Protein AF-0000000084534066 (afdb_homodimer)

Structure (mmCIF, N/CA/C/O backbone):
data_AF-0000000084534066-model_v1
#
loop_
_entity.id
_entity.type
_entity.pdbx_description
1 polymer 'DNA-binding protein'
#
loop_
_atom_site.group_PDB
_atom_site.id
_atom_site.type_symbol
_atom_site.label_atom_id
_atom_site.label_alt_id
_atom_site.label_comp_id
_atom_site.label_asym_id
_atom_site.label_entity_id
_atom_site.label_seq_id
_atom_site.pdbx_PDB_ins_code
_atom_site.Cartn_x
_atom_site.Cartn_y
_atom_site.Cartn_z
_atom_site.occupancy
_atom_site.B_iso_or_equiv
_atom_site.auth_seq_id
_atom_site.auth_comp_id
_atom_site.auth_asym_id
_atom_site.auth_atom_id
_atom_site.pdbx_PDB_model_num
ATOM 1 N N . MET A 1 1 ? 49.344 -29.719 -23.391 1 27.75 1 MET A N 1
ATOM 2 C CA . MET A 1 1 ? 49.125 -29.625 -21.953 1 27.75 1 MET A CA 1
ATOM 3 C C . MET A 1 1 ? 47.75 -30.094 -21.562 1 27.75 1 MET A C 1
ATOM 5 O O . MET A 1 1 ? 46.75 -29.5 -21.984 1 27.75 1 MET A O 1
ATOM 9 N N . ARG A 1 2 ? 47.375 -31.281 -21.312 1 37.22 2 ARG A N 1
ATOM 10 C CA . ARG A 1 2 ? 46.156 -32.031 -21.078 1 37.22 2 ARG A CA 1
ATOM 11 C C . ARG A 1 2 ? 45.344 -31.391 -19.969 1 37.22 2 ARG A C 1
ATOM 13 O O . ARG A 1 2 ? 45.844 -31.219 -18.844 1 37.22 2 ARG A O 1
ATOM 20 N N . GLU A 1 3 ? 44.531 -30.406 -20.297 1 41.5 3 GLU A N 1
ATOM 21 C CA . GLU A 1 3 ? 43.688 -29.703 -19.328 1 41.5 3 GLU A CA 1
ATOM 22 C C . GLU A 1 3 ? 43.094 -30.688 -18.328 1 41.5 3 GLU A C 1
ATOM 24 O O . GLU A 1 3 ? 42.5 -31.703 -18.703 1 41.5 3 GLU A O 1
ATOM 29 N N . ALA A 1 4 ? 43.75 -31.094 -17.297 1 47.84 4 ALA A N 1
ATOM 30 C CA . ALA A 1 4 ? 43.375 -31.953 -16.188 1 47.84 4 ALA A CA 1
ATOM 31 C C . ALA A 1 4 ? 41.875 -31.875 -15.93 1 47.84 4 ALA A C 1
ATOM 33 O O . ALA A 1 4 ? 41.281 -30.797 -15.992 1 47.84 4 ALA A O 1
ATOM 34 N N . PRO A 1 5 ? 41.094 -32.906 -16.062 1 52.81 5 PRO A N 1
ATOM 35 C CA . PRO A 1 5 ? 39.656 -33.031 -16.016 1 52.81 5 PRO A CA 1
ATOM 36 C C . PRO A 1 5 ? 39.031 -32.406 -14.766 1 52.81 5 PRO A C 1
ATOM 38 O O . PRO A 1 5 ? 39.625 -32.469 -13.688 1 52.81 5 PRO A O 1
ATOM 41 N N . GLN A 1 6 ? 38.188 -31.25 -14.852 1 65.69 6 GLN A N 1
ATOM 42 C CA . GLN A 1 6 ? 37.375 -30.531 -13.883 1 65.69 6 GLN A CA 1
ATOM 43 C C . GLN A 1 6 ? 36.625 -31.5 -12.992 1 65.69 6 GLN A C 1
ATOM 45 O O . GLN A 1 6 ? 36.312 -32.625 -13.398 1 65.69 6 GLN A O 1
ATOM 50 N N . THR A 1 7 ? 36.781 -31.359 -11.656 1 77.94 7 THR A N 1
ATOM 51 C CA . THR A 1 7 ? 36.094 -32.188 -10.68 1 77.94 7 THR A CA 1
ATOM 52 C C . THR A 1 7 ? 34.594 -32.25 -10.977 1 77.94 7 THR A C 1
ATOM 54 O O . THR A 1 7 ? 34.062 -31.406 -11.734 1 77.94 7 THR A O 1
ATOM 57 N N . LEU A 1 8 ? 34.062 -33.281 -10.547 1 78.5 8 LEU A N 1
ATOM 58 C CA . LEU A 1 8 ? 32.625 -33.312 -10.609 1 78.5 8 LEU A CA 1
ATOM 59 C C . LEU A 1 8 ? 32 -32.062 -9.961 1 78.5 8 LEU A C 1
ATOM 61 O O . LEU A 1 8 ? 31 -31.547 -10.43 1 78.5 8 LEU A O 1
ATOM 65 N N . LEU A 1 9 ? 32.719 -31.609 -8.953 1 81.12 9 LEU A N 1
ATOM 66 C CA . LEU A 1 9 ? 32.281 -30.391 -8.297 1 81.12 9 LEU A CA 1
ATOM 67 C C . LEU A 1 9 ? 32.188 -29.234 -9.281 1 81.12 9 LEU A C 1
ATOM 69 O O . LEU A 1 9 ? 31.219 -28.484 -9.312 1 81.12 9 LEU A O 1
ATOM 73 N N . LYS A 1 10 ? 33.188 -29.188 -10.016 1 79.38 10 LYS A N 1
ATOM 74 C CA . LYS A 1 10 ? 33.25 -28.125 -11.016 1 79.38 10 LYS A CA 1
ATOM 75 C C . LYS A 1 10 ? 32.094 -28.266 -12.016 1 79.38 10 LYS A C 1
ATOM 77 O O . LYS A 1 10 ? 31.438 -27.281 -12.359 1 79.38 10 LYS A O 1
ATOM 82 N N . ILE A 1 11 ? 31.812 -29.422 -12.414 1 73.81 11 ILE A N 1
ATOM 83 C CA . ILE A 1 11 ? 30.75 -29.688 -13.383 1 73.81 11 ILE A CA 1
ATOM 84 C C . ILE A 1 11 ? 29.406 -29.312 -12.766 1 73.81 11 ILE A C 1
ATOM 86 O O . ILE A 1 11 ? 28.578 -28.672 -13.414 1 73.81 11 ILE A O 1
ATOM 90 N N . LEU A 1 12 ? 29.297 -29.703 -11.508 1 73.56 12 LEU A N 1
ATOM 91 C CA . LEU A 1 12 ? 28.016 -29.469 -10.828 1 73.56 12 LEU A CA 1
ATOM 92 C C . LEU A 1 12 ? 27.812 -27.984 -10.578 1 73.56 12 LEU A C 1
ATOM 94 O O . LEU A 1 12 ? 26.703 -27.469 -10.742 1 73.56 12 LEU A O 1
ATOM 98 N N . VAL A 1 13 ? 28.922 -27.297 -10.234 1 78.19 13 VAL A N 1
ATOM 99 C CA . VAL A 1 13 ? 28.859 -25.859 -10.016 1 78.19 13 VAL A CA 1
ATOM 100 C C . VAL A 1 13 ? 28.594 -25.156 -11.336 1 78.19 13 VAL A C 1
ATOM 102 O O . VAL A 1 13 ? 27.781 -24.219 -11.398 1 78.19 13 VAL A O 1
ATOM 105 N N . ASP A 1 14 ? 29.125 -25.688 -12.375 1 72.25 14 ASP A N 1
ATOM 106 C CA . ASP A 1 14 ? 28.938 -25.109 -13.703 1 72.25 14 ASP A CA 1
ATOM 107 C C . ASP A 1 14 ? 27.531 -25.375 -14.211 1 72.25 14 ASP A C 1
ATOM 109 O O . ASP A 1 14 ? 26.906 -24.5 -14.812 1 72.25 14 ASP A O 1
ATOM 113 N N . GLN A 1 15 ? 27.062 -26.562 -13.938 1 67.5 15 GLN A N 1
ATOM 114 C CA . GLN A 1 15 ? 25.719 -26.938 -14.359 1 67.5 15 GLN A CA 1
ATOM 115 C C . GLN A 1 15 ? 24.672 -26.062 -13.68 1 67.5 15 GLN A C 1
ATOM 117 O O . GLN A 1 15 ? 23.625 -25.766 -14.273 1 67.5 15 GLN A O 1
ATOM 122 N N . ARG A 1 16 ? 25.062 -25.688 -12.508 1 69.19 16 ARG A N 1
ATOM 123 C CA . ARG A 1 16 ? 24.172 -24.844 -11.727 1 69.19 16 ARG A CA 1
ATOM 124 C C . ARG A 1 16 ? 24.422 -23.359 -12.008 1 69.19 16 ARG A C 1
ATOM 126 O O . ARG A 1 16 ? 23.797 -22.5 -11.406 1 69.19 16 ARG A O 1
ATOM 133 N N . ARG A 1 17 ? 25.406 -23.141 -12.867 1 71.56 17 ARG A N 1
ATOM 134 C CA . ARG A 1 17 ? 25.859 -21.797 -13.234 1 71.56 17 ARG A CA 1
ATOM 135 C C . ARG A 1 17 ? 26.172 -20.969 -11.992 1 71.56 17 ARG A C 1
ATOM 137 O O . ARG A 1 17 ? 25.828 -19.797 -11.922 1 71.56 17 ARG A O 1
ATOM 144 N N . TRP A 1 18 ? 26.719 -21.688 -10.969 1 75.88 18 TRP A N 1
ATOM 145 C CA . TRP A 1 18 ? 27.125 -20.984 -9.75 1 75.88 18 TRP A CA 1
ATOM 146 C C . TRP A 1 18 ? 28.453 -20.266 -9.953 1 75.88 18 TRP A C 1
ATOM 148 O O . TRP A 1 18 ? 29.406 -20.844 -10.461 1 75.88 18 TRP A O 1
ATOM 158 N N . ARG A 1 19 ? 28.344 -18.922 -9.602 1 76.75 19 ARG A N 1
ATOM 159 C CA . ARG A 1 19 ? 29.609 -18.234 -9.312 1 76.75 19 ARG A CA 1
ATOM 160 C C . ARG A 1 19 ? 30.094 -18.562 -7.906 1 76.75 19 ARG A C 1
ATOM 162 O O . ARG A 1 19 ? 29.375 -19.188 -7.117 1 76.75 19 ARG A O 1
ATOM 169 N N . TYR A 1 20 ? 31.312 -18.172 -7.738 1 83.12 20 TYR A N 1
ATOM 170 C CA . TYR A 1 20 ? 31.859 -18.406 -6.41 1 83.12 20 TYR A CA 1
ATOM 171 C C . TYR A 1 20 ? 30.922 -17.875 -5.328 1 83.12 20 TYR A C 1
ATOM 173 O O . TYR A 1 20 ? 30.672 -18.547 -4.328 1 83.12 20 TYR A O 1
ATOM 181 N N . VAL A 1 21 ? 30.422 -16.75 -5.566 1 80.5 21 VAL A N 1
ATOM 182 C CA . VAL A 1 21 ? 29.594 -16.109 -4.543 1 80.5 21 VAL A CA 1
ATOM 183 C C . VAL A 1 21 ? 28.344 -16.922 -4.293 1 80.5 21 VAL A C 1
ATOM 185 O O . VAL A 1 21 ? 27.891 -17.062 -3.148 1 80.5 21 VAL A O 1
ATOM 188 N N . ASP A 1 22 ? 27.859 -17.5 -5.336 1 80.06 22 ASP A N 1
ATOM 189 C CA . ASP A 1 22 ? 26.703 -18.375 -5.215 1 80.06 22 ASP A CA 1
ATOM 190 C C . ASP A 1 22 ? 27.047 -19.641 -4.438 1 80.06 22 ASP A C 1
ATOM 192 O O . ASP A 1 22 ? 26.297 -20.047 -3.541 1 80.06 22 ASP A O 1
ATOM 196 N N . PHE A 1 23 ? 28.141 -20.234 -4.859 1 81.44 23 PHE A N 1
ATOM 197 C CA . PHE A 1 23 ? 28.594 -21.438 -4.176 1 81.44 23 PHE A CA 1
ATOM 198 C C . PHE A 1 23 ? 28.781 -21.172 -2.688 1 81.44 23 PHE A C 1
ATOM 200 O O . PHE A 1 23 ? 28.312 -21.938 -1.851 1 81.44 23 PHE A O 1
ATOM 207 N N . GLU A 1 24 ? 29.422 -20.031 -2.461 1 86.88 24 GLU A N 1
ATOM 208 C CA . GLU A 1 24 ? 29.719 -19.703 -1.073 1 86.88 24 GLU A CA 1
ATOM 209 C C . GLU A 1 24 ? 28.438 -19.453 -0.279 1 86.88 24 GLU A C 1
ATOM 211 O O . GLU A 1 24 ? 28.344 -19.859 0.882 1 86.88 24 GLU A O 1
ATOM 216 N N . ARG A 1 25 ? 27.516 -18.828 -0.83 1 80.5 25 ARG A N 1
ATOM 217 C CA . ARG A 1 25 ? 26.234 -18.594 -0.178 1 80.5 25 ARG A CA 1
ATOM 218 C C . ARG A 1 25 ? 25.547 -19.906 0.155 1 80.5 25 ARG A C 1
ATOM 220 O O . ARG A 1 25 ? 25.047 -20.078 1.27 1 80.5 25 ARG A O 1
ATOM 227 N N . HIS A 1 26 ? 25.547 -20.781 -0.785 1 80.88 26 HIS A N 1
ATOM 228 C CA . HIS A 1 26 ? 24.938 -22.094 -0.573 1 80.88 26 HIS A CA 1
ATOM 229 C C . HIS A 1 26 ? 25.703 -22.891 0.462 1 80.88 26 HIS A C 1
ATOM 231 O O . HIS A 1 26 ? 25.109 -23.609 1.277 1 80.88 26 HIS A O 1
ATOM 237 N N . PHE A 1 27 ? 26.969 -22.75 0.324 1 85.19 27 PHE A N 1
ATOM 238 C CA . PHE A 1 27 ? 27.844 -23.438 1.272 1 85.19 27 PHE A CA 1
ATOM 239 C C . PHE A 1 27 ? 27.578 -22.953 2.693 1 85.19 27 PHE A C 1
ATOM 241 O O . PHE A 1 27 ? 27.375 -23.766 3.602 1 85.19 27 PHE A O 1
ATOM 248 N N . ARG A 1 28 ? 27.5 -21.688 2.801 1 81.94 28 ARG A N 1
ATOM 249 C CA . ARG A 1 28 ? 27.266 -21.109 4.117 1 81.94 28 ARG A CA 1
ATOM 250 C C . ARG A 1 28 ? 25.891 -21.469 4.645 1 81.94 28 ARG A C 1
ATOM 252 O O . ARG A 1 28 ? 25.734 -21.812 5.82 1 81.94 28 ARG A O 1
ATOM 259 N N . ARG A 1 29 ? 24.984 -21.344 3.846 1 79.06 29 ARG A N 1
ATOM 260 C CA . ARG A 1 29 ? 23.625 -21.703 4.227 1 79.06 29 ARG A CA 1
ATOM 261 C C . ARG A 1 29 ? 23.531 -23.172 4.641 1 79.06 29 ARG A C 1
ATOM 263 O O . ARG A 1 29 ? 22.922 -23.5 5.66 1 79.06 29 ARG A O 1
ATOM 270 N N . SER A 1 30 ? 24.109 -24.062 3.865 1 79.94 30 SER A N 1
ATOM 271 C CA . SER A 1 30 ? 24.141 -25.5 4.168 1 79.94 30 SER A CA 1
ATOM 272 C C . SER A 1 30 ? 24.891 -25.766 5.465 1 79.94 30 SER A C 1
ATOM 274 O O . SER A 1 30 ? 24.484 -26.625 6.25 1 79.94 30 SER A O 1
ATOM 276 N N . ALA A 1 31 ? 25.875 -25 5.609 1 83.44 31 ALA A N 1
ATOM 277 C CA . ALA A 1 31 ? 26.641 -25.141 6.844 1 83.44 31 ALA A CA 1
ATOM 278 C C . ALA A 1 31 ? 25.797 -24.766 8.062 1 83.44 31 ALA A C 1
ATOM 280 O O . ALA A 1 31 ? 25.812 -25.453 9.078 1 83.44 31 ALA A O 1
ATOM 281 N N . THR A 1 32 ? 25.094 -23.734 7.91 1 78.62 32 THR A N 1
ATOM 282 C CA . THR A 1 32 ? 24.25 -23.266 8.992 1 78.62 32 THR A CA 1
ATOM 283 C C . THR A 1 32 ? 23.141 -24.281 9.305 1 78.62 32 THR A C 1
ATOM 285 O O . THR A 1 32 ? 22.781 -24.469 10.469 1 78.62 32 THR A O 1
ATOM 288 N N . GLU A 1 33 ? 22.75 -24.922 8.297 1 75.75 33 GLU A N 1
ATOM 289 C CA . GLU A 1 33 ? 21.656 -25.891 8.445 1 75.75 33 GLU A CA 1
ATOM 290 C C . GLU A 1 33 ? 22.172 -27.203 9 1 75.75 33 GLU A C 1
ATOM 292 O O . GLU A 1 33 ? 21.484 -27.875 9.773 1 75.75 33 GLU A O 1
ATOM 297 N N . LEU A 1 34 ? 23.281 -27.609 8.562 1 76.25 34 LEU A N 1
ATOM 298 C CA . LEU A 1 34 ? 23.766 -28.969 8.812 1 76.25 34 LEU A CA 1
ATOM 299 C C . LEU A 1 34 ? 24.625 -29 10.078 1 76.25 34 LEU A C 1
ATOM 301 O O . LEU A 1 34 ? 24.594 -29.984 10.82 1 76.25 34 LEU A O 1
ATOM 305 N N . LEU A 1 35 ? 25.312 -27.938 10.281 1 77.56 35 LEU A N 1
ATOM 306 C CA . LEU A 1 35 ? 26.344 -28.016 11.312 1 77.56 35 LEU A CA 1
ATOM 307 C C . LEU A 1 35 ? 25.844 -27.391 12.617 1 77.56 35 LEU A C 1
ATOM 309 O O . LEU A 1 35 ? 24.922 -26.562 12.609 1 77.56 35 LEU A O 1
ATOM 313 N N . ASP A 1 36 ? 26.344 -27.797 13.719 1 68.94 36 ASP A N 1
ATOM 314 C CA . ASP A 1 36 ? 26.016 -27.281 15.047 1 68.94 36 ASP A CA 1
ATOM 315 C C . ASP A 1 36 ? 26.469 -25.828 15.203 1 68.94 36 ASP A C 1
ATOM 317 O O . ASP A 1 36 ? 27.312 -25.359 14.445 1 68.94 36 ASP A O 1
ATOM 321 N N . ALA A 1 37 ? 25.969 -25.125 16.172 1 64.12 37 ALA A N 1
ATOM 322 C CA . ALA A 1 37 ? 26.141 -23.703 16.438 1 64.12 37 ALA A CA 1
ATOM 323 C C . ALA A 1 37 ? 27.609 -23.297 16.406 1 64.12 37 ALA A C 1
ATOM 325 O O . ALA A 1 37 ? 27.953 -22.203 15.938 1 64.12 37 ALA A O 1
ATOM 326 N N . GLY A 1 38 ? 28.469 -23.969 16.875 1 60.78 38 GLY A N 1
ATOM 327 C CA . GLY A 1 38 ? 29.891 -23.672 16.938 1 60.78 38 GLY A CA 1
ATOM 328 C C . GLY A 1 38 ? 30.562 -23.672 15.578 1 60.78 38 GLY A C 1
ATOM 329 O O . GLY A 1 38 ? 31.625 -23.078 15.406 1 60.78 38 GLY A O 1
ATOM 330 N N . ALA A 1 39 ? 30.094 -24.359 14.609 1 59.09 39 ALA A N 1
ATOM 331 C CA . ALA A 1 39 ? 30.75 -24.484 13.305 1 59.09 39 ALA A CA 1
ATOM 332 C C . ALA A 1 39 ? 29.922 -23.812 12.211 1 59.09 39 ALA A C 1
ATOM 334 O O . ALA A 1 39 ? 30.203 -24 11.023 1 59.09 39 ALA A O 1
ATOM 335 N N . ARG A 1 40 ? 29 -23.094 12.508 1 62.31 40 ARG A N 1
ATOM 336 C CA . ARG A 1 40 ? 28.016 -22.516 11.594 1 62.31 40 ARG A CA 1
ATOM 337 C C . ARG A 1 40 ? 28.641 -21.422 10.742 1 62.31 40 ARG A C 1
ATOM 339 O O . ARG A 1 40 ? 28.094 -21.031 9.711 1 62.31 40 ARG A O 1
ATOM 346 N N . ASN A 1 41 ? 29.828 -21.016 11.336 1 70.06 41 ASN A N 1
ATOM 347 C CA . ASN A 1 41 ? 30.438 -19.938 10.57 1 70.06 41 ASN A CA 1
ATOM 348 C C . ASN A 1 41 ? 31.438 -20.469 9.547 1 70.06 41 ASN A C 1
ATOM 350 O O . ASN A 1 41 ? 32.406 -19.781 9.203 1 70.06 41 ASN A O 1
ATOM 354 N N . LEU A 1 42 ? 31.188 -21.578 9.117 1 78.06 42 LEU A N 1
ATOM 355 C CA . LEU A 1 42 ? 32.062 -22.172 8.117 1 78.06 42 LEU A CA 1
ATOM 356 C C . LEU A 1 42 ? 31.906 -21.484 6.766 1 78.06 42 LEU A C 1
ATOM 358 O O . LEU A 1 42 ? 30.797 -21.344 6.27 1 78.06 42 LEU A O 1
ATOM 362 N N . THR A 1 43 ? 33.062 -20.969 6.289 1 81.62 43 THR A N 1
ATOM 363 C CA . THR A 1 43 ? 33.094 -20.312 4.984 1 81.62 43 THR A CA 1
ATOM 364 C C . THR A 1 43 ? 34.125 -20.953 4.078 1 81.62 43 THR A C 1
ATOM 366 O O . THR A 1 43 ? 35 -21.703 4.547 1 81.62 43 THR A O 1
ATOM 369 N N . VAL A 1 44 ? 33.906 -20.766 2.805 1 86.31 44 VAL A N 1
ATOM 370 C CA . VAL A 1 44 ? 34.906 -21.203 1.816 1 86.31 44 VAL A CA 1
ATOM 371 C C . VAL A 1 44 ? 35.438 -20 1.048 1 86.31 44 VAL A C 1
ATOM 373 O O . VAL A 1 44 ? 34.656 -19.203 0.507 1 86.31 44 VAL A O 1
ATOM 376 N N . SER A 1 45 ? 36.781 -19.812 1.184 1 85.5 45 SER A N 1
ATOM 377 C CA . SER A 1 45 ? 37.406 -18.734 0.427 1 85.5 45 SER A CA 1
ATOM 378 C C . SER A 1 45 ? 37.375 -19.016 -1.07 1 85.5 45 SER A C 1
ATOM 380 O O . SER A 1 45 ? 37.25 -20.172 -1.485 1 85.5 45 SER A O 1
ATOM 382 N N . GLU A 1 46 ? 37.531 -17.938 -1.846 1 87.75 46 GLU A N 1
ATOM 383 C CA . GLU A 1 46 ? 37.562 -18.078 -3.299 1 87.75 46 GLU A CA 1
ATOM 384 C C . GLU A 1 46 ? 38.719 -18.938 -3.746 1 87.75 46 GLU A C 1
ATOM 386 O O . GLU A 1 46 ? 38.594 -19.734 -4.684 1 87.75 46 GLU A O 1
ATOM 391 N N . SER A 1 47 ? 39.844 -18.734 -3.133 1 85.94 47 SER A N 1
ATOM 392 C CA . SER A 1 47 ? 41.031 -19.531 -3.465 1 85.94 47 SER A CA 1
ATOM 393 C C . SER A 1 47 ? 40.781 -21.016 -3.223 1 85.94 47 SER A C 1
ATOM 395 O O . SER A 1 47 ? 41.156 -21.859 -4.039 1 85.94 47 SER A O 1
ATOM 397 N N . GLN A 1 48 ? 40.156 -21.375 -2.188 1 86.31 48 GLN A N 1
ATOM 398 C CA . GLN A 1 48 ? 39.812 -22.766 -1.87 1 86.31 48 GLN A CA 1
ATOM 399 C C . GLN A 1 48 ? 38.812 -23.328 -2.863 1 86.31 48 GLN A C 1
ATOM 401 O O . GLN A 1 48 ? 38.938 -24.484 -3.305 1 86.31 48 GLN A O 1
ATOM 406 N N . TYR A 1 49 ? 37.875 -22.531 -3.15 1 89.12 49 TYR A N 1
ATOM 407 C CA . TYR A 1 49 ? 36.875 -22.906 -4.152 1 89.12 49 TYR A CA 1
ATOM 408 C C . TYR A 1 49 ? 37.562 -23.25 -5.48 1 89.12 49 TYR A C 1
ATOM 410 O O . TYR A 1 49 ? 37.25 -24.266 -6.094 1 89.12 49 TYR A O 1
ATOM 418 N N . ARG A 1 50 ? 38.406 -22.469 -5.887 1 84.31 50 ARG A N 1
ATOM 419 C CA . ARG A 1 50 ? 39.094 -22.703 -7.145 1 84.31 50 ARG A CA 1
ATOM 420 C C . ARG A 1 50 ? 39.906 -23.984 -7.086 1 84.31 50 ARG A C 1
ATOM 422 O O . ARG A 1 50 ? 39.969 -24.734 -8.062 1 84.31 50 ARG A O 1
ATOM 429 N N . ARG A 1 51 ? 40.5 -24.203 -6 1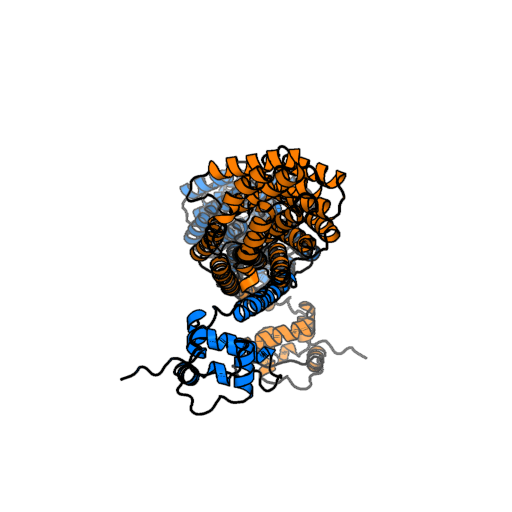 84.81 51 ARG A N 1
ATOM 430 C CA . ARG A 1 51 ? 41.281 -25.438 -5.832 1 84.81 51 ARG A CA 1
ATOM 431 C C . ARG A 1 51 ? 40.375 -26.672 -5.902 1 84.81 51 ARG A C 1
ATOM 433 O O . ARG A 1 51 ? 40.719 -27.672 -6.508 1 84.81 51 ARG A O 1
ATOM 440 N N . TRP A 1 52 ? 39.156 -26.562 -5.246 1 86.12 52 TRP A N 1
ATOM 441 C CA . TRP A 1 52 ? 38.188 -27.656 -5.223 1 86.12 52 TRP A CA 1
ATOM 442 C C . TRP A 1 52 ? 37.719 -27.984 -6.633 1 86.12 52 TRP A C 1
ATOM 444 O O . TRP A 1 52 ? 37.625 -29.156 -7 1 86.12 52 TRP A O 1
ATOM 454 N N . THR A 1 53 ? 37.531 -26.953 -7.445 1 85.88 53 THR A N 1
ATOM 455 C CA . THR A 1 53 ? 36.938 -27.125 -8.766 1 85.88 53 THR A CA 1
ATOM 456 C C . THR A 1 53 ? 38 -27.484 -9.805 1 85.88 53 THR A C 1
ATOM 458 O O . THR A 1 53 ? 37.688 -28.109 -10.82 1 85.88 53 THR A O 1
ATOM 461 N N . ALA A 1 54 ? 39.125 -27.125 -9.562 1 79.12 54 ALA A N 1
ATOM 462 C CA . ALA A 1 54 ? 40.219 -27.391 -10.5 1 79.12 54 ALA A CA 1
ATOM 463 C C . ALA A 1 54 ? 40.812 -28.781 -10.258 1 79.12 54 ALA A C 1
ATOM 465 O O . ALA A 1 54 ? 41.719 -29.203 -10.992 1 79.12 54 ALA A O 1
ATOM 466 N N . GLY A 1 55 ? 40.219 -29.453 -9.297 1 76.44 55 GLY A N 1
ATOM 467 C CA . GLY A 1 55 ? 40.75 -30.781 -9.016 1 76.44 55 GLY A CA 1
ATOM 468 C C . GLY A 1 55 ? 42.156 -30.75 -8.461 1 76.44 55 GLY A C 1
ATOM 469 O O . GLY A 1 55 ? 42.938 -31.703 -8.625 1 76.44 55 GLY A O 1
ATOM 470 N N . ARG A 1 56 ? 42.5 -29.719 -7.934 1 72.69 56 ARG A N 1
ATOM 471 C CA . ARG A 1 56 ? 43.875 -29.562 -7.457 1 72.69 56 ARG A CA 1
ATOM 472 C C . ARG A 1 56 ? 43.969 -29.844 -5.961 1 72.69 56 ARG A C 1
ATOM 474 O O . ARG A 1 56 ? 44.938 -29.422 -5.309 1 72.69 56 ARG A O 1
ATOM 481 N N . VAL A 1 57 ? 43 -30.359 -5.465 1 73.38 57 VAL A N 1
ATOM 482 C CA . VAL A 1 57 ? 43.031 -30.625 -4.031 1 73.38 57 VAL A CA 1
ATOM 483 C C . VAL A 1 57 ? 43.781 -31.938 -3.773 1 73.38 57 VAL A C 1
ATOM 485 O O . VAL A 1 57 ? 43.469 -32.969 -4.398 1 73.38 57 VAL A O 1
ATOM 488 N N . GLN A 1 58 ? 44.875 -31.906 -3.074 1 74.69 58 GLN A N 1
ATOM 489 C CA . GLN A 1 58 ? 45.656 -33.094 -2.723 1 74.69 58 GLN A CA 1
ATOM 490 C C . GLN A 1 58 ? 44.969 -33.906 -1.615 1 74.69 58 GLN A C 1
ATOM 492 O O . GLN A 1 58 ? 45.094 -35.125 -1.556 1 74.69 58 GLN A O 1
ATOM 497 N N . THR A 1 59 ? 44.281 -33.25 -0.702 1 80.19 59 THR A N 1
ATOM 498 C CA . THR A 1 59 ? 43.531 -33.844 0.387 1 80.19 59 THR A CA 1
ATOM 499 C C . THR A 1 59 ? 42.125 -33.25 0.437 1 80.19 59 THR A C 1
ATOM 501 O O . THR A 1 59 ? 41.906 -32.094 0.038 1 80.19 59 THR A O 1
ATOM 504 N N . LEU A 1 60 ? 41.188 -34.094 0.762 1 83.75 60 LEU A N 1
ATOM 505 C CA . LEU A 1 60 ? 39.781 -33.656 0.901 1 83.75 60 LEU A CA 1
ATOM 506 C C . LEU A 1 60 ? 39.688 -32.531 1.92 1 83.75 60 LEU A C 1
ATOM 508 O O . LEU A 1 60 ? 40.5 -32.438 2.842 1 83.75 60 LEU A O 1
ATOM 512 N N . PRO A 1 61 ? 38.781 -31.672 1.697 1 85.62 61 PRO A N 1
ATOM 513 C CA . PRO A 1 61 ? 38.562 -30.609 2.689 1 85.62 61 PRO A CA 1
ATOM 514 C C . PRO A 1 61 ? 38.281 -31.172 4.082 1 85.62 61 PRO A C 1
ATOM 516 O O . PRO A 1 61 ? 38.125 -32.375 4.25 1 85.62 61 PRO A O 1
ATOM 519 N N . GLY A 1 62 ? 38.312 -30.281 5.098 1 85.12 62 GLY A N 1
ATOM 520 C CA . GLY A 1 62 ? 38 -30.688 6.453 1 85.12 62 GLY A CA 1
ATOM 521 C C . GLY A 1 62 ? 36.656 -31.391 6.559 1 85.12 62 GLY A C 1
ATOM 522 O O . GLY A 1 62 ? 35.812 -31.234 5.676 1 85.12 62 GLY A O 1
ATOM 523 N N . PRO A 1 63 ? 36.469 -32.188 7.562 1 85.81 63 PRO A N 1
ATOM 524 C CA . PRO A 1 63 ? 35.25 -33 7.711 1 85.81 63 PRO A CA 1
ATOM 525 C C . PRO A 1 63 ? 33.969 -32.156 7.641 1 85.81 63 PRO A C 1
ATOM 527 O O . PRO A 1 63 ? 33 -32.594 7.039 1 85.81 63 PRO A O 1
ATOM 530 N N . ASP A 1 64 ? 34.062 -31.047 8.242 1 85.94 64 ASP A N 1
ATOM 531 C CA . ASP A 1 64 ? 32.875 -30.203 8.227 1 85.94 64 ASP A CA 1
ATOM 532 C C . ASP A 1 64 ? 32.562 -29.719 6.809 1 85.94 64 ASP A C 1
ATOM 534 O O . ASP A 1 64 ? 31.422 -29.719 6.379 1 85.94 64 ASP A O 1
ATOM 538 N N . ALA A 1 65 ? 33.562 -29.297 6.16 1 87.44 65 ALA A N 1
ATOM 539 C CA . ALA A 1 65 ? 33.406 -28.859 4.781 1 87.44 65 ALA A CA 1
ATOM 540 C C . ALA A 1 65 ? 32.906 -30 3.893 1 87.44 65 ALA A C 1
ATOM 542 O O . ALA A 1 65 ? 32.062 -29.812 3.02 1 87.44 65 ALA A O 1
ATOM 543 N N . CYS A 1 66 ? 33.406 -31.172 4.098 1 87.38 66 CYS A N 1
ATOM 544 C CA . CYS A 1 66 ? 33 -32.344 3.344 1 87.38 66 CYS A CA 1
ATOM 545 C C . CYS A 1 66 ? 31.516 -32.656 3.584 1 87.38 66 CYS A C 1
ATOM 547 O O . CYS A 1 66 ? 30.766 -32.906 2.641 1 87.38 66 CYS A O 1
ATOM 549 N N . ARG A 1 67 ? 31.125 -32.531 4.793 1 86.31 67 ARG A N 1
ATOM 550 C CA . ARG A 1 67 ? 29.719 -32.75 5.137 1 86.31 67 ARG A CA 1
ATOM 551 C C . ARG A 1 67 ? 28.812 -31.734 4.457 1 86.31 67 ARG A C 1
ATOM 553 O O . ARG A 1 67 ? 27.75 -32.094 3.947 1 86.31 67 ARG A O 1
ATOM 560 N N . VAL A 1 68 ? 29.266 -30.562 4.484 1 86.69 68 VAL A N 1
ATOM 561 C CA . VAL A 1 68 ? 28.484 -29.484 3.871 1 86.69 68 VAL A CA 1
ATOM 562 C C . VAL A 1 68 ? 28.391 -29.719 2.365 1 86.69 68 VAL A C 1
ATOM 564 O O . VAL A 1 68 ? 27.297 -29.609 1.785 1 86.69 68 VAL A O 1
ATOM 567 N N . LEU A 1 69 ? 29.5 -30.078 1.761 1 84.81 69 LEU A N 1
ATOM 568 C CA . LEU A 1 69 ? 29.516 -30.312 0.321 1 84.81 69 LEU A CA 1
ATOM 569 C C . LEU A 1 69 ? 28.656 -31.5 -0.053 1 84.81 69 LEU A C 1
ATOM 571 O O . LEU A 1 69 ? 27.922 -31.469 -1.05 1 84.81 69 LEU A O 1
ATOM 575 N N . GLU A 1 70 ? 28.719 -32.5 0.73 1 84.06 70 GLU A N 1
ATOM 576 C CA . GLU A 1 70 ? 27.891 -33.688 0.486 1 84.06 70 GLU A CA 1
ATOM 577 C C . GLU A 1 70 ? 26.406 -33.344 0.638 1 84.06 70 GLU A C 1
ATOM 579 O O . GLU A 1 70 ? 25.578 -33.812 -0.135 1 84.06 70 GLU A O 1
ATOM 584 N N . TYR A 1 71 ? 26.172 -32.562 1.613 1 80.31 71 TYR A N 1
ATOM 585 C CA . TYR A 1 71 ? 24.812 -32.094 1.825 1 80.31 71 TYR A CA 1
ATOM 586 C C . TYR A 1 71 ? 24.344 -31.234 0.658 1 80.31 71 TYR A C 1
ATOM 588 O O . TYR A 1 71 ? 23.219 -31.406 0.172 1 80.31 71 TYR A O 1
ATOM 596 N N . MET A 1 72 ? 25.188 -30.438 0.216 1 79.5 72 MET A N 1
ATOM 597 C CA . MET A 1 72 ? 24.875 -29.516 -0.861 1 79.5 72 MET A CA 1
ATOM 598 C C . MET A 1 72 ? 24.578 -30.25 -2.158 1 79.5 72 MET A C 1
ATOM 600 O O . MET A 1 72 ? 23.688 -29.875 -2.914 1 79.5 72 MET A O 1
ATOM 604 N N . PHE A 1 73 ? 25.359 -31.25 -2.416 1 77.25 73 PHE A N 1
ATOM 605 C CA . PHE A 1 73 ? 25.328 -31.828 -3.75 1 77.25 73 PHE A CA 1
ATOM 606 C C . PHE A 1 73 ? 24.781 -33.25 -3.703 1 77.25 73 PHE A C 1
ATOM 608 O O . PHE A 1 73 ? 24.469 -33.844 -4.742 1 77.25 73 PHE A O 1
ATOM 615 N N . GLY A 1 74 ? 24.641 -33.812 -2.463 1 73.75 74 GLY A N 1
ATOM 616 C CA . GLY A 1 74 ? 24.109 -35.156 -2.295 1 73.75 74 GLY A CA 1
ATOM 617 C C . GLY A 1 74 ? 25.031 -36.25 -2.844 1 73.75 74 GLY A C 1
ATOM 618 O O . GLY A 1 74 ? 24.578 -37.312 -3.246 1 73.75 74 GLY A O 1
ATOM 619 N N . ILE A 1 75 ? 26.281 -35.875 -3.057 1 76.56 75 ILE A N 1
ATOM 620 C CA . ILE A 1 75 ? 27.297 -36.75 -3.617 1 76.56 75 ILE A CA 1
ATOM 621 C C . ILE A 1 75 ? 28.469 -36.875 -2.643 1 76.56 75 ILE A C 1
ATOM 623 O O . ILE A 1 75 ? 28.844 -35.875 -1.986 1 76.56 75 ILE A O 1
ATOM 627 N N . ASP A 1 76 ? 28.844 -38.062 -2.545 1 81.56 76 ASP A N 1
ATOM 628 C CA . ASP A 1 76 ? 30 -38.281 -1.689 1 81.56 76 ASP A CA 1
ATOM 629 C C . ASP A 1 76 ? 31.188 -37.438 -2.146 1 81.56 76 ASP A C 1
ATOM 631 O O . ASP A 1 76 ? 31.422 -37.281 -3.348 1 81.56 76 ASP A O 1
ATOM 635 N N . VAL A 1 77 ? 31.906 -36.875 -1.147 1 86.25 77 VAL A N 1
ATOM 636 C CA . VAL A 1 77 ? 32.938 -35.906 -1.417 1 86.25 77 VAL A CA 1
ATOM 637 C C . VAL A 1 77 ? 34.062 -36.531 -2.264 1 86.25 77 VAL A C 1
ATOM 639 O O . VAL A 1 77 ? 34.656 -35.875 -3.098 1 86.25 77 VAL A O 1
ATOM 642 N N . ALA A 1 78 ? 34.281 -37.812 -2.023 1 81.31 78 ALA A N 1
ATOM 643 C CA . ALA A 1 78 ? 35.312 -38.469 -2.832 1 81.31 78 ALA A CA 1
ATOM 644 C C . ALA A 1 78 ? 34.938 -38.438 -4.312 1 81.31 78 ALA A C 1
ATOM 646 O O . ALA A 1 78 ? 35.812 -38.219 -5.168 1 81.31 78 ALA A O 1
ATOM 647 N N . THR A 1 79 ? 33.688 -38.594 -4.582 1 80.69 79 THR A N 1
ATOM 648 C CA . THR A 1 79 ? 33.188 -38.531 -5.953 1 80.69 79 THR A CA 1
ATOM 649 C C . THR A 1 79 ? 33.156 -37.094 -6.449 1 80.69 79 THR A C 1
ATOM 651 O O . THR A 1 79 ? 33.5 -36.812 -7.598 1 80.69 79 THR A O 1
ATOM 654 N N . LEU A 1 80 ? 32.812 -36.219 -5.605 1 81.62 80 LEU A N 1
ATOM 655 C CA . LEU A 1 80 ? 32.656 -34.812 -5.941 1 81.62 80 LEU A CA 1
ATOM 656 C C . LEU A 1 80 ? 34 -34.219 -6.387 1 81.62 80 LEU A C 1
ATOM 658 O O . LEU A 1 80 ? 34.062 -33.406 -7.309 1 81.62 80 LEU A O 1
ATOM 662 N N . PHE A 1 81 ? 35 -34.656 -5.75 1 82.44 81 PHE A N 1
ATOM 663 C CA . PHE A 1 81 ? 36.312 -34.094 -6.039 1 82.44 81 PHE A CA 1
ATOM 664 C C . PHE A 1 81 ? 37.062 -34.969 -7.027 1 82.44 81 PHE A C 1
ATOM 666 O O . PHE A 1 81 ? 38.188 -34.656 -7.395 1 82.44 81 PHE A O 1
ATOM 673 N N . GLY A 1 82 ? 36.344 -36.062 -7.426 1 76.5 82 GLY A N 1
ATOM 674 C CA . GLY A 1 82 ? 36.906 -36.906 -8.453 1 76.5 82 GLY A CA 1
ATOM 675 C C . GLY A 1 82 ? 36.594 -36.469 -9.859 1 76.5 82 GLY A C 1
ATOM 676 O O . GLY A 1 82 ? 35.906 -35.438 -10.047 1 76.5 82 GLY A O 1
ATOM 677 N N . PRO A 1 83 ? 37.094 -37.125 -10.859 1 71.44 83 PRO A N 1
ATOM 678 C CA . PRO A 1 83 ? 36.75 -36.844 -12.25 1 71.44 83 PRO A CA 1
ATOM 679 C C . PRO A 1 83 ? 35.25 -37.125 -12.547 1 71.44 83 PRO A C 1
ATOM 681 O O . PRO A 1 83 ? 34.688 -38.062 -11.977 1 71.44 83 PRO A O 1
ATOM 684 N N . PRO A 1 84 ? 34.531 -36.188 -13.219 1 63.62 84 PRO A N 1
ATOM 685 C CA . PRO A 1 84 ? 33.094 -36.375 -13.531 1 63.62 84 PRO A CA 1
ATOM 686 C C . PRO A 1 84 ? 32.844 -37.719 -14.203 1 63.62 84 PRO A C 1
ATOM 688 O O . PRO A 1 84 ? 33.656 -38.188 -15.031 1 63.62 84 PRO A O 1
ATOM 691 N N . PRO A 1 85 ? 31.875 -38.531 -13.516 1 55.16 85 PRO A N 1
ATOM 692 C CA . PRO A 1 85 ? 31.578 -39.75 -14.25 1 55.16 85 PRO A CA 1
ATOM 693 C C . PRO A 1 85 ? 31.141 -39.5 -15.688 1 55.16 85 PRO A C 1
ATOM 695 O O . PRO A 1 85 ? 30.594 -38.406 -15.984 1 55.16 85 PRO A O 1
ATOM 698 N N . SER A 1 86 ? 31.594 -40.156 -16.641 1 51.44 86 SER A N 1
ATOM 699 C CA . SER A 1 86 ? 31.281 -40.031 -18.062 1 51.44 86 SER A CA 1
ATOM 700 C C . SER A 1 86 ? 29.781 -39.875 -18.297 1 51.44 86 SER A C 1
ATOM 702 O O . SER A 1 86 ? 29.359 -39.125 -19.172 1 51.44 86 SER A O 1
ATOM 704 N N . ASP A 1 87 ? 28.797 -40.719 -17.812 1 46.38 87 ASP A N 1
ATOM 705 C CA . ASP A 1 87 ? 27.359 -40.719 -18.016 1 46.38 87 ASP A CA 1
ATOM 706 C C . ASP A 1 87 ? 26.641 -39.938 -16.922 1 46.38 87 ASP A C 1
ATOM 708 O O . ASP A 1 87 ? 25.906 -40.5 -16.125 1 46.38 87 ASP A O 1
ATOM 712 N N . LEU A 1 88 ? 27.188 -39.031 -16.375 1 46.03 88 LEU A N 1
ATOM 713 C CA . LEU A 1 88 ? 26.516 -38.312 -15.281 1 46.03 88 LEU A CA 1
ATOM 714 C C . LEU A 1 88 ? 25.078 -37.969 -15.648 1 46.03 88 LEU A C 1
ATOM 716 O O . LEU A 1 88 ? 24.844 -37.219 -16.609 1 46.03 88 LEU A O 1
ATOM 720 N N . PRO A 1 89 ? 24.156 -38.938 -15.562 1 41.59 89 PRO A N 1
ATOM 721 C CA . PRO A 1 89 ? 22.766 -38.531 -15.781 1 41.59 89 PRO A CA 1
ATOM 722 C C . PRO A 1 89 ? 22.484 -37.094 -15.281 1 41.59 89 PRO A C 1
ATOM 724 O O . PRO A 1 89 ? 23.156 -36.625 -14.367 1 41.59 89 PRO A O 1
ATOM 727 N N . ALA A 1 90 ? 22.062 -36.281 -16 1 42.44 90 ALA A N 1
ATOM 728 C CA . ALA A 1 90 ? 21.547 -34.969 -15.555 1 42.44 90 ALA A CA 1
ATOM 729 C C . ALA A 1 90 ? 20.984 -35.062 -14.141 1 42.44 90 ALA A C 1
ATOM 731 O O . ALA A 1 90 ? 20.078 -35.875 -13.883 1 42.44 90 ALA A O 1
ATOM 732 N N . PRO A 1 91 ? 21.641 -35.094 -12.984 1 42.34 91 PRO A N 1
ATOM 733 C CA . PRO A 1 91 ? 21.344 -35.438 -11.594 1 42.34 91 PRO A CA 1
ATOM 734 C C . PRO A 1 91 ? 19.906 -35.094 -11.203 1 42.34 91 PRO A C 1
ATOM 736 O O . PRO A 1 91 ? 19.5 -33.938 -11.297 1 42.34 91 PRO A O 1
ATOM 739 N N . ALA A 1 92 ? 18.906 -35.938 -11.461 1 45.38 92 ALA A N 1
ATOM 740 C CA . ALA A 1 92 ? 17.625 -36 -10.766 1 45.38 92 ALA A CA 1
ATOM 741 C C . ALA A 1 92 ? 17.75 -35.469 -9.336 1 45.38 92 ALA A C 1
ATOM 743 O O . ALA A 1 92 ? 16.844 -34.812 -8.828 1 45.38 92 ALA A O 1
ATOM 744 N N . PHE A 1 93 ? 18.812 -36 -8.586 1 45.22 93 PHE A N 1
ATOM 745 C CA . PHE A 1 93 ? 19.094 -35.781 -7.172 1 45.22 93 PHE A CA 1
ATOM 746 C C . PHE A 1 93 ? 19.078 -34.281 -6.848 1 45.22 93 PHE A C 1
ATOM 748 O O . PHE A 1 93 ? 18.516 -33.875 -5.832 1 45.22 93 PHE A O 1
ATOM 755 N N . ASN A 1 94 ? 19.438 -33.406 -7.941 1 60.69 94 ASN A N 1
ATOM 756 C CA . ASN A 1 94 ? 19.75 -32 -7.676 1 60.69 94 ASN A CA 1
ATOM 757 C C . ASN A 1 94 ? 18.516 -31.125 -7.82 1 60.69 94 ASN A C 1
ATOM 759 O O . ASN A 1 94 ? 18.312 -30.188 -7.035 1 60.69 94 ASN A O 1
ATOM 763 N N . LEU A 1 95 ? 17.547 -31.891 -8.422 1 71.44 95 LEU A N 1
ATOM 764 C CA . LEU A 1 95 ? 16.406 -31.016 -8.648 1 71.44 95 LEU A CA 1
ATOM 765 C C . LEU A 1 95 ? 15.469 -31.016 -7.441 1 71.44 95 LEU A C 1
ATOM 767 O O . LEU A 1 95 ? 14.969 -29.953 -7.043 1 71.44 95 LEU A O 1
ATOM 771 N N . GLU A 1 96 ? 15.227 -32.344 -6.863 1 77.12 96 GLU A N 1
ATOM 772 C CA . GLU A 1 96 ? 14.367 -32.406 -5.688 1 77.12 96 GLU A CA 1
ATOM 773 C C . GLU A 1 96 ? 14.922 -31.594 -4.531 1 77.12 96 GLU A C 1
ATOM 775 O O . GLU A 1 96 ? 14.172 -30.906 -3.836 1 77.12 96 GLU A O 1
ATOM 780 N N . ASP A 1 97 ? 16.188 -31.703 -4.336 1 75.38 97 ASP A N 1
ATOM 781 C CA . ASP A 1 97 ? 16.828 -30.922 -3.283 1 75.38 97 ASP A CA 1
ATOM 782 C C . ASP A 1 97 ? 16.719 -29.422 -3.562 1 75.38 97 ASP A C 1
ATOM 784 O O . ASP A 1 97 ? 16.516 -28.625 -2.646 1 75.38 97 ASP A O 1
ATOM 788 N N . GLU A 1 98 ? 16.875 -29.094 -4.84 1 80 98 GLU A N 1
ATOM 789 C CA . GLU A 1 98 ? 16.75 -27.688 -5.223 1 80 98 GLU A CA 1
ATOM 790 C C . GLU A 1 98 ? 15.344 -27.156 -4.98 1 80 98 GLU A C 1
ATOM 792 O O . GLU A 1 98 ? 15.164 -26.047 -4.484 1 80 98 GLU A O 1
ATOM 797 N N . ILE A 1 99 ? 14.336 -27.953 -5.32 1 87.06 99 ILE A N 1
ATOM 798 C CA . ILE A 1 99 ? 12.945 -27.578 -5.102 1 87.06 99 ILE A CA 1
ATOM 799 C C . ILE A 1 99 ? 12.68 -27.422 -3.605 1 87.06 99 ILE A C 1
ATOM 801 O O . ILE A 1 99 ? 12.07 -26.438 -3.174 1 87.06 99 ILE A O 1
ATOM 805 N N . ASP A 1 100 ? 13.227 -28.344 -2.814 1 83.56 100 ASP A N 1
ATOM 806 C CA . ASP A 1 100 ? 13.023 -28.312 -1.37 1 83.56 100 ASP A CA 1
ATOM 807 C C . ASP A 1 100 ? 13.672 -27.078 -0.754 1 83.56 100 ASP A C 1
ATOM 809 O O . ASP A 1 100 ? 13.078 -26.406 0.1 1 83.56 100 ASP A O 1
ATOM 813 N N . MET A 1 101 ? 14.82 -26.766 -1.183 1 81.12 101 MET A N 1
ATOM 814 C CA . MET A 1 101 ? 15.523 -25.594 -0.67 1 81.12 101 MET A CA 1
ATOM 815 C C . MET A 1 101 ? 14.789 -24.312 -1.065 1 81.12 101 MET A C 1
ATOM 817 O O . MET A 1 101 ? 14.633 -23.406 -0.246 1 81.12 101 MET A O 1
ATOM 821 N N . THR A 1 102 ? 14.398 -24.219 -2.311 1 86.19 102 THR A N 1
ATOM 822 C CA . THR A 1 102 ? 13.656 -23.062 -2.789 1 86.19 102 THR A CA 1
ATOM 823 C C . THR A 1 102 ? 12.352 -22.891 -2.023 1 86.19 102 THR A C 1
ATOM 825 O O . THR A 1 102 ? 11.977 -21.781 -1.647 1 86.19 102 THR A O 1
ATOM 828 N N . ALA A 1 103 ? 11.664 -24 -1.794 1 91.38 103 ALA A N 1
ATOM 829 C CA . ALA A 1 103 ? 10.406 -23.969 -1.051 1 91.38 103 ALA A CA 1
ATOM 830 C C . ALA A 1 103 ? 10.633 -23.484 0.381 1 91.38 103 ALA A C 1
ATOM 832 O O . ALA A 1 103 ? 9.836 -22.703 0.911 1 91.38 103 ALA A O 1
ATOM 833 N N . ARG A 1 104 ? 11.688 -23.922 1.025 1 84.31 104 ARG A N 1
ATOM 834 C CA . ARG A 1 104 ? 12.016 -23.5 2.381 1 84.31 104 ARG A CA 1
ATOM 835 C C . ARG A 1 104 ? 12.305 -22 2.43 1 84.31 104 ARG A C 1
ATOM 837 O O . ARG A 1 104 ? 11.828 -21.297 3.322 1 84.31 104 ARG A O 1
ATOM 844 N N . ASP A 1 105 ? 13.078 -21.562 1.487 1 86.56 105 ASP A N 1
ATOM 845 C CA . ASP A 1 105 ? 13.398 -20.141 1.413 1 86.56 105 ASP A CA 1
ATOM 846 C C . ASP A 1 105 ? 12.141 -19.297 1.221 1 86.56 105 ASP A C 1
ATOM 848 O O . ASP A 1 105 ? 11.938 -18.297 1.909 1 86.56 105 ASP A O 1
ATOM 852 N N . ALA A 1 106 ? 11.336 -19.719 0.275 1 93.44 106 ALA A N 1
ATOM 853 C CA . ALA A 1 106 ? 10.094 -19.016 0 1 93.44 106 ALA A CA 1
ATOM 854 C C . ALA A 1 106 ? 9.188 -19 1.229 1 93.44 106 ALA A C 1
ATOM 856 O O . ALA A 1 106 ? 8.57 -17.969 1.539 1 93.44 106 ALA A O 1
ATOM 857 N N . GLN A 1 107 ? 9.133 -20.125 1.887 1 90.69 107 GLN A N 1
ATOM 858 C CA . GLN A 1 107 ? 8.305 -20.234 3.078 1 90.69 107 GLN A CA 1
ATOM 859 C C . GLN A 1 107 ? 8.781 -19.297 4.18 1 90.69 107 GLN A C 1
ATOM 861 O O . GLN A 1 107 ? 7.977 -18.609 4.805 1 90.69 107 GLN A O 1
ATOM 866 N N . SER A 1 108 ? 10.031 -19.297 4.414 1 85.69 108 SER A N 1
ATOM 867 C CA . SER A 1 108 ? 10.617 -18.438 5.438 1 85.69 108 SER A CA 1
ATOM 868 C C . SER A 1 108 ? 10.344 -16.969 5.129 1 85.69 108 SER A C 1
ATOM 870 O O . SER A 1 108 ? 9.898 -16.219 6 1 85.69 108 SER A O 1
ATOM 872 N N . GLU A 1 109 ? 10.578 -16.594 3.92 1 87.12 109 GLU A N 1
ATOM 873 C CA . GLU A 1 109 ? 10.422 -15.203 3.521 1 87.12 109 GLU A CA 1
ATOM 874 C C . GLU A 1 109 ? 8.953 -14.781 3.541 1 87.12 109 GLU A C 1
ATOM 876 O O . GLU A 1 109 ? 8.609 -13.742 4.105 1 87.12 109 GLU A O 1
ATOM 881 N N . ALA A 1 110 ? 8.094 -15.586 2.904 1 89.12 110 ALA A N 1
ATOM 882 C CA . ALA A 1 110 ? 6.668 -15.281 2.879 1 89.12 110 ALA A CA 1
ATOM 883 C C . ALA A 1 110 ? 6.082 -15.281 4.289 1 89.12 110 ALA A C 1
ATOM 885 O O . ALA A 1 110 ? 5.254 -14.43 4.621 1 89.12 110 ALA A O 1
ATOM 886 N N . GLY A 1 111 ? 6.52 -16.312 5.094 1 85.12 111 GLY A N 1
ATOM 887 C CA . GLY A 1 111 ? 6.074 -16.375 6.477 1 85.12 111 GLY A CA 1
ATOM 888 C C . GLY A 1 111 ? 6.438 -15.141 7.281 1 85.12 111 GLY A C 1
ATOM 889 O O . GLY A 1 111 ? 5.609 -14.609 8.023 1 85.12 111 GLY A O 1
ATOM 890 N N . ALA A 1 112 ? 7.648 -14.664 7.125 1 83.44 112 ALA A N 1
ATOM 891 C CA . ALA A 1 112 ? 8.109 -13.469 7.82 1 83.44 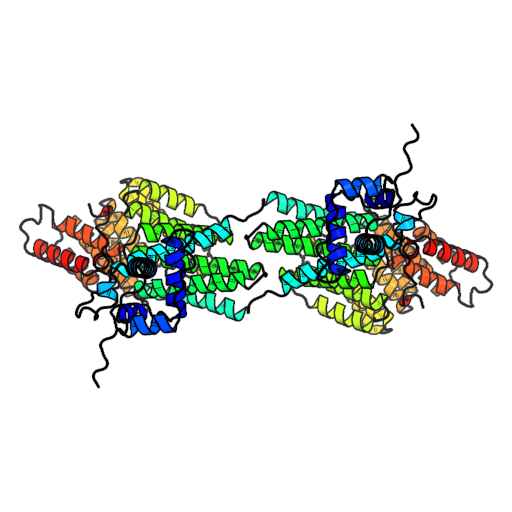112 ALA A CA 1
ATOM 892 C C . ALA A 1 112 ? 7.285 -12.25 7.414 1 83.44 112 ALA A C 1
ATOM 894 O O . ALA A 1 112 ? 6.895 -11.445 8.258 1 83.44 112 ALA A O 1
ATOM 895 N N . ALA A 1 113 ? 6.953 -12.125 6.199 1 83.81 113 ALA A N 1
ATOM 896 C CA . ALA A 1 113 ? 6.176 -10.992 5.695 1 83.81 113 ALA A CA 1
ATOM 897 C C . ALA A 1 113 ? 4.75 -11.023 6.23 1 83.81 113 ALA A C 1
ATOM 899 O O . ALA A 1 113 ? 4.188 -9.984 6.578 1 83.81 113 ALA A O 1
ATOM 900 N N . ALA A 1 114 ? 4.211 -12.219 6.363 1 82.88 114 ALA A N 1
ATOM 901 C CA . ALA A 1 114 ? 2.814 -12.367 6.758 1 82.88 114 ALA A CA 1
ATOM 902 C C . ALA A 1 114 ? 2.662 -12.289 8.273 1 82.88 114 ALA A C 1
ATOM 904 O O . ALA A 1 114 ? 1.593 -11.945 8.781 1 82.88 114 ALA A O 1
ATOM 905 N N . ALA A 1 115 ? 3.689 -12.664 9 1 80.94 115 ALA A N 1
ATOM 906 C CA . ALA A 1 115 ? 3.607 -12.82 10.445 1 80.94 115 ALA A CA 1
ATOM 907 C C . ALA A 1 115 ? 3.641 -11.461 11.141 1 80.94 115 ALA A C 1
ATOM 909 O O . ALA A 1 115 ? 3.133 -11.312 12.258 1 80.94 115 ALA A O 1
ATOM 910 N N . ALA A 1 116 ? 4.152 -10.523 10.539 1 82.81 116 ALA A N 1
ATOM 911 C CA . ALA A 1 116 ? 4.328 -9.234 11.211 1 82.81 116 ALA A CA 1
ATOM 912 C C . ALA A 1 116 ? 3.248 -8.242 10.781 1 82.81 116 ALA A C 1
ATOM 914 O O . ALA A 1 116 ? 3.408 -7.539 9.781 1 82.81 116 ALA A O 1
ATOM 915 N N . SER A 1 117 ? 2.08 -8.391 11.414 1 85.56 117 SER A N 1
ATOM 916 C CA . SER A 1 117 ? 1 -7.438 11.172 1 85.56 117 SER A CA 1
ATOM 917 C C . SER A 1 117 ? 0.463 -6.871 12.484 1 85.56 117 SER A C 1
ATOM 919 O O . SER A 1 117 ? 0.74 -7.406 13.555 1 85.56 117 SER A O 1
ATOM 921 N N . ILE A 1 118 ? -0.124 -5.684 12.469 1 88.31 118 ILE A N 1
ATOM 922 C CA . ILE A 1 118 ? -0.797 -5.094 13.625 1 88.31 118 ILE A CA 1
ATOM 923 C C . ILE A 1 118 ? -2.311 -5.18 13.438 1 88.31 118 ILE A C 1
ATOM 925 O O . ILE A 1 118 ? -2.789 -5.504 12.344 1 88.31 118 ILE A O 1
ATOM 929 N N . SER A 1 119 ? -3.014 -5.039 14.523 1 87.75 119 SER A N 1
ATOM 930 C CA . SER A 1 119 ? -4.473 -5.086 14.477 1 87.75 119 SER A CA 1
ATOM 931 C C . SER A 1 119 ? -5.031 -3.957 13.617 1 87.75 119 SER A C 1
ATOM 933 O O . SER A 1 119 ? -4.633 -2.801 13.766 1 87.75 119 SER A O 1
ATOM 935 N N . ASP A 1 120 ? -5.957 -4.316 12.719 1 87 120 ASP A N 1
ATOM 936 C CA . ASP A 1 120 ? -6.621 -3.301 11.914 1 87 120 ASP A CA 1
ATOM 937 C C . ASP A 1 120 ? -7.449 -2.359 12.789 1 87 120 ASP A C 1
ATOM 939 O O . ASP A 1 120 ? -7.594 -1.178 12.469 1 87 120 ASP A O 1
ATOM 943 N N . ILE A 1 121 ? -7.93 -2.84 13.883 1 84.88 121 ILE A N 1
ATOM 944 C CA . ILE A 1 121 ? -8.711 -2.029 14.812 1 84.88 121 ILE A CA 1
ATOM 945 C C . ILE A 1 121 ? -7.816 -0.955 15.43 1 84.88 121 ILE A C 1
ATOM 947 O O . ILE A 1 121 ? -8.227 0.2 15.562 1 84.88 121 ILE A O 1
ATOM 951 N N . ALA A 1 122 ? -6.613 -1.322 15.789 1 83.69 122 ALA A N 1
ATOM 952 C CA . ALA A 1 122 ? -5.664 -0.362 16.344 1 83.69 122 ALA A CA 1
ATOM 953 C C . ALA A 1 122 ? -5.324 0.723 15.32 1 83.69 122 ALA A C 1
ATOM 955 O O . ALA A 1 122 ? -5.199 1.897 15.68 1 83.69 122 ALA A O 1
ATOM 956 N N . LEU A 1 123 ? -5.199 0.304 14.109 1 92 123 LEU A N 1
ATOM 957 C CA . LEU A 1 123 ? -4.914 1.251 13.039 1 92 123 LEU A CA 1
ATOM 958 C C . LEU A 1 123 ? -6.086 2.209 12.836 1 92 123 LEU A C 1
ATOM 960 O O . LEU A 1 123 ? -5.883 3.416 12.68 1 92 123 LEU A O 1
ATOM 964 N N . ASP A 1 124 ? -7.266 1.671 12.891 1 89.88 124 ASP A N 1
ATOM 965 C CA . ASP A 1 124 ? -8.469 2.49 12.758 1 89.88 124 ASP A CA 1
ATOM 966 C C . ASP A 1 124 ? -8.57 3.504 13.891 1 89.88 124 ASP A C 1
ATOM 968 O O . ASP A 1 124 ? -8.984 4.645 13.68 1 89.88 124 ASP A O 1
ATOM 972 N N . GLN A 1 125 ? -8.188 3.109 15 1 88.62 125 GLN A N 1
ATOM 973 C CA . GLN A 1 125 ? -8.234 4 16.156 1 88.62 125 GLN A CA 1
ATOM 974 C C . GLN A 1 125 ? -7.273 5.176 15.977 1 88.62 125 GLN A C 1
ATOM 976 O O . GLN A 1 125 ? -7.617 6.316 16.281 1 88.62 125 GLN A O 1
ATOM 981 N N . LEU A 1 126 ? -6.07 4.91 15.508 1 93.12 126 LEU A N 1
ATOM 982 C CA . LEU A 1 126 ? -5.102 5.977 15.281 1 93.12 126 LEU A CA 1
ATOM 983 C C . LEU A 1 126 ? -5.609 6.961 14.234 1 93.12 126 LEU A C 1
ATOM 985 O O . LEU A 1 126 ? -5.461 8.18 14.398 1 93.12 126 LEU A O 1
ATOM 989 N N . ARG A 1 127 ? -6.219 6.387 13.18 1 94.5 127 ARG A N 1
ATOM 990 C CA . ARG A 1 127 ? -6.797 7.219 12.133 1 94.5 127 ARG A CA 1
ATOM 991 C C . ARG A 1 127 ? -7.902 8.109 12.688 1 94.5 127 ARG A C 1
ATOM 993 O O . ARG A 1 127 ? -7.949 9.312 12.391 1 94.5 127 ARG A O 1
ATOM 1000 N N . ASP A 1 128 ? -8.703 7.527 13.5 1 93.62 128 ASP A N 1
ATOM 1001 C CA . ASP A 1 128 ? -9.812 8.273 14.094 1 93.62 128 ASP A CA 1
ATOM 1002 C C . ASP A 1 128 ? -9.305 9.336 15.062 1 93.62 128 ASP A C 1
ATOM 1004 O O . ASP A 1 128 ? -9.875 10.43 15.148 1 93.62 128 ASP A O 1
ATOM 1008 N N . ASP A 1 129 ? -8.281 9.039 15.781 1 94.19 129 ASP A N 1
ATOM 1009 C CA . ASP A 1 129 ? -7.715 9.977 16.75 1 94.19 129 ASP A CA 1
ATOM 1010 C C . ASP A 1 129 ? -7.18 11.227 16.047 1 94.19 129 ASP A C 1
ATOM 1012 O O . ASP A 1 129 ? -7.438 12.344 16.484 1 94.19 129 ASP A O 1
ATOM 1016 N N . VAL A 1 130 ? -6.465 11.039 14.984 1 97.06 130 VAL A N 1
ATOM 1017 C CA . VAL A 1 130 ? -5.883 12.172 14.281 1 97.06 130 VAL A CA 1
ATOM 1018 C C . VAL A 1 130 ? -6.988 13 13.625 1 97.06 130 VAL A C 1
ATOM 1020 O O . VAL A 1 130 ? -6.945 14.234 13.633 1 97.06 130 VAL A O 1
ATOM 1023 N N . ALA A 1 131 ? -7.996 12.297 13.055 1 96.31 131 ALA A N 1
ATOM 1024 C CA . ALA A 1 131 ? -9.133 12.992 12.445 1 96.31 131 ALA A CA 1
ATOM 1025 C C . ALA A 1 131 ? -9.891 13.82 13.484 1 96.31 131 ALA A C 1
ATOM 1027 O O . ALA A 1 131 ? -10.273 14.961 13.211 1 96.31 131 ALA A O 1
ATOM 1028 N N . THR A 1 132 ? -10.055 13.234 14.633 1 94.88 132 THR A N 1
ATOM 1029 C CA . THR A 1 132 ? -10.734 13.938 15.711 1 94.88 132 THR A CA 1
ATOM 1030 C C . THR A 1 132 ? -9.93 15.164 16.141 1 94.88 132 THR A C 1
ATOM 1032 O O . THR A 1 132 ? -10.5 16.234 16.344 1 94.88 132 THR A O 1
ATOM 1035 N N . LEU A 1 133 ? -8.656 15.023 16.25 1 96.06 133 LEU A N 1
ATOM 1036 C CA . LEU A 1 133 ? -7.812 16.156 16.641 1 96.06 133 LEU A CA 1
ATOM 1037 C C . LEU A 1 133 ? -7.887 17.266 15.594 1 96.06 133 LEU A C 1
ATOM 1039 O O . LEU A 1 133 ? -7.934 18.453 15.945 1 96.06 133 LEU A O 1
ATOM 1043 N N . ALA A 1 134 ? -7.898 16.859 14.312 1 97.5 134 ALA A N 1
ATOM 1044 C CA . ALA A 1 134 ? -8.016 17.844 13.242 1 97.5 134 ALA A CA 1
ATOM 1045 C C . ALA A 1 134 ? -9.336 18.609 13.344 1 97.5 134 ALA A C 1
ATOM 1047 O O . ALA A 1 134 ? -9.367 19.828 13.164 1 97.5 134 ALA A O 1
ATOM 1048 N N . ARG A 1 135 ? -10.383 17.953 13.672 1 93.44 135 ARG A N 1
ATOM 1049 C CA . ARG A 1 135 ? -11.719 18.547 13.734 1 93.44 135 ARG A CA 1
ATOM 1050 C C . ARG A 1 135 ? -11.867 19.406 14.984 1 93.44 135 ARG A C 1
ATOM 1052 O O . ARG A 1 135 ? -12.578 20.422 14.961 1 93.44 135 ARG A O 1
ATOM 1059 N N . GLU A 1 136 ? -11.133 19.062 15.984 1 91.56 136 GLU A N 1
ATOM 1060 C CA . GLU A 1 136 ? -11.242 19.781 17.25 1 91.56 136 GLU A CA 1
ATOM 1061 C C . GLU A 1 136 ? -10.141 20.844 17.375 1 91.56 136 GLU A C 1
ATOM 1063 O O . GLU A 1 136 ? -10.055 21.531 18.391 1 91.56 136 GLU A O 1
ATOM 1068 N N . TYR A 1 137 ? -9.352 20.969 16.391 1 93.31 137 TYR A N 1
ATOM 1069 C CA . TYR A 1 137 ? -8.195 21.844 16.453 1 93.31 137 TYR A CA 1
ATOM 1070 C C . TYR A 1 137 ? -8.594 23.25 16.891 1 93.31 137 TYR A C 1
ATOM 1072 O O . TYR A 1 137 ? -7.949 23.844 17.75 1 93.31 137 TYR A O 1
ATOM 1080 N N . VAL A 1 138 ? -9.695 23.75 16.359 1 87.12 138 VAL A N 1
ATOM 1081 C CA . VAL A 1 138 ? -10.062 25.156 16.5 1 87.12 138 VAL A CA 1
ATOM 1082 C C . VAL A 1 138 ? -10.57 25.422 17.922 1 87.12 138 VAL A C 1
ATOM 1084 O O . VAL A 1 138 ? -10.539 26.562 18.391 1 87.12 138 VAL A O 1
ATOM 1087 N N . THR A 1 139 ? -10.969 24.406 18.578 1 84.75 139 THR A N 1
ATOM 1088 C CA . THR A 1 139 ? -11.531 24.594 19.906 1 84.75 139 THR A CA 1
ATOM 1089 C C . THR A 1 139 ? -10.578 24.078 20.984 1 84.75 139 THR A C 1
ATOM 1091 O O . THR A 1 139 ? -10.883 24.141 22.172 1 84.75 139 THR A O 1
ATOM 1094 N N . THR A 1 140 ? -9.492 23.5 20.578 1 85.5 140 THR A N 1
ATOM 1095 C CA . THR A 1 140 ? -8.5 22.953 21.5 1 85.5 140 THR A CA 1
ATOM 1096 C C . THR A 1 140 ? -7.309 23.906 21.641 1 85.5 140 THR A C 1
ATOM 1098 O O . THR A 1 140 ? -6.82 24.453 20.641 1 85.5 140 THR A O 1
ATOM 1101 N N . PRO A 1 141 ? -6.859 24.219 22.922 1 82.75 141 PRO A N 1
ATOM 1102 C CA . PRO A 1 141 ? -5.648 25.031 23.062 1 82.75 141 PRO A CA 1
ATOM 1103 C C . PRO A 1 141 ? -4.48 24.484 22.234 1 82.75 141 PRO A C 1
ATOM 1105 O O . PRO A 1 141 ? -4.266 23.266 22.188 1 82.75 141 PRO A O 1
ATOM 1108 N N . THR A 1 142 ? -3.779 25.344 21.609 1 88.44 142 THR A N 1
ATOM 1109 C CA . THR A 1 142 ? -2.781 24.984 20.609 1 88.44 142 THR A CA 1
ATOM 1110 C C . THR A 1 142 ? -1.718 24.078 21.203 1 88.44 142 THR A C 1
ATOM 1112 O O . THR A 1 142 ? -1.262 23.125 20.562 1 88.44 142 THR A O 1
ATOM 1115 N N . TYR A 1 143 ? -1.351 24.359 22.406 1 83 143 TYR A N 1
ATOM 1116 C CA . TYR A 1 143 ? -0.319 23.547 23.047 1 83 143 TYR A CA 1
ATOM 1117 C C . TYR A 1 143 ? -0.795 22.109 23.25 1 83 143 TYR A C 1
ATOM 1119 O O . TYR A 1 143 ? -0.015 21.172 23.109 1 83 143 TYR A O 1
ATOM 1127 N N . VAL A 1 144 ? -2.045 21.922 23.578 1 84.94 144 VAL A N 1
ATOM 1128 C CA . VAL A 1 144 ? -2.625 20.609 23.766 1 84.94 144 VAL A CA 1
ATOM 1129 C C . VAL A 1 144 ? -2.633 19.844 22.438 1 84.94 144 VAL A C 1
ATOM 1131 O O . VAL A 1 144 ? -2.328 18.656 22.391 1 84.94 144 VAL A O 1
ATOM 1134 N N . VAL A 1 145 ? -3.008 20.594 21.359 1 92.06 145 VAL A N 1
ATOM 1135 C CA . VAL A 1 145 ? -2.965 19.969 20.031 1 92.06 145 VAL A CA 1
ATOM 1136 C C . VAL A 1 145 ? -1.55 19.484 19.734 1 92.06 145 VAL A C 1
ATOM 1138 O O . VAL A 1 145 ? -1.361 18.375 19.219 1 92.06 145 VAL A O 1
ATOM 1141 N N . PHE A 1 146 ? -0.537 20.344 20.094 1 91.62 146 PHE A N 1
ATOM 1142 C CA . PHE A 1 146 ? 0.857 20 19.844 1 91.62 146 PHE A CA 1
ATOM 1143 C C . PHE A 1 146 ? 1.235 18.719 20.547 1 91.62 146 PHE A C 1
ATOM 1145 O O . PHE A 1 146 ? 1.81 17.812 19.953 1 91.62 146 PHE A O 1
ATOM 1152 N N . GLN A 1 147 ? 0.833 18.578 21.781 1 86.69 147 GLN A N 1
ATOM 1153 C CA . GLN A 1 147 ? 1.169 17.406 22.594 1 86.69 147 GLN A CA 1
ATOM 1154 C C . GLN A 1 147 ? 0.472 16.156 22.062 1 86.69 147 GLN A C 1
ATOM 1156 O O . GLN A 1 147 ? 1.1 15.109 21.906 1 86.69 147 GLN A O 1
ATOM 1161 N N . LYS A 1 148 ? -0.764 16.266 21.75 1 90.44 148 LYS A N 1
ATOM 1162 C CA . LYS A 1 148 ? -1.536 15.133 21.266 1 90.44 148 LYS A CA 1
ATOM 1163 C C . LYS A 1 148 ? -1.021 14.656 19.906 1 90.44 148 LYS A C 1
ATOM 1165 O O . LYS A 1 148 ? -0.891 13.453 19.672 1 90.44 148 LYS A O 1
ATOM 1170 N N . ALA A 1 149 ? -0.747 15.625 19.016 1 96.69 149 ALA A N 1
ATOM 1171 C CA . ALA A 1 149 ? -0.24 15.273 17.688 1 96.69 149 ALA A CA 1
ATOM 1172 C C . ALA A 1 149 ? 1.122 14.594 17.797 1 96.69 149 ALA A C 1
ATOM 1174 O O . ALA A 1 149 ? 1.417 13.664 17.031 1 96.69 149 ALA A O 1
ATOM 1175 N N . LYS A 1 150 ? 1.953 15.102 18.719 1 92.31 150 LYS A N 1
ATOM 1176 C CA . LYS A 1 150 ? 3.254 14.484 18.953 1 92.31 150 LYS A CA 1
ATOM 1177 C C . LYS A 1 150 ? 3.102 13.023 19.359 1 92.31 150 LYS A C 1
ATOM 1179 O O . LYS A 1 150 ? 3.764 12.148 18.797 1 92.31 150 LYS A O 1
ATOM 1184 N N . GLU A 1 151 ? 2.227 12.742 20.219 1 89.81 151 GLU A N 1
ATOM 1185 C CA . GLU A 1 151 ? 1.975 11.383 20.688 1 89.81 151 GLU A CA 1
ATOM 1186 C C . GLU A 1 151 ? 1.449 10.492 19.562 1 89.81 151 GLU A C 1
ATOM 1188 O O . GLU A 1 151 ? 1.846 9.336 19.438 1 89.81 151 GLU A O 1
ATOM 1193 N N . MET A 1 152 ? 0.58 11.055 18.797 1 94.19 152 MET A N 1
ATOM 1194 C CA . MET A 1 152 ? -0.017 10.289 17.719 1 94.19 152 MET A CA 1
ATOM 1195 C C . MET A 1 152 ? 1.028 9.938 16.656 1 94.19 152 MET A C 1
ATOM 1197 O O . MET A 1 152 ? 1.022 8.828 16.125 1 94.19 152 MET A O 1
ATOM 1201 N N . ARG A 1 153 ? 1.899 10.938 16.359 1 95.81 153 ARG A N 1
ATOM 1202 C CA . ARG A 1 153 ? 2.971 10.664 15.406 1 95.81 153 ARG A CA 1
ATOM 1203 C C . ARG A 1 153 ? 3.885 9.555 15.906 1 95.81 153 ARG A C 1
ATOM 1205 O O . ARG A 1 153 ? 4.211 8.625 15.164 1 95.81 153 ARG A O 1
ATOM 1212 N N . GLU A 1 154 ? 4.293 9.633 17.141 1 91.06 154 GLU A N 1
ATOM 1213 C CA . GLU A 1 154 ? 5.176 8.641 17.75 1 91.06 154 GLU A CA 1
ATOM 1214 C C . GLU A 1 154 ? 4.523 7.262 17.75 1 91.06 154 GLU A C 1
ATOM 1216 O O . GLU A 1 154 ? 5.18 6.254 17.469 1 91.06 154 GLU A O 1
ATOM 1221 N N . SER A 1 155 ? 3.279 7.188 18.062 1 91.69 155 SER A N 1
ATOM 1222 C CA . SER A 1 155 ? 2.539 5.93 18.078 1 91.69 155 SER A CA 1
ATOM 1223 C C . SER A 1 155 ? 2.455 5.328 16.672 1 91.69 155 SER A C 1
ATOM 1225 O O . SER A 1 155 ? 2.623 4.117 16.5 1 91.69 155 SER A O 1
ATOM 1227 N N . ALA A 1 156 ? 2.141 6.191 15.672 1 95.88 156 ALA A N 1
ATOM 1228 C CA . ALA A 1 156 ? 2.072 5.711 14.297 1 95.88 156 ALA A CA 1
ATOM 1229 C C . ALA A 1 156 ? 3.408 5.121 13.852 1 95.88 156 ALA A C 1
ATOM 1231 O O . ALA A 1 156 ? 3.447 4.059 13.227 1 95.88 156 ALA A O 1
ATOM 1232 N N . GLU A 1 157 ? 4.531 5.812 14.234 1 93.19 157 GLU A N 1
ATOM 1233 C CA . GLU A 1 157 ? 5.859 5.34 13.852 1 93.19 157 GLU A CA 1
ATOM 1234 C C . GLU A 1 157 ? 6.207 4.039 14.57 1 93.19 157 GLU A C 1
ATOM 1236 O O . GLU A 1 157 ? 6.809 3.139 13.984 1 93.19 157 GLU A O 1
ATOM 1241 N N . ALA A 1 158 ? 5.855 3.912 15.805 1 90.38 158 ALA A N 1
ATOM 1242 C CA . ALA A 1 158 ? 6.102 2.688 16.562 1 90.38 158 ALA A CA 1
ATOM 1243 C C . ALA A 1 158 ? 5.359 1.506 15.953 1 90.38 158 ALA A C 1
ATOM 1245 O O . ALA A 1 158 ? 5.906 0.407 15.844 1 90.38 158 ALA A O 1
ATOM 1246 N N . ASN A 1 159 ? 4.102 1.735 15.594 1 92.31 159 ASN A N 1
ATOM 1247 C CA . ASN A 1 159 ? 3.307 0.675 14.977 1 92.31 159 ASN A CA 1
ATOM 1248 C C . ASN A 1 159 ? 3.824 0.316 13.586 1 92.31 159 ASN A C 1
ATOM 1250 O O . ASN A 1 159 ? 3.75 -0.842 13.172 1 92.31 159 ASN A O 1
ATOM 1254 N N . ARG A 1 160 ? 4.277 1.315 12.836 1 93.56 160 ARG A N 1
ATOM 1255 C CA . ARG A 1 160 ? 4.828 1.056 11.508 1 93.56 160 ARG A CA 1
ATOM 1256 C C . ARG A 1 160 ? 5.996 0.075 11.578 1 93.56 160 ARG A C 1
ATOM 1258 O O . ARG A 1 160 ? 6.145 -0.784 10.711 1 93.56 160 ARG A O 1
ATOM 1265 N N . GLU A 1 161 ? 6.809 0.13 12.664 1 88.62 161 GLU A N 1
ATOM 1266 C CA . GLU A 1 161 ? 7.953 -0.756 12.852 1 88.62 161 GLU A CA 1
ATOM 1267 C C . GLU A 1 161 ? 7.5 -2.176 13.188 1 88.62 161 GLU A C 1
ATOM 1269 O O . GLU A 1 161 ? 8.266 -3.129 13.016 1 88.62 161 GLU A O 1
ATOM 1274 N N . ARG A 1 162 ? 6.266 -2.316 13.578 1 89.12 162 ARG A N 1
ATOM 1275 C CA . ARG A 1 162 ? 5.789 -3.602 14.086 1 89.12 162 ARG A CA 1
ATOM 1276 C C . ARG A 1 162 ? 5.078 -4.391 12.984 1 89.12 162 ARG A C 1
ATOM 1278 O O . ARG A 1 162 ? 4.723 -5.551 13.18 1 89.12 162 ARG A O 1
ATOM 1285 N N . THR A 1 163 ? 4.852 -3.754 11.859 1 91 163 THR A N 1
ATOM 1286 C CA . THR A 1 163 ? 4.121 -4.457 10.812 1 91 163 THR A CA 1
ATOM 1287 C C . THR A 1 163 ? 4.977 -4.582 9.555 1 91 163 THR A C 1
ATOM 1289 O O . THR A 1 163 ? 5.793 -3.705 9.258 1 91 163 THR A O 1
ATOM 1292 N N . GLN A 1 164 ? 4.781 -5.699 8.781 1 89.25 164 GLN A N 1
ATOM 1293 C CA . GLN A 1 164 ? 5.41 -5.902 7.484 1 89.25 164 GLN A CA 1
ATOM 1294 C C . GLN A 1 164 ? 4.371 -5.895 6.363 1 89.25 164 GLN A C 1
ATOM 1296 O O . GLN A 1 164 ? 4.695 -6.188 5.211 1 89.25 164 GLN A O 1
ATOM 1301 N N . VAL A 1 165 ? 3.16 -5.531 6.711 1 91.44 165 VAL A N 1
ATOM 1302 C CA . VAL A 1 165 ? 2.09 -5.418 5.723 1 91.44 165 VAL A CA 1
ATOM 1303 C C . VAL A 1 165 ? 2.117 -4.031 5.09 1 91.44 165 VAL A C 1
ATOM 1305 O O . VAL A 1 165 ? 1.838 -3.031 5.754 1 91.44 165 VAL A O 1
ATOM 1308 N N . PRO A 1 166 ? 2.355 -3.99 3.77 1 92.88 166 PRO A N 1
ATOM 1309 C CA . PRO A 1 166 ? 2.582 -2.691 3.131 1 92.88 166 PRO A CA 1
ATOM 1310 C C . PRO A 1 166 ? 1.372 -1.766 3.232 1 92.88 166 PRO A C 1
ATOM 1312 O O . PRO A 1 166 ? 1.528 -0.566 3.477 1 92.88 166 PRO A O 1
ATOM 1315 N N . ALA A 1 167 ? 0.197 -2.318 3.084 1 93.19 167 ALA A N 1
ATOM 1316 C CA . ALA A 1 167 ? -1 -1.486 3.174 1 93.19 167 ALA A CA 1
ATOM 1317 C C . ALA A 1 167 ? -1.102 -0.816 4.543 1 93.19 167 ALA A C 1
ATOM 1319 O O . ALA A 1 167 ? -1.512 0.342 4.645 1 93.19 167 ALA A O 1
ATOM 1320 N N . GLN A 1 168 ? -0.732 -1.538 5.578 1 93.81 168 GLN A N 1
ATOM 1321 C CA . GLN A 1 168 ? -0.745 -0.97 6.922 1 93.81 168 GLN A CA 1
ATOM 1322 C C . GLN A 1 168 ? 0.355 0.075 7.09 1 93.81 168 GLN A C 1
ATOM 1324 O O . GLN A 1 168 ? 0.144 1.11 7.723 1 93.81 168 GLN A O 1
ATOM 1329 N N . GLN A 1 169 ? 1.531 -0.201 6.531 1 94.69 169 GLN A N 1
ATOM 1330 C CA . GLN A 1 169 ? 2.631 0.757 6.578 1 94.69 169 GLN A CA 1
ATOM 1331 C C . GLN A 1 169 ? 2.246 2.068 5.898 1 94.69 169 GLN A C 1
ATOM 1333 O O . GLN A 1 169 ? 2.562 3.15 6.398 1 94.69 169 GLN A O 1
ATOM 1338 N N . GLN A 1 170 ? 1.591 1.939 4.828 1 95.69 170 GLN A N 1
ATOM 1339 C CA . GLN A 1 170 ? 1.155 3.127 4.102 1 95.69 170 GLN A CA 1
ATOM 1340 C C . GLN A 1 170 ? 0.195 3.965 4.938 1 95.69 170 GLN A C 1
ATOM 1342 O O . GLN A 1 170 ? 0.344 5.184 5.031 1 95.69 170 GLN A O 1
ATOM 1347 N N . GLU A 1 171 ? -0.753 3.293 5.543 1 96.5 171 GLU A N 1
ATOM 1348 C CA . GLU A 1 171 ? -1.729 3.988 6.375 1 96.5 171 GLU A CA 1
ATOM 1349 C C . GLU A 1 171 ? -1.055 4.664 7.566 1 96.5 171 GLU A C 1
ATOM 1351 O O . GLU A 1 171 ? -1.414 5.781 7.938 1 96.5 171 GLU A O 1
ATOM 1356 N N . LEU A 1 172 ? -0.077 3.975 8.109 1 96.62 172 LEU A N 1
ATOM 1357 C CA . LEU A 1 172 ? 0.615 4.512 9.273 1 96.62 172 LEU A CA 1
ATOM 1358 C C . LEU A 1 172 ? 1.47 5.715 8.891 1 96.62 172 LEU A C 1
ATOM 1360 O O . LEU A 1 172 ? 1.606 6.66 9.672 1 96.62 172 LEU A O 1
ATOM 1364 N N . LEU A 1 173 ? 2.055 5.727 7.66 1 97.12 173 LEU A N 1
ATOM 1365 C CA . LEU A 1 173 ? 2.777 6.891 7.156 1 97.12 173 LEU A CA 1
ATOM 1366 C C . LEU A 1 173 ? 1.838 8.078 6.977 1 97.12 173 LEU A C 1
ATOM 1368 O O . LEU A 1 173 ? 2.199 9.211 7.285 1 97.12 173 LEU A O 1
ATOM 1372 N N . ILE A 1 174 ? 0.634 7.797 6.496 1 97.94 174 ILE A N 1
ATOM 1373 C CA . ILE A 1 174 ? -0.357 8.852 6.297 1 97.94 174 ILE A CA 1
ATOM 1374 C C . ILE A 1 174 ? -0.753 9.445 7.645 1 97.94 174 ILE A C 1
ATOM 1376 O O . ILE A 1 174 ? -0.791 10.672 7.801 1 97.94 174 ILE A O 1
ATOM 1380 N N . VAL A 1 175 ? -0.971 8.586 8.648 1 98 175 VAL A N 1
ATOM 1381 C CA . VAL A 1 175 ? -1.369 9.031 9.977 1 98 175 VAL A CA 1
ATOM 1382 C C . VAL A 1 175 ? -0.245 9.852 10.609 1 98 175 VAL A C 1
ATOM 1384 O O . VAL A 1 175 ? -0.488 10.914 11.18 1 98 175 VAL A O 1
ATOM 1387 N N . ALA A 1 176 ? 1.003 9.367 10.516 1 97.88 176 ALA A N 1
ATOM 1388 C CA . ALA A 1 176 ? 2.152 10.102 11.031 1 97.88 176 ALA A CA 1
ATOM 1389 C C . ALA A 1 176 ? 2.289 11.461 10.344 1 97.88 176 ALA A C 1
ATOM 1391 O O . ALA A 1 176 ? 2.578 12.469 11 1 97.88 176 ALA A O 1
ATOM 1392 N N . GLY A 1 177 ? 2.129 11.461 9.039 1 98.44 177 GLY A N 1
ATOM 1393 C CA . GLY A 1 177 ? 2.199 12.695 8.273 1 98.44 177 GLY A CA 1
ATOM 1394 C C . GLY A 1 177 ? 1.119 13.688 8.648 1 98.44 177 GLY A C 1
ATOM 1395 O O . GLY A 1 177 ? 1.382 14.891 8.742 1 98.44 177 GLY A O 1
ATOM 1396 N N . GLN A 1 178 ? -0.128 13.156 8.828 1 98.69 178 GLN A N 1
ATOM 1397 C CA . GLN A 1 178 ? -1.222 14.016 9.266 1 98.69 178 GLN A CA 1
ATOM 1398 C C . GLN A 1 178 ? -0.932 14.625 10.641 1 98.69 178 GLN A C 1
ATOM 1400 O O . GLN A 1 178 ? -1.139 15.82 10.852 1 98.69 178 GLN A O 1
ATOM 1405 N N . ALA A 1 179 ? -0.449 13.812 11.531 1 98.38 179 ALA A N 1
ATOM 1406 C CA . ALA A 1 179 ? -0.068 14.305 12.852 1 98.38 179 ALA A CA 1
ATOM 1407 C C . ALA A 1 179 ? 1.035 15.359 12.742 1 98.38 179 ALA A C 1
ATOM 1409 O O . ALA A 1 179 ? 0.998 16.375 13.43 1 98.38 179 ALA A O 1
ATOM 1410 N N . CYS A 1 180 ? 1.963 15.109 11.906 1 97.94 180 CYS A N 1
ATOM 1411 C CA . CYS A 1 180 ? 3.072 16.031 11.688 1 97.94 180 CYS A CA 1
ATOM 1412 C C . CYS A 1 180 ? 2.58 17.359 11.117 1 97.94 180 CYS A C 1
ATOM 1414 O O . CYS A 1 180 ? 3.076 18.422 11.484 1 97.94 180 CYS A O 1
ATOM 1416 N N . ALA A 1 181 ? 1.66 17.266 10.195 1 98.75 181 ALA A N 1
ATOM 1417 C CA . ALA A 1 181 ? 1.062 18.484 9.625 1 98.75 181 ALA A CA 1
ATOM 1418 C C . ALA A 1 181 ? 0.369 19.312 10.703 1 98.75 181 ALA A C 1
ATOM 1420 O O . ALA A 1 181 ? 0.463 20.531 10.703 1 98.75 181 ALA A O 1
ATOM 1421 N N . LEU A 1 182 ? -0.335 18.625 11.602 1 98.5 182 LEU A N 1
ATOM 1422 C CA . LEU A 1 182 ? -0.975 19.328 12.711 1 98.5 182 LEU A CA 1
ATOM 1423 C C . LEU A 1 182 ? 0.067 19.938 13.641 1 98.5 182 LEU A C 1
ATOM 1425 O O . LEU A 1 182 ? -0.126 21.031 14.164 1 98.5 182 LEU A O 1
ATOM 1429 N N . LEU A 1 183 ? 1.171 19.234 13.867 1 97.75 183 LEU A N 1
ATOM 1430 C CA . LEU A 1 183 ? 2.285 19.766 14.641 1 97.75 183 LEU A CA 1
ATOM 1431 C C . LEU A 1 183 ? 2.818 21.047 14 1 97.75 183 LEU A C 1
ATOM 1433 O O . LEU A 1 183 ? 3.121 22.016 14.703 1 97.75 183 LEU A O 1
ATOM 1437 N N . ALA A 1 184 ? 2.979 21.016 12.68 1 98.19 184 ALA A N 1
ATOM 1438 C CA . ALA A 1 184 ? 3.475 22.188 11.961 1 98.19 184 ALA A CA 1
ATOM 1439 C C . ALA A 1 184 ? 2.551 23.375 12.156 1 98.19 184 ALA A C 1
ATOM 1441 O O . ALA A 1 184 ? 3.01 24.484 12.438 1 98.19 184 ALA A O 1
ATOM 1442 N N . THR A 1 185 ? 1.228 23.125 12.008 1 97.88 185 THR A N 1
ATOM 1443 C CA . THR A 1 185 ? 0.245 24.188 12.195 1 97.88 185 THR A CA 1
ATOM 1444 C C . THR A 1 185 ? 0.295 24.719 13.625 1 97.88 185 THR A C 1
ATOM 1446 O O . THR A 1 185 ? 0.263 25.938 13.836 1 97.88 185 THR A O 1
ATOM 1449 N N . ALA A 1 186 ? 0.399 23.844 14.555 1 95.12 186 ALA A N 1
ATOM 1450 C CA . ALA A 1 186 ? 0.459 24.25 15.953 1 95.12 186 ALA A CA 1
ATOM 1451 C C . ALA A 1 186 ? 1.725 25.062 16.234 1 95.12 186 ALA A C 1
ATOM 1453 O O . ALA A 1 186 ? 1.681 26.062 16.953 1 95.12 186 ALA A O 1
ATOM 1454 N N . ALA A 1 187 ? 2.828 24.578 15.734 1 93.31 187 ALA A N 1
ATOM 1455 C CA . ALA A 1 187 ? 4.082 25.297 15.922 1 93.31 187 ALA A CA 1
ATOM 1456 C C . ALA A 1 187 ? 3.988 26.719 15.352 1 93.31 187 ALA A C 1
ATOM 1458 O O . ALA A 1 187 ? 4.457 27.672 15.969 1 93.31 187 ALA A O 1
ATOM 1459 N N . PHE A 1 188 ? 3.377 26.875 14.188 1 95.25 188 PHE A N 1
ATOM 1460 C CA . PHE A 1 188 ? 3.148 28.172 13.586 1 95.25 188 PHE A CA 1
ATOM 1461 C C . PHE A 1 188 ? 2.279 29.047 14.492 1 95.25 188 PHE A C 1
ATOM 1463 O O . PHE A 1 188 ? 2.607 30.203 14.75 1 95.25 188 PHE A O 1
ATOM 1470 N N . ASP A 1 189 ? 1.212 28.438 14.961 1 93.62 189 ASP A N 1
ATOM 1471 C CA . ASP A 1 189 ? 0.262 29.172 15.789 1 93.62 189 ASP A CA 1
ATOM 1472 C C . ASP A 1 189 ? 0.906 29.609 17.109 1 93.62 189 ASP A C 1
ATOM 1474 O O . ASP A 1 189 ? 0.533 30.641 17.672 1 93.62 189 ASP A O 1
ATOM 1478 N N . LEU A 1 190 ? 1.909 28.859 17.484 1 87.88 190 LEU A N 1
ATOM 1479 C CA . LEU A 1 190 ? 2.6 29.172 18.734 1 87.88 190 LEU A CA 1
ATOM 1480 C C . LEU A 1 190 ? 3.785 30.094 18.484 1 87.88 190 LEU A C 1
ATOM 1482 O O . LEU A 1 190 ? 4.512 30.438 19.422 1 87.88 190 LEU A O 1
ATOM 1486 N N . GLY A 1 191 ? 4.027 30.438 17.234 1 89.19 191 GLY A N 1
ATOM 1487 C CA . GLY A 1 191 ? 4.992 31.469 16.906 1 89.19 191 GLY A CA 1
ATOM 1488 C C . GLY A 1 191 ? 6.348 30.922 16.484 1 89.19 191 GLY A C 1
ATOM 1489 O O . GLY A 1 191 ? 7.27 31.688 16.203 1 89.19 191 GLY A O 1
ATOM 1490 N N . SER A 1 192 ? 6.496 29.609 16.453 1 89.31 192 SER A N 1
ATOM 1491 C CA . SER A 1 192 ? 7.75 28.984 16.016 1 89.31 192 SER A CA 1
ATOM 1492 C C . SER A 1 192 ? 7.758 28.766 14.516 1 89.31 192 SER A C 1
ATOM 1494 O O . SER A 1 192 ? 7.453 27.656 14.047 1 89.31 192 SER A O 1
ATOM 1496 N N . LEU A 1 193 ? 8.219 29.766 13.734 1 91.75 193 LEU A N 1
ATOM 1497 C CA . LEU A 1 193 ? 8.18 29.672 12.273 1 91.75 193 LEU A CA 1
ATOM 1498 C C . LEU A 1 193 ? 9.164 28.625 11.773 1 91.75 193 LEU A C 1
ATOM 1500 O O . LEU A 1 193 ? 8.844 27.844 10.867 1 91.75 193 LEU A O 1
ATOM 1504 N N . ASP A 1 194 ? 10.344 28.594 12.383 1 89.44 194 ASP A N 1
ATOM 1505 C CA . ASP A 1 194 ? 11.344 27.625 11.953 1 89.44 194 ASP A CA 1
ATOM 1506 C C . ASP A 1 194 ? 10.883 26.203 12.258 1 89.44 194 ASP A C 1
ATOM 1508 O O . ASP A 1 194 ? 10.992 25.312 11.406 1 89.44 194 ASP A O 1
ATOM 1512 N N . GLY A 1 195 ? 10.406 26.016 13.539 1 90.5 195 GLY A N 1
ATOM 1513 C CA . GLY A 1 195 ? 9.859 24.703 13.883 1 90.5 195 GLY A CA 1
ATOM 1514 C C . GLY A 1 195 ? 8.719 24.281 12.977 1 90.5 195 GLY A C 1
ATOM 1515 O O . GLY A 1 195 ? 8.672 23.125 12.547 1 90.5 195 GLY A O 1
ATOM 1516 N N . ALA A 1 196 ? 7.848 25.219 12.688 1 95.62 196 ALA A N 1
ATOM 1517 C CA . ALA A 1 196 ? 6.723 24.953 11.797 1 95.62 196 ALA A CA 1
ATOM 1518 C C . ALA A 1 196 ? 7.207 24.547 10.406 1 95.62 196 ALA A C 1
ATOM 1520 O O . ALA A 1 196 ? 6.664 23.609 9.805 1 95.62 196 ALA A O 1
ATOM 1521 N N . ARG A 1 197 ? 8.195 25.219 9.875 1 95.75 197 ARG A N 1
ATOM 1522 C CA . ARG A 1 197 ? 8.75 24.938 8.555 1 95.75 197 ARG A CA 1
ATOM 1523 C C . ARG A 1 197 ? 9.328 23.516 8.508 1 95.75 197 ARG A C 1
ATOM 1525 O O . ARG A 1 197 ? 9.047 22.766 7.574 1 95.75 197 ARG A O 1
ATOM 1532 N N . ARG A 1 198 ? 10.086 23.188 9.508 1 93.62 198 ARG A N 1
ATOM 1533 C CA . ARG A 1 198 ? 10.711 21.859 9.555 1 93.62 198 ARG A CA 1
ATOM 1534 C C . ARG A 1 198 ? 9.664 20.766 9.641 1 93.62 198 ARG A C 1
ATOM 1536 O O . ARG A 1 198 ? 9.766 19.75 8.961 1 93.62 198 ARG A O 1
ATOM 1543 N N . LEU A 1 199 ? 8.719 20.984 10.5 1 96.88 199 LEU A N 1
ATOM 1544 C CA . LEU A 1 199 ? 7.645 20 10.656 1 96.88 199 LEU A CA 1
ATOM 1545 C C . LEU A 1 199 ? 6.82 19.891 9.375 1 96.88 199 LEU A C 1
ATOM 1547 O O . LEU A 1 199 ? 6.395 18.781 9.008 1 96.88 199 LEU A O 1
ATOM 1551 N N . SER A 1 200 ? 6.574 20.984 8.688 1 98.19 200 SER A N 1
ATOM 1552 C CA . SER A 1 200 ? 5.828 20.938 7.434 1 98.19 200 SER A CA 1
ATOM 1553 C C . SER A 1 200 ? 6.594 20.172 6.363 1 98.19 200 SER A C 1
ATOM 1555 O O . SER A 1 200 ? 6.004 19.406 5.594 1 98.19 200 SER A O 1
ATOM 1557 N N . ARG A 1 201 ? 7.91 20.375 6.293 1 96.69 201 ARG A N 1
ATOM 1558 C CA . ARG A 1 201 ? 8.734 19.609 5.359 1 96.69 201 ARG A CA 1
ATOM 1559 C C . ARG A 1 201 ? 8.68 18.125 5.66 1 96.69 201 ARG A C 1
ATOM 1561 O O . ARG A 1 201 ? 8.617 17.297 4.742 1 96.69 201 ARG A O 1
ATOM 1568 N N . SER A 1 202 ? 8.695 17.844 6.953 1 96.5 202 SER A N 1
ATOM 1569 C CA . SER A 1 202 ? 8.578 16.438 7.348 1 96.5 202 SER A CA 1
ATOM 1570 C C . SER A 1 202 ? 7.234 15.859 6.934 1 96.5 202 SER A C 1
ATOM 1572 O O . SER A 1 202 ? 7.156 14.719 6.484 1 96.5 202 SER A O 1
ATOM 1574 N N . ALA A 1 203 ? 6.148 16.625 7.133 1 98.12 203 ALA A N 1
ATOM 1575 C CA . ALA A 1 203 ? 4.832 16.172 6.688 1 98.12 203 ALA A CA 1
ATOM 1576 C C . ALA A 1 203 ? 4.824 15.891 5.191 1 98.12 203 ALA A C 1
ATOM 1578 O O . ALA A 1 203 ? 4.227 14.906 4.742 1 98.12 203 ALA A O 1
ATOM 1579 N N . ALA A 1 204 ? 5.5 16.719 4.387 1 97.5 204 ALA A N 1
ATOM 1580 C CA . ALA A 1 204 ? 5.602 16.5 2.943 1 97.5 204 ALA A CA 1
ATOM 1581 C C . ALA A 1 204 ? 6.348 15.211 2.633 1 97.5 204 ALA A C 1
ATOM 1583 O O . ALA A 1 204 ? 5.969 14.477 1.719 1 97.5 204 ALA A O 1
ATOM 1584 N N . LEU A 1 205 ? 7.402 14.953 3.422 1 95.75 205 LEU A N 1
ATOM 1585 C CA . LEU A 1 205 ? 8.188 13.742 3.215 1 95.75 205 LEU A CA 1
ATOM 1586 C C . LEU A 1 205 ? 7.367 12.5 3.537 1 95.75 205 LEU A C 1
ATOM 1588 O O . LEU A 1 205 ? 7.453 11.492 2.832 1 95.75 205 LEU A O 1
ATOM 1592 N N . TYR A 1 206 ? 6.574 12.57 4.641 1 96.31 206 TYR A N 1
ATOM 1593 C CA . TYR A 1 206 ? 5.652 11.477 4.934 1 96.31 206 TYR A CA 1
ATOM 1594 C C . TYR A 1 206 ? 4.699 11.242 3.77 1 96.31 206 TYR A C 1
ATOM 1596 O O . TYR A 1 206 ? 4.449 10.102 3.383 1 96.31 206 TYR A O 1
ATOM 1604 N N . GLY A 1 207 ? 4.109 12.398 3.248 1 97.31 207 GLY A N 1
ATOM 1605 C CA . GLY A 1 207 ? 3.221 12.289 2.104 1 97.31 207 GLY A CA 1
ATOM 1606 C C . GLY A 1 207 ? 3.887 11.672 0.889 1 97.31 207 GLY A C 1
ATOM 1607 O O . GLY A 1 207 ? 3.273 10.867 0.179 1 97.31 207 GLY A O 1
ATOM 1608 N N . GLU A 1 208 ? 5.133 12.016 0.69 1 95.31 208 GLU A N 1
ATOM 1609 C CA . GLU A 1 208 ? 5.891 11.469 -0.432 1 95.31 208 GLU A CA 1
ATOM 1610 C C . GLU A 1 208 ? 6.105 9.969 -0.277 1 95.31 208 GLU A C 1
ATOM 1612 O O . GLU A 1 208 ? 5.852 9.203 -1.208 1 95.31 208 GLU A O 1
ATOM 1617 N N . ALA A 1 209 ? 6.555 9.594 0.909 1 93.75 209 ALA A N 1
ATOM 1618 C CA . ALA A 1 209 ? 6.812 8.18 1.179 1 93.75 209 ALA A CA 1
ATOM 1619 C C . ALA A 1 209 ? 5.531 7.355 1.046 1 93.75 209 ALA A C 1
ATOM 1621 O O . ALA A 1 209 ? 5.57 6.215 0.583 1 93.75 209 ALA A O 1
ATOM 1622 N N . ALA A 1 210 ? 4.418 7.898 1.461 1 96 210 ALA A N 1
ATOM 1623 C CA . ALA A 1 210 ? 3.137 7.195 1.428 1 96 210 ALA A CA 1
ATOM 1624 C C . ALA A 1 210 ? 2.467 7.344 0.065 1 96 210 ALA A C 1
ATOM 1626 O O . ALA A 1 210 ? 1.423 6.734 -0.188 1 96 210 ALA A O 1
ATOM 1627 N N . ARG A 1 211 ? 3.014 8.18 -0.866 1 93.81 211 ARG A N 1
ATOM 1628 C CA . ARG A 1 211 ? 2.404 8.539 -2.143 1 93.81 211 ARG A CA 1
ATOM 1629 C C . ARG A 1 211 ? 0.987 9.062 -1.946 1 93.81 211 ARG A C 1
ATOM 1631 O O . ARG A 1 211 ? 0.051 8.602 -2.604 1 93.81 211 ARG A O 1
ATOM 1638 N N . PHE A 1 212 ? 0.917 10 -0.981 1 96.75 212 PHE A N 1
ATOM 1639 C CA . PHE A 1 212 ? -0.347 10.633 -0.628 1 96.75 212 PHE A CA 1
ATOM 1640 C C . PHE A 1 212 ? -0.3 12.133 -0.916 1 96.75 212 PHE A C 1
ATOM 1642 O O . PHE A 1 212 ? -0.005 12.93 -0.026 1 96.75 212 PHE A O 1
ATOM 1649 N N . ASP A 1 213 ? -0.797 12.586 -2.072 1 97.38 213 ASP A N 1
ATOM 1650 C CA . ASP A 1 213 ? -0.602 13.922 -2.623 1 97.38 213 ASP A CA 1
ATOM 1651 C C . ASP A 1 213 ? -1.4 14.961 -1.839 1 97.38 213 ASP A C 1
ATOM 1653 O O . ASP A 1 213 ? -0.947 16.094 -1.66 1 97.38 213 ASP A O 1
ATOM 1657 N N . PRO A 1 214 ? -2.646 14.609 -1.359 1 98.25 214 PRO A N 1
ATOM 1658 C CA . PRO A 1 214 ? -3.363 15.625 -0.581 1 98.25 214 PRO A CA 1
ATOM 1659 C C . PRO A 1 214 ? -2.564 16.125 0.621 1 98.25 214 PRO A C 1
ATOM 1661 O O . PRO A 1 214 ? -2.596 17.312 0.937 1 98.25 214 PRO A O 1
ATOM 1664 N N . LEU A 1 215 ? -1.765 15.227 1.238 1 98.44 215 LEU A N 1
ATOM 1665 C CA . LEU A 1 215 ? -0.941 15.633 2.373 1 98.44 215 LEU A CA 1
ATOM 1666 C C . LEU A 1 215 ? 0.229 16.5 1.916 1 98.44 215 LEU A C 1
ATOM 1668 O O . LEU A 1 215 ? 0.582 17.469 2.582 1 98.44 215 LEU A O 1
ATOM 1672 N N . ARG A 1 216 ? 0.829 16.172 0.806 1 98.31 216 ARG A N 1
ATOM 1673 C CA . ARG A 1 216 ? 1.912 16.969 0.247 1 98.31 216 ARG A CA 1
ATOM 1674 C C . ARG A 1 216 ? 1.425 18.359 -0.121 1 98.31 216 ARG A C 1
ATOM 1676 O O . ARG A 1 216 ? 2.127 19.359 0.108 1 98.31 216 ARG A O 1
ATOM 1683 N N . ALA A 1 217 ? 0.228 18.375 -0.664 1 98.62 217 ALA A N 1
ATOM 1684 C CA . ALA A 1 217 ? -0.363 19.656 -1.033 1 98.62 217 ALA A CA 1
ATOM 1685 C C . ALA A 1 217 ? -0.633 20.516 0.2 1 98.62 217 ALA A C 1
ATOM 1687 O O . ALA A 1 217 ? -0.357 21.719 0.203 1 98.62 217 ALA A O 1
ATOM 1688 N N . PHE A 1 218 ? -1.188 19.922 1.251 1 98.75 218 PHE A N 1
ATOM 1689 C CA . PHE A 1 218 ? -1.439 20.656 2.488 1 98.75 218 PHE A CA 1
ATOM 1690 C C . PHE A 1 218 ? -0.14 21.203 3.068 1 98.75 218 PHE A C 1
ATOM 1692 O O . PHE A 1 218 ? -0.07 22.375 3.457 1 98.75 218 PHE A O 1
ATOM 1699 N N . ALA A 1 219 ? 0.877 20.344 3.139 1 98.56 219 ALA A N 1
ATOM 1700 C CA . ALA A 1 219 ? 2.182 20.75 3.648 1 98.56 219 ALA A CA 1
ATOM 1701 C C . ALA A 1 219 ? 2.76 21.891 2.812 1 98.56 219 ALA A C 1
ATOM 1703 O O . ALA A 1 219 ? 3.367 22.812 3.35 1 98.56 219 ALA A O 1
ATOM 1704 N N . GLY A 1 220 ? 2.584 21.781 1.481 1 98.5 220 GLY A N 1
ATOM 1705 C CA . GLY A 1 220 ? 3.02 22.859 0.604 1 98.5 220 GLY A CA 1
ATOM 1706 C C . GLY A 1 220 ? 2.332 24.172 0.896 1 98.5 220 GLY A C 1
ATOM 1707 O O . GLY A 1 220 ? 2.975 25.234 0.9 1 98.5 220 GLY A O 1
ATOM 1708 N N . GLY A 1 221 ? 1.025 24.141 1.11 1 98.62 221 GLY A N 1
ATOM 1709 C CA . GLY A 1 221 ? 0.312 25.344 1.522 1 98.62 221 GLY A CA 1
ATOM 1710 C C . GLY A 1 221 ? 0.833 25.922 2.82 1 98.62 221 GLY A C 1
ATOM 1711 O O . GLY A 1 221 ? 0.995 27.141 2.936 1 98.62 221 GLY A O 1
ATOM 1712 N N . THR A 1 222 ? 1.098 25.094 3.781 1 98.56 222 THR A N 1
ATOM 1713 C CA . THR A 1 222 ? 1.634 25.531 5.07 1 98.56 222 THR A CA 1
ATOM 1714 C C . THR A 1 222 ? 3.004 26.172 4.895 1 98.56 222 THR A C 1
ATOM 1716 O O . THR A 1 222 ? 3.281 27.219 5.488 1 98.56 222 THR A O 1
ATOM 1719 N N . LEU A 1 223 ? 3.832 25.594 4.055 1 98.25 223 LEU A N 1
ATOM 1720 C CA . LEU A 1 223 ? 5.141 26.156 3.768 1 98.25 223 LEU A CA 1
ATOM 1721 C C . LEU A 1 223 ? 5.004 27.531 3.1 1 98.25 223 LEU A C 1
ATOM 1723 O O . LEU A 1 223 ? 5.805 28.422 3.35 1 98.25 223 LEU A O 1
ATOM 1727 N N . ALA A 1 224 ? 4.02 27.641 2.283 1 98.38 224 ALA A N 1
ATOM 1728 C CA . ALA A 1 224 ? 3.793 28.906 1.575 1 98.38 224 ALA A CA 1
ATOM 1729 C C . ALA A 1 224 ? 3.467 30.031 2.551 1 98.38 224 ALA A C 1
ATOM 1731 O O . ALA A 1 224 ? 4.062 31.109 2.48 1 98.38 224 ALA A O 1
ATOM 1732 N N . TYR A 1 225 ? 2.49 29.766 3.502 1 97.25 225 TYR A N 1
ATOM 1733 C CA . TYR A 1 225 ? 2.162 30.891 4.375 1 97.25 225 TYR A CA 1
ATOM 1734 C C . TYR A 1 225 ? 3.266 31.125 5.402 1 97.25 225 TYR A C 1
ATOM 1736 O O . TYR A 1 225 ? 3.496 32.25 5.832 1 97.25 225 TYR A O 1
ATOM 1744 N N . ILE A 1 226 ? 4.047 30.109 5.781 1 96.31 226 ILE A N 1
ATOM 1745 C CA . ILE A 1 226 ? 5.211 30.344 6.629 1 96.31 226 ILE A CA 1
ATOM 1746 C C . ILE A 1 226 ? 6.207 31.234 5.898 1 96.31 226 ILE A C 1
ATOM 1748 O O . ILE A 1 226 ? 6.82 32.125 6.508 1 96.31 226 ILE A O 1
ATOM 1752 N N . ALA A 1 227 ? 6.359 31.047 4.574 1 96.06 227 ALA A N 1
ATOM 1753 C CA . ALA A 1 227 ? 7.293 31.828 3.77 1 96.06 227 ALA A CA 1
ATOM 1754 C C . ALA A 1 227 ? 6.93 33.312 3.787 1 96.06 227 ALA A C 1
ATOM 1756 O O . ALA A 1 227 ? 7.773 34.156 4.078 1 96.06 227 ALA A O 1
ATOM 1757 N N . TYR A 1 228 ? 5.648 33.688 3.543 1 94.81 228 TYR A N 1
ATOM 1758 C CA . TYR A 1 228 ? 5.348 35.094 3.488 1 94.81 228 TYR A CA 1
ATOM 1759 C C . TYR A 1 228 ? 5.273 35.688 4.891 1 94.81 228 TYR A C 1
ATOM 1761 O O . TYR A 1 228 ? 5.562 36.875 5.086 1 94.81 228 TYR A O 1
ATOM 1769 N N . PHE A 1 229 ? 5.008 34.906 5.949 1 94.19 229 PHE A N 1
ATOM 1770 C CA . PHE A 1 229 ? 5.082 35.406 7.32 1 94.19 229 PHE A CA 1
ATOM 1771 C C . PHE A 1 229 ? 6.531 35.656 7.727 1 94.19 229 PHE A C 1
ATOM 1773 O O . PHE A 1 229 ? 6.797 36.438 8.648 1 94.19 229 PHE A O 1
ATOM 1780 N N . SER A 1 230 ? 7.426 34.938 7.004 1 91.69 230 SER A N 1
ATOM 1781 C CA . SER A 1 230 ? 8.852 35.094 7.273 1 91.69 230 SER A CA 1
ATOM 1782 C C . SER A 1 230 ? 9.492 36.125 6.344 1 91.69 230 SER A C 1
ATOM 1784 O O . SER A 1 230 ? 10.719 36.188 6.227 1 91.69 230 SER A O 1
ATOM 1786 N N . GLY A 1 231 ? 8.719 36.812 5.559 1 92.62 231 GLY A N 1
ATOM 1787 C CA . GLY A 1 231 ? 9.211 37.906 4.707 1 92.62 231 GLY A CA 1
ATOM 1788 C C . GLY A 1 231 ? 9.703 37.406 3.357 1 92.62 231 GLY A C 1
ATOM 1789 O O . GLY A 1 231 ? 10.523 38.062 2.719 1 92.62 231 GLY A O 1
ATOM 1790 N N . ARG A 1 232 ? 9.297 36.25 2.975 1 95.25 232 ARG A N 1
ATOM 1791 C CA . ARG A 1 232 ? 9.695 35.688 1.683 1 95.25 232 ARG A CA 1
ATOM 1792 C C . ARG A 1 232 ? 8.469 35.375 0.837 1 95.25 232 ARG A C 1
ATOM 1794 O O . ARG A 1 232 ? 8.25 34.188 0.476 1 95.25 232 ARG A O 1
ATOM 1801 N N . PRO A 1 233 ? 7.703 36.438 0.452 1 96.38 233 PRO A N 1
ATOM 1802 C CA . PRO A 1 233 ? 6.441 36.188 -0.253 1 96.38 233 PRO A CA 1
ATOM 1803 C C . PRO A 1 233 ? 6.648 35.531 -1.627 1 96.38 233 PRO A C 1
ATOM 1805 O O . PRO A 1 233 ? 5.809 34.75 -2.086 1 96.38 233 PRO A O 1
ATOM 1808 N N . ALA A 1 234 ? 7.75 35.844 -2.334 1 96.75 234 ALA A N 1
ATOM 1809 C CA . ALA A 1 234 ? 8.016 35.219 -3.627 1 96.75 234 ALA A CA 1
ATOM 1810 C C . ALA A 1 234 ? 8.133 33.719 -3.492 1 96.75 234 ALA A C 1
ATOM 1812 O O . ALA A 1 234 ? 7.617 32.969 -4.332 1 96.75 234 ALA A O 1
ATOM 1813 N N . GLU A 1 235 ? 8.836 33.344 -2.441 1 96.06 235 GLU A N 1
ATOM 1814 C CA . GLU A 1 235 ? 8.906 31.906 -2.145 1 96.06 235 GLU A CA 1
ATOM 1815 C C . GLU A 1 235 ? 7.523 31.328 -1.847 1 96.06 235 GLU A C 1
ATOM 1817 O O . GLU A 1 235 ? 7.207 30.219 -2.256 1 96.06 235 GLU A O 1
ATOM 1822 N N . GLY A 1 236 ? 6.711 32.125 -1.104 1 97.88 236 GLY A N 1
ATOM 1823 C CA . GLY A 1 236 ? 5.344 31.703 -0.825 1 97.88 236 GLY A CA 1
ATOM 1824 C C . GLY A 1 236 ? 4.539 31.422 -2.08 1 97.88 236 GLY A C 1
ATOM 1825 O O . GLY A 1 236 ? 3.848 30.406 -2.162 1 97.88 236 GLY A O 1
ATOM 1826 N N . VAL A 1 237 ? 4.707 32.281 -3.064 1 97.69 237 VAL A N 1
ATOM 1827 C CA . VAL A 1 237 ? 4.004 32.094 -4.332 1 97.69 237 VAL A CA 1
ATOM 1828 C C . VAL A 1 237 ? 4.488 30.828 -5.031 1 97.69 237 VAL A C 1
ATOM 1830 O O . VAL A 1 237 ? 3.68 30.016 -5.488 1 97.69 237 VAL A O 1
ATOM 1833 N N . ARG A 1 238 ? 5.75 30.625 -5.113 1 97.62 238 ARG A N 1
ATOM 1834 C CA . ARG A 1 238 ? 6.328 29.484 -5.797 1 97.62 238 ARG A CA 1
ATOM 1835 C C . ARG A 1 238 ? 5.867 28.172 -5.156 1 97.62 238 ARG A C 1
ATOM 1837 O O . ARG A 1 238 ? 5.449 27.25 -5.855 1 97.62 238 ARG A O 1
ATOM 1844 N N . VAL A 1 239 ? 5.91 28.156 -3.861 1 97.62 239 VAL A N 1
ATOM 1845 C CA . VAL A 1 239 ? 5.594 26.922 -3.137 1 97.62 239 VAL A CA 1
ATOM 1846 C C . VAL A 1 239 ? 4.094 26.656 -3.219 1 97.62 239 VAL A C 1
ATOM 1848 O O . VAL A 1 239 ? 3.674 25.5 -3.355 1 97.62 239 VAL A O 1
ATOM 1851 N N . ALA A 1 240 ? 3.248 27.672 -3.123 1 97.88 240 ALA A N 1
ATOM 1852 C CA . ALA A 1 240 ? 1.805 27.5 -3.27 1 97.88 240 ALA A CA 1
ATOM 1853 C C . ALA A 1 240 ? 1.454 26.969 -4.656 1 97.88 240 ALA A C 1
ATOM 1855 O O . ALA A 1 240 ? 0.603 26.094 -4.789 1 97.88 240 ALA A O 1
ATOM 1856 N N . ARG A 1 241 ? 2.105 27.453 -5.664 1 96.62 241 ARG A N 1
ATOM 1857 C CA . ARG A 1 241 ? 1.86 27 -7.031 1 96.62 241 ARG A CA 1
ATOM 1858 C C . ARG A 1 241 ? 2.289 25.547 -7.219 1 96.62 241 ARG A C 1
ATOM 1860 O O . ARG A 1 241 ? 1.603 24.781 -7.891 1 96.62 241 ARG A O 1
ATOM 1867 N N . ALA A 1 242 ? 3.41 25.234 -6.688 1 97.12 242 ALA A N 1
ATOM 1868 C CA . ALA A 1 242 ? 3.873 23.859 -6.758 1 97.12 242 ALA A CA 1
ATOM 1869 C C . ALA A 1 242 ? 2.885 22.906 -6.078 1 97.12 242 ALA A C 1
ATOM 1871 O O . ALA A 1 242 ? 2.643 21.812 -6.562 1 97.12 242 ALA A O 1
ATOM 1872 N N . ALA A 1 243 ? 2.312 23.328 -4.926 1 97.88 243 ALA A N 1
ATOM 1873 C CA . ALA A 1 243 ? 1.348 22.5 -4.195 1 97.88 243 ALA A CA 1
ATOM 1874 C C . ALA A 1 243 ? 0.071 22.297 -5.004 1 97.88 243 ALA A C 1
ATOM 1876 O O . ALA A 1 243 ? -0.545 21.234 -4.949 1 97.88 243 ALA A O 1
ATOM 1877 N N . ARG A 1 244 ? -0.319 23.281 -5.781 1 96.12 244 ARG A N 1
ATOM 1878 C CA . ARG A 1 244 ? -1.535 23.219 -6.586 1 96.12 244 ARG A CA 1
ATOM 1879 C C . ARG A 1 244 ? -1.375 22.25 -7.75 1 96.12 244 ARG A C 1
ATOM 1881 O O . ARG A 1 244 ? -2.365 21.781 -8.328 1 96.12 244 ARG A O 1
ATOM 1888 N N . ALA A 1 245 ? -0.182 21.922 -8.078 1 95.88 245 ALA A N 1
ATOM 1889 C CA . ALA A 1 245 ? 0.099 21.078 -9.242 1 95.88 245 ALA A CA 1
ATOM 1890 C C . ALA A 1 245 ? -0.081 19.609 -8.906 1 95.88 245 ALA A C 1
ATOM 1892 O O . ALA A 1 245 ? -0.152 18.766 -9.805 1 95.88 245 ALA A O 1
ATOM 1893 N N . PHE A 1 246 ? -0.221 19.344 -7.602 1 95.94 246 PHE A N 1
ATOM 1894 C CA . PHE A 1 246 ? -0.423 17.953 -7.234 1 95.94 246 PHE A CA 1
ATOM 1895 C C . PHE A 1 246 ? -1.752 17.438 -7.773 1 95.94 246 PHE A C 1
ATOM 1897 O O . PHE A 1 246 ? -2.701 18.203 -7.941 1 95.94 246 PHE A O 1
ATOM 1904 N N . THR A 1 247 ? -1.811 16.141 -8.023 1 93.12 247 THR A N 1
ATOM 1905 C CA . THR A 1 247 ? -3 15.523 -8.602 1 93.12 247 THR A CA 1
ATOM 1906 C C . THR A 1 247 ? -3.902 14.961 -7.504 1 93.12 247 THR A C 1
ATOM 1908 O O . THR A 1 247 ? -3.461 14.758 -6.371 1 93.12 247 THR A O 1
ATOM 1911 N N . GLY A 1 248 ? -5.152 14.883 -7.762 1 92.69 248 GLY A N 1
ATOM 1912 C CA . GLY A 1 248 ? -6.094 14.234 -6.859 1 92.69 248 GLY A CA 1
ATOM 1913 C C . GLY A 1 248 ? -6.609 15.164 -5.773 1 92.69 248 GLY A C 1
ATOM 1914 O O . GLY A 1 248 ? -7.164 14.703 -4.773 1 92.69 248 GLY A O 1
ATOM 1915 N N . LEU A 1 249 ? -6.418 16.422 -5.945 1 96.88 249 LEU A N 1
ATOM 1916 C CA . LEU A 1 249 ? -6.875 17.391 -4.949 1 96.88 249 LEU A CA 1
ATOM 1917 C C . LEU A 1 249 ? -8.352 17.703 -5.141 1 96.88 249 LEU A C 1
ATOM 1919 O O . LEU A 1 249 ? -8.828 17.812 -6.273 1 96.88 249 LEU A O 1
ATOM 1923 N N . GLY A 1 250 ? -9.07 17.781 -4.094 1 97.06 250 GLY A N 1
ATOM 1924 C CA . GLY A 1 250 ? -10.453 18.203 -4.113 1 97.06 250 GLY A CA 1
ATOM 1925 C C . GLY A 1 250 ? -10.617 19.719 -4.172 1 97.06 250 GLY A C 1
ATOM 1926 O O . GLY A 1 250 ? -9.625 20.453 -4.164 1 97.06 250 GLY A O 1
ATOM 1927 N N . ASP A 1 251 ? -11.82 20.172 -4.293 1 97.06 251 ASP A N 1
ATOM 1928 C CA . ASP A 1 251 ? -12.133 21.594 -4.422 1 97.06 251 ASP A CA 1
ATOM 1929 C C . ASP A 1 251 ? -11.695 22.359 -3.178 1 97.06 251 ASP A C 1
ATOM 1931 O O . ASP A 1 251 ? -11.25 23.516 -3.275 1 97.06 251 ASP A O 1
ATOM 1935 N N . VAL A 1 252 ? -11.875 21.766 -2.027 1 97.5 252 VAL A N 1
ATOM 1936 C CA . VAL A 1 252 ? -11.508 22.453 -0.789 1 97.5 252 VAL A CA 1
ATOM 1937 C C . VAL A 1 252 ? -10.008 22.734 -0.781 1 97.5 252 VAL A C 1
ATOM 1939 O O . VAL A 1 252 ? -9.578 23.844 -0.43 1 97.5 252 VAL A O 1
ATOM 1942 N N . ALA A 1 253 ? -9.219 21.75 -1.19 1 98.06 253 ALA A N 1
ATOM 1943 C CA . ALA A 1 253 ? -7.773 21.938 -1.265 1 98.06 253 ALA A CA 1
ATOM 1944 C C . ALA A 1 253 ? -7.41 23.031 -2.248 1 98.06 253 ALA A C 1
ATOM 1946 O O . ALA A 1 253 ? -6.547 23.875 -1.963 1 98.06 253 ALA A O 1
ATOM 1947 N N . ARG A 1 254 ? -8.039 23.062 -3.326 1 97.38 254 ARG A N 1
ATOM 1948 C CA . ARG A 1 254 ? -7.738 24.031 -4.371 1 97.38 254 ARG A CA 1
ATOM 1949 C C . ARG A 1 254 ? -8.094 25.453 -3.926 1 97.38 254 ARG A C 1
ATOM 1951 O O . ARG A 1 254 ? -7.328 26.391 -4.16 1 97.38 254 ARG A O 1
ATOM 1958 N N . ARG A 1 255 ? -9.227 25.594 -3.314 1 97.75 255 ARG A N 1
ATOM 1959 C CA . ARG A 1 255 ? -9.633 26.891 -2.795 1 97.75 255 ARG A CA 1
ATOM 1960 C C . ARG A 1 255 ? -8.664 27.375 -1.72 1 97.75 255 ARG A C 1
ATOM 1962 O O . ARG A 1 255 ? -8.289 28.547 -1.701 1 97.75 255 ARG A O 1
ATOM 1969 N N . ARG A 1 256 ? -8.297 26.5 -0.855 1 98.19 256 ARG A N 1
ATOM 1970 C CA . ARG A 1 256 ? -7.359 26.828 0.213 1 98.19 256 ARG A CA 1
ATOM 1971 C C . ARG A 1 256 ? -6.027 27.312 -0.356 1 98.19 256 ARG A C 1
ATOM 1973 O O . ARG A 1 256 ? -5.504 28.344 0.06 1 98.19 256 ARG A O 1
ATOM 1980 N N . LEU A 1 257 ? -5.512 26.562 -1.306 1 98.44 257 LEU A N 1
ATOM 1981 C CA . LEU A 1 257 ? -4.219 26.891 -1.892 1 98.44 257 LEU A CA 1
ATOM 1982 C C . LEU A 1 257 ? -4.301 28.188 -2.686 1 98.44 257 LEU A C 1
ATOM 1984 O O . LEU A 1 257 ? -3.354 28.984 -2.693 1 98.44 257 LEU A O 1
ATOM 1988 N N . ALA A 1 258 ? -5.418 28.391 -3.338 1 98.25 258 ALA A N 1
ATOM 1989 C CA . ALA A 1 258 ? -5.613 29.656 -4.059 1 98.25 258 ALA A CA 1
ATOM 1990 C C . ALA A 1 258 ? -5.637 30.844 -3.102 1 98.25 258 ALA A C 1
ATOM 1992 O O . ALA A 1 258 ? -5.074 31.891 -3.396 1 98.25 258 ALA A O 1
ATOM 1993 N N . ALA A 1 259 ? -6.305 30.703 -1.999 1 98.5 259 ALA A N 1
ATOM 1994 C CA . ALA A 1 259 ? -6.359 31.766 -0.999 1 98.5 259 ALA A CA 1
ATOM 1995 C C . ALA A 1 259 ? -4.973 32.062 -0.441 1 98.5 259 ALA A C 1
ATOM 1997 O O . ALA A 1 259 ? -4.613 33.219 -0.234 1 98.5 259 ALA A O 1
ATOM 1998 N N . ILE A 1 260 ? -4.227 31.016 -0.173 1 98.5 260 ILE A N 1
ATOM 1999 C CA . ILE A 1 260 ? -2.871 31.172 0.339 1 98.5 260 ILE A CA 1
ATOM 2000 C C . ILE A 1 260 ? -2.004 31.875 -0.701 1 98.5 260 ILE A C 1
ATOM 2002 O O . ILE A 1 260 ? -1.235 32.781 -0.367 1 98.5 260 ILE A O 1
ATOM 2006 N N . GLU A 1 261 ? -2.148 31.484 -1.948 1 98.5 261 GLU A N 1
ATOM 2007 C CA . GLU A 1 261 ? -1.417 32.094 -3.043 1 98.5 261 GLU A CA 1
ATOM 2008 C C . GLU A 1 261 ? -1.786 33.594 -3.176 1 98.5 261 GLU A C 1
ATOM 2010 O O . GLU A 1 261 ? -0.917 34.438 -3.406 1 98.5 261 GLU A O 1
ATOM 2015 N N . ALA A 1 262 ? -3.053 33.875 -3.023 1 98.69 262 ALA A N 1
ATOM 2016 C CA . ALA A 1 262 ? -3.52 35.25 -3.09 1 98.69 262 ALA A CA 1
ATOM 2017 C C . ALA A 1 262 ? -2.842 36.125 -2.027 1 98.69 262 ALA A C 1
ATOM 2019 O O . ALA A 1 262 ? -2.4 37.219 -2.309 1 98.69 262 ALA A O 1
ATOM 2020 N N . ARG A 1 263 ? -2.807 35.562 -0.825 1 98.12 263 ARG A N 1
ATOM 2021 C CA . ARG A 1 263 ? -2.166 36.312 0.265 1 98.12 263 ARG A CA 1
ATOM 2022 C C . ARG A 1 263 ? -0.685 36.531 -0.019 1 98.12 263 ARG A C 1
ATOM 2024 O O . ARG A 1 263 ? -0.149 37.594 0.255 1 98.12 263 ARG A O 1
ATOM 2031 N N . ALA A 1 264 ? -0.021 35.531 -0.57 1 97.94 264 ALA A N 1
ATOM 2032 C CA . ALA A 1 264 ? 1.392 35.656 -0.922 1 97.94 264 ALA A CA 1
ATOM 2033 C C . ALA A 1 264 ? 1.604 36.75 -1.952 1 97.94 264 ALA A C 1
ATOM 2035 O O . ALA A 1 264 ? 2.512 37.594 -1.81 1 97.94 264 ALA A O 1
ATOM 2036 N N . PHE A 1 265 ? 0.769 36.812 -2.971 1 98.19 265 PHE A N 1
ATOM 2037 C CA . PHE A 1 265 ? 0.828 37.875 -3.967 1 98.19 265 PHE A CA 1
ATOM 2038 C C . PHE A 1 265 ? 0.581 39.25 -3.324 1 98.19 265 PHE A C 1
ATOM 2040 O O . PHE A 1 265 ? 1.187 40.25 -3.717 1 98.19 265 PHE A O 1
ATOM 2047 N N . GLY A 1 266 ? -0.36 39.281 -2.387 1 97.56 266 GLY A N 1
ATOM 2048 C CA . GLY A 1 266 ? -0.608 40.5 -1.65 1 97.56 266 GLY A CA 1
ATOM 2049 C C . GLY A 1 266 ? 0.628 41.031 -0.954 1 97.56 266 GLY A C 1
ATOM 2050 O O . GLY A 1 266 ? 0.934 42.219 -1.051 1 97.56 266 GLY A O 1
ATOM 2051 N N . HIS A 1 267 ? 1.335 40.156 -0.281 1 96.31 267 HIS A N 1
ATOM 2052 C CA . HIS A 1 267 ? 2.561 40.562 0.401 1 96.31 267 HIS A CA 1
ATOM 2053 C C . HIS A 1 267 ? 3.643 40.969 -0.597 1 96.31 267 HIS A C 1
ATOM 2055 O O . HIS A 1 267 ? 4.5 41.781 -0.291 1 96.31 267 HIS A O 1
ATOM 2061 N N . LEU A 1 268 ? 3.562 40.406 -1.795 1 94.94 268 LEU A N 1
ATOM 2062 C CA . LEU A 1 268 ? 4.523 40.688 -2.848 1 94.94 268 LEU A CA 1
ATOM 2063 C C . LEU A 1 268 ? 4.211 42.031 -3.498 1 94.94 268 LEU A C 1
ATOM 2065 O O . LEU A 1 268 ? 5.055 42.625 -4.195 1 94.94 268 LEU A O 1
ATOM 2069 N N . GLY A 1 269 ? 2.98 42.531 -3.355 1 95.38 269 GLY A N 1
ATOM 2070 C CA . GLY A 1 269 ? 2.529 43.781 -3.975 1 95.38 269 GLY A CA 1
ATOM 2071 C C . GLY A 1 269 ? 2.057 43.594 -5.402 1 95.38 269 GLY A C 1
ATOM 2072 O O . GLY A 1 269 ? 1.895 44.562 -6.141 1 95.38 269 GLY A O 1
ATOM 2073 N N . ASP A 1 270 ? 1.943 42.375 -5.773 1 97.62 270 ASP A N 1
ATOM 2074 C CA . ASP A 1 270 ? 1.405 42.062 -7.094 1 97.62 270 ASP A CA 1
ATOM 2075 C C . ASP A 1 270 ? -0.121 42.031 -7.07 1 97.62 270 ASP A C 1
ATOM 2077 O O . ASP A 1 270 ? -0.721 40.969 -7.031 1 97.62 270 ASP A O 1
ATOM 2081 N N . ILE A 1 271 ? -0.767 43.188 -7.25 1 97.88 271 ILE A N 1
ATOM 2082 C CA . ILE A 1 271 ? -2.197 43.375 -7.043 1 97.88 271 ILE A CA 1
ATOM 2083 C C . ILE A 1 271 ? -2.984 42.562 -8.062 1 97.88 271 ILE A C 1
ATOM 2085 O O . ILE A 1 271 ? -3.949 41.875 -7.703 1 97.88 271 ILE A O 1
ATOM 2089 N N . ALA A 1 272 ? -2.549 42.531 -9.281 1 97.94 272 ALA A N 1
ATOM 2090 C CA . ALA A 1 272 ? -3.271 41.812 -10.336 1 97.94 272 ALA A CA 1
ATOM 2091 C C . ALA A 1 272 ? -3.312 40.312 -10.062 1 97.94 272 ALA A C 1
ATOM 2093 O O . ALA A 1 272 ? -4.367 39.688 -10.18 1 97.94 272 ALA A O 1
ATOM 2094 N N . SER A 1 273 ? -2.137 39.781 -9.742 1 98.25 273 SER A N 1
ATOM 2095 C CA . SER A 1 273 ? -2.072 38.344 -9.445 1 98.25 273 SER A CA 1
ATOM 2096 C C . SER A 1 273 ? -2.871 38 -8.195 1 98.25 273 SER A C 1
ATOM 2098 O O . SER A 1 273 ? -3.498 36.938 -8.125 1 98.25 273 SER A O 1
ATOM 2100 N N . ALA A 1 274 ? -2.814 38.844 -7.188 1 98.38 274 ALA A N 1
ATOM 2101 C CA . ALA A 1 274 ? -3.594 38.656 -5.969 1 98.38 274 ALA A CA 1
ATOM 2102 C C . ALA A 1 274 ? -5.086 38.594 -6.277 1 98.38 274 ALA A C 1
ATOM 2104 O O . ALA A 1 274 ? -5.793 37.719 -5.77 1 98.38 274 ALA A O 1
ATOM 2105 N N . GLN A 1 275 ? -5.531 39.5 -7.148 1 97.69 275 GLN A N 1
ATOM 2106 C CA . GLN A 1 275 ? -6.941 39.531 -7.516 1 97.69 275 GLN A CA 1
ATOM 2107 C C . GLN A 1 275 ? -7.359 38.281 -8.258 1 97.69 275 GLN A C 1
ATOM 2109 O O . GLN A 1 275 ? -8.43 37.719 -8 1 97.69 275 GLN A O 1
ATOM 2114 N N . ARG A 1 276 ? -6.527 37.812 -9.156 1 97.81 276 ARG A N 1
ATOM 2115 C CA . ARG A 1 276 ? -6.824 36.594 -9.891 1 97.81 276 ARG A CA 1
ATOM 2116 C C . ARG A 1 276 ? -6.906 35.375 -8.945 1 97.81 276 ARG A C 1
ATOM 2118 O O . ARG A 1 276 ? -7.785 34.531 -9.086 1 97.81 276 ARG A O 1
ATOM 2125 N N . ALA A 1 277 ? -5.984 35.344 -8.016 1 98.06 277 ALA A N 1
ATOM 2126 C CA . ALA A 1 277 ? -5.969 34.25 -7.059 1 98.06 277 ALA A CA 1
ATOM 2127 C C . ALA A 1 277 ? -7.176 34.312 -6.125 1 98.06 277 ALA A C 1
ATOM 2129 O O . ALA A 1 277 ? -7.719 33.281 -5.727 1 98.06 277 ALA A O 1
ATOM 2130 N N . LEU A 1 278 ? -7.613 35.531 -5.711 1 98 278 LEU A N 1
ATOM 2131 C CA . LEU A 1 278 ? -8.828 35.719 -4.926 1 98 278 LEU A CA 1
ATOM 2132 C C . LEU A 1 278 ? -10.039 35.188 -5.672 1 98 278 LEU A C 1
ATOM 2134 O O . LEU A 1 278 ? -10.859 34.438 -5.094 1 98 278 LEU A O 1
ATOM 2138 N N . ASP A 1 279 ? -10.062 35.438 -6.938 1 97.31 279 ASP A N 1
ATOM 2139 C CA . ASP A 1 279 ? -11.172 34.969 -7.754 1 97.31 279 ASP A CA 1
ATOM 2140 C C . ASP A 1 279 ? -11.148 33.438 -7.871 1 97.31 279 ASP A C 1
ATOM 2142 O O . ASP A 1 279 ? -12.188 32.781 -7.812 1 97.31 279 ASP A O 1
ATOM 2146 N N . ALA A 1 280 ? -9.992 32.906 -8.023 1 96.62 280 ALA A N 1
ATOM 2147 C CA . ALA A 1 280 ? -9.836 31.469 -8.117 1 96.62 280 ALA A CA 1
ATOM 2148 C C . ALA A 1 280 ? -10.266 30.781 -6.82 1 96.62 280 ALA A C 1
ATOM 2150 O O . ALA A 1 280 ? -10.805 29.672 -6.844 1 96.62 280 ALA A O 1
ATOM 2151 N N . SER A 1 281 ? -10.047 31.391 -5.688 1 97.56 281 SER A N 1
ATOM 2152 C CA . SER A 1 281 ? -10.359 30.812 -4.387 1 97.56 281 SER A CA 1
ATOM 2153 C C . SER A 1 281 ? -11.867 30.734 -4.16 1 97.56 281 SER A C 1
ATOM 2155 O O . SER A 1 281 ? -12.336 29.969 -3.326 1 97.56 281 SER A O 1
ATOM 2157 N N . THR A 1 282 ? -12.625 31.562 -4.887 1 96.19 282 THR A N 1
ATOM 2158 C CA . THR A 1 282 ? -14.07 31.594 -4.684 1 96.19 282 THR A CA 1
ATOM 2159 C C . THR A 1 282 ? -14.805 31.062 -5.91 1 96.19 282 THR A C 1
ATOM 2161 O O . THR A 1 282 ? -16.031 31.125 -5.98 1 96.19 282 THR A O 1
ATOM 2164 N N . ALA A 1 283 ? -14.055 30.578 -6.867 1 93.81 283 ALA A N 1
ATOM 2165 C CA . ALA A 1 283 ? -14.656 30.047 -8.086 1 93.81 283 ALA A CA 1
ATOM 2166 C C . ALA A 1 283 ? -15.422 28.766 -7.805 1 93.81 283 ALA A C 1
ATOM 2168 O O . ALA A 1 283 ? -15.117 28.047 -6.852 1 93.81 283 ALA A O 1
ATOM 2169 N N . ASP A 1 284 ? -16.375 28.484 -8.703 1 87.94 284 ASP A N 1
ATOM 2170 C CA . ASP A 1 284 ? -17.125 27.25 -8.578 1 87.94 284 ASP A CA 1
ATOM 2171 C C . ASP A 1 284 ? -16.234 26.031 -8.773 1 87.94 284 ASP A C 1
ATOM 2173 O O . ASP A 1 284 ? -15.359 26.016 -9.641 1 87.94 284 ASP A O 1
ATOM 2177 N N . GLY A 1 285 ? -16.422 25.125 -7.93 1 88 285 GLY A N 1
ATOM 2178 C CA . GLY A 1 285 ? -15.625 23.906 -8.008 1 88 285 GLY A CA 1
ATOM 2179 C C . GLY A 1 285 ? -16.188 22.875 -8.969 1 88 285 GLY A C 1
ATOM 2180 O O . GLY A 1 285 ? -17.188 23.141 -9.648 1 88 285 GLY A O 1
ATOM 2181 N N . SER A 1 286 ? -15.508 21.734 -9.164 1 91.06 286 SER A N 1
ATOM 2182 C CA . SER A 1 286 ? -15.891 20.625 -10.023 1 91.06 286 SER A CA 1
ATOM 2183 C C . SER A 1 286 ? -16.641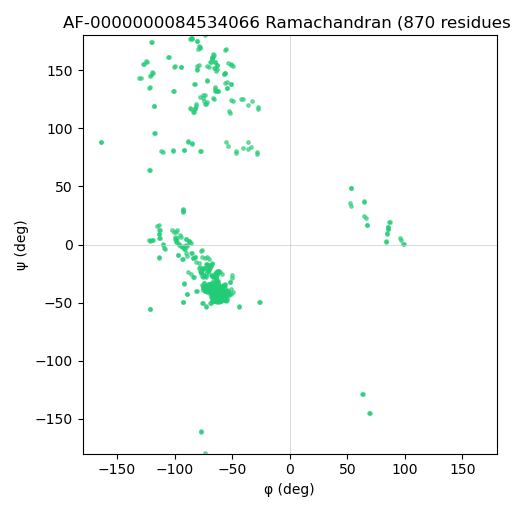 19.547 -9.25 1 91.06 286 SER A C 1
ATOM 2185 O O . SER A 1 286 ? -17.125 18.578 -9.828 1 91.06 286 SER A O 1
ATOM 2187 N N . GLY A 1 287 ? -16.766 19.797 -7.996 1 93.75 287 GLY A N 1
ATOM 2188 C CA . GLY A 1 287 ? -17.406 18.781 -7.16 1 93.75 287 GLY A CA 1
ATOM 2189 C C . GLY A 1 287 ? -16.453 17.703 -6.699 1 93.75 287 GLY A C 1
ATOM 2190 O O . GLY A 1 287 ? -16.859 16.781 -5.973 1 93.75 287 GLY A O 1
ATOM 2191 N N . ARG A 1 288 ? -15.219 17.812 -7.047 1 95 288 ARG A N 1
ATOM 2192 C CA . ARG A 1 288 ? -14.227 16.812 -6.672 1 95 288 ARG A CA 1
ATOM 2193 C C . ARG A 1 288 ? -13.906 16.875 -5.184 1 95 288 ARG A C 1
ATOM 2195 O O . ARG A 1 288 ? -13.859 17.969 -4.605 1 95 288 ARG A O 1
ATOM 2202 N N . ARG A 1 289 ? -13.719 15.68 -4.496 1 96.5 289 ARG A N 1
ATOM 2203 C CA . ARG A 1 289 ? -13.352 15.547 -3.088 1 96.5 289 ARG A CA 1
ATOM 2204 C C . ARG A 1 289 ? -12.039 14.789 -2.93 1 96.5 289 ARG A C 1
ATOM 2206 O O . ARG A 1 289 ? -11.68 13.984 -3.789 1 96.5 289 ARG A O 1
ATOM 2213 N N . ASP A 1 290 ? -11.281 15.148 -1.966 1 96.19 290 ASP A N 1
ATOM 2214 C CA . ASP A 1 290 ? -10.094 14.344 -1.691 1 96.19 290 ASP A CA 1
ATOM 2215 C C . ASP A 1 290 ? -10.125 13.781 -0.273 1 96.19 290 ASP A C 1
ATOM 2217 O O . ASP A 1 290 ? -11 14.141 0.524 1 96.19 290 ASP A O 1
ATOM 2221 N N . ASP A 1 291 ? -9.141 12.906 0.088 1 95.94 291 ASP A N 1
ATOM 2222 C CA . ASP A 1 291 ? -9.211 12.07 1.283 1 95.94 291 ASP A CA 1
ATOM 2223 C C . ASP A 1 291 ? -8.648 12.805 2.5 1 95.94 291 ASP A C 1
ATOM 2225 O O . ASP A 1 291 ? -8.555 12.227 3.588 1 95.94 291 ASP A O 1
ATOM 2229 N N . LEU A 1 292 ? -8.234 14.055 2.379 1 98.25 292 LEU A N 1
ATOM 2230 C CA . LEU A 1 292 ? -7.676 14.797 3.506 1 98.25 292 LEU A CA 1
ATOM 2231 C C . LEU A 1 292 ? -8.484 16.062 3.779 1 98.25 292 LEU A C 1
ATOM 2233 O O . LEU A 1 292 ? -9.148 16.156 4.816 1 98.25 292 LEU A O 1
ATOM 2237 N N . HIS A 1 293 ? -8.625 16.891 2.775 1 98.25 293 HIS A N 1
ATOM 2238 C CA . HIS A 1 293 ? -9.242 18.203 2.973 1 98.25 293 HIS A CA 1
ATOM 2239 C C . HIS A 1 293 ? -10.75 18.078 3.133 1 98.25 293 HIS A C 1
ATOM 2241 O O . HIS A 1 293 ? -11.359 18.828 3.904 1 98.25 293 HIS A O 1
ATOM 2247 N N . ASP A 1 294 ? -11.359 17.156 2.381 1 95.81 294 ASP A N 1
ATOM 2248 C CA . ASP A 1 294 ? -12.797 16.938 2.43 1 95.81 294 ASP A CA 1
ATOM 2249 C C . ASP A 1 294 ? -13.164 15.844 3.432 1 95.81 294 ASP A C 1
ATOM 2251 O O . ASP A 1 294 ? -14 16.062 4.309 1 95.81 294 ASP A O 1
ATOM 2255 N N . GLU A 1 295 ? -12.516 14.789 3.32 1 93.94 295 GLU A N 1
ATOM 2256 C CA . GLU A 1 295 ? -12.906 13.617 4.094 1 93.94 295 GLU A CA 1
ATOM 2257 C C . GLU A 1 295 ? -12.562 13.789 5.57 1 93.94 295 GLU A C 1
ATOM 2259 O O . GLU A 1 295 ? -13.398 13.531 6.438 1 93.94 295 GLU A O 1
ATOM 2264 N N . VAL A 1 296 ? -11.281 14.117 5.891 1 95.75 296 VAL A N 1
ATOM 2265 C CA . VAL A 1 296 ? -10.914 14.367 7.281 1 95.75 296 VAL A CA 1
ATOM 2266 C C . VAL A 1 296 ? -11.43 15.734 7.719 1 95.75 296 VAL A C 1
ATOM 2268 O O . VAL A 1 296 ? -12.078 15.859 8.758 1 95.75 296 VAL A O 1
ATOM 2271 N N . GLY A 1 297 ? -11.148 16.719 6.953 1 95.81 297 GLY A N 1
ATOM 2272 C CA . GLY A 1 297 ? -11.617 18.062 7.223 1 95.81 297 GLY A CA 1
ATOM 2273 C C . GLY A 1 297 ? -10.961 18.688 8.438 1 95.81 297 GLY A C 1
ATOM 2274 O O . GLY A 1 297 ? -9.758 18.562 8.641 1 95.81 297 GLY A O 1
ATOM 2275 N N . GLY A 1 298 ? -11.734 19.5 9.188 1 94.25 298 GLY A N 1
ATOM 2276 C CA . GLY A 1 298 ? -11.172 20.203 10.328 1 94.25 298 GLY A CA 1
ATOM 2277 C C . GLY A 1 298 ? -10.078 21.188 9.945 1 94.25 298 GLY A C 1
ATOM 2278 O O . GLY A 1 298 ? -10.266 22.016 9.055 1 94.25 298 GLY A O 1
ATOM 2279 N N . GLU A 1 299 ? -8.977 21.031 10.633 1 96.62 299 GLU A N 1
ATOM 2280 C CA . GLU A 1 299 ? -7.859 21.922 10.352 1 96.62 299 GLU A CA 1
ATOM 2281 C C . GLU A 1 299 ? -7.336 21.719 8.93 1 96.62 299 GLU A C 1
ATOM 2283 O O . GLU A 1 299 ? -6.766 22.625 8.336 1 96.62 299 GLU A O 1
ATOM 2288 N N . PHE A 1 300 ? -7.551 20.531 8.398 1 97.88 300 PHE A N 1
ATOM 2289 C CA . PHE A 1 300 ? -7.109 20.266 7.031 1 97.88 300 PHE A CA 1
ATOM 2290 C C . PHE A 1 300 ? -8.062 20.906 6.023 1 97.88 300 PHE A C 1
ATOM 2292 O O . PHE A 1 300 ? -7.699 21.125 4.871 1 97.88 300 PHE A O 1
ATOM 2299 N N . GLY A 1 301 ? -9.195 21.109 6.406 1 96.38 301 GLY A N 1
ATOM 2300 C CA . GLY A 1 301 ? -10.203 21.688 5.535 1 96.38 301 GLY A CA 1
ATOM 2301 C C . GLY A 1 301 ? -10.047 23.188 5.352 1 96.38 301 GLY A C 1
ATOM 2302 O O . GLY A 1 301 ? -8.945 23.719 5.484 1 96.38 301 GLY A O 1
ATOM 2303 N N . PHE A 1 302 ? -11.07 23.828 4.938 1 96.5 302 PHE A N 1
ATOM 2304 C CA . PHE A 1 302 ? -11.125 25.266 4.715 1 96.5 302 PHE A CA 1
ATOM 2305 C C . PHE A 1 302 ? -12.57 25.734 4.605 1 96.5 302 PHE A C 1
ATOM 2307 O O . PHE A 1 302 ? -13.102 25.875 3.502 1 96.5 302 PHE A O 1
ATOM 2314 N N . SER A 1 303 ? -13.094 26.031 5.758 1 94.62 303 SER A N 1
ATOM 2315 C CA . SER A 1 303 ? -14.5 26.391 5.82 1 94.62 303 SER A CA 1
ATOM 2316 C C . SER A 1 303 ? -14.773 27.719 5.113 1 94.62 303 SER A C 1
ATOM 2318 O O . SER A 1 303 ? -13.859 28.516 4.918 1 94.62 303 SER A O 1
ATOM 2320 N N . PRO A 1 304 ? -16.016 27.984 4.762 1 95.31 304 PRO A N 1
ATOM 2321 C CA . PRO A 1 304 ? -16.344 29.219 4.059 1 95.31 304 PRO A CA 1
ATOM 2322 C C . PRO A 1 304 ? -15.984 30.469 4.859 1 95.31 304 PRO A C 1
ATOM 2324 O O . PRO A 1 304 ? -15.539 31.469 4.285 1 95.31 304 PRO A O 1
ATOM 2327 N N . GLU A 1 305 ? -16.203 30.469 6.156 1 96.81 305 GLU A N 1
ATOM 2328 C CA . GLU A 1 305 ? -15.859 31.625 6.969 1 96.81 305 GLU A CA 1
ATOM 2329 C C . GLU A 1 305 ? -14.344 31.844 7.012 1 96.81 305 GLU A C 1
ATOM 2331 O O . GLU A 1 305 ? -13.875 32.969 7.023 1 96.81 305 GLU A O 1
ATOM 2336 N N . ARG A 1 306 ? -13.586 30.75 7.062 1 96.44 306 ARG A N 1
ATOM 2337 C CA . ARG A 1 306 ? -12.133 30.859 7.035 1 96.44 306 ARG A CA 1
ATOM 2338 C C . ARG A 1 306 ? -11.648 31.391 5.691 1 96.44 306 ARG A C 1
ATOM 2340 O O . ARG A 1 306 ? -10.719 32.188 5.641 1 96.44 306 ARG A O 1
ATOM 2347 N N . LEU A 1 307 ? -12.258 30.938 4.645 1 97.62 307 LEU A N 1
ATOM 2348 C CA . LEU A 1 307 ? -11.93 31.438 3.316 1 97.62 307 LEU A CA 1
ATOM 2349 C C . LEU A 1 307 ? -12.211 32.938 3.223 1 97.62 307 LEU A C 1
ATOM 2351 O O . LEU A 1 307 ? -11.375 33.688 2.736 1 97.62 307 LEU A O 1
ATOM 2355 N N . ALA A 1 308 ? -13.352 33.312 3.682 1 98 308 ALA A N 1
ATOM 2356 C CA . ALA A 1 308 ? -13.719 34.719 3.664 1 98 308 ALA A CA 1
ATOM 2357 C C . ALA A 1 308 ? -12.734 35.562 4.484 1 98 308 ALA A C 1
ATOM 2359 O O . ALA A 1 308 ? -12.273 36.625 4.039 1 98 308 ALA A O 1
ATOM 2360 N N . MET A 1 309 ? -12.438 35.094 5.621 1 97.62 309 MET A N 1
ATOM 2361 C CA . MET A 1 309 ? -11.477 35.781 6.465 1 97.62 309 MET A CA 1
ATOM 2362 C C . MET A 1 309 ? -10.141 35.938 5.75 1 97.62 309 MET A C 1
ATOM 2364 O O . MET A 1 309 ? -9.555 37.031 5.746 1 97.62 309 MET A O 1
ATOM 2368 N N . SER A 1 310 ? -9.672 34.875 5.172 1 97.88 310 SER A N 1
ATOM 2369 C CA . SER A 1 310 ? -8.398 34.906 4.453 1 97.88 310 SER A CA 1
ATOM 2370 C C . SER A 1 310 ? -8.438 35.906 3.309 1 97.88 310 SER A C 1
ATOM 2372 O O . SER A 1 310 ? -7.48 36.656 3.102 1 97.88 310 SER A O 1
ATOM 2374 N N . ASN A 1 311 ? -9.484 35.969 2.609 1 98.44 311 ASN A N 1
ATOM 2375 C CA . ASN A 1 311 ? -9.625 36.875 1.47 1 98.44 311 ASN A CA 1
ATOM 2376 C C . ASN A 1 311 ? -9.727 38.312 1.915 1 98.44 311 ASN A C 1
ATOM 2378 O O . ASN A 1 311 ? -9.234 39.219 1.232 1 98.44 311 ASN A O 1
ATOM 2382 N N . ALA A 1 312 ? -10.375 38.562 3.053 1 98.5 312 ALA A N 1
ATOM 2383 C CA . ALA A 1 312 ? -10.422 39.938 3.602 1 98.5 312 ALA A CA 1
ATOM 2384 C C . ALA A 1 312 ? -9.016 40.438 3.887 1 98.5 312 ALA A C 1
ATOM 2386 O O . ALA A 1 312 ? -8.703 41.594 3.561 1 98.5 312 ALA A O 1
ATOM 2387 N N . SER A 1 313 ? -8.211 39.594 4.461 1 97.62 313 SER A N 1
ATOM 2388 C CA . SER A 1 313 ? -6.832 39.969 4.746 1 97.62 313 SER A CA 1
ATOM 2389 C C . SER A 1 313 ? -6.082 40.312 3.465 1 97.62 313 SER A C 1
ATOM 2391 O O . SER A 1 313 ? -5.297 41.281 3.441 1 97.62 313 SER A O 1
ATOM 2393 N N . THR A 1 314 ? -6.324 39.562 2.436 1 98.19 314 THR A N 1
ATOM 2394 C CA . THR A 1 314 ? -5.652 39.812 1.166 1 98.19 314 THR A CA 1
ATOM 2395 C C . THR A 1 314 ? -6.105 41.125 0.569 1 98.19 314 THR A C 1
ATOM 2397 O O . THR A 1 314 ? -5.293 41.906 0.061 1 98.19 314 THR A O 1
ATOM 2400 N N . CYS A 1 315 ? -7.367 41.438 0.672 1 97.94 315 CYS A N 1
ATOM 2401 C CA . CYS A 1 315 ? -7.898 42.688 0.166 1 97.94 315 CYS A CA 1
ATOM 2402 C C . CYS A 1 315 ? -7.281 43.875 0.899 1 97.94 315 CYS A C 1
ATOM 2404 O O . CYS A 1 315 ? -7.016 44.938 0.294 1 97.94 315 CYS A O 1
ATOM 2406 N N . LEU A 1 316 ? -7.074 43.75 2.16 1 96.94 316 LEU A N 1
ATOM 2407 C CA . LEU A 1 316 ? -6.426 44.812 2.934 1 96.94 316 LEU A CA 1
ATOM 2408 C C . LEU A 1 316 ? -5.004 45.031 2.443 1 96.94 316 LEU A C 1
ATOM 2410 O O . LEU A 1 316 ? -4.559 46.188 2.34 1 96.94 316 LEU A O 1
ATOM 2414 N N . LEU A 1 317 ? -4.297 43.969 2.125 1 95.06 317 LEU A N 1
ATOM 2415 C CA . LEU A 1 317 ? -2.916 44.031 1.667 1 95.06 317 LEU A CA 1
ATOM 2416 C C . LEU A 1 317 ? -2.822 44.812 0.35 1 95.06 317 LEU A C 1
ATOM 2418 O O . LEU A 1 317 ? -1.846 45.531 0.108 1 95.06 317 LEU A O 1
ATOM 2422 N N . ILE A 1 318 ? -3.883 44.656 -0.435 1 95.5 318 ILE A N 1
ATOM 2423 C CA . ILE A 1 318 ? -3.787 45.281 -1.75 1 95.5 318 ILE A CA 1
ATOM 2424 C C . ILE A 1 318 ? -4.535 46.625 -1.746 1 95.5 318 ILE A C 1
ATOM 2426 O O . ILE A 1 318 ? -4.785 47.188 -2.805 1 95.5 318 ILE A O 1
ATOM 2430 N N . GLY A 1 319 ? -5.008 47.062 -0.575 1 93.75 319 GLY A N 1
ATOM 2431 C CA . GLY A 1 319 ? -5.516 48.406 -0.384 1 93.75 319 GLY A CA 1
ATOM 2432 C C . GLY A 1 319 ? -6.977 48.562 -0.769 1 93.75 319 GLY A C 1
ATOM 2433 O O . GLY A 1 319 ? -7.465 49.656 -0.944 1 93.75 319 GLY A O 1
ATOM 2434 N N . ASP A 1 320 ? -7.586 47.469 -0.937 1 95.38 320 ASP A N 1
ATOM 2435 C CA . ASP A 1 320 ? -9.008 47.5 -1.263 1 95.38 320 ASP A CA 1
ATOM 2436 C C . ASP A 1 320 ? -9.859 47.438 0.001 1 95.38 320 ASP A C 1
ATOM 2438 O O . ASP A 1 320 ? -10.445 46.406 0.316 1 95.38 320 ASP A O 1
ATOM 2442 N N . GLY A 1 321 ? -10.031 48.562 0.653 1 95.31 321 GLY A N 1
ATOM 2443 C CA . GLY A 1 321 ? -10.719 48.656 1.929 1 95.31 321 GLY A CA 1
ATOM 2444 C C . GLY A 1 321 ? -12.195 48.312 1.831 1 95.31 321 GLY A C 1
ATOM 2445 O O . GLY A 1 321 ? -12.758 47.688 2.725 1 95.31 321 GLY A O 1
ATOM 2446 N N . ASP A 1 322 ? -12.852 48.719 0.743 1 96.69 322 ASP A N 1
ATOM 2447 C CA . ASP A 1 322 ? -14.281 48.469 0.561 1 96.69 322 ASP A CA 1
ATOM 2448 C C . ASP A 1 322 ? -14.562 46.969 0.466 1 96.69 322 ASP A C 1
ATOM 2450 O O . ASP A 1 322 ? -15.445 46.438 1.16 1 96.69 322 ASP A O 1
ATOM 2454 N N . ARG A 1 323 ? -13.797 46.344 -0.364 1 97.12 323 ARG A N 1
ATOM 2455 C CA . ARG A 1 323 ? -13.984 44.906 -0.525 1 97.12 323 ARG A CA 1
ATOM 2456 C C . ARG A 1 323 ? -13.602 44.156 0.748 1 97.12 323 ARG A C 1
ATOM 2458 O O . ARG A 1 323 ? -14.266 43.188 1.13 1 97.12 323 ARG A O 1
ATOM 2465 N N . ALA A 1 324 ? -12.5 44.594 1.369 1 98.19 324 ALA A N 1
ATOM 2466 C CA . ALA A 1 324 ? -12.07 43.969 2.623 1 98.19 324 ALA A CA 1
ATOM 2467 C C . ALA A 1 324 ? -13.172 44.031 3.676 1 98.19 324 ALA A C 1
ATOM 2469 O O . ALA A 1 324 ? -13.422 43.062 4.379 1 98.19 324 ALA A O 1
ATOM 2470 N N . GLU A 1 325 ? -13.805 45.188 3.783 1 98.31 325 GLU A N 1
ATOM 2471 C CA . GLU A 1 325 ? -14.875 45.344 4.762 1 98.31 325 GLU A CA 1
ATOM 2472 C C . GLU A 1 325 ? -16.047 44.406 4.461 1 98.31 325 GLU A C 1
ATOM 2474 O O . GLU A 1 325 ? -16.547 43.75 5.359 1 98.31 325 GLU A O 1
ATOM 2479 N N . ARG A 1 326 ? -16.469 44.375 3.238 1 98.31 326 ARG A N 1
ATOM 2480 C CA . ARG A 1 326 ? -17.594 43.5 2.854 1 98.31 326 ARG A CA 1
ATOM 2481 C C . ARG A 1 326 ? -17.281 42.062 3.154 1 98.31 326 ARG A C 1
ATOM 2483 O O . ARG A 1 326 ? -18.125 41.344 3.713 1 98.31 326 ARG A O 1
ATOM 2490 N N . ILE A 1 327 ? -16.156 41.656 2.803 1 98.44 327 ILE A N 1
ATOM 2491 C CA . ILE A 1 327 ? -15.781 40.25 2.951 1 98.44 327 ILE A CA 1
ATOM 2492 C C . ILE A 1 327 ? -15.578 39.938 4.426 1 98.44 327 ILE A C 1
ATOM 2494 O O . ILE A 1 327 ? -15.906 38.812 4.879 1 98.44 327 ILE A O 1
ATOM 2498 N N . ALA A 1 328 ? -14.961 40.812 5.195 1 98.62 328 ALA A N 1
ATOM 2499 C CA . ALA A 1 328 ? -14.797 40.594 6.629 1 98.62 328 ALA A CA 1
ATOM 2500 C C . ALA A 1 328 ? -16.141 40.469 7.328 1 98.62 328 ALA A C 1
ATOM 2502 O O . ALA A 1 328 ? -16.312 39.625 8.219 1 98.62 328 ALA A O 1
ATOM 2503 N N . VAL A 1 329 ? -17.094 41.281 6.906 1 98.38 329 VAL A N 1
ATOM 2504 C CA . VAL A 1 329 ? -18.438 41.188 7.449 1 98.38 329 VAL A CA 1
ATOM 2505 C C . VAL A 1 329 ? -19.047 39.812 7.086 1 98.38 329 VAL A C 1
ATOM 2507 O O . VAL A 1 329 ? -19.688 39.188 7.922 1 98.38 329 VAL A O 1
ATOM 2510 N N . GLN A 1 330 ? -18.875 39.469 5.879 1 98.25 330 GLN A N 1
ATOM 2511 C CA . GLN A 1 330 ? -19.344 38.156 5.445 1 98.25 330 GLN A CA 1
ATOM 2512 C C . GLN A 1 330 ? -18.734 37.062 6.285 1 98.25 330 GLN A C 1
ATOM 2514 O O . GLN A 1 330 ? -19.422 36.094 6.664 1 98.25 330 GLN A O 1
ATOM 2519 N N . ALA A 1 331 ? -17.406 37.094 6.547 1 98.06 331 ALA A N 1
ATOM 2520 C CA . ALA A 1 331 ? -16.719 36.094 7.371 1 98.06 331 ALA A CA 1
ATOM 2521 C C . ALA A 1 331 ? -17.344 36 8.758 1 98.06 331 ALA A C 1
ATOM 2523 O O . ALA A 1 331 ? -17.578 34.906 9.281 1 98.06 331 ALA A O 1
ATOM 2524 N N . LEU A 1 332 ? -17.609 37.156 9.359 1 97.38 332 LEU A N 1
ATOM 2525 C CA . LEU A 1 332 ? -18.234 37.219 10.688 1 97.38 332 LEU A CA 1
ATOM 2526 C C . LEU A 1 332 ? -19.625 36.625 10.664 1 97.38 332 LEU A C 1
ATOM 2528 O O . LEU A 1 332 ? -20 35.844 11.562 1 97.38 332 LEU A O 1
ATOM 2532 N N . ASP A 1 333 ? -20.406 36.906 9.633 1 97.25 333 ASP A N 1
ATOM 2533 C CA . ASP A 1 333 ? -21.766 36.406 9.508 1 97.25 333 ASP A CA 1
ATOM 2534 C C . ASP A 1 333 ? -21.75 34.875 9.367 1 97.25 333 ASP A C 1
ATOM 2536 O O . ASP A 1 333 ? -22.547 34.188 10.008 1 97.25 333 ASP A O 1
ATOM 2540 N N . LEU A 1 334 ? -20.875 34.406 8.547 1 96.56 334 LEU A N 1
ATOM 2541 C CA . LEU A 1 334 ? -20.734 32.969 8.344 1 96.56 334 LEU A CA 1
ATOM 2542 C C . LEU A 1 334 ? -20.328 32.25 9.641 1 96.56 334 LEU A C 1
ATOM 2544 O O . LEU A 1 334 ? -20.859 31.203 9.984 1 96.56 334 LEU A O 1
ATOM 2548 N N . ALA A 1 335 ? -19.375 32.812 10.367 1 94.25 335 ALA A N 1
ATOM 2549 C CA . ALA A 1 335 ? -18.891 32.219 11.617 1 94.25 335 ALA A CA 1
ATOM 2550 C C . ALA A 1 335 ? -20 32.188 12.664 1 94.25 335 ALA A C 1
ATOM 2552 O O . ALA A 1 335 ? -20.156 31.219 13.398 1 94.25 335 ALA A O 1
ATOM 2553 N N . ARG A 1 336 ? -20.734 33.219 12.703 1 89.75 336 ARG A N 1
ATOM 2554 C CA . ARG A 1 336 ? -21.781 33.344 13.695 1 89.75 336 ARG A CA 1
ATOM 2555 C C . ARG A 1 336 ? -22.953 32.438 13.391 1 89.75 336 ARG A C 1
ATOM 2557 O O . ARG A 1 336 ? -23.734 32.094 14.281 1 89.75 336 ARG A O 1
ATOM 2564 N N . SER A 1 337 ? -23.109 32.094 12.211 1 92.69 337 SER A N 1
ATOM 2565 C CA . SER A 1 337 ? -24.203 31.219 11.812 1 92.69 337 SER A CA 1
ATOM 2566 C C . SER A 1 337 ? -23.906 29.766 12.195 1 92.69 337 SER A C 1
ATOM 2568 O O . SER A 1 337 ? -24.812 28.938 12.227 1 92.69 337 SER A O 1
ATOM 2570 N N . ARG A 1 338 ? -22.672 29.531 12.594 1 89.5 338 ARG A N 1
ATOM 2571 C CA . ARG A 1 338 ? -22.297 28.188 13.031 1 89.5 338 ARG A CA 1
ATOM 2572 C C . ARG A 1 338 ? -22.734 27.938 14.469 1 89.5 338 ARG A C 1
ATOM 2574 O O . ARG A 1 338 ? -22.828 28.875 15.266 1 89.5 338 ARG A O 1
ATOM 2581 N N . PRO A 1 339 ? -23.016 26.609 14.742 1 86 339 PRO A N 1
ATOM 2582 C CA . PRO A 1 339 ? -23.281 26.281 16.156 1 86 339 PRO A CA 1
ATOM 2583 C C . PRO A 1 339 ? -22.125 26.688 17.062 1 86 339 PRO A C 1
ATOM 2585 O O . PRO A 1 339 ? -20.953 26.594 16.672 1 86 339 PRO A O 1
ATOM 2588 N N . SER A 1 340 ? -22.422 27.078 18.281 1 82 340 SER A N 1
ATOM 2589 C CA . SER A 1 340 ? -21.453 27.609 19.234 1 82 340 SER A CA 1
ATOM 2590 C C . SER A 1 340 ? -20.328 26.609 19.484 1 82 340 SER A C 1
ATOM 2592 O O . SER A 1 340 ? -19.156 27 19.641 1 82 340 SER A O 1
ATOM 2594 N N . ALA A 1 341 ? -20.672 25.344 19.484 1 78.75 341 ALA A N 1
ATOM 2595 C CA . ALA A 1 341 ? -19.703 24.297 19.797 1 78.75 341 ALA A CA 1
ATOM 2596 C C . ALA A 1 341 ? -18.656 24.156 18.703 1 78.75 341 ALA A C 1
ATOM 2598 O O . ALA A 1 341 ? -17.547 23.688 18.953 1 78.75 341 ALA A O 1
ATOM 2599 N N . THR A 1 342 ? -18.984 24.719 17.516 1 81.69 342 THR A N 1
ATOM 2600 C CA . THR A 1 342 ? -18.062 24.516 16.391 1 81.69 342 THR A CA 1
ATOM 2601 C C . THR A 1 342 ? -17.578 25.859 15.844 1 81.69 342 THR A C 1
ATOM 2603 O O . THR A 1 342 ? -16.812 25.891 14.883 1 81.69 342 THR A O 1
ATOM 2606 N N . ARG A 1 343 ? -18 26.906 16.516 1 86.19 343 ARG A N 1
ATOM 2607 C CA . ARG A 1 343 ? -17.609 28.234 16.062 1 86.19 343 ARG A CA 1
ATOM 2608 C C . ARG A 1 343 ? -16.156 28.531 16.422 1 86.19 343 ARG A C 1
ATOM 2610 O O . ARG A 1 343 ? -15.734 28.312 17.562 1 86.19 343 ARG A O 1
ATOM 2617 N N . SER A 1 344 ? -15.461 28.922 15.461 1 89.1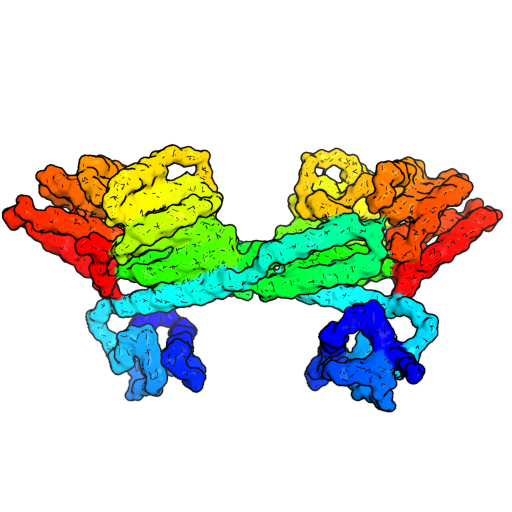2 344 SER A N 1
ATOM 2618 C CA . SER A 1 344 ? -14.047 29.234 15.672 1 89.12 344 SER A CA 1
ATOM 2619 C C . SER A 1 344 ? -13.867 30.641 16.203 1 89.12 344 SER A C 1
ATOM 2621 O O . SER A 1 344 ? -14.055 31.625 15.477 1 89.12 344 SER A O 1
ATOM 2623 N N . VAL A 1 345 ? -13.414 30.766 17.375 1 89.88 345 VAL A N 1
ATOM 2624 C CA . VAL A 1 345 ? -13.156 32.062 17.984 1 89.88 345 VAL A CA 1
ATOM 2625 C C . VAL A 1 345 ? -12.008 32.75 17.25 1 89.88 345 VAL A C 1
ATOM 2627 O O . VAL A 1 345 ? -11.977 33.969 17.156 1 89.88 345 VAL A O 1
ATOM 2630 N N . ARG A 1 346 ? -11.156 31.922 16.688 1 91.06 346 ARG A N 1
ATOM 2631 C CA . ARG A 1 346 ? -10.023 32.469 15.945 1 91.06 346 ARG A CA 1
ATOM 2632 C C . ARG A 1 346 ? -10.492 33.156 14.68 1 91.06 346 ARG A C 1
ATOM 2634 O O . ARG A 1 346 ? -9.984 34.25 14.336 1 91.06 346 ARG A O 1
ATOM 2641 N N . VAL A 1 347 ? -11.461 32.562 14.023 1 94.38 347 VAL A N 1
ATOM 2642 C CA . VAL A 1 347 ? -11.977 33.156 12.797 1 94.38 347 VAL A CA 1
ATOM 2643 C C . VAL A 1 347 ? -12.766 34.438 13.125 1 94.38 347 VAL A C 1
ATOM 2645 O O . VAL A 1 347 ? -12.625 35.469 12.445 1 94.38 347 VAL A O 1
ATOM 2648 N N . VAL A 1 348 ? -13.477 34.438 14.211 1 95.56 348 VAL A N 1
ATOM 2649 C CA . VAL A 1 348 ? -14.25 35.594 14.625 1 95.56 348 VAL A CA 1
ATOM 2650 C C . VAL A 1 348 ? -13.305 36.75 14.984 1 95.56 348 VAL A C 1
ATOM 2652 O O . VAL A 1 348 ? -13.484 37.875 14.531 1 95.56 348 VAL A O 1
ATOM 2655 N N . GLY A 1 349 ? -12.328 36.406 15.773 1 96.62 349 GLY A N 1
ATOM 2656 C CA . GLY A 1 349 ? -11.352 37.406 16.141 1 96.62 349 GLY A CA 1
ATOM 2657 C C . GLY A 1 349 ? -10.578 37.969 14.961 1 96.62 349 GLY A C 1
ATOM 2658 O O . GLY A 1 349 ? -10.383 39.188 14.852 1 96.62 349 GLY A O 1
ATOM 2659 N N . GLY A 1 350 ? -10.164 37.062 14.086 1 97.25 350 GLY A N 1
ATOM 2660 C CA . GLY A 1 350 ? -9.422 37.469 12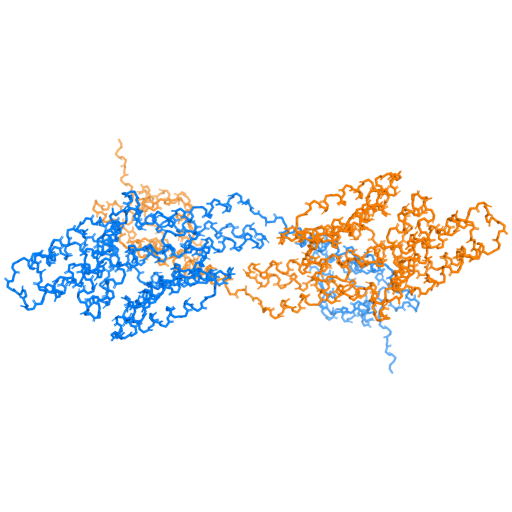.898 1 97.25 350 GLY A CA 1
ATOM 2661 C C . GLY A 1 350 ? -10.242 38.344 11.953 1 97.25 350 GLY A C 1
ATOM 2662 O O . GLY A 1 350 ? -9.758 39.344 11.453 1 97.25 350 GLY A O 1
ATOM 2663 N N . ALA A 1 351 ? -11.453 37.938 11.734 1 98.06 351 ALA A N 1
ATOM 2664 C CA . ALA A 1 351 ? -12.344 38.688 10.867 1 98.06 351 ALA A CA 1
ATOM 2665 C C . ALA A 1 351 ? -12.656 40.062 11.484 1 98.06 351 ALA A C 1
ATOM 2667 O O . ALA A 1 351 ? -12.789 41.062 10.766 1 98.06 351 ALA A O 1
ATOM 2668 N N . GLY A 1 352 ? -12.781 40.125 12.766 1 98.5 352 GLY A N 1
ATOM 2669 C CA . GLY A 1 352 ? -12.953 41.375 13.453 1 98.5 352 GLY A CA 1
ATOM 2670 C C . GLY A 1 352 ? -11.781 42.312 13.281 1 98.5 352 GLY A C 1
ATOM 2671 O O . GLY A 1 352 ? -11.969 43.531 13.062 1 98.5 352 GLY A O 1
ATOM 2672 N N . ALA A 1 353 ? -10.617 41.781 13.445 1 98.31 353 ALA A N 1
ATOM 2673 C CA . ALA A 1 353 ? -9.414 42.594 13.242 1 98.31 353 ALA A CA 1
ATOM 2674 C C . ALA A 1 353 ? -9.328 43.094 11.805 1 98.31 353 ALA A C 1
ATOM 2676 O O . ALA A 1 353 ? -8.984 44.25 11.57 1 98.31 353 ALA A O 1
ATOM 2677 N N . ASP A 1 354 ? -9.633 42.25 10.852 1 98.38 354 ASP A N 1
ATOM 2678 C CA . ASP A 1 354 ? -9.625 42.656 9.445 1 98.38 354 ASP A CA 1
ATOM 2679 C C . ASP A 1 354 ? -10.672 43.75 9.18 1 98.38 354 ASP A C 1
ATOM 2681 O O . ASP A 1 354 ? -10.422 44.688 8.43 1 98.38 354 ASP A O 1
ATOM 2685 N N . LEU A 1 355 ? -11.82 43.594 9.797 1 98.69 355 LEU A N 1
ATOM 2686 C CA . LEU A 1 355 ? -12.867 44.594 9.656 1 98.69 355 LEU A CA 1
ATOM 2687 C C . LEU A 1 355 ? -12.414 45.938 10.227 1 98.69 355 LEU A C 1
ATOM 2689 O O . LEU A 1 355 ? -12.656 47 9.625 1 98.69 355 LEU A O 1
ATOM 2693 N N . ALA A 1 356 ? -11.797 45.875 11.359 1 98.69 356 ALA A N 1
ATOM 2694 C CA . ALA A 1 356 ? -11.273 47.094 11.969 1 98.69 356 ALA A CA 1
ATOM 2695 C C . ALA A 1 356 ? -10.273 47.781 11.039 1 98.69 356 ALA A C 1
ATOM 2697 O O . ALA A 1 356 ? -10.336 49 10.844 1 98.69 356 ALA A O 1
ATOM 2698 N N . ALA A 1 357 ? -9.367 47.031 10.477 1 97.94 357 ALA A N 1
ATOM 2699 C CA . ALA A 1 357 ? -8.367 47.594 9.562 1 97.94 357 ALA A CA 1
ATOM 2700 C C . ALA A 1 357 ? -9.031 48.188 8.336 1 97.94 357 ALA A C 1
ATOM 2702 O O . ALA A 1 357 ? -8.617 49.25 7.855 1 97.94 357 ALA A O 1
ATOM 2703 N N . ALA A 1 358 ? -10.039 47.5 7.84 1 98.12 358 ALA A N 1
ATOM 2704 C CA . ALA A 1 358 ? -10.758 48 6.68 1 98.12 358 ALA A CA 1
ATOM 2705 C C . ALA A 1 358 ? -11.438 49.344 6.992 1 98.12 358 ALA A C 1
ATOM 2707 O O . ALA A 1 358 ? -11.414 50.281 6.176 1 98.12 358 ALA A O 1
ATOM 2708 N N . ARG A 1 359 ? -11.961 49.469 8.117 1 97.88 359 ARG A N 1
ATOM 2709 C CA . ARG A 1 359 ? -12.68 50.688 8.508 1 97.88 359 ARG A CA 1
ATOM 2710 C C . ARG A 1 359 ? -11.711 51.812 8.773 1 97.88 359 ARG A C 1
ATOM 2712 O O . ARG A 1 359 ? -12.031 52.969 8.516 1 97.88 359 ARG A O 1
ATOM 2719 N N . LEU A 1 360 ? -10.578 51.5 9.312 1 96.5 360 LEU A N 1
ATOM 2720 C CA . LEU A 1 360 ? -9.547 52.531 9.453 1 96.5 360 LEU A CA 1
ATOM 2721 C C . LEU A 1 360 ? -9.141 53.062 8.086 1 96.5 360 LEU A C 1
ATOM 2723 O O . LEU A 1 360 ? -8.906 54.281 7.941 1 96.5 360 LEU A O 1
ATOM 2727 N N . LEU A 1 361 ? -9.055 52.188 7.094 1 93.12 361 LEU A N 1
ATOM 2728 C CA . LEU A 1 361 ? -8.734 52.625 5.738 1 93.12 361 LEU A CA 1
ATOM 2729 C C . LEU A 1 361 ? -9.812 53.562 5.199 1 93.12 361 LEU A C 1
ATOM 2731 O O . LEU A 1 361 ? -9.539 54.406 4.332 1 93.12 361 LEU A O 1
ATOM 2735 N N . ARG A 1 362 ? -10.969 53.406 5.766 1 91.81 362 ARG A N 1
ATOM 2736 C CA . ARG A 1 362 ? -12.094 54.25 5.328 1 91.81 362 ARG A CA 1
ATOM 2737 C C . ARG A 1 362 ? -12.352 55.375 6.312 1 91.81 362 ARG A C 1
ATOM 2739 O O . ARG A 1 362 ? -13.438 55.969 6.312 1 91.81 362 ARG A O 1
ATOM 2746 N N . ASP A 1 363 ? -11.477 55.625 7.223 1 93.06 363 ASP A N 1
ATOM 2747 C CA . ASP A 1 363 ? -11.477 56.719 8.195 1 93.06 363 ASP A CA 1
ATOM 2748 C C . ASP A 1 363 ? -12.656 56.594 9.156 1 93.06 363 ASP A C 1
ATOM 2750 O O . ASP A 1 363 ? -13.312 57.594 9.461 1 93.06 363 ASP A O 1
ATOM 2754 N N . ASP A 1 364 ? -12.938 55.438 9.477 1 96 364 ASP A N 1
ATOM 2755 C CA . ASP A 1 364 ? -13.992 55.156 10.445 1 96 364 ASP A CA 1
ATOM 2756 C C . ASP A 1 364 ? -13.406 54.594 11.734 1 96 364 ASP A C 1
ATOM 2758 O O . ASP A 1 364 ? -13.492 53.375 11.984 1 96 364 ASP A O 1
ATOM 2762 N N . LEU A 1 365 ? -12.898 55.438 12.594 1 97.06 365 LEU A N 1
ATOM 2763 C CA . LEU A 1 365 ? -12.227 55.031 13.828 1 97.06 365 LEU A CA 1
ATOM 2764 C C . LEU A 1 365 ? -13.211 54.375 14.797 1 97.06 365 LEU A C 1
ATOM 2766 O O . LEU A 1 365 ? -12.898 53.375 15.43 1 97.06 365 LEU A O 1
ATOM 2770 N N . ASP A 1 366 ? -14.391 54.969 14.898 1 97.25 366 ASP A N 1
ATOM 2771 C CA . ASP A 1 366 ? -15.398 54.406 15.805 1 97.25 366 ASP A CA 1
ATOM 2772 C C . ASP A 1 366 ? -15.828 53 15.352 1 97.25 366 ASP A C 1
ATOM 2774 O O . ASP A 1 366 ? -15.992 52.094 16.172 1 97.25 366 ASP A O 1
ATOM 2778 N N . GLY A 1 367 ? -16.016 52.906 14.086 1 97.69 367 GLY A N 1
ATOM 2779 C CA . GLY A 1 367 ? -16.344 51.594 13.539 1 97.69 367 GLY A CA 1
ATOM 2780 C C . GLY A 1 367 ? -15.258 50.562 13.781 1 97.69 367 GLY A C 1
ATOM 2781 O O . GLY A 1 367 ? -15.555 49.406 14.023 1 97.69 367 GLY A O 1
ATOM 2782 N N . ALA A 1 368 ? -14.023 50.969 13.625 1 98.19 368 ALA A N 1
ATOM 2783 C CA . ALA A 1 368 ? -12.898 50.094 13.898 1 98.19 368 ALA A CA 1
ATOM 2784 C C . ALA A 1 368 ? -12.914 49.625 15.344 1 98.19 368 ALA A C 1
ATOM 2786 O O . ALA A 1 368 ? -12.672 48.438 15.617 1 98.19 368 ALA A O 1
ATOM 2787 N N . ALA A 1 369 ? -13.188 50.531 16.234 1 97.88 369 ALA A N 1
ATOM 2788 C CA . ALA A 1 369 ? -13.266 50.188 17.656 1 97.88 369 ALA A CA 1
ATOM 2789 C C . ALA A 1 369 ? -14.336 49.156 17.906 1 97.88 369 ALA A C 1
ATOM 2791 O O . ALA A 1 369 ? -14.125 48.219 18.688 1 97.88 369 ALA A O 1
ATOM 2792 N N . GLN A 1 370 ? -15.461 49.281 17.281 1 98.06 370 GLN A N 1
ATOM 2793 C CA . GLN A 1 370 ? -16.547 48.344 17.422 1 98.06 370 GLN A CA 1
ATOM 2794 C C . GLN A 1 370 ? -16.156 46.969 16.875 1 98.06 370 GLN A C 1
ATOM 2796 O O . GLN A 1 370 ? -16.453 45.938 17.484 1 98.06 370 GLN A O 1
ATOM 2801 N N . ALA A 1 371 ? -15.539 46.969 15.75 1 98.25 371 ALA A N 1
ATOM 2802 C CA . ALA A 1 371 ? -15.117 45.719 15.094 1 98.25 371 ALA A CA 1
ATOM 2803 C C . ALA A 1 371 ? -14.125 44.938 15.961 1 98.25 371 ALA A C 1
ATOM 2805 O O . ALA A 1 371 ? -14.125 43.719 15.977 1 98.25 371 ALA A O 1
ATOM 2806 N N . LEU A 1 372 ? -13.25 45.625 16.719 1 98.25 372 LEU A N 1
ATOM 2807 C CA . LEU A 1 372 ? -12.188 45.031 17.516 1 98.25 372 LEU A CA 1
ATOM 2808 C C . LEU A 1 372 ? -12.773 44.281 18.719 1 98.25 372 LEU A C 1
ATOM 2810 O O . LEU A 1 372 ? -12.078 43.469 19.344 1 98.25 372 LEU A O 1
ATOM 2814 N N . GLU A 1 373 ? -14.055 44.469 19.016 1 97.06 373 GLU A N 1
ATOM 2815 C CA . GLU A 1 373 ? -14.695 43.781 20.125 1 97.06 373 GLU A CA 1
ATOM 2816 C C . GLU A 1 373 ? -14.641 42.281 19.922 1 97.06 373 GLU A C 1
ATOM 2818 O O . GLU A 1 373 ? -14.469 41.5 20.891 1 97.06 373 GLU A O 1
ATOM 2823 N N . ALA A 1 374 ? -14.766 41.906 18.703 1 96.12 374 ALA A N 1
ATOM 2824 C CA . ALA A 1 374 ? -14.695 40.469 18.375 1 96.12 374 ALA A CA 1
ATOM 2825 C C . ALA A 1 374 ? -13.305 39.906 18.656 1 96.12 374 ALA A C 1
ATOM 2827 O O . ALA A 1 374 ? -13.164 38.781 19.109 1 96.12 374 ALA A O 1
ATOM 2828 N N . MET A 1 375 ? -12.297 40.625 18.344 1 96.75 375 MET A N 1
ATOM 2829 C CA . MET A 1 375 ? -10.914 40.188 18.547 1 96.75 375 MET A CA 1
ATOM 2830 C C . MET A 1 375 ? -10.594 40.062 20.031 1 96.75 375 MET A C 1
ATOM 2832 O O . MET A 1 375 ? -9.906 39.125 20.438 1 96.75 375 MET A O 1
ATOM 2836 N N . TRP A 1 376 ? -11.211 40.969 20.906 1 95.81 376 TRP A N 1
ATOM 2837 C CA . TRP A 1 376 ? -10.906 41 22.328 1 95.81 376 TRP A CA 1
ATOM 2838 C C . TRP A 1 376 ? -11.414 39.719 23.016 1 95.81 376 TRP A C 1
ATOM 2840 O O . TRP A 1 376 ? -10.945 39.375 24.109 1 95.81 376 TRP A O 1
ATOM 2850 N N . LEU A 1 377 ? -12.281 39.031 22.344 1 91.25 377 LEU A N 1
ATOM 2851 C CA . LEU A 1 377 ? -12.906 37.844 22.953 1 91.25 377 LEU A CA 1
ATOM 2852 C C . LEU A 1 377 ? -12.016 36.625 22.797 1 91.25 377 LEU A C 1
ATOM 2854 O O . LEU A 1 377 ? -12.242 35.625 23.469 1 91.25 377 LEU A O 1
ATOM 2858 N N . VAL A 1 378 ? -11 36.719 22 1 93.31 378 VAL A N 1
ATOM 2859 C CA . VAL A 1 378 ? -10.141 35.562 21.766 1 93.31 378 VAL A CA 1
ATOM 2860 C C . VAL A 1 378 ? -9.273 35.312 23 1 93.31 378 VAL A C 1
ATOM 2862 O O . VAL A 1 378 ? -8.508 36.188 23.406 1 93.31 378 VAL A O 1
ATOM 2865 N N . PRO A 1 379 ? -9.43 34.125 23.547 1 87.69 379 PRO A N 1
ATOM 2866 C CA . PRO A 1 379 ? -8.625 33.812 24.734 1 87.69 379 PRO A CA 1
ATOM 2867 C C . PRO A 1 379 ? -7.125 33.812 24.438 1 87.69 379 PRO A C 1
ATOM 2869 O O . PRO A 1 379 ? -6.711 33.531 23.297 1 87.69 379 PRO A O 1
ATOM 2872 N N . LYS A 1 380 ? -6.305 34.062 25.469 1 85.69 380 LYS A N 1
ATOM 2873 C CA . LYS A 1 380 ? -4.855 34.219 25.359 1 85.69 380 LYS A CA 1
ATOM 2874 C C . LYS A 1 380 ? -4.219 33 24.703 1 85.69 380 LYS A C 1
ATOM 2876 O O . LYS A 1 380 ? -3.305 33.125 23.875 1 85.69 380 LYS A O 1
ATOM 2881 N N . GLU A 1 381 ? -4.773 31.797 25.047 1 80.5 381 GLU A N 1
ATOM 2882 C CA . GLU A 1 381 ? -4.184 30.547 24.609 1 80.5 381 GLU A CA 1
ATOM 2883 C C . GLU A 1 381 ? -4.504 30.266 23.141 1 80.5 381 GLU A C 1
ATOM 2885 O O . GLU A 1 381 ? -3.906 29.391 22.516 1 80.5 381 GLU A O 1
ATOM 2890 N N . GLN A 1 382 ? -5.395 31.172 22.516 1 88.31 382 GLN A N 1
ATOM 2891 C CA . GLN A 1 382 ? -5.816 30.953 21.141 1 88.31 382 GLN A CA 1
ATOM 2892 C C . GLN A 1 382 ? -5.398 32.125 20.25 1 88.31 382 GLN A C 1
ATOM 2894 O O . GLN A 1 382 ? -5.781 32.188 19.078 1 88.31 382 GLN A O 1
ATOM 2899 N N . ARG A 1 383 ? -4.672 33.031 20.906 1 91.81 383 ARG A N 1
ATOM 2900 C CA . ARG A 1 383 ? -4.18 34.188 20.141 1 91.81 383 ARG A CA 1
ATOM 2901 C C . ARG A 1 383 ? -2.973 33.781 19.297 1 91.81 383 ARG A C 1
ATOM 2903 O O . ARG A 1 383 ? -1.833 34.125 19.641 1 91.81 383 ARG A O 1
ATOM 2910 N N . ALA A 1 384 ? -3.275 33.156 18.172 1 91.5 384 ALA A N 1
ATOM 2911 C CA . ALA A 1 384 ? -2.285 32.562 17.281 1 91.5 384 ALA A CA 1
ATOM 2912 C C . ALA A 1 384 ? -1.593 33.625 16.422 1 91.5 384 ALA A C 1
ATOM 2914 O O . ALA A 1 384 ? -2.033 34.75 16.359 1 91.5 384 ALA A O 1
ATOM 2915 N N . THR A 1 385 ? -0.529 33.156 15.75 1 91.12 385 THR A N 1
ATOM 2916 C CA . THR A 1 385 ? 0.35 34 14.945 1 91.12 385 THR A CA 1
ATOM 2917 C C . THR A 1 385 ? -0.451 34.781 13.906 1 91.12 385 THR A C 1
ATOM 2919 O O . THR A 1 385 ? -0.203 35.969 13.695 1 91.12 385 THR A O 1
ATOM 2922 N N . GLY A 1 386 ? -1.438 34.219 13.266 1 93.19 386 GLY A N 1
ATOM 2923 C CA . GLY A 1 386 ? -2.258 34.875 12.273 1 93.19 386 GLY A CA 1
ATOM 2924 C C . GLY A 1 386 ? -3.051 36.062 12.836 1 93.19 386 GLY A C 1
ATOM 2925 O O . GLY A 1 386 ? -3.182 37.094 12.195 1 93.19 386 GLY A O 1
ATOM 2926 N N . LEU A 1 387 ? -3.52 35.875 13.992 1 94.38 387 LEU A N 1
ATOM 2927 C CA . LEU A 1 387 ? -4.277 36.906 14.664 1 94.38 387 LEU A CA 1
ATOM 2928 C C . LEU A 1 387 ? -3.361 38.062 15.07 1 94.38 387 LEU A C 1
ATOM 2930 O O . LEU A 1 387 ? -3.736 39.219 14.953 1 94.38 387 LEU A O 1
ATOM 2934 N N . LEU A 1 388 ? -2.201 37.719 15.516 1 93 388 LEU A N 1
ATOM 2935 C CA . LEU A 1 388 ? -1.262 38.75 15.945 1 93 388 LEU A CA 1
ATOM 2936 C C . LEU A 1 388 ? -0.831 39.625 14.766 1 93 388 LEU A C 1
ATOM 2938 O O . LEU A 1 388 ? -0.671 40.844 14.914 1 93 388 LEU A O 1
ATOM 2942 N N . ALA A 1 389 ? -0.678 39 13.656 1 92.69 389 ALA A N 1
ATOM 2943 C CA . ALA A 1 389 ? -0.343 39.75 12.453 1 92.69 389 ALA A CA 1
ATOM 2944 C C . ALA A 1 389 ? -1.47 40.719 12.07 1 92.69 389 ALA A C 1
ATOM 2946 O O . ALA A 1 389 ? -1.216 41.844 11.641 1 92.69 389 ALA A O 1
ATOM 2947 N N . ARG A 1 390 ? -2.646 40.312 12.234 1 95.44 390 ARG A N 1
ATOM 2948 C CA . ARG A 1 390 ? -3.803 41.156 11.953 1 95.44 390 ARG A CA 1
ATOM 2949 C C . ARG A 1 390 ? -3.898 42.312 12.953 1 95.44 390 ARG A C 1
ATOM 2951 O O . ARG A 1 390 ? -4.191 43.438 12.57 1 95.44 390 ARG A O 1
ATOM 2958 N N . ALA A 1 391 ? -3.641 41.969 14.188 1 95.38 391 ALA A N 1
ATOM 2959 C CA . ALA A 1 391 ? -3.643 43 15.227 1 95.38 391 ALA A CA 1
ATOM 2960 C C . ALA A 1 391 ? -2.572 44.062 14.953 1 95.38 391 ALA A C 1
ATOM 2962 O O . ALA A 1 391 ? -2.805 45.25 15.148 1 95.38 391 ALA A O 1
ATOM 2963 N N . ALA A 1 392 ? -1.496 43.594 14.531 1 93.25 392 ALA A N 1
ATOM 2964 C CA . ALA A 1 392 ? -0.401 44.5 14.211 1 93.25 392 ALA A CA 1
ATOM 2965 C C . ALA A 1 392 ? -0.784 45.438 13.062 1 93.25 392 ALA A C 1
ATOM 2967 O O . ALA A 1 392 ? -0.407 46.594 13.062 1 93.25 392 ALA A O 1
ATOM 2968 N N . ARG A 1 393 ? -1.461 44.969 12.117 1 93.38 393 ARG A N 1
ATOM 2969 C CA . ARG A 1 393 ? -1.921 45.781 11 1 93.38 393 ARG A CA 1
ATOM 2970 C C . ARG A 1 393 ? -2.873 46.875 11.484 1 93.38 393 ARG A C 1
ATOM 2972 O O . ARG A 1 393 ? -2.789 48.031 11.039 1 93.38 393 ARG A O 1
ATOM 2979 N N . VAL A 1 394 ? -3.756 46.531 12.367 1 96.5 394 VAL A N 1
ATOM 2980 C CA . VAL A 1 394 ? -4.668 47.531 12.938 1 96.5 394 VAL A CA 1
ATOM 2981 C C . VAL A 1 394 ? -3.875 48.594 13.695 1 96.5 394 VAL A C 1
ATOM 2983 O O . VAL A 1 394 ? -4.133 49.781 13.547 1 96.5 394 VAL A O 1
ATOM 2986 N N . ARG A 1 395 ? -2.941 48.125 14.445 1 94.88 395 ARG A N 1
ATOM 2987 C CA . ARG A 1 395 ? -2.115 49.031 15.219 1 94.88 395 ARG A CA 1
ATOM 2988 C C . ARG A 1 395 ? -1.393 50.031 14.305 1 94.88 395 ARG A C 1
ATOM 2990 O O . ARG A 1 395 ? -1.333 51.219 14.602 1 94.88 395 ARG A O 1
ATOM 2997 N N . SER A 1 396 ? -0.89 49.531 13.281 1 92.94 396 SER A N 1
ATOM 2998 C CA . SER A 1 396 ? -0.215 50.375 12.305 1 92.94 396 SER A CA 1
ATOM 2999 C C . SER A 1 396 ? -1.168 51.438 11.727 1 92.94 396 SER A C 1
ATOM 3001 O O . SER A 1 396 ? -0.781 52.562 11.5 1 92.94 396 SER A O 1
ATOM 3003 N N . GLY A 1 397 ? -2.383 51 11.461 1 93.44 397 GLY A N 1
ATOM 3004 C CA . GLY A 1 397 ? -3.395 51.938 10.969 1 93.44 397 GLY A CA 1
ATOM 3005 C C . GLY A 1 397 ? -3.738 53.031 11.969 1 93.44 397 GLY A C 1
ATOM 3006 O O . GLY A 1 397 ? -3.951 54.188 11.586 1 93.44 397 GLY A O 1
ATOM 3007 N N . LEU A 1 398 ? -3.688 52.688 13.211 1 95.12 398 LEU A N 1
ATOM 3008 C CA . LEU A 1 398 ? -4.027 53.625 14.281 1 95.12 398 LEU A CA 1
ATOM 3009 C C . LEU A 1 398 ? -2.908 54.625 14.492 1 95.12 398 LEU A C 1
ATOM 3011 O O . LEU A 1 398 ? -3.135 55.719 15.062 1 95.12 398 LEU A O 1
ATOM 3015 N N . SER A 1 399 ? -1.777 54.25 14.031 1 90.56 399 SER A N 1
ATOM 3016 C CA . SER A 1 399 ? -0.608 55.094 14.242 1 90.56 399 SER A CA 1
ATOM 3017 C C . SER A 1 399 ? -0.43 56.094 13.094 1 90.56 399 SER A C 1
ATOM 3019 O O . SER A 1 399 ? 0.531 56.875 13.078 1 90.56 399 SER A O 1
ATOM 3021 N N . SER A 1 400 ? -1.342 56.094 12.227 1 88.31 400 SER A N 1
ATOM 3022 C CA . SER A 1 400 ? -1.289 57.062 11.133 1 88.31 400 SER A CA 1
ATOM 3023 C C . SER A 1 400 ? -1.436 58.5 11.648 1 88.31 400 SER A C 1
ATOM 3025 O O . SER A 1 400 ? -2.004 58.719 12.719 1 88.31 400 SER A O 1
ATOM 3027 N N . SER A 1 401 ? -0.958 59.469 10.898 1 88 401 SER A N 1
ATOM 3028 C CA . SER A 1 401 ? -1 60.875 11.266 1 88 401 SER A CA 1
ATOM 3029 C C . SER A 1 401 ? -2.436 61.375 11.383 1 88 401 SER A C 1
ATOM 3031 O O . SER A 1 401 ? -2.711 62.312 12.133 1 88 401 SER A O 1
ATOM 3033 N N . ARG A 1 402 ? -3.26 60.75 10.781 1 90.69 402 ARG A N 1
ATOM 3034 C CA . ARG A 1 402 ? -4.668 61.125 10.766 1 90.69 402 ARG A CA 1
ATOM 3035 C C . ARG A 1 402 ? -5.273 61.031 12.164 1 90.69 402 ARG A C 1
ATOM 3037 O O . ARG A 1 402 ? -6.219 61.75 12.492 1 90.69 402 ARG A O 1
ATOM 3044 N N . TYR A 1 403 ? -4.684 60.094 12.914 1 92.44 403 TYR A N 1
ATOM 3045 C CA . TYR A 1 403 ? -5.281 59.875 14.227 1 92.44 403 TYR A CA 1
ATOM 3046 C C . TYR A 1 403 ? -4.336 60.281 15.344 1 92.44 403 TYR A C 1
ATOM 3048 O O . TYR A 1 403 ? -4.488 59.844 16.484 1 92.44 403 TYR A O 1
ATOM 3056 N N . SER A 1 404 ? -3.352 61.031 15.055 1 89.94 404 SER A N 1
ATOM 3057 C CA . SER A 1 404 ? -2.305 61.406 16 1 89.94 404 SER A CA 1
ATOM 3058 C C . SER A 1 404 ? -2.887 62.125 17.219 1 89.94 404 SER A C 1
ATOM 3060 O O . SER A 1 404 ? -2.336 62.031 18.312 1 89.94 404 SER A O 1
ATOM 3062 N N . GLN A 1 405 ? -4.004 62.719 17.016 1 92.06 405 GLN A N 1
ATOM 3063 C CA . GLN A 1 405 ? -4.574 63.469 18.109 1 92.06 405 GLN A CA 1
ATOM 3064 C C . GLN A 1 405 ? -5.824 62.812 18.656 1 92.06 405 GLN A C 1
ATOM 3066 O O . GLN A 1 405 ? -6.465 63.312 19.578 1 92.06 405 GLN A O 1
ATOM 3071 N N . ALA A 1 406 ? -6.133 61.719 18.047 1 94.19 406 ALA A N 1
ATOM 3072 C CA . ALA A 1 406 ? -7.344 61.031 18.5 1 94.19 406 ALA A CA 1
ATOM 3073 C C . ALA A 1 406 ? -7.066 60.188 19.734 1 94.19 406 ALA A C 1
ATOM 3075 O O . ALA A 1 406 ? -6.27 59.25 19.703 1 94.19 406 ALA A O 1
ATOM 3076 N N . VAL A 1 407 ? -7.766 60.469 20.844 1 95.44 407 VAL A N 1
ATOM 3077 C CA . VAL A 1 407 ? -7.598 59.781 22.109 1 95.44 407 VAL A CA 1
ATOM 3078 C C . VAL A 1 407 ? -7.98 58.312 21.953 1 95.44 407 VAL A C 1
ATOM 3080 O O . VAL A 1 407 ? -7.285 57.406 22.453 1 95.44 407 VAL A O 1
ATOM 3083 N N . LEU A 1 408 ? -9.039 58.094 21.266 1 96.06 408 LEU A N 1
ATOM 3084 C CA . LEU A 1 408 ? -9.523 56.75 21.062 1 96.06 408 LEU A CA 1
ATOM 3085 C C . LEU A 1 408 ? -8.477 55.906 20.359 1 96.06 408 LEU A C 1
ATOM 3087 O O . LEU A 1 408 ? -8.289 54.719 20.688 1 96.06 408 LEU A O 1
ATOM 3091 N N . ALA A 1 409 ? -7.871 56.406 19.344 1 97.06 409 ALA A N 1
ATOM 3092 C CA . ALA A 1 409 ? -6.844 55.688 18.609 1 97.06 409 ALA A CA 1
ATOM 3093 C C . ALA A 1 409 ? -5.691 55.281 19.516 1 97.06 409 ALA A C 1
ATOM 3095 O O . ALA A 1 409 ? -5.168 54.188 19.406 1 97.06 409 ALA A O 1
ATOM 3096 N N . ALA A 1 410 ? -5.301 56.156 20.359 1 94.81 410 ALA A N 1
ATOM 3097 C CA . ALA A 1 410 ? -4.227 55.875 21.297 1 94.81 410 ALA A CA 1
ATOM 3098 C C . ALA A 1 410 ? -4.625 54.781 22.281 1 94.81 410 ALA A C 1
ATOM 3100 O O . ALA A 1 410 ? -3.826 53.875 22.562 1 94.81 410 ALA A O 1
ATOM 3101 N N . GLU A 1 411 ? -5.809 54.812 22.75 1 95.88 411 GLU A N 1
ATOM 3102 C CA . GLU A 1 411 ? -6.316 53.812 23.688 1 95.88 411 GLU A CA 1
ATOM 3103 C C . GLU A 1 411 ? -6.371 52.438 23.031 1 95.88 411 GLU A C 1
ATOM 3105 O O . GLU A 1 411 ? -5.984 51.438 23.641 1 95.88 411 GLU A O 1
ATOM 3110 N N . LEU A 1 412 ? -6.902 52.438 21.859 1 96.94 412 LEU A N 1
ATOM 3111 C CA . LEU A 1 412 ? -6.984 51.188 21.125 1 96.94 412 LEU A CA 1
ATOM 3112 C C . LEU A 1 412 ? -5.598 50.625 20.844 1 96.94 412 LEU A C 1
ATOM 3114 O O . LEU A 1 412 ? -5.383 49.406 20.938 1 96.94 412 LEU A O 1
ATOM 3118 N N . GLY A 1 413 ? -4.68 51.438 20.453 1 95.94 413 GLY A N 1
ATOM 3119 C CA . GLY A 1 413 ? -3.305 51.031 20.234 1 95.94 413 GLY A CA 1
ATOM 3120 C C . GLY A 1 413 ? -2.676 50.375 21.438 1 95.94 413 GLY A C 1
ATOM 3121 O O . GLY A 1 413 ? -2.033 49.312 21.328 1 95.94 413 GLY A O 1
ATOM 3122 N N . GLU A 1 414 ? -2.881 50.938 22.594 1 93.62 414 GLU A N 1
ATOM 3123 C CA . GLU A 1 414 ? -2.355 50.406 23.844 1 93.62 414 GLU A CA 1
ATOM 3124 C C . GLU A 1 414 ? -3.002 49.062 24.172 1 93.62 414 GLU A C 1
ATOM 3126 O O . GLU A 1 414 ? -2.328 48.156 24.641 1 93.62 414 GLU A O 1
ATOM 3131 N N . ARG A 1 415 ? -4.211 49.031 23.922 1 95.5 415 ARG A N 1
ATOM 3132 C CA . ARG A 1 415 ? -4.938 47.812 24.219 1 95.5 415 ARG A CA 1
ATOM 3133 C C . ARG A 1 415 ? -4.465 46.656 23.312 1 95.5 415 ARG A C 1
ATOM 3135 O O . ARG A 1 415 ? -4.363 45.531 23.75 1 95.5 415 ARG A O 1
ATOM 3142 N N . ILE A 1 416 ? -4.211 46.969 22.047 1 96.19 416 ILE A N 1
ATOM 3143 C CA . ILE A 1 416 ? -3.705 46 21.109 1 96.19 416 ILE A CA 1
ATOM 3144 C C . ILE A 1 416 ? -2.336 45.5 21.562 1 96.19 416 ILE A C 1
ATOM 3146 O O . ILE A 1 416 ? -2.047 44.281 21.484 1 96.19 416 ILE A O 1
ATOM 3150 N N . GLU A 1 417 ? -1.48 46.344 21.984 1 92.25 417 GLU A N 1
ATOM 3151 C CA . GLU A 1 417 ? -0.163 45.969 22.484 1 92.25 417 GLU A CA 1
ATOM 3152 C C . GLU A 1 417 ? -0.28 45.031 23.688 1 92.25 417 GLU A C 1
ATOM 3154 O O . GLU A 1 417 ? 0.44 44.031 23.766 1 92.25 417 GLU A O 1
ATOM 3159 N N . ASP A 1 418 ? -1.193 45.344 24.562 1 90.25 418 ASP A N 1
ATOM 3160 C CA . ASP A 1 418 ? -1.421 44.5 25.734 1 90.25 418 ASP A CA 1
ATOM 3161 C C . ASP A 1 418 ? -1.971 43.125 25.312 1 90.25 418 ASP A C 1
ATOM 3163 O O . ASP A 1 418 ? -1.57 42.094 25.859 1 90.25 418 ASP A O 1
ATOM 3167 N N . PHE A 1 419 ? -2.904 43.219 24.438 1 93.56 419 PHE A N 1
ATOM 3168 C CA . PHE A 1 419 ? -3.51 42 23.891 1 93.56 419 PHE A CA 1
ATOM 3169 C C . PHE A 1 419 ? -2.445 41.062 23.312 1 93.56 419 PHE A C 1
ATOM 3171 O O . PHE A 1 419 ? -2.428 39.875 23.609 1 93.56 419 PHE A O 1
ATOM 3178 N N . THR A 1 420 ? -1.549 41.625 22.516 1 91.44 420 THR A N 1
ATOM 3179 C CA . THR A 1 420 ? -0.502 40.875 21.828 1 91.44 420 THR A CA 1
ATOM 3180 C C . THR A 1 420 ? 0.534 40.344 22.828 1 91.44 420 THR A C 1
ATOM 3182 O O . THR A 1 420 ? 1.013 39.219 22.688 1 91.44 420 THR A O 1
ATOM 3185 N N . ARG A 1 421 ? 0.866 41.094 23.781 1 85.81 421 ARG A N 1
ATOM 3186 C CA . ARG A 1 421 ? 1.866 40.719 24.781 1 85.81 421 ARG A CA 1
ATOM 3187 C C . ARG A 1 421 ? 1.422 39.5 25.578 1 85.81 421 ARG A C 1
ATOM 3189 O O . ARG A 1 421 ? 2.254 38.719 26.016 1 85.81 421 ARG A O 1
ATOM 3196 N N . GLN A 1 422 ? 0.126 39.312 25.672 1 84.44 422 GLN A N 1
ATOM 3197 C CA . GLN A 1 422 ? -0.415 38.25 26.5 1 84.44 422 GLN A CA 1
ATOM 3198 C C . GLN A 1 422 ? -0.592 36.969 25.688 1 84.44 422 GLN A C 1
ATOM 3200 O O . GLN A 1 422 ? -0.929 35.906 26.234 1 84.44 422 GLN A O 1
ATOM 3205 N N . SER A 1 423 ? -0.32 37.062 24.469 1 85.56 423 SER A N 1
ATOM 3206 C CA . SER A 1 423 ? -0.533 35.906 23.594 1 85.56 423 SER A CA 1
ATOM 3207 C C . SER A 1 423 ? 0.493 34.812 23.859 1 85.56 423 SER A C 1
ATOM 3209 O O . SER A 1 423 ? 1.592 35.094 24.344 1 85.56 423 SER A O 1
ATOM 3211 N N . ALA A 1 424 ? 0.084 33.656 23.562 1 76.12 424 ALA A N 1
ATOM 3212 C CA . ALA A 1 424 ? 0.942 32.5 23.781 1 76.12 424 ALA A CA 1
ATOM 3213 C C . ALA A 1 424 ? 2.258 32.625 23.016 1 76.12 424 ALA A C 1
ATOM 3215 O O . ALA A 1 424 ? 3.334 32.438 23.594 1 76.12 424 ALA A O 1
ATOM 3216 N N . PRO A 1 425 ? 2.332 33.031 21.766 1 74.19 425 PRO A N 1
ATOM 3217 C CA . PRO A 1 425 ? 3.607 33.188 21.062 1 74.19 425 PRO A CA 1
ATOM 3218 C C . PRO A 1 425 ? 4.559 34.125 21.766 1 74.19 425 PRO A C 1
ATOM 3220 O O . PRO A 1 425 ? 5.758 33.875 21.875 1 74.19 425 PRO A O 1
ATOM 3223 N N . ARG A 1 426 ? 4.031 35.156 22.266 1 75.88 426 ARG A N 1
ATOM 3224 C CA . ARG A 1 426 ? 4.871 36.156 22.906 1 75.88 426 ARG A CA 1
ATOM 3225 C C . ARG A 1 426 ? 5.328 35.688 24.281 1 75.88 426 ARG A C 1
ATOM 3227 O O . ARG A 1 426 ? 6.453 36 24.703 1 75.88 426 ARG A O 1
ATOM 3234 N N . GLN A 1 427 ? 4.422 35 24.859 1 68.56 427 GLN A N 1
ATOM 3235 C CA . GLN A 1 427 ? 4.773 34.469 26.172 1 68.56 427 GLN A CA 1
ATOM 3236 C C . GLN A 1 427 ? 5.84 33.375 26.062 1 68.56 427 GLN A C 1
ATOM 3238 O O . GLN A 1 427 ? 6.613 33.156 27 1 68.56 427 GLN A O 1
ATOM 3243 N N . LEU A 1 428 ? 5.863 32.938 24.859 1 66.25 428 LEU A N 1
ATOM 3244 C CA . LEU A 1 428 ? 6.805 31.828 24.641 1 66.25 428 LEU A CA 1
ATOM 3245 C C . LEU A 1 428 ? 8.109 32.344 24.031 1 66.25 428 LEU A C 1
ATOM 3247 O O . LEU A 1 428 ? 8.992 31.562 23.703 1 66.25 428 LEU A O 1
ATOM 3251 N N . GLY A 1 429 ? 8.25 33.625 23.875 1 65.81 429 GLY A N 1
ATOM 3252 C CA . GLY A 1 429 ? 9.5 34.281 23.484 1 65.81 429 GLY A CA 1
ATOM 3253 C C . GLY A 1 429 ? 9.586 34.562 22 1 65.81 429 GLY A C 1
ATOM 3254 O O . GLY A 1 429 ? 10.648 34.906 21.484 1 65.81 429 GLY A O 1
ATOM 3255 N N . ALA A 1 430 ? 8.469 34.25 21.266 1 71.44 430 ALA A N 1
ATOM 3256 C CA . ALA A 1 430 ? 8.492 34.531 19.828 1 71.44 430 ALA A CA 1
ATOM 3257 C C . ALA A 1 430 ? 8.562 36.031 19.578 1 71.44 430 ALA A C 1
ATOM 3259 O O . ALA A 1 430 ? 7.883 36.812 20.25 1 71.44 430 ALA A O 1
ATOM 3260 N N . GLY A 1 431 ? 9.617 36.406 18.781 1 66.75 431 GLY A N 1
ATOM 3261 C CA . GLY A 1 431 ? 9.742 37.812 18.422 1 66.75 431 GLY A CA 1
ATOM 3262 C C . GLY A 1 431 ? 8.711 38.25 17.391 1 66.75 431 GLY A C 1
ATOM 3263 O O . GLY A 1 431 ? 7.836 37.469 17.016 1 66.75 431 GLY A O 1
ATOM 3264 N N . PRO A 1 432 ? 8.734 39.5 16.984 1 63.62 432 PRO A N 1
ATOM 3265 C CA . PRO A 1 432 ? 7.816 40.031 15.977 1 63.62 432 PRO A CA 1
ATOM 3266 C C . PRO A 1 432 ? 8.016 39.375 14.609 1 63.62 432 PRO A C 1
ATOM 3268 O O . PRO A 1 432 ? 9.109 38.906 14.297 1 63.62 432 PRO A O 1
ATOM 3271 N N . LEU A 1 433 ? 6.883 39.312 13.906 1 68.06 433 LEU A N 1
ATOM 3272 C CA . LEU A 1 433 ? 6.918 38.719 12.57 1 68.06 433 LEU A CA 1
ATOM 3273 C C . LEU A 1 433 ? 7.465 39.719 11.555 1 68.06 433 LEU A C 1
ATOM 3275 O O . LEU A 1 433 ? 7.363 40.938 11.758 1 68.06 433 LEU A O 1
ATOM 3279 N N . ALA A 1 434 ? 8.031 39.25 10.484 1 58.59 434 ALA A N 1
ATOM 3280 C CA . ALA A 1 434 ? 8.578 40.094 9.438 1 58.59 434 ALA A CA 1
ATOM 3281 C C . ALA A 1 434 ? 7.488 40.938 8.797 1 58.59 434 ALA A C 1
ATOM 3283 O O . ALA A 1 434 ? 7.738 42.062 8.383 1 58.59 434 ALA A O 1
ATOM 3284 N N . ILE A 1 435 ? 6.305 40.5 8.914 1 55.97 435 ILE A N 1
ATOM 3285 C CA . ILE A 1 435 ? 5.238 41.188 8.188 1 55.97 435 ILE A CA 1
ATOM 3286 C C . ILE A 1 435 ? 4.66 42.312 9.047 1 55.97 435 ILE A C 1
ATOM 3288 O O . ILE A 1 435 ? 3.846 43.094 8.578 1 55.97 435 ILE A O 1
ATOM 3292 N N . GLU A 1 436 ? 5.066 42.312 10.289 1 60.97 436 GLU A N 1
ATOM 3293 C CA . GLU A 1 436 ? 4.574 43.344 11.188 1 60.97 436 GLU A CA 1
ATOM 3294 C C . GLU A 1 436 ? 5.32 44.656 10.977 1 60.97 436 GLU A C 1
ATOM 3296 O O . GLU A 1 436 ? 4.887 45.719 11.453 1 60.97 436 GLU A O 1
ATOM 3301 N N . GLY A 1 437 ? 6.574 44.656 10.25 1 50.47 437 GLY A N 1
ATOM 3302 C CA . GLY A 1 437 ? 7.336 45.875 10.023 1 50.47 437 GLY A CA 1
ATOM 3303 C C . GLY A 1 437 ? 7.074 46.5 8.672 1 50.47 437 GLY A C 1
ATOM 3304 O O . 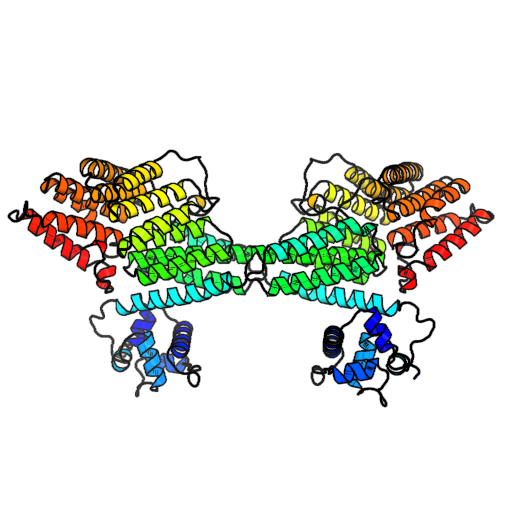GLY A 1 437 ? 6.559 45.844 7.762 1 50.47 437 GLY A O 1
ATOM 3305 N N . MET B 1 1 ? 5.164 16.25 59.5 1 27 1 MET B N 1
ATOM 3306 C CA . MET B 1 1 ? 6.348 15.93 58.719 1 27 1 MET B CA 1
ATOM 3307 C C . MET B 1 1 ? 6.316 16.656 57.375 1 27 1 MET B C 1
ATOM 3309 O O . MET B 1 1 ? 5.441 16.391 56.531 1 27 1 MET B O 1
ATOM 3313 N N . ARG B 1 2 ? 6.66 17.828 57.094 1 38.12 2 ARG B N 1
ATOM 3314 C CA . ARG B 1 2 ? 6.598 18.812 56.031 1 38.12 2 ARG B CA 1
ATOM 3315 C C . ARG B 1 2 ? 7.184 18.25 54.75 1 38.12 2 ARG B C 1
ATOM 3317 O O . ARG B 1 2 ? 8.312 17.766 54.719 1 38.12 2 ARG B O 1
ATOM 3324 N N . GLU B 1 3 ? 6.352 17.594 53.969 1 41.53 3 GLU B N 1
ATOM 3325 C CA . GLU B 1 3 ? 6.734 17.016 52.688 1 41.53 3 GLU B CA 1
ATOM 3326 C C . GLU B 1 3 ? 7.746 17.891 51.938 1 41.53 3 GLU B C 1
ATOM 3328 O O . GLU B 1 3 ? 7.531 19.094 51.812 1 41.53 3 GLU B O 1
ATOM 3333 N N . ALA B 1 4 ? 8.984 17.828 52.219 1 48.47 4 ALA B N 1
ATOM 3334 C CA . ALA B 1 4 ? 10.125 18.516 51.625 1 48.47 4 ALA B CA 1
ATOM 3335 C C . ALA B 1 4 ? 9.852 18.875 50.156 1 48.47 4 ALA B C 1
ATOM 3337 O O . ALA B 1 4 ? 9.305 18.078 49.406 1 48.47 4 ALA B O 1
ATOM 3338 N N . PRO B 1 5 ? 9.836 20.109 49.719 1 52.78 5 PRO B N 1
ATOM 3339 C CA . PRO B 1 5 ? 9.453 20.672 48.406 1 52.78 5 PRO B CA 1
ATOM 3340 C C . PRO B 1 5 ? 10.172 20.016 47.25 1 52.78 5 PRO B C 1
ATOM 3342 O O . PRO B 1 5 ? 11.352 19.656 47.344 1 52.78 5 PRO B O 1
ATOM 3345 N N . GLN B 1 6 ? 9.43 19.25 46.281 1 65.44 6 GLN B N 1
ATOM 3346 C CA . GLN B 1 6 ? 9.789 18.672 45 1 65.44 6 GLN B CA 1
ATOM 3347 C C . GLN B 1 6 ? 10.672 19.609 44.188 1 65.44 6 GLN B C 1
ATOM 3349 O O . GLN B 1 6 ? 10.586 20.828 44.344 1 65.44 6 GLN B O 1
ATOM 3354 N N . THR B 1 7 ? 11.852 19.125 43.75 1 77.88 7 THR B N 1
ATOM 3355 C CA . THR B 1 7 ? 12.773 19.906 42.938 1 77.88 7 THR B CA 1
ATOM 3356 C C . THR B 1 7 ? 12.055 20.516 41.75 1 77.88 7 THR B C 1
ATOM 3358 O O . THR B 1 7 ? 10.953 20.078 41.406 1 77.88 7 THR B O 1
ATOM 3361 N N . LEU B 1 8 ? 12.609 21.547 41.344 1 78.19 8 LEU B N 1
ATOM 3362 C CA . LEU B 1 8 ? 12.109 22.078 40.094 1 78.19 8 LEU B CA 1
ATOM 3363 C C . LEU B 1 8 ? 12.094 20.984 39 1 78.19 8 LEU B C 1
ATOM 3365 O O . LEU B 1 8 ? 11.188 20.938 38.188 1 78.19 8 LEU B O 1
ATOM 3369 N N . LEU B 1 9 ? 13.07 20.109 39.156 1 81.06 9 LEU B N 1
ATOM 3370 C CA . LEU B 1 9 ? 13.117 18.984 38.219 1 81.06 9 LEU B CA 1
ATOM 3371 C C . LEU B 1 9 ? 11.836 18.156 38.281 1 81.06 9 LEU B C 1
ATOM 3373 O O . LEU B 1 9 ? 11.266 17.812 37.25 1 81.06 9 LEU B O 1
ATOM 3377 N N . LYS B 1 10 ? 11.477 17.953 39.469 1 79.25 10 LYS B N 1
ATOM 3378 C CA . LYS B 1 10 ? 10.25 17.188 39.656 1 79.25 10 LYS B CA 1
ATOM 3379 C C . LYS B 1 10 ? 9.047 17.906 39.062 1 79.25 10 LYS B C 1
ATOM 3381 O O . LYS B 1 10 ? 8.219 17.297 38.375 1 79.25 10 LYS B O 1
ATOM 3386 N N . ILE B 1 11 ? 8.984 19.156 39.219 1 73.44 11 ILE B N 1
ATOM 3387 C CA . ILE B 1 11 ? 7.871 19.953 38.688 1 73.44 11 ILE B CA 1
ATOM 3388 C C . ILE B 1 11 ? 7.879 19.938 37.188 1 73.44 11 ILE B C 1
ATOM 3390 O O . ILE B 1 11 ? 6.832 19.75 36.531 1 73.44 11 ILE B O 1
ATOM 3394 N N . LEU B 1 12 ? 9.094 20.047 36.688 1 73.31 12 LEU B N 1
ATOM 3395 C CA . LEU B 1 12 ? 9.234 20.094 35.219 1 73.31 12 LEU B CA 1
ATOM 3396 C C . LEU B 1 12 ? 8.898 18.734 34.594 1 73.31 12 LEU B C 1
ATOM 3398 O O . LEU B 1 12 ? 8.234 18.672 33.562 1 73.31 12 LEU B O 1
ATOM 3402 N N . VAL B 1 13 ? 9.336 17.672 35.312 1 78.12 13 VAL B N 1
ATOM 3403 C CA . VAL B 1 13 ? 9.047 16.328 34.844 1 78.12 13 VAL B CA 1
ATOM 3404 C C . VAL B 1 13 ? 7.547 16.047 34.969 1 78.12 13 VAL B C 1
ATOM 3406 O O . VAL B 1 13 ? 6.941 15.469 34.062 1 78.12 13 VAL B O 1
ATOM 3409 N N . ASP B 1 14 ? 6.969 16.594 35.969 1 72 14 ASP B N 1
ATOM 3410 C CA . ASP B 1 14 ? 5.535 16.422 36.188 1 72 14 ASP B CA 1
ATOM 3411 C C . ASP B 1 14 ? 4.723 17.234 35.188 1 72 14 ASP B C 1
ATOM 3413 O O . ASP B 1 14 ? 3.709 16.766 34.688 1 72 14 ASP B O 1
ATOM 3417 N N . GLN B 1 15 ? 5.211 18.438 34.938 1 67 15 GLN B N 1
ATOM 3418 C CA . GLN B 1 15 ? 4.543 19.312 34 1 67 15 GLN B CA 1
ATOM 3419 C C . GLN B 1 15 ? 4.531 18.688 32.594 1 67 15 GLN B C 1
ATOM 3421 O O . GLN B 1 15 ? 3.584 18.891 31.828 1 67 15 GLN B O 1
ATOM 3426 N N . ARG B 1 16 ? 5.594 17.953 32.406 1 68.94 16 ARG B N 1
ATOM 3427 C CA . ARG B 1 16 ? 5.734 17.297 31.109 1 68.94 16 ARG B CA 1
ATOM 3428 C C . ARG B 1 16 ? 5.09 15.914 31.109 1 68.94 16 ARG B C 1
ATOM 3430 O O . ARG B 1 16 ? 5.148 15.188 30.125 1 68.94 16 ARG B O 1
ATOM 3437 N N . ARG B 1 17 ? 4.551 15.586 32.281 1 71.44 17 ARG B N 1
ATOM 3438 C CA . ARG B 1 17 ? 3.926 14.289 32.5 1 71.44 17 ARG B CA 1
ATOM 3439 C C . ARG B 1 17 ? 4.859 13.148 32.125 1 71.44 17 ARG B C 1
ATOM 3441 O O . ARG B 1 17 ? 4.43 12.172 31.516 1 71.44 17 ARG B O 1
ATOM 3448 N N . TRP B 1 18 ? 6.176 13.398 32.344 1 75.69 18 TRP B N 1
ATOM 3449 C CA . TRP B 1 18 ? 7.16 12.359 32.094 1 75.69 18 TRP B CA 1
ATOM 3450 C C . TRP B 1 18 ? 7.152 11.305 33.188 1 75.69 18 TRP B C 1
ATOM 3452 O O . TRP B 1 18 ? 7.199 11.633 34.375 1 75.69 18 TRP B O 1
ATOM 3462 N N . ARG B 1 19 ? 6.996 10.039 32.688 1 76.62 19 ARG B N 1
ATOM 3463 C CA . ARG B 1 19 ? 7.418 8.93 33.531 1 76.62 19 ARG B CA 1
ATOM 3464 C C . ARG B 1 19 ? 8.938 8.766 33.5 1 76.62 19 ARG B C 1
ATOM 3466 O O . ARG B 1 19 ? 9.617 9.391 32.688 1 76.62 19 ARG B O 1
ATOM 3473 N N . TYR B 1 20 ? 9.344 7.945 34.406 1 82.94 20 TYR B N 1
ATOM 3474 C CA . TYR B 1 20 ? 10.773 7.684 34.438 1 82.94 20 TYR B CA 1
ATOM 3475 C C . TYR B 1 20 ? 11.281 7.266 33.062 1 82.94 20 TYR B C 1
ATOM 3477 O O . TYR B 1 20 ? 12.312 7.746 32.594 1 82.94 20 TYR B O 1
ATOM 3485 N N . VAL B 1 21 ? 10.555 6.461 32.469 1 80.44 21 VAL B N 1
ATOM 3486 C CA . VAL B 1 21 ? 11.008 5.914 31.172 1 80.44 21 VAL B CA 1
ATOM 3487 C C . VAL B 1 21 ? 11.102 7.031 30.141 1 80.44 21 VAL B C 1
ATOM 3489 O O . VAL B 1 21 ? 12.031 7.055 29.328 1 80.44 21 VAL B O 1
ATOM 3492 N N . ASP B 1 22 ? 10.195 7.941 30.266 1 79.88 22 ASP B N 1
ATOM 3493 C CA . ASP B 1 22 ? 10.227 9.094 29.375 1 79.88 22 ASP B CA 1
ATOM 3494 C C . ASP B 1 22 ? 11.438 9.977 29.656 1 79.88 22 ASP B C 1
ATOM 3496 O O . ASP B 1 22 ? 12.141 10.398 28.719 1 79.88 22 ASP B O 1
ATOM 3500 N N . PHE B 1 23 ? 11.602 10.25 30.938 1 81.12 23 PHE B N 1
ATOM 3501 C CA . PHE B 1 23 ? 12.75 11.047 31.344 1 81.12 23 PHE B CA 1
ATOM 3502 C C . PHE B 1 23 ? 14.055 10.414 30.875 1 81.12 23 PHE B C 1
ATOM 3504 O O . PHE B 1 23 ? 14.906 11.094 30.297 1 81.12 23 PHE B O 1
ATOM 3511 N N . GLU B 1 24 ? 14.07 9.117 31.078 1 86.88 24 GLU B N 1
ATOM 3512 C CA . GLU B 1 24 ? 15.297 8.391 30.719 1 86.88 24 GLU B CA 1
ATOM 3513 C C . GLU B 1 24 ? 15.523 8.414 29.219 1 86.88 24 GLU B C 1
ATOM 3515 O O . GLU B 1 24 ? 16.656 8.562 28.766 1 86.88 24 GLU B O 1
ATOM 3520 N N . ARG B 1 25 ? 14.539 8.258 28.484 1 80.5 25 ARG B N 1
ATOM 3521 C CA . ARG B 1 25 ? 14.648 8.32 27.031 1 80.5 25 ARG B CA 1
ATOM 3522 C C . ARG B 1 25 ? 15.156 9.68 26.562 1 80.5 25 ARG B C 1
ATOM 3524 O O . ARG B 1 25 ? 16.062 9.766 25.734 1 80.5 25 ARG B O 1
ATOM 3531 N N . HIS B 1 26 ? 14.609 10.695 27.141 1 80.69 26 HIS B N 1
ATOM 3532 C CA . HIS B 1 26 ? 15.039 12.047 26.797 1 80.69 26 HIS B CA 1
ATOM 3533 C C . HIS B 1 26 ? 16.469 12.305 27.266 1 80.69 26 HIS B C 1
ATOM 3535 O O . HIS B 1 26 ? 17.234 12.977 26.578 1 80.69 26 HIS B O 1
ATOM 3541 N N . PHE B 1 27 ? 16.688 11.781 28.422 1 85 27 PHE B N 1
ATOM 3542 C CA . PHE B 1 27 ? 18.031 11.922 28.969 1 85 27 PHE B CA 1
ATOM 3543 C C . PHE B 1 27 ? 19.062 11.25 28.078 1 85 27 PHE B C 1
ATOM 3545 O O . PHE B 1 27 ? 20.078 11.859 27.719 1 85 27 PHE B O 1
ATOM 3552 N N . ARG B 1 28 ? 18.719 10.078 27.672 1 81.44 28 ARG B N 1
ATOM 3553 C CA . ARG B 1 28 ? 19.641 9.328 26.812 1 81.44 28 ARG B CA 1
ATOM 3554 C C . ARG B 1 28 ? 19.797 10 25.453 1 81.44 28 ARG B C 1
ATOM 3556 O O . ARG B 1 28 ? 20.906 10.109 24.938 1 81.44 28 ARG B O 1
ATOM 3563 N N . ARG B 1 29 ? 18.75 10.375 24.938 1 79 29 ARG B N 1
ATOM 3564 C CA . ARG B 1 29 ? 18.797 11.062 23.656 1 79 29 ARG B CA 1
ATOM 3565 C C . ARG B 1 29 ? 19.609 12.344 23.75 1 79 29 ARG B C 1
ATOM 3567 O O . ARG B 1 29 ? 20.438 12.617 22.875 1 79 29 ARG B O 1
ATOM 3574 N N . SER B 1 30 ? 19.391 13.148 24.766 1 79.75 30 SER B N 1
ATOM 3575 C CA . SER B 1 30 ? 20.141 14.383 25 1 79.75 30 SER B CA 1
ATOM 3576 C C . SER B 1 30 ? 21.609 14.102 25.219 1 79.75 30 SER B C 1
ATOM 3578 O O . SER B 1 30 ? 22.469 14.852 24.75 1 79.75 30 SER B O 1
ATOM 3580 N N . ALA B 1 31 ? 21.797 13.047 25.875 1 83.19 31 ALA B N 1
ATOM 3581 C CA . ALA B 1 31 ? 23.172 12.648 26.094 1 83.19 31 ALA B CA 1
ATOM 3582 C C . ALA B 1 31 ? 23.875 12.312 24.797 1 83.19 31 ALA B C 1
ATOM 3584 O O . ALA B 1 31 ? 25.016 12.719 24.562 1 83.19 31 ALA B O 1
ATOM 3585 N N . THR B 1 32 ? 23.188 11.633 23.984 1 78.38 32 THR B N 1
ATOM 3586 C CA . THR B 1 32 ? 23.734 11.234 22.688 1 78.38 32 THR B CA 1
ATOM 3587 C C . THR B 1 32 ? 24 12.453 21.812 1 78.38 32 THR B C 1
ATOM 3589 O O . THR B 1 32 ? 24.984 12.492 21.078 1 78.38 32 THR B O 1
ATOM 3592 N N . GLU B 1 33 ? 23.188 13.398 22.016 1 75.56 33 GLU B N 1
ATOM 3593 C CA . GLU B 1 33 ? 23.297 14.609 21.203 1 75.56 33 GLU B CA 1
ATOM 3594 C C . GLU B 1 33 ? 24.391 15.539 21.734 1 75.56 33 GLU B C 1
ATOM 3596 O O . GLU B 1 33 ? 25.078 16.203 20.953 1 75.56 33 GLU B O 1
ATOM 3601 N N . LEU B 1 34 ? 24.469 15.633 22.984 1 76.19 34 LEU B N 1
ATOM 3602 C CA . LEU B 1 34 ? 25.297 16.656 23.625 1 76.19 34 LEU B CA 1
ATOM 3603 C C . LEU B 1 34 ? 26.688 16.125 23.906 1 76.19 34 LEU B C 1
ATOM 3605 O O . LEU B 1 34 ? 27.672 16.875 23.797 1 76.19 34 LEU B O 1
ATOM 3609 N N . LEU B 1 35 ? 26.734 14.883 24.188 1 77.19 35 LEU B N 1
ATOM 3610 C CA . LEU B 1 35 ? 28 14.383 24.719 1 77.19 35 LEU B CA 1
ATOM 3611 C C . LEU B 1 35 ? 28.797 13.68 23.625 1 77.19 35 LEU B C 1
ATOM 3613 O O . LEU B 1 35 ? 28.234 13.219 22.625 1 77.19 35 LEU B O 1
ATOM 3617 N N . ASP B 1 36 ? 30.094 13.648 23.734 1 68.44 36 ASP B N 1
ATOM 3618 C CA . ASP B 1 36 ? 31 12.992 22.797 1 68.44 36 ASP B CA 1
ATOM 3619 C C . ASP B 1 36 ? 30.812 11.477 22.828 1 68.44 36 ASP B C 1
ATOM 3621 O O . ASP B 1 36 ? 30.25 10.93 23.766 1 68.44 36 ASP B O 1
ATOM 3625 N N . ALA B 1 37 ? 31.312 10.789 21.844 1 63.84 37 ALA B N 1
ATOM 3626 C CA . ALA B 1 37 ? 31.141 9.367 21.562 1 63.84 37 ALA B CA 1
ATOM 3627 C C . ALA B 1 37 ? 31.453 8.516 22.781 1 63.84 37 ALA B C 1
ATOM 3629 O O . ALA B 1 37 ? 30.797 7.5 23.031 1 63.84 37 ALA B O 1
ATOM 3630 N N . GLY B 1 38 ? 32.344 8.75 23.547 1 60.62 38 GLY B N 1
ATOM 3631 C CA . GLY B 1 38 ? 32.75 7.988 24.719 1 60.62 38 GLY B CA 1
ATOM 3632 C C . GLY B 1 38 ? 31.75 8.07 25.859 1 60.62 38 GLY B C 1
ATOM 3633 O O . GLY B 1 38 ? 31.734 7.219 26.75 1 60.62 38 GLY B O 1
ATOM 3634 N N . ALA B 1 39 ? 30.969 9.086 25.953 1 58.56 39 ALA B N 1
ATOM 3635 C CA . ALA B 1 39 ? 30.047 9.273 27.078 1 58.56 39 ALA B CA 1
ATOM 3636 C C . ALA B 1 39 ? 28.594 9.156 26.641 1 58.56 39 ALA B C 1
ATOM 3638 O O . ALA B 1 39 ? 27.688 9.484 27.391 1 58.56 39 ALA B O 1
ATOM 3639 N N . ARG B 1 40 ? 28.344 8.719 25.547 1 61.53 40 ARG B N 1
ATOM 3640 C CA . ARG B 1 40 ? 27.031 8.703 24.891 1 61.53 40 ARG B CA 1
ATOM 3641 C C . ARG B 1 40 ? 26.109 7.668 25.547 1 61.53 40 ARG B C 1
ATOM 3643 O O . ARG B 1 40 ? 24.891 7.719 25.375 1 61.53 40 ARG B O 1
ATOM 3650 N N . ASN B 1 41 ? 26.875 6.793 26.281 1 69.19 41 ASN B N 1
ATOM 3651 C CA . ASN B 1 41 ? 26.031 5.77 26.891 1 69.19 41 ASN B CA 1
ATOM 3652 C C . ASN B 1 41 ? 25.594 6.168 28.297 1 69.19 41 ASN B C 1
ATOM 3654 O O . ASN B 1 41 ? 25.375 5.309 29.156 1 69.19 41 ASN B O 1
ATOM 3658 N N . LEU B 1 42 ? 25.469 7.359 28.469 1 77.62 42 LEU B N 1
ATOM 3659 C CA . LEU B 1 42 ? 25.047 7.836 29.781 1 77.62 42 LEU B CA 1
ATOM 3660 C C . LEU B 1 42 ? 23.562 7.562 30 1 77.62 42 LEU B C 1
ATOM 3662 O O . LEU B 1 42 ? 22.734 7.918 29.172 1 77.62 42 LEU B O 1
ATOM 3666 N N . THR B 1 43 ? 23.328 6.828 31.109 1 81.25 43 THR B N 1
ATOM 3667 C CA . THR B 1 43 ? 21.953 6.512 31.484 1 81.25 43 THR B CA 1
ATOM 3668 C C . THR B 1 43 ? 21.672 6.961 32.906 1 81.25 43 THR B C 1
ATOM 3670 O O . THR B 1 43 ? 22.609 7.27 33.656 1 81.25 43 THR B O 1
ATOM 3673 N N . VAL B 1 44 ? 20.406 7.141 33.188 1 86.19 44 VAL B N 1
ATOM 3674 C CA . VAL B 1 44 ? 19.969 7.445 34.562 1 86.19 44 VAL B CA 1
ATOM 3675 C C . VAL B 1 44 ? 19.062 6.332 35.062 1 86.19 44 VAL B C 1
ATOM 3677 O O . VAL B 1 44 ? 18.078 5.973 34.406 1 86.19 44 VAL B O 1
ATOM 3680 N N . SER B 1 45 ? 19.531 5.703 36.156 1 85.56 45 SER B N 1
ATOM 3681 C CA . SER B 1 45 ? 18.703 4.672 36.781 1 85.56 45 SER B CA 1
ATOM 3682 C C . SER B 1 45 ? 17.453 5.273 37.406 1 85.56 45 SER B C 1
ATOM 3684 O O . SER B 1 45 ? 17.422 6.465 37.719 1 85.56 45 SER B O 1
ATOM 3686 N N . GLU B 1 46 ? 16.469 4.395 37.625 1 87.75 46 GLU B N 1
ATOM 3687 C CA . GLU B 1 46 ? 15.219 4.832 38.25 1 87.75 46 GLU B CA 1
ATOM 3688 C C . GLU B 1 46 ? 15.469 5.348 39.656 1 87.75 46 GLU B C 1
ATOM 3690 O O . GLU B 1 46 ? 14.844 6.32 40.094 1 87.75 46 GLU B O 1
ATOM 3695 N N . SER B 1 47 ? 16.281 4.668 40.344 1 85.81 47 SER B N 1
ATOM 3696 C CA . SER B 1 47 ? 16.609 5.09 41.719 1 85.81 47 SER B CA 1
ATOM 3697 C C . SER B 1 47 ? 17.234 6.48 41.719 1 85.81 47 SER B C 1
ATOM 3699 O O . SER B 1 47 ? 16.891 7.309 42.562 1 85.81 47 SER B O 1
ATOM 3701 N N . GLN B 1 48 ? 18.078 6.777 40.844 1 86.06 48 GLN B N 1
ATOM 3702 C CA . GLN B 1 48 ? 18.719 8.086 40.75 1 86.06 48 GLN B CA 1
ATOM 3703 C C . GLN B 1 48 ? 17.703 9.164 40.375 1 86.06 48 GLN B C 1
ATOM 3705 O O . GLN B 1 48 ? 17.734 10.266 40.906 1 86.06 48 GLN B O 1
ATOM 3710 N N . TYR B 1 49 ? 16.906 8.789 39.469 1 89.06 49 TYR B N 1
ATOM 3711 C CA . TYR B 1 49 ? 15.82 9.672 39.062 1 89.06 49 TYR B CA 1
ATOM 3712 C C . TYR B 1 49 ? 14.961 10.062 40.25 1 89.06 49 TYR B C 1
ATOM 3714 O O . TYR B 1 49 ? 14.641 11.242 40.438 1 89.06 49 TYR B O 1
ATOM 3722 N N . ARG B 1 50 ? 14.594 9.18 41 1 84.31 50 ARG B N 1
ATOM 3723 C CA . ARG B 1 50 ? 13.766 9.438 42.156 1 84.31 50 ARG B CA 1
ATOM 3724 C C . ARG B 1 50 ? 14.492 10.336 43.156 1 84.31 50 ARG B C 1
ATOM 3726 O O . ARG B 1 50 ? 13.883 11.219 43.781 1 84.31 50 ARG B O 1
ATOM 3733 N N . ARG B 1 51 ? 15.734 10.109 43.312 1 84.75 51 ARG B N 1
ATOM 3734 C CA . ARG B 1 51 ? 16.516 10.961 44.188 1 84.75 51 ARG B CA 1
ATOM 3735 C C . ARG B 1 51 ? 16.562 12.398 43.688 1 84.75 51 ARG B C 1
ATOM 3737 O O . ARG B 1 51 ? 16.469 13.344 44.469 1 84.75 51 ARG B O 1
ATOM 3744 N N . TRP B 1 52 ? 16.734 12.539 42.344 1 86.12 52 TRP B N 1
ATOM 3745 C CA . TRP B 1 52 ? 16.812 13.852 41.719 1 86.12 52 TRP B CA 1
ATOM 3746 C C . TRP B 1 52 ? 15.516 14.625 41.906 1 86.12 52 TRP B C 1
ATOM 3748 O O . TRP B 1 52 ? 15.539 15.82 42.219 1 86.12 52 TRP B O 1
ATOM 3758 N N . THR B 1 53 ? 14.391 13.922 41.844 1 85.88 53 THR B N 1
ATOM 3759 C CA . THR B 1 53 ? 13.086 14.57 41.844 1 85.88 53 THR B CA 1
ATOM 3760 C C . THR B 1 53 ? 12.602 14.773 43.281 1 85.88 53 THR B C 1
ATOM 3762 O O . THR B 1 53 ? 11.797 15.672 43.562 1 85.88 53 THR B O 1
ATOM 3765 N N . ALA B 1 54 ? 13.07 14.031 44.125 1 78.94 54 ALA B N 1
ATOM 3766 C CA . ALA B 1 54 ? 12.656 14.125 45.531 1 78.94 54 ALA B CA 1
ATOM 3767 C C . ALA B 1 54 ? 13.516 15.141 46.281 1 78.94 54 ALA B C 1
ATOM 3769 O O . ALA B 1 54 ? 13.281 15.406 47.469 1 78.94 54 ALA B O 1
ATOM 3770 N N . GLY B 1 55 ? 14.391 15.75 45.5 1 76.31 55 GLY B N 1
ATOM 3771 C CA . GLY B 1 55 ? 15.242 16.734 46.156 1 76.31 55 GLY B CA 1
ATOM 3772 C C . GLY B 1 55 ? 16.172 16.125 47.219 1 76.31 55 GLY B C 1
ATOM 3773 O O . GLY B 1 55 ? 16.562 16.781 48.156 1 76.31 55 GLY B O 1
ATOM 3774 N N . ARG B 1 56 ? 16.422 14.945 47.062 1 72.62 56 ARG B N 1
ATOM 3775 C CA . ARG B 1 56 ? 17.219 14.25 48.062 1 72.62 56 ARG B CA 1
ATOM 3776 C C . ARG B 1 56 ? 18.672 14.148 47.625 1 72.62 56 ARG B C 1
ATOM 3778 O O . ARG B 1 56 ? 19.438 13.328 48.156 1 72.62 56 ARG B O 1
ATOM 3785 N N . VAL B 1 57 ? 18.984 14.82 46.656 1 72.94 57 VAL B N 1
ATOM 3786 C CA . VAL B 1 57 ? 20.359 14.734 46.188 1 72.94 57 VAL B CA 1
ATOM 3787 C C . VAL B 1 57 ? 21.25 15.656 47.031 1 72.94 57 VAL B C 1
ATOM 3789 O O . VAL B 1 57 ? 20.922 16.828 47.219 1 72.94 57 VAL B O 1
ATOM 3792 N N . GLN B 1 58 ? 22.203 15.117 47.75 1 74.31 58 GLN B N 1
ATOM 3793 C CA . GLN B 1 58 ? 23.141 15.891 48.562 1 74.31 58 GLN B CA 1
ATOM 3794 C C . GLN B 1 58 ? 24.188 16.594 47.688 1 74.31 58 GLN B C 1
ATOM 3796 O O . GLN B 1 58 ? 24.672 17.672 48.031 1 74.31 58 GLN B O 1
ATOM 3801 N N . THR B 1 59 ? 24.562 15.992 46.594 1 79.94 59 THR B N 1
ATOM 3802 C CA . THR B 1 59 ? 25.5 16.547 45.625 1 79.94 59 THR B CA 1
ATOM 3803 C C . THR B 1 59 ? 24.906 16.469 44.219 1 79.94 59 THR B C 1
ATOM 3805 O O . THR B 1 59 ? 24.109 15.578 43.906 1 79.94 59 THR B O 1
ATOM 3808 N N . LEU B 1 60 ? 25.188 17.484 43.438 1 83.5 60 LEU B N 1
ATOM 3809 C CA . LEU B 1 60 ? 24.734 17.5 42.031 1 83.5 60 LEU B CA 1
ATOM 3810 C C . LEU B 1 60 ? 25.234 16.266 41.312 1 83.5 60 LEU B C 1
ATOM 3812 O O . LEU B 1 60 ? 26.281 15.711 41.656 1 83.5 60 LEU B O 1
ATOM 3816 N N . PRO B 1 61 ? 24.484 15.812 40.406 1 85.38 61 PRO B N 1
ATOM 3817 C CA . PRO B 1 61 ? 24.969 14.688 39.594 1 85.38 61 PRO B CA 1
ATOM 3818 C C . PRO B 1 61 ? 26.297 14.977 38.906 1 85.38 61 PRO B C 1
ATOM 3820 O O . PRO B 1 61 ? 26.781 16.109 38.938 1 85.38 61 PRO B O 1
ATOM 3823 N N . GLY B 1 62 ? 26.922 13.938 38.375 1 84.88 62 GLY B N 1
ATOM 3824 C CA . GLY B 1 62 ? 28.156 14.109 37.625 1 84.88 62 GLY B CA 1
ATOM 3825 C C . GLY B 1 62 ? 28.062 15.164 36.531 1 84.88 62 GLY B C 1
ATOM 3826 O O . GLY B 1 62 ? 26.969 15.508 36.094 1 84.88 62 GLY B O 1
ATOM 3827 N N . PRO B 1 63 ? 29.172 15.727 36.156 1 85.56 63 PRO B N 1
ATOM 3828 C CA . PRO B 1 63 ? 29.188 16.844 35.188 1 85.56 63 PRO B CA 1
ATOM 3829 C C . PRO B 1 63 ? 28.453 16.5 33.906 1 85.56 63 PRO B C 1
ATOM 3831 O O . PRO B 1 63 ? 27.75 17.359 33.344 1 85.56 63 PRO B O 1
ATOM 3834 N N . ASP B 1 64 ? 28.656 15.328 33.5 1 85.88 64 ASP B N 1
ATOM 3835 C CA . ASP B 1 64 ? 28 14.945 32.25 1 85.88 64 ASP B CA 1
ATOM 3836 C C . ASP B 1 64 ? 26.484 14.914 32.438 1 85.88 64 ASP B C 1
ATOM 3838 O O . ASP B 1 64 ? 25.734 15.391 31.578 1 85.88 64 ASP B O 1
ATOM 3842 N N . ALA B 1 65 ? 26.078 14.352 33.469 1 87.31 65 ALA B N 1
ATOM 3843 C CA . ALA B 1 65 ? 24.641 14.312 33.781 1 87.31 65 ALA B CA 1
ATOM 3844 C C . ALA B 1 65 ? 24.078 15.719 33.938 1 87.31 65 ALA B C 1
ATOM 3846 O O . ALA B 1 65 ? 22.969 16.016 33.5 1 87.31 65 ALA B O 1
ATOM 3847 N N . CYS B 1 66 ? 24.812 16.578 34.562 1 87.06 66 CYS B N 1
ATOM 3848 C CA . CYS B 1 66 ? 24.375 17.969 34.75 1 87.06 66 CYS B CA 1
ATOM 3849 C C . CYS B 1 66 ? 24.234 18.672 33.406 1 87.06 66 CYS B C 1
ATOM 3851 O O . CYS B 1 66 ? 23.25 19.375 33.156 1 87.06 66 CYS B O 1
ATOM 3853 N N . ARG B 1 67 ? 25.141 18.422 32.562 1 86.12 67 ARG B N 1
ATOM 3854 C CA . ARG B 1 67 ? 25.094 19.016 31.219 1 86.12 67 ARG B CA 1
ATOM 3855 C C . ARG B 1 67 ? 23.875 18.531 30.453 1 86.12 67 ARG B C 1
ATOM 3857 O O . ARG B 1 67 ? 23.203 19.312 29.781 1 86.12 67 ARG B O 1
ATOM 3864 N N . VAL B 1 68 ? 23.641 17.297 30.578 1 86.62 68 VAL B N 1
ATOM 3865 C CA . VAL B 1 68 ? 22.5 16.703 29.875 1 86.62 68 VAL B CA 1
ATOM 3866 C C . VAL B 1 68 ? 21.203 17.281 30.438 1 86.62 68 VAL B C 1
ATOM 3868 O O . VAL B 1 68 ? 20.312 17.672 29.672 1 86.62 68 VAL B O 1
ATOM 3871 N N . LEU B 1 69 ? 21.125 17.375 31.734 1 84.69 69 LEU B N 1
ATOM 3872 C CA . LEU B 1 69 ? 19.938 17.891 32.375 1 84.69 69 LEU B CA 1
ATOM 3873 C C . LEU B 1 69 ? 19.719 19.359 32.031 1 84.69 69 LEU B C 1
ATOM 3875 O O . LEU B 1 69 ? 18.594 19.781 31.75 1 84.69 69 LEU B O 1
ATOM 3879 N N . GLU B 1 70 ? 20.781 20.094 32 1 83.44 70 GLU B N 1
ATOM 3880 C CA . GLU B 1 70 ? 20.672 21.5 31.625 1 83.44 70 GLU B CA 1
ATOM 3881 C C . GLU B 1 70 ? 20.25 21.641 30.156 1 83.44 70 GLU B C 1
ATOM 3883 O O . GLU B 1 70 ? 19.453 22.516 29.828 1 83.44 70 GLU B O 1
ATOM 3888 N N . TYR B 1 71 ? 20.781 20.781 29.391 1 80.12 71 TYR B N 1
ATOM 3889 C CA . TYR B 1 71 ? 20.391 20.75 27.984 1 80.12 71 TYR B CA 1
ATOM 3890 C C . TYR B 1 71 ? 18.922 20.375 27.844 1 80.12 71 TYR B C 1
ATOM 3892 O O . TYR B 1 71 ? 18.188 20.984 27.062 1 80.12 71 TYR B O 1
ATOM 3900 N N . MET B 1 72 ? 18.531 19.469 28.609 1 79.31 72 MET B N 1
ATOM 3901 C CA . MET B 1 72 ? 17.172 18.953 28.531 1 79.31 72 MET B CA 1
ATOM 3902 C C . MET B 1 72 ? 16.172 20.016 28.953 1 79.31 72 MET B C 1
ATOM 3904 O O . MET B 1 72 ? 15.086 20.125 28.359 1 79.31 72 MET B O 1
ATOM 3908 N N . PHE B 1 73 ? 16.5 20.734 29.953 1 77.06 73 PHE B N 1
ATOM 3909 C CA . PHE B 1 73 ? 15.492 21.578 30.594 1 77.06 73 PHE B CA 1
ATOM 3910 C C . PHE B 1 73 ? 15.82 23.047 30.406 1 77.06 73 PHE B C 1
ATOM 3912 O O . PHE B 1 73 ? 14.992 23.922 30.656 1 77.06 73 PHE B O 1
ATOM 3919 N N . GLY B 1 74 ? 17.078 23.344 29.906 1 73.62 74 GLY B N 1
ATOM 3920 C CA . GLY B 1 74 ? 17.5 24.719 29.672 1 73.62 74 GLY B CA 1
ATOM 3921 C C . GLY B 1 74 ? 17.641 25.516 30.953 1 73.62 74 GLY B C 1
ATOM 3922 O O . GLY B 1 74 ? 17.5 26.734 30.938 1 73.62 74 GLY B O 1
ATOM 3923 N N . ILE B 1 75 ? 17.719 24.828 32.062 1 76.31 75 ILE B N 1
ATOM 3924 C CA . ILE B 1 75 ? 17.828 25.422 33.406 1 76.31 75 ILE B CA 1
ATOM 3925 C C . ILE B 1 75 ? 19.094 24.922 34.094 1 76.31 75 ILE B C 1
ATOM 3927 O O . ILE B 1 75 ? 19.469 23.75 33.938 1 76.31 75 ILE B O 1
ATOM 3931 N N . ASP B 1 76 ? 19.688 25.891 34.625 1 81.31 76 ASP B N 1
ATOM 3932 C CA . ASP B 1 76 ? 20.875 25.516 35.375 1 81.31 76 ASP B CA 1
ATOM 3933 C C . ASP B 1 76 ? 20.562 24.453 36.438 1 81.31 76 ASP B C 1
ATOM 3935 O O . ASP B 1 76 ? 19.516 24.5 37.094 1 81.31 76 ASP B O 1
ATOM 3939 N N . VAL B 1 77 ? 21.5 23.484 36.562 1 86 77 VAL B N 1
ATOM 3940 C CA . VAL B 1 77 ? 21.266 22.297 37.375 1 86 77 VAL B CA 1
ATOM 3941 C C . VAL B 1 77 ? 21.062 22.719 38.844 1 86 77 VAL B C 1
ATOM 3943 O O . VAL B 1 77 ? 20.297 22.094 39.562 1 86 77 VAL B O 1
ATOM 3946 N N . ALA B 1 78 ? 21.75 23.766 39.25 1 81.12 78 ALA B N 1
ATOM 3947 C CA . ALA B 1 78 ? 21.562 24.219 40.625 1 81.12 78 ALA B CA 1
ATOM 3948 C C . ALA B 1 78 ? 20.125 24.641 40.844 1 81.12 78 ALA B C 1
ATOM 3950 O O . ALA B 1 78 ? 19.562 24.359 41.938 1 81.12 78 ALA B O 1
ATOM 3951 N N . THR B 1 79 ? 19.531 25.25 39.875 1 80.44 79 THR B N 1
ATOM 3952 C CA . THR B 1 79 ? 18.141 25.656 39.969 1 80.44 79 THR B CA 1
ATOM 3953 C C . THR B 1 79 ? 17.219 24.453 39.812 1 80.44 79 THR B C 1
ATOM 3955 O O . THR B 1 79 ? 16.203 24.344 40.5 1 80.44 79 THR B O 1
ATOM 3958 N N . LEU B 1 80 ? 17.578 23.594 38.938 1 81.44 80 LEU B N 1
ATOM 3959 C CA . LEU B 1 80 ? 16.781 22.406 38.656 1 81.44 80 LEU B CA 1
ATOM 3960 C C . LEU B 1 80 ? 16.609 21.531 39.875 1 81.44 80 LEU B C 1
ATOM 3962 O O . LEU B 1 80 ? 15.531 20.969 40.094 1 81.44 80 LEU B O 1
ATOM 3966 N N . PHE B 1 81 ? 17.625 21.469 40.594 1 82.31 81 PHE B N 1
ATOM 3967 C CA . PHE B 1 81 ? 17.594 20.578 41.75 1 82.31 81 PHE B CA 1
ATOM 3968 C C . PHE B 1 81 ? 17.219 21.359 43.031 1 82.31 81 PHE B C 1
ATOM 3970 O O . PHE B 1 81 ? 17.156 20.781 44.094 1 82.31 81 PHE B O 1
ATOM 3977 N N . GLY B 1 82 ? 17.016 22.688 42.781 1 75.94 82 GLY B N 1
ATOM 3978 C CA . GLY B 1 82 ? 16.547 23.516 43.875 1 75.94 82 GLY B CA 1
ATOM 3979 C C . GLY B 1 82 ? 15.039 23.5 44.031 1 75.94 82 GLY B C 1
ATOM 3980 O O . GLY B 1 82 ? 14.328 22.844 43.281 1 75.94 82 GLY B O 1
ATOM 3981 N N . PRO B 1 83 ? 14.523 24.188 45.031 1 71 83 PRO B N 1
ATOM 3982 C CA . PRO B 1 83 ? 13.078 24.344 45.188 1 71 83 PRO B CA 1
ATOM 3983 C C . PRO B 1 83 ? 12.445 25.141 44.062 1 71 83 PRO B C 1
ATOM 3985 O O . PRO B 1 83 ? 13.07 26.062 43.5 1 71 83 PRO B O 1
ATOM 3988 N N . PRO B 1 84 ? 11.312 24.656 43.438 1 63.34 84 PRO B N 1
ATOM 3989 C CA . PRO B 1 84 ? 10.656 25.375 42.344 1 63.34 84 PRO B CA 1
ATOM 3990 C C . PRO B 1 84 ? 10.406 26.844 42.656 1 63.34 84 PRO B C 1
ATOM 3992 O O . PRO B 1 84 ? 10.055 27.188 43.812 1 63.34 84 PRO B O 1
ATOM 3995 N N . PRO B 1 85 ? 10.984 27.734 41.719 1 54.44 85 PRO B N 1
ATOM 3996 C CA . PRO B 1 85 ? 10.625 29.125 42 1 54.44 85 PRO B CA 1
ATOM 3997 C C . PRO B 1 85 ? 9.117 29.328 42.094 1 54.44 85 PRO B C 1
ATOM 3999 O O . PRO B 1 85 ? 8.344 28.594 41.5 1 54.44 85 PRO B O 1
ATOM 4002 N N . SER B 1 86 ? 8.625 30.016 43.031 1 51.16 86 SER B N 1
ATOM 4003 C CA . SER B 1 86 ? 7.215 30.312 43.281 1 51.16 86 SER B CA 1
ATOM 4004 C C . SER B 1 86 ? 6.504 30.703 41.969 1 51.16 86 SER B C 1
ATOM 4006 O O . SER B 1 86 ? 5.34 30.344 41.781 1 51.16 86 SER B O 1
ATOM 4008 N N . ASP B 1 87 ? 6.922 31.703 41.094 1 46.72 87 ASP B N 1
ATOM 4009 C CA . ASP B 1 87 ? 6.297 32.219 39.906 1 46.72 87 ASP B CA 1
ATOM 4010 C C . ASP B 1 87 ? 6.801 31.484 38.656 1 46.72 87 ASP B C 1
ATOM 4012 O O . ASP B 1 87 ? 7.445 32.094 37.781 1 46.72 87 ASP B O 1
ATOM 4016 N N . LEU B 1 88 ? 7.18 30.344 38.719 1 46.16 88 LEU B N 1
ATOM 4017 C CA . LEU B 1 88 ? 7.727 29.672 37.562 1 46.16 88 LEU B CA 1
ATOM 4018 C C . LEU B 1 88 ? 6.836 29.906 36.344 1 46.16 88 LEU B C 1
ATOM 4020 O O . LEU B 1 88 ? 5.676 29.484 36.312 1 46.16 88 LEU B O 1
ATOM 4024 N N . PRO B 1 89 ? 6.953 31.031 35.688 1 41.56 89 PRO B N 1
ATOM 4025 C CA . PRO B 1 89 ? 6.199 31.156 34.438 1 41.56 89 PRO B CA 1
ATOM 4026 C C . PRO B 1 89 ? 6.121 29.844 33.656 1 41.56 89 PRO B C 1
ATOM 4028 O O . PRO B 1 89 ? 7.012 28.984 33.781 1 41.56 89 PRO B O 1
ATOM 4031 N N . ALA B 1 90 ? 5.102 29.344 33.406 1 42.25 90 ALA B N 1
ATOM 4032 C CA . ALA B 1 90 ? 4.957 28.219 32.5 1 42.25 90 ALA B CA 1
ATOM 4033 C C . ALA B 1 90 ? 6.07 28.219 31.438 1 42.25 90 ALA B C 1
ATOM 4035 O O . ALA B 1 90 ? 6.25 29.203 30.719 1 42.25 90 ALA B O 1
ATOM 4036 N N . PRO B 1 91 ? 7.324 27.797 31.594 1 42.34 91 PRO B N 1
ATOM 4037 C CA . PRO B 1 91 ? 8.586 27.969 30.859 1 42.34 91 PRO B CA 1
ATOM 4038 C C . PRO B 1 91 ? 8.383 28.016 29.359 1 42.34 91 PRO B C 1
ATOM 4040 O O . PRO B 1 91 ? 7.816 27.094 28.766 1 42.34 91 PRO B O 1
ATOM 4043 N N . ALA B 1 92 ? 8.125 29.172 28.75 1 45.03 92 ALA B N 1
ATOM 4044 C CA . ALA B 1 92 ? 8.352 29.484 27.344 1 45.03 92 ALA B CA 1
ATOM 4045 C C . ALA B 1 92 ? 9.484 28.641 26.766 1 45.03 92 ALA B C 1
ATOM 4047 O O . ALA B 1 92 ? 9.43 28.219 25.609 1 45.03 92 ALA B O 1
ATOM 4048 N N . PHE B 1 93 ? 10.672 28.625 27.531 1 45 93 PHE B N 1
ATOM 4049 C CA . PHE B 1 93 ? 11.938 28 27.172 1 45 93 PHE B CA 1
ATOM 4050 C C . PHE B 1 93 ? 11.719 26.562 26.734 1 45 93 PHE B C 1
ATOM 4052 O O . PHE B 1 93 ? 12.297 26.109 25.734 1 45 93 PHE B O 1
ATOM 4059 N N . ASN B 1 94 ? 10.555 25.922 27.281 1 60.62 94 ASN B N 1
ATOM 4060 C CA . ASN B 1 94 ? 10.398 24.469 27.172 1 60.62 94 ASN B CA 1
ATOM 4061 C C . ASN B 1 94 ? 9.578 24.094 25.938 1 60.62 94 ASN B C 1
ATOM 4063 O O . ASN B 1 94 ? 9.898 23.125 25.234 1 60.62 94 ASN B O 1
ATOM 4067 N N . LEU B 1 95 ? 9.008 25.25 25.484 1 71.19 95 LEU B N 1
ATOM 4068 C CA . LEU B 1 95 ? 8.148 24.875 24.375 1 71.19 95 LEU B CA 1
ATOM 4069 C C . LEU B 1 95 ? 8.93 24.906 23.062 1 71.19 95 LEU B C 1
ATOM 4071 O O . LEU B 1 95 ? 8.773 24.016 22.219 1 71.19 95 LEU B O 1
ATOM 4075 N N . GLU B 1 96 ? 9.82 26.062 22.906 1 77.06 96 GLU B N 1
ATOM 4076 C CA . GLU B 1 96 ? 10.617 26.156 21.688 1 77.06 96 GLU B CA 1
ATOM 4077 C C . GLU B 1 96 ? 11.547 24.953 21.547 1 77.06 96 GLU B C 1
ATOM 4079 O O . GLU B 1 96 ? 11.695 24.406 20.438 1 77.06 96 GLU B O 1
ATOM 4084 N N . ASP B 1 97 ? 12.148 24.594 22.625 1 75.31 97 ASP B N 1
ATOM 4085 C CA . ASP B 1 97 ? 13.031 23.422 22.609 1 75.31 97 ASP B CA 1
ATOM 4086 C C . ASP B 1 97 ? 12.242 22.156 22.281 1 75.31 97 ASP B C 1
ATOM 4088 O O . ASP B 1 97 ? 12.727 21.281 21.547 1 75.31 97 ASP B O 1
ATOM 4092 N N . GLU B 1 98 ? 11.047 22.078 22.844 1 79.94 98 GLU B N 1
ATOM 4093 C CA . GLU B 1 98 ? 10.203 20.922 22.578 1 79.94 98 GLU B CA 1
ATOM 4094 C C . GLU B 1 98 ? 9.797 20.859 21.109 1 79.94 98 GLU B C 1
ATOM 4096 O O . GLU B 1 98 ? 9.812 19.781 20.516 1 79.94 98 GLU B O 1
ATOM 4101 N N . ILE B 1 99 ? 9.445 22 20.531 1 87.19 99 ILE B N 1
ATOM 4102 C CA . ILE B 1 99 ? 9.078 22.062 19.125 1 87.19 99 ILE B CA 1
ATOM 4103 C C . ILE B 1 99 ? 10.273 21.672 18.266 1 87.19 99 ILE B C 1
ATOM 4105 O O . ILE B 1 99 ? 10.133 20.875 17.328 1 87.19 99 ILE B O 1
ATOM 4109 N N . ASP B 1 100 ? 11.453 22.156 18.641 1 83.56 100 ASP B N 1
ATOM 4110 C CA . ASP B 1 100 ? 12.664 21.859 17.875 1 83.56 100 ASP B CA 1
ATOM 4111 C C . ASP B 1 100 ? 13 20.375 17.922 1 83.56 100 ASP B C 1
ATOM 4113 O O . ASP B 1 100 ? 13.359 19.781 16.906 1 83.56 100 ASP B O 1
ATOM 4117 N N . MET B 1 101 ? 12.883 19.812 19.062 1 81.19 101 MET B N 1
ATOM 4118 C CA . MET B 1 101 ? 13.164 18.391 19.219 1 81.19 101 MET B CA 1
ATOM 4119 C C . MET B 1 101 ? 12.164 17.547 18.438 1 81.19 101 MET B C 1
ATOM 4121 O O . MET B 1 101 ? 12.539 16.578 17.766 1 81.19 101 MET B O 1
ATOM 4125 N N . THR B 1 102 ? 10.898 17.875 18.562 1 86.56 102 THR B N 1
ATOM 4126 C CA . THR B 1 102 ? 9.852 17.172 17.844 1 86.56 102 THR B CA 1
ATOM 4127 C C . THR B 1 102 ? 10.062 17.281 16.328 1 86.56 102 THR B C 1
ATOM 4129 O O . THR B 1 102 ? 9.906 16.297 15.602 1 86.56 102 THR B O 1
ATOM 4132 N N . ALA B 1 103 ? 10.422 18.469 15.875 1 91.44 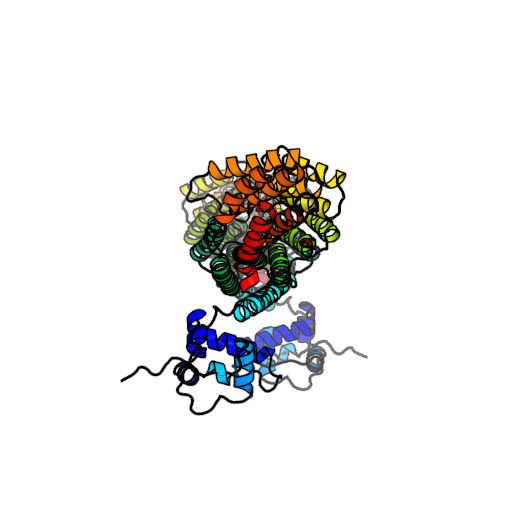103 ALA B N 1
ATOM 4133 C CA . ALA B 1 103 ? 10.672 18.688 14.453 1 91.44 103 ALA B CA 1
ATOM 4134 C C . ALA B 1 103 ? 11.852 17.844 13.977 1 91.44 103 ALA B C 1
ATOM 4136 O O . ALA B 1 103 ? 11.812 17.281 12.883 1 91.44 103 ALA B O 1
ATOM 4137 N N . ARG B 1 104 ? 12.906 17.766 14.75 1 84.38 104 ARG B N 1
ATOM 4138 C CA . ARG B 1 104 ? 14.078 16.953 14.406 1 84.38 104 ARG B CA 1
ATOM 4139 C C . ARG B 1 104 ? 13.711 15.477 14.312 1 84.38 104 ARG B C 1
ATOM 4141 O O . ARG B 1 104 ? 14.125 14.789 13.375 1 84.38 104 ARG B O 1
ATOM 4148 N N . ASP B 1 105 ? 12.977 15.031 15.289 1 86.69 105 ASP B N 1
ATOM 4149 C CA . ASP B 1 105 ? 12.539 13.641 15.289 1 86.69 105 ASP B CA 1
ATOM 4150 C C . ASP B 1 105 ? 11.695 13.336 14.055 1 86.69 105 ASP B C 1
ATOM 4152 O O . ASP B 1 105 ? 11.914 12.32 13.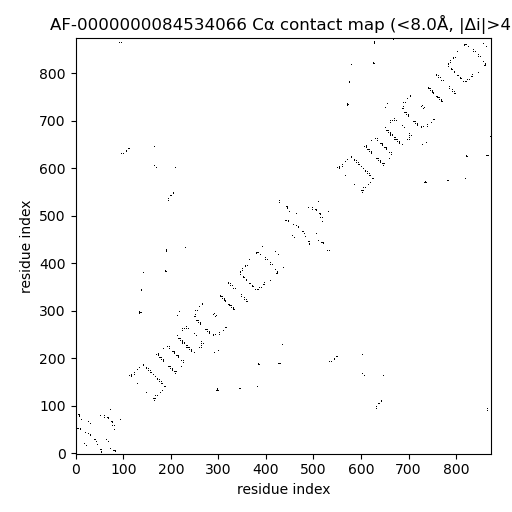383 1 86.69 105 ASP B O 1
ATOM 4156 N N . ALA B 1 106 ? 10.742 14.195 13.812 1 93.56 106 ALA B N 1
ATOM 4157 C CA . ALA B 1 106 ? 9.867 14.016 12.656 1 93.56 106 ALA B CA 1
ATOM 4158 C C . ALA B 1 106 ? 10.672 14.023 11.359 1 93.56 106 ALA B C 1
ATOM 4160 O O . ALA B 1 106 ? 10.414 13.227 10.453 1 93.56 106 ALA B O 1
ATOM 4161 N N . GLN B 1 107 ? 11.609 14.93 11.297 1 90.56 107 GLN B N 1
ATOM 4162 C CA . GLN B 1 107 ? 12.445 15.047 10.109 1 90.56 107 GLN B CA 1
ATOM 4163 C C . GLN B 1 107 ? 13.266 13.781 9.891 1 90.56 107 GLN B C 1
ATOM 4165 O O . GLN B 1 107 ? 13.344 13.273 8.766 1 90.56 107 GLN B O 1
ATOM 4170 N N . SER B 1 108 ? 13.875 13.305 10.914 1 85.94 108 SER B N 1
ATOM 4171 C CA . SER B 1 108 ? 14.672 12.086 10.828 1 85.94 108 SER B CA 1
ATOM 4172 C C . SER B 1 108 ? 13.828 10.898 10.383 1 85.94 108 SER B C 1
ATOM 4174 O O . SER B 1 108 ? 14.219 10.164 9.469 1 85.94 108 SER B O 1
ATOM 4176 N N . GLU B 1 109 ? 12.719 10.766 10.984 1 87.38 109 GLU B N 1
ATOM 4177 C CA . GLU B 1 109 ? 11.852 9.625 10.695 1 87.38 109 GLU B CA 1
ATOM 4178 C C . GLU B 1 109 ? 11.266 9.727 9.289 1 87.38 109 GLU B C 1
ATOM 4180 O O . GLU B 1 109 ? 11.312 8.766 8.523 1 87.38 109 GLU B O 1
ATOM 4185 N N . ALA B 1 110 ? 10.688 10.891 8.961 1 89.19 110 ALA B N 1
ATOM 4186 C CA . ALA B 1 110 ? 10.117 11.094 7.629 1 89.19 110 ALA B CA 1
ATOM 4187 C C . ALA B 1 110 ? 11.188 10.961 6.547 1 89.19 110 ALA B C 1
ATOM 4189 O O . ALA B 1 110 ? 10.938 10.383 5.484 1 89.19 110 ALA B O 1
ATOM 4190 N N . GLY B 1 111 ? 12.375 11.594 6.852 1 85.25 111 GLY B N 1
ATOM 4191 C CA . GLY B 1 111 ? 13.484 11.492 5.918 1 85.25 111 GLY B CA 1
ATOM 4192 C C . GLY B 1 111 ? 13.898 10.062 5.645 1 85.25 111 GLY B C 1
ATOM 4193 O O . GLY B 1 111 ? 14.125 9.68 4.492 1 85.25 111 GLY B O 1
ATOM 4194 N N . ALA B 1 112 ? 13.992 9.25 6.668 1 83.69 112 ALA B N 1
ATOM 4195 C CA . ALA B 1 112 ? 14.359 7.84 6.535 1 83.69 112 ALA B CA 1
ATOM 4196 C C . ALA B 1 112 ? 13.336 7.09 5.688 1 83.69 112 ALA B C 1
ATOM 4198 O O . ALA B 1 112 ? 13.703 6.289 4.824 1 83.69 112 ALA B O 1
ATOM 4199 N N . ALA B 1 113 ? 12.109 7.359 5.844 1 83.75 113 ALA B N 1
ATOM 4200 C CA . ALA B 1 113 ? 11.047 6.695 5.102 1 83.75 113 ALA B CA 1
ATOM 4201 C C . ALA B 1 113 ? 11.086 7.078 3.627 1 83.75 113 ALA B C 1
ATOM 4203 O O . ALA B 1 113 ? 10.867 6.234 2.754 1 83.75 113 ALA B O 1
ATOM 4204 N N . ALA B 1 114 ? 11.414 8.32 3.371 1 82.81 114 ALA B N 1
ATOM 4205 C CA . ALA B 1 114 ? 11.375 8.828 2.002 1 82.81 114 ALA B CA 1
ATOM 4206 C C . ALA B 1 114 ? 12.656 8.469 1.247 1 82.81 114 ALA B C 1
ATOM 4208 O O . ALA B 1 114 ? 12.648 8.383 0.017 1 82.81 114 ALA B O 1
ATOM 4209 N N . ALA B 1 115 ? 13.742 8.312 1.957 1 81.19 115 ALA B N 1
ATOM 4210 C CA . ALA B 1 115 ? 15.055 8.148 1.339 1 81.19 115 ALA B CA 1
ATOM 4211 C C . ALA B 1 115 ? 15.227 6.734 0.789 1 81.19 115 ALA B C 1
ATOM 4213 O O . ALA B 1 115 ? 16 6.52 -0.148 1 81.19 115 ALA B O 1
ATOM 4214 N N . ALA B 1 116 ? 14.539 5.848 1.272 1 82.88 116 ALA B N 1
ATOM 4215 C CA . ALA B 1 116 ? 14.766 4.457 0.875 1 82.88 116 ALA B CA 1
ATOM 4216 C C . ALA B 1 116 ? 13.719 4.004 -0.136 1 82.88 116 ALA B C 1
ATOM 4218 O O . ALA B 1 116 ? 12.648 3.514 0.243 1 82.88 116 ALA B O 1
ATOM 4219 N N . SER B 1 117 ? 13.945 4.387 -1.394 1 85.81 117 SER B N 1
ATOM 4220 C CA . SER B 1 117 ? 13.086 3.928 -2.475 1 85.81 117 SER B CA 1
ATOM 4221 C C . SER B 1 117 ? 13.891 3.291 -3.598 1 85.81 117 SER B C 1
ATOM 4223 O O . SER B 1 117 ? 15.117 3.449 -3.656 1 85.81 117 SER B O 1
ATOM 4225 N N . ILE B 1 118 ? 13.312 2.412 -4.387 1 88.44 118 ILE B N 1
ATOM 4226 C CA . ILE B 1 118 ? 13.93 1.836 -5.578 1 88.44 118 ILE B CA 1
ATOM 4227 C C . ILE B 1 118 ? 13.312 2.453 -6.832 1 88.44 118 ILE B C 1
ATOM 4229 O O . ILE B 1 118 ? 12.305 3.148 -6.754 1 88.44 118 ILE B O 1
ATOM 4233 N N . SER B 1 119 ? 14.008 2.32 -7.926 1 88 119 SER B N 1
ATOM 4234 C CA . SER B 1 119 ? 13.516 2.857 -9.188 1 88 119 SER B CA 1
ATOM 4235 C C . SER B 1 119 ? 12.203 2.199 -9.594 1 88 119 SER B C 1
ATOM 4237 O O . SER B 1 119 ? 12.078 0.973 -9.562 1 88 119 SER B O 1
ATOM 4239 N N . ASP B 1 120 ? 11.242 3.027 -9.969 1 87.06 120 ASP B N 1
ATOM 4240 C CA . ASP B 1 120 ? 9.977 2.496 -10.461 1 87.06 120 ASP B CA 1
ATOM 4241 C C . ASP B 1 120 ? 10.18 1.711 -11.758 1 87.06 120 ASP B C 1
ATOM 4243 O O . ASP B 1 120 ? 9.461 0.746 -12.023 1 87.06 120 ASP B O 1
ATOM 4247 N N . ILE B 1 121 ? 11.156 2.074 -12.523 1 85.19 121 ILE B N 1
ATOM 4248 C CA . ILE B 1 121 ? 11.469 1.382 -13.766 1 85.19 121 ILE B CA 1
ATOM 4249 C C . ILE B 1 121 ? 11.945 -0.036 -13.461 1 85.19 121 ILE B C 1
ATOM 4251 O O . ILE B 1 121 ? 11.555 -0.989 -14.141 1 85.19 121 ILE B O 1
ATOM 4255 N N . ALA B 1 122 ? 12.773 -0.176 -12.453 1 84.06 122 ALA B N 1
ATOM 4256 C CA . ALA B 1 122 ? 13.242 -1.495 -12.039 1 84.06 122 ALA B CA 1
ATOM 4257 C C . ALA B 1 122 ? 12.086 -2.375 -11.578 1 84.06 122 ALA B C 1
ATOM 4259 O O . ALA B 1 122 ? 12.047 -3.572 -11.875 1 84.06 122 ALA B O 1
ATOM 4260 N N . LEU B 1 123 ? 11.188 -1.77 -10.891 1 92.12 123 LEU B N 1
ATOM 4261 C CA . LEU B 1 123 ? 10.008 -2.492 -10.43 1 92.12 123 LEU B CA 1
ATOM 4262 C C . LEU B 1 123 ? 9.141 -2.938 -11.602 1 92.12 123 LEU B C 1
ATOM 4264 O O . LEU B 1 123 ? 8.672 -4.074 -11.633 1 92.12 123 LEU B O 1
ATOM 4268 N N . ASP B 1 124 ? 8.984 -2.051 -12.555 1 90.06 124 ASP B N 1
ATOM 4269 C CA . ASP B 1 124 ? 8.219 -2.373 -13.75 1 90.06 124 ASP B CA 1
ATOM 4270 C C . ASP B 1 124 ? 8.867 -3.521 -14.523 1 90.06 124 ASP B C 1
ATOM 4272 O O . ASP B 1 124 ? 8.172 -4.387 -15.062 1 90.06 124 ASP B O 1
ATOM 4276 N N . GLN B 1 125 ? 10.102 -3.533 -14.539 1 89 125 GLN B N 1
ATOM 4277 C CA . GLN B 1 125 ? 10.82 -4.594 -15.234 1 89 125 GLN B CA 1
ATOM 4278 C C . GLN B 1 125 ? 10.578 -5.949 -14.578 1 89 125 GLN B C 1
ATOM 4280 O O . GLN B 1 125 ? 10.367 -6.949 -15.266 1 89 125 GLN B O 1
ATOM 4285 N N . LEU B 1 126 ? 10.641 -6.008 -13.258 1 93.25 126 LEU B N 1
ATOM 4286 C CA . LEU B 1 126 ? 10.391 -7.258 -12.547 1 93.25 126 LEU B CA 1
ATOM 4287 C C . LEU B 1 126 ? 8.977 -7.758 -12.805 1 93.25 126 LEU B C 1
ATOM 4289 O O . LEU B 1 126 ? 8.766 -8.953 -13.016 1 93.25 126 LEU B O 1
ATOM 4293 N N . ARG B 1 127 ? 8.031 -6.805 -12.797 1 94.5 127 ARG B N 1
ATOM 4294 C CA . ARG B 1 127 ? 6.637 -7.141 -13.086 1 94.5 127 ARG B CA 1
ATOM 4295 C C . ARG B 1 127 ? 6.488 -7.715 -14.484 1 94.5 127 ARG B C 1
ATOM 4297 O O . ARG B 1 127 ? 5.824 -8.734 -14.68 1 94.5 127 ARG B O 1
ATOM 4304 N N . ASP B 1 128 ? 7.16 -7.074 -15.398 1 93.75 128 ASP B N 1
ATOM 4305 C CA . ASP B 1 128 ? 7.094 -7.52 -16.781 1 93.75 128 ASP B CA 1
ATOM 4306 C C . ASP B 1 128 ? 7.762 -8.883 -16.969 1 93.75 128 ASP B C 1
ATOM 4308 O O . ASP B 1 128 ? 7.297 -9.711 -17.75 1 93.75 128 ASP B O 1
ATOM 4312 N N . ASP B 1 129 ? 8.82 -9.102 -16.266 1 94.31 129 ASP B N 1
ATOM 4313 C CA . ASP B 1 129 ? 9.539 -10.367 -16.359 1 94.31 129 ASP B CA 1
ATOM 4314 C C . ASP B 1 129 ? 8.672 -11.531 -15.891 1 94.31 129 ASP B C 1
ATOM 4316 O O . ASP B 1 129 ? 8.602 -12.57 -16.547 1 94.31 129 ASP B O 1
ATOM 4320 N N . VAL B 1 130 ? 8.016 -11.367 -14.789 1 97.25 130 VAL B N 1
ATOM 4321 C CA . VAL B 1 130 ? 7.199 -12.453 -14.25 1 97.25 130 VAL B CA 1
ATOM 4322 C C . VAL B 1 130 ? 5.996 -12.688 -15.164 1 97.25 130 VAL B C 1
ATOM 4324 O O . VAL B 1 130 ? 5.613 -13.836 -15.406 1 97.25 130 VAL B O 1
ATOM 4327 N N . ALA B 1 131 ? 5.398 -11.586 -15.672 1 96.31 131 ALA B N 1
ATOM 4328 C CA . ALA B 1 131 ? 4.273 -11.711 -16.594 1 96.31 131 ALA B CA 1
ATOM 4329 C C . ALA B 1 131 ? 4.684 -12.445 -17.859 1 96.31 131 ALA B C 1
ATOM 4331 O O . ALA B 1 131 ? 3.947 -13.305 -18.359 1 96.31 131 ALA B O 1
ATOM 4332 N N . THR B 1 132 ? 5.852 -12.102 -18.328 1 95 132 THR B N 1
ATOM 4333 C CA . THR B 1 132 ? 6.367 -12.766 -19.531 1 95 132 THR B CA 1
ATOM 4334 C C . THR B 1 132 ? 6.594 -14.25 -19.266 1 95 132 THR B C 1
ATOM 4336 O O . THR B 1 132 ? 6.238 -15.094 -20.094 1 95 132 THR B O 1
ATOM 4339 N N . LEU B 1 133 ? 7.145 -14.57 -18.141 1 96.12 133 LEU B N 1
ATOM 4340 C CA . LEU B 1 133 ? 7.375 -15.969 -17.812 1 96.12 133 LEU B CA 1
ATOM 4341 C C . LEU B 1 133 ? 6.059 -16.734 -17.719 1 96.12 133 LEU B C 1
ATOM 4343 O O . LEU B 1 133 ? 5.965 -17.875 -18.172 1 96.12 133 LEU B O 1
ATOM 4347 N N . ALA B 1 134 ? 5.043 -16.078 -17.125 1 97.5 134 ALA B N 1
ATOM 4348 C CA . ALA B 1 134 ? 3.729 -16.703 -17.016 1 97.5 134 ALA B CA 1
ATOM 4349 C C . ALA B 1 134 ? 3.15 -16.984 -18.406 1 97.5 134 ALA B C 1
ATOM 4351 O O . ALA B 1 134 ? 2.588 -18.047 -18.641 1 97.5 134 ALA B O 1
ATOM 4352 N N . ARG B 1 135 ? 3.328 -16.109 -19.328 1 93.44 135 ARG B N 1
ATOM 4353 C CA . ARG B 1 135 ? 2.771 -16.219 -20.672 1 93.44 135 ARG B CA 1
ATOM 4354 C C . ARG B 1 135 ? 3.553 -17.234 -21.5 1 93.44 135 ARG B C 1
ATOM 4356 O O . ARG B 1 135 ? 2.982 -17.922 -22.344 1 93.44 135 ARG B O 1
ATOM 4363 N N . GLU B 1 136 ? 4.789 -17.391 -21.156 1 91.69 136 GLU B N 1
ATOM 4364 C CA . GLU B 1 136 ? 5.637 -18.297 -21.922 1 91.69 136 GLU B CA 1
ATOM 4365 C C . GLU B 1 136 ? 5.746 -19.656 -21.234 1 91.69 136 GLU B C 1
ATOM 4367 O O . GLU B 1 136 ? 6.453 -20.547 -21.703 1 91.69 136 GLU B O 1
ATOM 4372 N N . TYR B 1 137 ? 5.086 -19.812 -20.172 1 93.31 137 TYR B N 1
ATOM 4373 C CA . TYR B 1 137 ? 5.215 -21.016 -19.359 1 93.31 137 TYR B CA 1
ATOM 4374 C C . TYR B 1 137 ? 5.008 -22.266 -20.203 1 93.31 137 TYR B C 1
ATOM 4376 O O . TYR B 1 137 ? 5.789 -23.219 -20.109 1 93.31 137 TYR B O 1
ATOM 4384 N N . VAL B 1 138 ? 4.031 -22.25 -21.094 1 87.06 138 VAL B N 1
ATOM 4385 C CA . VAL B 1 138 ? 3.57 -23.453 -21.797 1 87.06 138 VAL B CA 1
ATOM 4386 C C . VAL B 1 138 ? 4.582 -23.844 -22.859 1 87.06 138 VAL B C 1
ATOM 4388 O O . VAL B 1 138 ? 4.629 -25 -23.281 1 87.06 138 VAL B O 1
ATOM 4391 N N . THR B 1 139 ? 5.383 -22.922 -23.25 1 84.81 139 THR B N 1
ATOM 4392 C CA . THR B 1 139 ? 6.328 -23.219 -24.328 1 84.81 139 THR B CA 1
ATOM 4393 C C . THR B 1 139 ? 7.754 -23.297 -23.797 1 84.81 139 THR B C 1
ATOM 4395 O O . THR B 1 139 ? 8.695 -23.516 -24.547 1 84.81 139 THR B O 1
ATOM 4398 N N . THR B 1 140 ? 7.922 -23.031 -22.531 1 85.44 140 THR B N 1
ATOM 4399 C CA . THR B 1 140 ? 9.234 -23.078 -21.891 1 85.44 140 THR B CA 1
ATOM 4400 C C . THR B 1 140 ? 9.414 -24.375 -21.109 1 85.44 140 THR B C 1
ATOM 4402 O O . THR B 1 140 ? 8.508 -24.797 -20.406 1 85.44 140 THR B O 1
ATOM 4405 N N . PRO B 1 141 ? 10.609 -25.094 -21.297 1 82.81 141 PRO B N 1
ATOM 4406 C CA . PRO B 1 141 ? 10.836 -26.266 -20.453 1 82.81 141 PRO B CA 1
ATOM 4407 C C . PRO B 1 141 ? 10.656 -25.969 -18.969 1 82.81 141 PRO B C 1
ATOM 4409 O O . PRO B 1 141 ? 11.086 -24.922 -18.484 1 82.81 141 PRO B O 1
ATOM 4412 N N . THR B 1 142 ? 10.031 -26.859 -18.281 1 88.5 142 THR B N 1
ATOM 4413 C CA . THR B 1 142 ? 9.578 -26.625 -16.906 1 88.5 142 THR B CA 1
ATOM 4414 C C . THR B 1 142 ? 10.75 -26.281 -16 1 88.5 142 THR B C 1
ATOM 4416 O O . THR B 1 142 ? 10.633 -25.422 -15.133 1 88.5 142 THR B O 1
ATOM 4419 N N . TYR B 1 143 ? 11.836 -26.938 -16.203 1 83.06 143 TYR B N 1
ATOM 4420 C CA . TYR B 1 143 ? 13 -26.688 -15.359 1 83.06 143 TYR B CA 1
ATOM 4421 C C . TYR B 1 143 ? 13.5 -25.25 -15.539 1 83.06 143 TYR B C 1
ATOM 4423 O O . TYR B 1 143 ? 13.93 -24.625 -14.578 1 83.06 143 TYR B O 1
ATOM 4431 N N . VAL B 1 144 ? 13.461 -24.734 -16.75 1 85.19 144 VAL B N 1
ATOM 4432 C CA . VAL B 1 144 ? 13.883 -23.375 -17.047 1 85.19 144 VAL B CA 1
ATOM 4433 C C . VAL B 1 144 ? 12.945 -22.391 -16.344 1 85.19 144 VAL B C 1
ATOM 4435 O O . VAL B 1 144 ? 13.391 -21.391 -15.781 1 85.19 144 VAL B O 1
ATOM 4438 N N . VAL B 1 145 ? 11.625 -22.703 -16.406 1 92.12 145 VAL B N 1
ATOM 4439 C CA . VAL B 1 145 ? 10.664 -21.859 -15.703 1 92.12 145 VAL B CA 1
ATOM 4440 C C . VAL B 1 145 ? 11 -21.812 -14.219 1 92.12 145 VAL B C 1
ATOM 4442 O O . VAL B 1 145 ? 10.977 -20.75 -13.594 1 92.12 145 VAL B O 1
ATOM 4445 N N . PHE B 1 146 ? 11.352 -23.016 -13.656 1 91.69 146 PHE B N 1
ATOM 4446 C CA . PHE B 1 146 ? 11.672 -23.109 -12.234 1 91.69 146 PHE B CA 1
ATOM 4447 C C . PHE B 1 146 ? 12.859 -22.203 -11.891 1 91.69 146 PHE B C 1
ATOM 4449 O O . PHE B 1 146 ? 12.797 -21.422 -10.945 1 91.69 146 PHE B O 1
ATOM 4456 N N . GLN B 1 147 ? 13.867 -22.234 -12.711 1 86.94 147 GLN B N 1
ATOM 4457 C CA . GLN B 1 147 ? 15.078 -21.453 -12.469 1 86.94 147 GLN B CA 1
ATOM 4458 C C . GLN B 1 147 ? 14.797 -19.953 -12.594 1 86.94 147 GLN B C 1
ATOM 4460 O O . GLN B 1 147 ? 15.211 -19.156 -11.742 1 86.94 147 GLN B O 1
ATOM 4465 N N . LYS B 1 148 ? 14.094 -19.562 -13.602 1 90.75 148 LYS B N 1
ATOM 4466 C CA . LYS B 1 148 ? 13.789 -18.156 -13.836 1 90.75 148 LYS B CA 1
ATOM 4467 C C . LYS B 1 148 ? 12.906 -17.594 -12.734 1 90.75 148 LYS B C 1
ATOM 4469 O O . LYS B 1 148 ? 13.141 -16.484 -12.25 1 90.75 148 LYS B O 1
ATOM 4474 N N . ALA B 1 149 ? 11.883 -18.375 -12.344 1 96.75 149 ALA B N 1
ATOM 4475 C CA . ALA B 1 149 ? 10.977 -17.938 -11.281 1 96.75 149 ALA B CA 1
ATOM 4476 C C . ALA B 1 149 ? 11.719 -17.781 -9.961 1 96.75 149 ALA B C 1
ATOM 4478 O O . ALA B 1 149 ? 11.445 -16.859 -9.188 1 96.75 149 ALA B O 1
ATOM 4479 N N . LYS B 1 150 ? 12.641 -18.734 -9.703 1 92.44 150 LYS B N 1
ATOM 4480 C CA . LYS B 1 150 ? 13.461 -18.656 -8.508 1 92.44 150 LYS B CA 1
ATOM 4481 C C . LYS B 1 150 ? 14.258 -17.344 -8.469 1 92.44 150 LYS B C 1
ATOM 4483 O O . LYS B 1 150 ? 14.258 -16.641 -7.457 1 92.44 150 LYS B O 1
ATOM 4488 N N . GLU B 1 151 ? 14.852 -16.984 -9.523 1 90 151 GLU B N 1
ATOM 4489 C CA . GLU B 1 151 ? 15.641 -15.766 -9.633 1 90 151 GLU B CA 1
ATOM 4490 C C . GLU B 1 151 ? 14.766 -14.531 -9.445 1 90 151 GLU B C 1
ATOM 4492 O O . GLU B 1 151 ? 15.164 -13.57 -8.781 1 90 151 GLU B O 1
ATOM 4497 N N . MET B 1 152 ? 13.625 -14.586 -10.047 1 94.25 152 MET B N 1
ATOM 4498 C CA . MET B 1 152 ? 12.719 -13.438 -9.977 1 94.25 152 MET B CA 1
ATOM 4499 C C . MET B 1 152 ? 12.227 -13.234 -8.547 1 94.25 152 MET B C 1
ATOM 4501 O O . MET B 1 152 ? 12.109 -12.094 -8.086 1 94.25 152 MET B O 1
ATOM 4505 N N . ARG B 1 153 ? 11.906 -14.367 -7.871 1 95.88 153 ARG B N 1
ATOM 4506 C CA . ARG B 1 153 ? 11.484 -14.258 -6.477 1 95.88 153 ARG B CA 1
ATOM 4507 C C . ARG B 1 153 ? 12.586 -13.656 -5.617 1 95.88 153 ARG B C 1
ATOM 4509 O O . ARG B 1 153 ? 12.328 -12.75 -4.82 1 95.88 153 ARG B O 1
ATOM 4516 N N . GLU B 1 154 ? 13.789 -14.141 -5.762 1 91.12 154 GLU B N 1
ATOM 4517 C CA . GLU B 1 154 ? 14.93 -13.656 -4.992 1 91.12 154 GLU B CA 1
ATOM 4518 C C . GLU B 1 154 ? 15.188 -12.18 -5.262 1 91.12 154 GLU B C 1
ATOM 4520 O O . GLU B 1 154 ? 15.477 -11.406 -4.34 1 91.12 154 GLU B O 1
ATOM 4525 N N . SER B 1 155 ? 15.094 -11.766 -6.484 1 91.88 155 SER B N 1
ATOM 4526 C CA . SER B 1 155 ? 15.281 -10.367 -6.863 1 91.88 155 SER B CA 1
ATOM 4527 C C . SER B 1 155 ? 14.211 -9.477 -6.246 1 91.88 155 SER B C 1
ATOM 4529 O O . SER B 1 155 ? 14.508 -8.383 -5.754 1 91.88 155 SER B O 1
ATOM 4531 N N . ALA B 1 156 ? 12.938 -9.945 -6.312 1 95.94 156 ALA B N 1
ATOM 4532 C CA . ALA B 1 156 ? 11.844 -9.18 -5.719 1 95.94 156 ALA B CA 1
ATOM 4533 C C . ALA B 1 156 ? 12.062 -8.984 -4.219 1 95.94 156 ALA B C 1
ATOM 4535 O O . ALA B 1 156 ? 11.883 -7.879 -3.697 1 95.94 156 ALA B O 1
ATOM 4536 N N . GLU B 1 157 ? 12.539 -10.062 -3.531 1 93.31 157 GLU B N 1
ATOM 4537 C CA . GLU B 1 157 ? 12.773 -9.992 -2.092 1 93.31 157 GLU B CA 1
ATOM 4538 C C . GLU B 1 157 ? 13.953 -9.078 -1.772 1 93.31 157 GLU B C 1
ATOM 4540 O O . GLU B 1 157 ? 13.906 -8.312 -0.804 1 93.31 157 GLU B O 1
ATOM 4545 N N . ALA B 1 158 ? 14.977 -9.109 -2.547 1 90.38 158 ALA B N 1
ATOM 4546 C CA . ALA B 1 158 ? 16.141 -8.234 -2.354 1 90.38 158 ALA B CA 1
ATOM 4547 C C . ALA B 1 158 ? 15.742 -6.77 -2.508 1 90.38 158 ALA B C 1
ATOM 4549 O O . ALA B 1 158 ? 16.172 -5.918 -1.723 1 90.38 158 ALA B O 1
ATOM 4550 N N . ASN B 1 159 ? 14.953 -6.484 -3.531 1 92.5 159 ASN B N 1
ATOM 4551 C CA . ASN B 1 159 ? 14.508 -5.113 -3.758 1 92.5 159 ASN B CA 1
ATOM 4552 C C . ASN B 1 159 ? 13.555 -4.645 -2.664 1 92.5 159 ASN B C 1
ATOM 4554 O O . ASN B 1 159 ? 13.547 -3.467 -2.305 1 92.5 159 ASN B O 1
ATOM 4558 N N . ARG B 1 160 ? 12.695 -5.547 -2.178 1 93.69 160 ARG B N 1
ATOM 4559 C CA . ARG B 1 160 ? 11.773 -5.191 -1.103 1 93.69 160 ARG B CA 1
ATOM 4560 C C . ARG B 1 160 ? 12.531 -4.699 0.127 1 93.69 160 ARG B C 1
ATOM 4562 O O . ARG B 1 160 ? 12.094 -3.764 0.798 1 93.69 160 ARG B O 1
ATOM 4569 N N . GLU B 1 161 ? 13.727 -5.273 0.395 1 88.69 161 GLU B N 1
ATOM 4570 C CA . GLU B 1 161 ? 14.555 -4.887 1.536 1 88.69 161 GLU B CA 1
ATOM 4571 C C . GLU B 1 161 ? 15.18 -3.51 1.327 1 88.69 161 GLU B C 1
ATOM 4573 O O . GLU B 1 161 ? 15.578 -2.854 2.289 1 88.69 161 GLU B O 1
ATOM 4578 N N . ARG B 1 162 ? 15.195 -3.049 0.105 1 89.12 162 ARG B N 1
ATOM 4579 C CA . ARG B 1 162 ? 15.914 -1.825 -0.227 1 89.12 162 ARG B CA 1
ATOM 4580 C C . ARG B 1 162 ? 14.984 -0.622 -0.241 1 89.12 162 ARG B C 1
ATOM 4582 O O . ARG B 1 162 ? 15.43 0.519 -0.371 1 89.12 162 ARG B O 1
ATOM 4589 N N . THR B 1 163 ? 13.703 -0.876 -0.152 1 91.06 163 THR B N 1
ATOM 4590 C CA . THR B 1 163 ? 12.766 0.243 -0.223 1 91.06 163 THR B CA 1
ATOM 4591 C C . THR B 1 163 ? 11.961 0.355 1.066 1 91.06 163 THR B C 1
ATOM 4593 O O . THR B 1 163 ? 11.664 -0.654 1.711 1 91.06 163 THR B O 1
ATOM 4596 N N . GLN B 1 164 ? 11.586 1.606 1.448 1 89.25 164 GLN B N 1
ATOM 4597 C CA . GLN B 1 164 ? 10.688 1.872 2.572 1 89.25 164 GLN B CA 1
ATOM 4598 C C . GLN B 1 164 ? 9.367 2.465 2.096 1 89.25 164 GLN B C 1
ATOM 4600 O O . GLN B 1 164 ? 8.547 2.889 2.906 1 89.25 164 GLN B O 1
ATOM 4605 N N . VAL B 1 165 ? 9.172 2.465 0.794 1 91.44 165 VAL B N 1
ATOM 4606 C CA . VAL B 1 165 ? 7.922 2.941 0.212 1 91.44 165 VAL B CA 1
ATOM 4607 C C . VAL B 1 165 ? 6.902 1.806 0.177 1 91.44 165 VAL B C 1
ATOM 4609 O O . VAL B 1 165 ? 7.074 0.834 -0.563 1 91.44 165 VAL B O 1
ATOM 4612 N N . PRO B 1 166 ? 5.801 1.983 0.911 1 92.94 166 PRO B N 1
ATOM 4613 C CA . PRO B 1 166 ? 4.871 0.864 1.076 1 92.94 166 PRO B CA 1
ATOM 4614 C C . PRO B 1 166 ? 4.273 0.392 -0.248 1 92.94 166 PRO B C 1
ATOM 4616 O O . PRO B 1 166 ? 4.145 -0.814 -0.475 1 92.94 166 PRO B O 1
ATOM 4619 N N . ALA B 1 167 ? 3.955 1.319 -1.11 1 93.12 167 ALA B N 1
ATOM 4620 C CA . ALA B 1 167 ? 3.381 0.933 -2.396 1 93.12 167 ALA B CA 1
ATOM 4621 C C . ALA B 1 167 ? 4.344 0.045 -3.182 1 93.12 167 ALA B C 1
ATOM 4623 O O . ALA B 1 167 ? 3.922 -0.905 -3.846 1 93.12 167 ALA B O 1
ATOM 4624 N N . GLN B 1 168 ? 5.625 0.355 -3.111 1 93.88 168 GLN B N 1
ATOM 4625 C CA . GLN B 1 168 ? 6.629 -0.463 -3.787 1 93.88 168 GLN B CA 1
ATOM 4626 C C . GLN B 1 168 ? 6.777 -1.822 -3.109 1 93.88 168 GLN B C 1
ATOM 4628 O O . GLN B 1 168 ? 6.93 -2.844 -3.783 1 93.88 168 GLN B O 1
ATOM 4633 N N . GLN B 1 169 ? 6.742 -1.835 -1.776 1 94.81 169 GLN B N 1
ATOM 4634 C CA . GLN B 1 169 ? 6.809 -3.088 -1.032 1 94.81 169 GLN B CA 1
ATOM 4635 C C . GLN B 1 169 ? 5.648 -4.008 -1.398 1 94.81 169 GLN B C 1
ATOM 4637 O O . GLN B 1 169 ? 5.836 -5.219 -1.562 1 94.81 169 GLN B O 1
ATOM 4642 N N . GLN B 1 170 ? 4.531 -3.438 -1.526 1 95.69 170 GLN B N 1
ATOM 4643 C CA . GLN B 1 170 ? 3.354 -4.219 -1.889 1 95.69 170 GLN B CA 1
ATOM 4644 C C . GLN B 1 170 ? 3.518 -4.855 -3.266 1 95.69 170 GLN B C 1
ATOM 4646 O O . GLN B 1 170 ? 3.246 -6.047 -3.441 1 95.69 170 GLN B O 1
ATOM 4651 N N . GLU B 1 171 ? 3.973 -4.062 -4.195 1 96.5 171 GLU B N 1
ATOM 4652 C CA . GLU B 1 171 ? 4.172 -4.562 -5.551 1 96.5 171 GLU B CA 1
ATOM 4653 C C . GLU B 1 171 ? 5.223 -5.672 -5.582 1 96.5 171 GLU B C 1
ATOM 4655 O O . GLU B 1 171 ? 5.066 -6.664 -6.297 1 96.5 171 GLU B O 1
ATOM 4660 N N . LEU B 1 172 ? 6.25 -5.484 -4.773 1 96.69 172 LEU B N 1
ATOM 4661 C CA . LEU B 1 172 ? 7.324 -6.469 -4.746 1 96.69 172 LEU B CA 1
ATOM 4662 C C . LEU B 1 172 ? 6.855 -7.766 -4.102 1 96.69 172 LEU B C 1
ATOM 4664 O O . LEU B 1 172 ? 7.281 -8.852 -4.504 1 96.69 172 LEU B O 1
ATOM 4668 N N . LEU B 1 173 ? 5.941 -7.699 -3.092 1 97.19 173 LEU B N 1
ATOM 4669 C CA . LEU B 1 173 ? 5.34 -8.891 -2.512 1 97.19 173 LEU B CA 1
ATOM 4670 C C . LEU B 1 173 ? 4.488 -9.625 -3.541 1 97.19 173 LEU B C 1
ATOM 4672 O O . LEU B 1 173 ? 4.504 -10.859 -3.604 1 97.19 173 LEU B O 1
ATOM 4676 N N . ILE B 1 174 ? 3.766 -8.867 -4.359 1 97.94 174 ILE B N 1
ATOM 4677 C CA . ILE B 1 174 ? 2.928 -9.461 -5.398 1 97.94 174 ILE B CA 1
ATOM 4678 C C . ILE B 1 174 ? 3.805 -10.18 -6.422 1 97.94 174 ILE B C 1
ATOM 4680 O O . ILE B 1 174 ? 3.531 -11.32 -6.785 1 97.94 174 ILE B O 1
ATOM 4684 N N . VAL B 1 175 ? 4.914 -9.539 -6.828 1 98.06 175 VAL B N 1
ATOM 4685 C CA . VAL B 1 175 ? 5.824 -10.117 -7.816 1 98.06 175 VAL B CA 1
ATOM 4686 C C . VAL B 1 175 ? 6.473 -11.375 -7.25 1 98.06 175 VAL B C 1
ATOM 4688 O O . VAL B 1 175 ? 6.547 -12.398 -7.934 1 98.06 175 VAL B O 1
ATOM 4691 N N . ALA B 1 176 ? 6.941 -11.32 -5.988 1 97.94 176 ALA B N 1
ATOM 4692 C CA . ALA B 1 176 ? 7.52 -12.492 -5.34 1 97.94 176 ALA B CA 1
ATOM 4693 C C . ALA B 1 176 ? 6.508 -13.625 -5.25 1 97.94 176 ALA B C 1
ATOM 4695 O O . ALA B 1 176 ? 6.844 -14.789 -5.488 1 97.94 176 ALA B O 1
ATOM 4696 N N . GLY B 1 177 ? 5.297 -13.281 -4.871 1 98.5 177 GLY B N 1
ATOM 4697 C CA . GLY B 1 177 ? 4.23 -14.266 -4.781 1 98.5 177 GLY B CA 1
ATOM 4698 C C . GLY B 1 177 ? 3.893 -14.906 -6.113 1 98.5 177 GLY B C 1
ATOM 4699 O O . GLY B 1 177 ? 3.662 -16.109 -6.191 1 98.5 177 GLY B O 1
ATOM 4700 N N . GLN B 1 178 ? 3.836 -14.047 -7.176 1 98.69 178 GLN B N 1
ATOM 4701 C CA . GLN B 1 178 ? 3.594 -14.57 -8.516 1 98.69 178 GLN B CA 1
ATOM 4702 C C . GLN B 1 178 ? 4.703 -15.523 -8.945 1 98.69 178 GLN B C 1
ATOM 4704 O O . GLN B 1 178 ? 4.434 -16.609 -9.477 1 98.69 178 GLN B O 1
ATOM 4709 N N . ALA B 1 179 ? 5.926 -15.125 -8.688 1 98.44 179 ALA B N 1
ATOM 4710 C CA . ALA B 1 179 ? 7.051 -16 -8.984 1 98.44 179 ALA B CA 1
ATOM 4711 C C . ALA B 1 179 ? 6.953 -17.312 -8.203 1 98.44 179 ALA B C 1
ATOM 4713 O O . ALA B 1 179 ? 7.207 -18.391 -8.742 1 98.44 179 ALA B O 1
ATOM 4714 N N . CYS B 1 180 ? 6.59 -17.203 -6.988 1 98 180 CYS B N 1
ATOM 4715 C CA . CYS B 1 180 ? 6.441 -18.375 -6.129 1 98 180 CYS B CA 1
ATOM 4716 C C . CYS B 1 180 ? 5.336 -19.297 -6.637 1 98 180 CYS B C 1
ATOM 4718 O O . CYS B 1 180 ? 5.465 -20.516 -6.582 1 98 180 CYS B O 1
ATOM 4720 N N . ALA B 1 181 ? 4.254 -18.719 -7.07 1 98.75 181 ALA B N 1
ATOM 4721 C CA . ALA B 1 181 ? 3.162 -19.5 -7.648 1 98.75 181 ALA B CA 1
ATOM 4722 C C . ALA B 1 181 ? 3.629 -20.266 -8.883 1 98.75 181 ALA B C 1
ATOM 4724 O O . ALA B 1 181 ? 3.26 -21.422 -9.07 1 98.75 181 ALA B O 1
ATOM 4725 N N . LEU B 1 182 ? 4.426 -19.609 -9.719 1 98.5 182 LEU B N 1
ATOM 4726 C CA . LEU B 1 182 ? 4.977 -20.281 -10.883 1 98.5 182 LEU B CA 1
ATOM 4727 C C . LEU B 1 182 ? 5.938 -21.391 -10.469 1 98.5 182 LEU B C 1
ATOM 4729 O O . LEU B 1 182 ? 5.977 -22.453 -11.094 1 98.5 182 LEU B O 1
ATOM 4733 N N . LEU B 1 183 ? 6.719 -21.156 -9.414 1 97.81 183 LEU B N 1
ATOM 4734 C CA . LEU B 1 183 ? 7.574 -22.203 -8.852 1 97.81 183 LEU B CA 1
ATOM 4735 C C . LEU B 1 183 ? 6.754 -23.406 -8.414 1 97.81 183 LEU B C 1
ATOM 4737 O O . LEU B 1 183 ? 7.148 -24.547 -8.648 1 97.81 183 LEU B O 1
ATOM 4741 N N . ALA B 1 184 ? 5.641 -23.141 -7.734 1 98.19 184 ALA B N 1
ATOM 4742 C CA . ALA B 1 184 ? 4.77 -24.219 -7.27 1 98.19 184 ALA B CA 1
ATOM 4743 C C . ALA B 1 184 ? 4.254 -25.047 -8.438 1 98.19 184 ALA B C 1
ATOM 4745 O O . ALA B 1 184 ? 4.289 -26.281 -8.398 1 98.19 184 ALA B O 1
ATOM 4746 N N . THR B 1 185 ? 3.791 -24.344 -9.5 1 97.88 185 THR B N 1
ATOM 4747 C CA . THR B 1 185 ? 3.301 -25.031 -10.688 1 97.88 185 THR B CA 1
ATOM 4748 C C . THR B 1 185 ? 4.41 -25.844 -11.328 1 97.88 185 THR B C 1
ATOM 4750 O O . THR B 1 185 ? 4.191 -27 -11.719 1 97.88 185 THR B O 1
ATOM 4753 N N . ALA B 1 186 ? 5.555 -25.281 -11.422 1 95.19 186 ALA B N 1
ATOM 4754 C CA . ALA B 1 186 ? 6.684 -26 -12.016 1 95.19 186 ALA B CA 1
ATOM 4755 C C . ALA B 1 186 ? 7.07 -27.219 -11.188 1 95.19 186 ALA B C 1
ATOM 4757 O O . ALA B 1 186 ? 7.344 -28.281 -11.734 1 95.19 186 ALA B O 1
ATOM 4758 N N . ALA B 1 187 ? 7.137 -27.031 -9.891 1 93.38 187 ALA B N 1
ATOM 4759 C CA . ALA B 1 187 ? 7.453 -28.156 -9.008 1 93.38 187 ALA B CA 1
ATOM 4760 C C . ALA B 1 187 ? 6.449 -29.297 -9.188 1 93.38 187 ALA B C 1
ATOM 4762 O O . ALA B 1 187 ? 6.832 -30.469 -9.242 1 93.38 187 ALA B O 1
ATOM 4763 N N . PHE B 1 188 ? 5.164 -28.984 -9.305 1 95.25 188 PHE B N 1
ATOM 4764 C CA . PHE B 1 188 ? 4.125 -29.969 -9.57 1 95.25 188 PHE B CA 1
ATOM 4765 C C . PHE B 1 188 ? 4.375 -30.672 -10.898 1 95.25 188 PHE B C 1
ATOM 4767 O O . PHE B 1 188 ? 4.32 -31.906 -10.969 1 95.25 188 PHE B O 1
ATOM 4774 N N . ASP B 1 189 ? 4.656 -29.859 -11.891 1 93.62 189 ASP B N 1
ATOM 4775 C CA . ASP B 1 189 ? 4.855 -30.406 -13.234 1 93.62 189 ASP B CA 1
ATOM 4776 C C . ASP B 1 189 ? 6.082 -31.312 -13.281 1 93.62 189 ASP B C 1
ATOM 4778 O O . ASP B 1 189 ? 6.129 -32.25 -14.07 1 93.62 189 ASP B O 1
ATOM 4782 N N . LEU B 1 190 ? 6.984 -31.047 -12.375 1 87.81 190 LEU B N 1
ATOM 4783 C CA . LEU B 1 190 ? 8.211 -31.828 -12.328 1 87.81 190 LEU B CA 1
ATOM 4784 C C . LEU B 1 190 ? 8.062 -33.031 -11.383 1 87.81 190 LEU B C 1
ATOM 4786 O O . LEU B 1 190 ? 9.008 -33.781 -11.18 1 87.81 190 LEU B O 1
ATOM 4790 N N . GLY B 1 191 ? 6.895 -33.156 -10.742 1 89.19 191 GLY B N 1
ATOM 4791 C CA . GLY B 1 191 ? 6.566 -34.344 -9.992 1 89.19 191 GLY B CA 1
ATOM 4792 C C . GLY B 1 191 ? 6.809 -34.188 -8.5 1 89.19 191 GLY B C 1
ATOM 4793 O O . GLY B 1 191 ? 6.598 -35.156 -7.734 1 89.19 191 GLY B O 1
ATOM 4794 N N . SER B 1 192 ? 7.266 -33.031 -8.055 1 89.38 192 SER B N 1
ATOM 4795 C CA . SER B 1 192 ? 7.473 -32.781 -6.633 1 89.38 192 SER B CA 1
ATOM 4796 C C . SER B 1 192 ? 6.211 -32.25 -5.973 1 89.38 192 SER B C 1
ATOM 4798 O O . SER B 1 192 ? 6.059 -31.031 -5.824 1 89.38 192 SER B O 1
ATOM 4800 N N . LEU B 1 193 ? 5.324 -33.125 -5.469 1 91.75 193 LEU B N 1
ATOM 4801 C CA . LEU B 1 193 ? 4.051 -32.719 -4.906 1 91.75 193 LEU B CA 1
ATOM 4802 C C . LEU B 1 193 ? 4.258 -31.969 -3.59 1 91.75 193 LEU B C 1
ATOM 4804 O O . LEU B 1 193 ? 3.613 -30.953 -3.34 1 91.75 193 LEU B O 1
ATOM 4808 N N . ASP B 1 194 ? 5.176 -32.5 -2.781 1 89.38 194 ASP B N 1
ATOM 4809 C CA . ASP B 1 194 ? 5.43 -31.828 -1.501 1 89.38 194 ASP B CA 1
ATOM 4810 C C . ASP B 1 194 ? 6.027 -30.438 -1.703 1 89.38 194 ASP B C 1
ATOM 4812 O O . ASP B 1 194 ? 5.598 -29.469 -1.069 1 89.38 194 ASP B O 1
ATOM 4816 N N . GLY B 1 195 ? 7.082 -30.391 -2.6 1 90.56 195 GLY B N 1
ATOM 4817 C CA . GLY B 1 195 ? 7.648 -29.094 -2.928 1 90.56 195 GLY B CA 1
ATOM 4818 C C . GLY B 1 195 ? 6.629 -28.109 -3.479 1 90.56 195 GLY B C 1
ATOM 4819 O O . GLY B 1 195 ? 6.605 -26.938 -3.088 1 90.56 195 GLY B O 1
ATOM 4820 N N . ALA B 1 196 ? 5.781 -28.625 -4.352 1 95.62 196 ALA B N 1
ATOM 4821 C CA . ALA B 1 196 ? 4.723 -27.797 -4.934 1 95.62 196 ALA B CA 1
ATOM 4822 C C . ALA B 1 196 ? 3.773 -27.281 -3.859 1 95.62 196 ALA B C 1
ATOM 4824 O O . ALA B 1 196 ? 3.375 -26.109 -3.885 1 95.62 196 ALA B O 1
ATOM 4825 N N . ARG B 1 197 ? 3.389 -28.109 -2.926 1 95.75 197 ARG B N 1
ATOM 4826 C CA . ARG B 1 197 ? 2.482 -27.734 -1.845 1 95.75 197 ARG B CA 1
ATOM 4827 C C . ARG B 1 197 ? 3.084 -26.625 -0.989 1 95.75 197 ARG B C 1
ATOM 4829 O O . ARG B 1 197 ? 2.42 -25.625 -0.704 1 95.75 197 ARG B O 1
ATOM 4836 N N . ARG B 1 198 ? 4.324 -26.797 -0.63 1 93.56 198 ARG B N 1
ATOM 4837 C CA . ARG B 1 198 ? 4.996 -25.797 0.206 1 93.56 198 ARG B CA 1
ATOM 4838 C C . ARG B 1 198 ? 5.113 -24.469 -0.516 1 93.56 198 ARG B C 1
ATOM 4840 O O . ARG B 1 198 ? 4.871 -23.406 0.075 1 93.56 198 ARG B O 1
ATOM 4847 N N . LEU B 1 199 ? 5.5 -24.547 -1.75 1 96.81 199 LEU B N 1
ATOM 4848 C CA . LEU B 1 199 ? 5.629 -23.328 -2.547 1 96.81 199 LEU B CA 1
ATOM 4849 C C . LEU B 1 199 ? 4.273 -22.656 -2.744 1 96.81 199 LEU B C 1
ATOM 4851 O O . LEU B 1 199 ? 4.176 -21.422 -2.729 1 96.81 199 LEU B O 1
ATOM 4855 N N . SER B 1 200 ? 3.223 -23.422 -2.928 1 98.25 200 SER B N 1
ATOM 4856 C CA . SER B 1 200 ? 1.885 -22.859 -3.08 1 98.25 200 SER B CA 1
ATOM 4857 C C . SER B 1 200 ? 1.425 -22.172 -1.801 1 98.25 200 SER B C 1
ATOM 4859 O O . SER B 1 200 ? 0.807 -21.094 -1.85 1 98.25 200 SER B O 1
ATOM 4861 N N . ARG B 1 201 ? 1.715 -22.766 -0.652 1 96.75 201 ARG B N 1
ATOM 4862 C CA . ARG B 1 201 ? 1.395 -22.141 0.626 1 96.75 201 ARG B CA 1
ATOM 4863 C C . ARG B 1 201 ? 2.139 -20.812 0.789 1 96.75 201 ARG B C 1
ATOM 4865 O O . ARG B 1 201 ? 1.576 -19.844 1.286 1 96.75 201 ARG B O 1
ATOM 4872 N N . SER B 1 202 ? 3.385 -20.859 0.358 1 96.5 202 SER B N 1
ATOM 4873 C CA . SER B 1 202 ? 4.164 -19.625 0.41 1 96.5 202 SER B CA 1
ATOM 4874 C C . SER B 1 202 ? 3.562 -18.547 -0.491 1 96.5 202 SER B C 1
ATOM 4876 O O . SER B 1 202 ? 3.518 -17.375 -0.12 1 96.5 202 SER B O 1
ATOM 4878 N N . ALA B 1 203 ? 3.143 -18.938 -1.705 1 98.19 203 ALA B N 1
ATOM 4879 C CA . ALA B 1 203 ? 2.48 -17.984 -2.6 1 98.19 203 ALA B CA 1
ATOM 4880 C C . ALA B 1 203 ? 1.24 -17.391 -1.943 1 98.19 203 ALA B C 1
ATOM 4882 O O . ALA B 1 203 ? 0.981 -16.188 -2.07 1 98.19 203 ALA B O 1
ATOM 4883 N N . ALA B 1 204 ? 0.469 -18.188 -1.206 1 97.56 204 ALA B N 1
ATOM 4884 C CA . ALA B 1 204 ? -0.711 -17.719 -0.491 1 97.56 204 ALA B CA 1
ATOM 4885 C C . ALA B 1 204 ? -0.326 -16.703 0.586 1 97.56 204 ALA B C 1
ATOM 4887 O O . ALA B 1 204 ? -1.01 -15.695 0.771 1 97.56 204 ALA B O 1
ATOM 4888 N N . LEU B 1 205 ? 0.792 -16.984 1.27 1 95.75 205 LEU B N 1
ATOM 4889 C CA . LEU B 1 205 ? 1.256 -16.078 2.324 1 95.75 205 LEU B CA 1
ATOM 4890 C C . LEU B 1 205 ? 1.699 -14.75 1.743 1 95.75 205 LEU B C 1
ATOM 4892 O O . LEU B 1 205 ? 1.435 -13.695 2.328 1 95.75 205 LEU B O 1
ATOM 4896 N N . TYR B 1 206 ? 2.404 -14.805 0.573 1 96.31 206 TYR B N 1
ATOM 4897 C CA . TYR B 1 206 ? 2.738 -13.562 -0.116 1 96.31 206 TYR B CA 1
ATOM 4898 C C . TYR B 1 206 ? 1.48 -12.766 -0.448 1 96.31 206 TYR B C 1
ATOM 4900 O O . TYR B 1 206 ? 1.438 -11.547 -0.256 1 96.31 206 TYR B O 1
ATOM 4908 N N . GLY B 1 207 ? 0.451 -13.508 -1.021 1 97.31 207 GLY B N 1
ATOM 4909 C CA . GLY B 1 207 ? -0.811 -12.859 -1.331 1 97.31 207 GLY B CA 1
ATOM 4910 C C . GLY B 1 207 ? -1.478 -12.242 -0.117 1 97.31 207 GLY B C 1
ATOM 4911 O O . GLY B 1 207 ? -2.037 -11.141 -0.199 1 97.31 207 GLY B O 1
ATOM 4912 N N . GLU B 1 208 ? -1.373 -12.922 0.995 1 95.31 208 GLU B N 1
ATOM 4913 C CA . GLU B 1 208 ? -1.953 -12.422 2.24 1 95.31 208 GLU B CA 1
ATOM 4914 C C . GLU B 1 208 ? -1.252 -11.156 2.709 1 95.31 208 GLU B C 1
ATOM 4916 O O . GLU B 1 208 ? -1.906 -10.156 3.027 1 95.31 208 GLU B O 1
ATOM 4921 N N . ALA B 1 209 ? 0.064 -11.219 2.715 1 93.69 209 ALA B N 1
ATOM 4922 C CA . ALA B 1 209 ? 0.852 -10.07 3.154 1 93.69 209 ALA B CA 1
ATOM 4923 C C . ALA B 1 209 ? 0.606 -8.859 2.256 1 93.69 209 ALA B C 1
ATOM 4925 O O . ALA B 1 209 ? 0.585 -7.723 2.73 1 93.69 209 ALA B O 1
ATOM 4926 N N . ALA B 1 210 ? 0.451 -9.086 0.983 1 96 210 ALA B N 1
ATOM 4927 C CA . ALA B 1 210 ? 0.254 -8.008 0.016 1 96 210 ALA B CA 1
ATOM 4928 C C . ALA B 1 210 ? -1.217 -7.609 -0.069 1 96 210 ALA B C 1
ATOM 4930 O O . ALA B 1 210 ? -1.568 -6.648 -0.76 1 96 210 ALA B O 1
ATOM 4931 N N . ARG B 1 211 ? -2.156 -8.352 0.602 1 93.81 211 ARG B N 1
ATOM 4932 C CA . ARG B 1 211 ? -3.602 -8.188 0.489 1 93.81 211 ARG B CA 1
ATOM 4933 C C . ARG B 1 211 ? -4.047 -8.25 -0.969 1 93.81 211 ARG B C 1
ATOM 4935 O O . ARG B 1 211 ? -4.766 -7.363 -1.438 1 93.81 211 ARG B O 1
ATOM 4942 N N . PHE B 1 212 ? -3.535 -9.305 -1.634 1 96.75 212 PHE B N 1
ATOM 4943 C CA . PHE B 1 212 ? -3.828 -9.547 -3.041 1 96.75 212 PHE B CA 1
ATOM 4944 C C . PHE B 1 212 ? -4.559 -10.867 -3.223 1 96.75 212 PHE B C 1
ATOM 4946 O O . PHE B 1 212 ? -3.938 -11.898 -3.498 1 96.75 212 PHE B O 1
ATOM 4953 N N . ASP B 1 213 ? -5.891 -10.859 -3.309 1 97.38 213 ASP B N 1
ATOM 4954 C CA . ASP B 1 213 ? -6.762 -12.023 -3.217 1 97.38 213 ASP B CA 1
ATOM 4955 C C . ASP B 1 213 ? -6.656 -12.891 -4.473 1 97.38 213 ASP B C 1
ATOM 4957 O O . ASP B 1 213 ? -6.73 -14.117 -4.398 1 97.38 213 ASP B O 1
ATOM 4961 N N . PRO B 1 214 ? -6.512 -12.266 -5.695 1 98.25 214 PRO B N 1
ATOM 4962 C CA . PRO B 1 214 ? -6.379 -13.133 -6.871 1 98.25 214 PRO B CA 1
ATOM 4963 C C . PRO B 1 214 ? -5.223 -14.125 -6.746 1 98.25 214 PRO B C 1
ATOM 4965 O O . PRO B 1 214 ? -5.348 -15.273 -7.168 1 98.25 214 PRO B O 1
ATOM 4968 N N . LEU B 1 215 ? -4.121 -13.703 -6.086 1 98.44 215 LEU B N 1
ATOM 4969 C CA . LEU B 1 215 ? -2.984 -14.602 -5.898 1 98.44 215 LEU B CA 1
ATOM 4970 C C . LEU B 1 215 ? -3.311 -15.68 -4.871 1 98.44 215 LEU B C 1
ATOM 4972 O O . LEU B 1 215 ? -2.932 -16.844 -5.043 1 98.44 215 LEU B O 1
ATOM 4976 N N . ARG B 1 216 ? -3.994 -15.328 -3.822 1 98.31 216 ARG B N 1
ATOM 4977 C CA . ARG B 1 216 ? -4.414 -16.297 -2.818 1 98.31 216 ARG B CA 1
ATOM 4978 C C . ARG B 1 216 ? -5.359 -17.344 -3.422 1 98.31 216 ARG B C 1
ATOM 4980 O O . ARG B 1 216 ? -5.258 -18.531 -3.115 1 98.31 216 ARG B O 1
ATOM 4987 N N . ALA B 1 217 ? -6.223 -16.828 -4.266 1 98.62 217 ALA B N 1
ATOM 4988 C CA . ALA B 1 217 ? -7.164 -17.719 -4.934 1 98.62 217 ALA B CA 1
ATOM 4989 C C . ALA B 1 217 ? -6.434 -18.688 -5.859 1 98.62 217 ALA B C 1
ATOM 4991 O O . ALA B 1 217 ? -6.742 -19.891 -5.883 1 98.62 217 ALA B O 1
ATOM 4992 N N . PHE B 1 218 ? -5.488 -18.203 -6.641 1 98.75 218 PHE B N 1
ATOM 4993 C CA . PHE B 1 218 ? -4.707 -19.078 -7.52 1 98.75 218 PHE B CA 1
ATOM 4994 C C . PHE B 1 218 ? -3.965 -20.141 -6.719 1 98.75 218 PHE B C 1
ATOM 4996 O O . PHE B 1 218 ? -3.984 -21.312 -7.074 1 98.75 218 PHE B O 1
ATOM 5003 N N . ALA B 1 219 ? -3.283 -19.688 -5.648 1 98.56 219 ALA B N 1
ATOM 5004 C CA . ALA B 1 219 ? -2.559 -20.625 -4.785 1 98.56 219 ALA B CA 1
ATOM 5005 C C . ALA B 1 219 ? -3.498 -21.672 -4.195 1 98.56 219 ALA B C 1
ATOM 5007 O O . ALA B 1 219 ? -3.139 -22.844 -4.086 1 98.56 219 ALA B O 1
ATOM 5008 N N . GLY B 1 220 ? -4.699 -21.203 -3.797 1 98.5 220 GLY B N 1
ATOM 5009 C CA . GLY B 1 220 ? -5.699 -22.141 -3.305 1 98.5 220 GLY B CA 1
ATOM 5010 C C . GLY B 1 220 ? -6.09 -23.188 -4.332 1 98.5 220 GLY B C 1
ATOM 5011 O O . GLY B 1 220 ? -6.23 -24.359 -4 1 98.5 220 GLY B O 1
ATOM 5012 N N . GLY B 1 221 ? -6.312 -22.766 -5.57 1 98.62 221 GLY B N 1
ATOM 5013 C CA . GLY B 1 221 ? -6.566 -23.719 -6.641 1 98.62 221 GLY B CA 1
ATOM 5014 C C . GLY B 1 221 ? -5.441 -24.719 -6.824 1 98.62 221 GLY B C 1
ATOM 5015 O O . GLY B 1 221 ? -5.688 -25.922 -7 1 98.62 221 GLY B O 1
ATOM 5016 N N . THR B 1 222 ? -4.223 -24.266 -6.793 1 98.56 222 THR B N 1
ATOM 5017 C CA . THR B 1 222 ? -3.053 -25.125 -6.926 1 98.56 222 THR B CA 1
ATOM 5018 C C . THR B 1 222 ? -2.99 -26.141 -5.785 1 98.56 222 THR B C 1
ATOM 5020 O O . THR B 1 222 ? -2.729 -27.328 -6.012 1 98.56 222 THR B O 1
ATOM 5023 N N . LEU B 1 223 ? -3.273 -25.688 -4.574 1 98.25 223 LEU B N 1
ATOM 5024 C CA . LEU B 1 223 ? -3.309 -26.578 -3.426 1 98.25 223 LEU B CA 1
ATOM 5025 C C . LEU B 1 223 ? -4.398 -27.641 -3.594 1 98.25 223 LEU B C 1
ATOM 5027 O O . LEU B 1 223 ? -4.219 -28.797 -3.193 1 98.25 223 LEU B O 1
ATOM 5031 N N . ALA B 1 224 ? -5.477 -27.234 -4.172 1 98.38 224 ALA B N 1
ATOM 5032 C CA . ALA B 1 224 ? -6.594 -28.156 -4.375 1 98.38 224 ALA B CA 1
ATOM 5033 C C . ALA B 1 224 ? -6.199 -29.297 -5.305 1 98.38 224 ALA B C 1
ATOM 5035 O O . ALA B 1 224 ? -6.426 -30.469 -4.992 1 98.38 224 ALA B O 1
ATOM 5036 N N . TYR B 1 225 ? -5.582 -28.953 -6.496 1 97.31 225 TYR B N 1
ATOM 5037 C CA . TYR B 1 225 ? -5.277 -30.062 -7.391 1 97.31 225 TYR B CA 1
ATOM 5038 C C . TYR B 1 225 ? -4.098 -30.875 -6.867 1 97.31 225 TYR B C 1
ATOM 5040 O O . TYR B 1 225 ? -4.02 -32.094 -7.09 1 97.31 225 TYR B O 1
ATOM 5048 N N . ILE B 1 226 ? -3.174 -30.297 -6.102 1 96.38 226 ILE B N 1
ATOM 5049 C CA . ILE B 1 226 ? -2.131 -31.078 -5.457 1 96.38 226 ILE B CA 1
ATOM 5050 C C . ILE B 1 226 ? -2.764 -32.062 -4.484 1 96.38 226 ILE B C 1
ATOM 5052 O O . ILE B 1 226 ? -2.316 -33.219 -4.383 1 96.38 226 ILE B O 1
ATOM 5056 N N . ALA B 1 227 ? -3.822 -31.656 -3.771 1 96.06 227 ALA B N 1
ATOM 5057 C CA . ALA B 1 227 ? -4.5 -32.5 -2.795 1 96.06 227 ALA B CA 1
ATOM 5058 C C . ALA B 1 227 ? -5.09 -33.75 -3.461 1 96.06 227 ALA B C 1
ATOM 5060 O O . ALA B 1 227 ? -4.84 -34.875 -3.025 1 96.06 227 ALA B O 1
ATOM 5061 N N . TYR B 1 228 ? -5.84 -33.594 -4.582 1 94.81 228 TYR B N 1
ATOM 5062 C CA . TYR B 1 228 ? -6.457 -34.781 -5.152 1 94.81 228 TYR B CA 1
ATOM 5063 C C . TYR B 1 228 ? -5.43 -35.625 -5.914 1 94.81 228 TYR B C 1
ATOM 5065 O O . TYR B 1 228 ? -5.559 -36.844 -6.008 1 94.81 228 TYR B O 1
ATOM 5073 N N . PHE B 1 229 ? -4.305 -35.062 -6.402 1 94.19 229 PHE B N 1
ATOM 5074 C CA . PHE B 1 229 ? -3.227 -35.844 -6.996 1 94.19 229 PHE B CA 1
ATOM 5075 C C . PHE B 1 229 ? -2.486 -36.625 -5.93 1 94.19 229 PHE B C 1
ATOM 5077 O O . PHE B 1 229 ? -1.835 -37.625 -6.234 1 94.19 229 PHE B O 1
ATOM 5084 N N . SER B 1 230 ? -2.615 -36.125 -4.684 1 91.56 230 SER B N 1
ATOM 5085 C CA . SER B 1 230 ? -1.972 -36.812 -3.559 1 91.56 230 SER B CA 1
ATOM 5086 C C . SER B 1 230 ? -2.936 -37.75 -2.855 1 91.56 230 SER B C 1
ATOM 5088 O O . SER B 1 230 ? -2.674 -38.188 -1.734 1 91.56 230 SER B O 1
ATOM 5090 N N . GLY B 1 231 ? -4.113 -37.969 -3.383 1 92.62 231 GLY B N 1
ATOM 5091 C CA . GLY B 1 231 ? -5.07 -38.906 -2.855 1 92.62 231 GLY B CA 1
ATOM 5092 C C . GLY B 1 231 ? -5.957 -38.344 -1.771 1 92.62 231 GLY B C 1
ATOM 5093 O O . GLY B 1 231 ? -6.484 -39.062 -0.933 1 92.62 231 GLY B O 1
ATOM 5094 N N . ARG B 1 232 ? -6.047 -37.062 -1.712 1 95.25 232 ARG B N 1
ATOM 5095 C CA . ARG B 1 232 ? -6.891 -36.375 -0.725 1 95.25 232 ARG B CA 1
ATOM 5096 C C . ARG B 1 232 ? -7.918 -35.5 -1.4 1 95.25 232 ARG B C 1
ATOM 5098 O O . ARG B 1 232 ? -7.922 -34.281 -1.183 1 95.25 232 ARG B O 1
ATOM 5105 N N . PRO B 1 233 ? -8.852 -36.125 -2.156 1 96.44 233 PRO B N 1
ATOM 5106 C CA . PRO B 1 233 ? -9.789 -35.312 -2.941 1 96.44 233 PRO B CA 1
ATOM 5107 C C . PRO B 1 233 ? -10.742 -34.5 -2.066 1 96.44 233 PRO B C 1
ATOM 5109 O O . PRO B 1 233 ? -11.164 -33.406 -2.455 1 96.44 233 PRO B O 1
ATOM 5112 N N . ALA B 1 234 ? -11.125 -34.969 -0.881 1 96.75 234 ALA B N 1
ATOM 5113 C CA . ALA B 1 234 ? -11.992 -34.219 0.01 1 96.75 234 ALA B CA 1
ATOM 5114 C C . ALA B 1 234 ? -11.336 -32.875 0.402 1 96.75 234 ALA B C 1
ATOM 5116 O O . ALA B 1 234 ? -11.992 -31.844 0.442 1 96.75 234 ALA B O 1
ATOM 5117 N N . GLU B 1 235 ? -10.055 -33 0.696 1 96.06 235 GLU B N 1
ATOM 5118 C CA . GLU B 1 235 ? -9.297 -31.797 0.968 1 96.06 235 GLU B CA 1
ATOM 5119 C C . GLU B 1 235 ? -9.273 -30.875 -0.249 1 96.06 235 GLU B C 1
ATOM 5121 O O . GLU B 1 235 ? -9.367 -29.656 -0.113 1 96.06 235 GLU B O 1
ATOM 5126 N N . GLY B 1 236 ? -9.133 -31.5 -1.455 1 97.94 236 GLY B N 1
ATOM 5127 C CA . GLY B 1 236 ? -9.172 -30.719 -2.686 1 97.94 236 GLY B CA 1
ATOM 5128 C C . GLY B 1 236 ? -10.445 -29.906 -2.838 1 97.94 236 GLY B C 1
ATOM 5129 O O . GLY B 1 236 ? -10.406 -28.734 -3.189 1 97.94 236 GLY B O 1
ATOM 5130 N N . VAL B 1 237 ? -11.555 -30.516 -2.484 1 97.75 237 VAL B N 1
ATOM 5131 C CA . VAL B 1 237 ? -12.852 -29.844 -2.57 1 97.75 237 VAL B CA 1
ATOM 5132 C C . VAL B 1 237 ? -12.898 -28.688 -1.573 1 97.75 237 VAL B C 1
ATOM 5134 O O . VAL B 1 237 ? -13.289 -27.578 -1.926 1 97.75 237 VAL B O 1
ATOM 5137 N N . ARG B 1 238 ? -12.508 -28.906 -0.365 1 97.56 238 ARG B N 1
ATOM 5138 C CA . ARG B 1 238 ? -12.555 -27.891 0.682 1 97.56 238 ARG B CA 1
ATOM 5139 C C . ARG B 1 238 ? -11.703 -26.688 0.316 1 97.56 238 ARG B C 1
ATOM 5141 O O . ARG B 1 238 ? -12.148 -25.547 0.428 1 97.56 238 ARG B O 1
ATOM 5148 N N . VAL B 1 239 ? -10.523 -26.969 -0.165 1 97.62 239 VAL B N 1
ATOM 5149 C CA . VAL B 1 239 ? -9.57 -25.906 -0.456 1 97.62 239 VAL B CA 1
ATOM 5150 C C . VAL B 1 239 ? -10.023 -25.125 -1.694 1 97.62 239 VAL B C 1
ATOM 5152 O O . VAL B 1 239 ? -9.898 -23.906 -1.75 1 97.62 239 VAL B O 1
ATOM 5155 N N . ALA B 1 240 ? -10.539 -25.797 -2.709 1 97.88 240 ALA B N 1
ATOM 5156 C CA . ALA B 1 240 ? -11.07 -25.141 -3.896 1 97.88 240 ALA B CA 1
ATOM 5157 C C . ALA B 1 240 ? -12.242 -24.219 -3.535 1 97.88 240 ALA B C 1
ATOM 5159 O O . ALA B 1 240 ? -12.336 -23.094 -4.039 1 97.88 240 ALA B O 1
ATOM 5160 N N . ARG B 1 241 ? -13.094 -24.656 -2.662 1 96.62 241 ARG B N 1
ATOM 5161 C CA . ARG B 1 241 ? -14.242 -23.859 -2.232 1 96.62 241 ARG B CA 1
ATOM 5162 C C . ARG B 1 241 ? -13.797 -22.641 -1.449 1 96.62 241 ARG B C 1
ATOM 5164 O O . ARG B 1 241 ? -14.352 -21.547 -1.618 1 96.62 241 ARG B O 1
ATOM 5171 N N . ALA B 1 242 ? -12.859 -22.844 -0.599 1 97.12 242 ALA B N 1
ATOM 5172 C CA . ALA B 1 242 ? -12.32 -21.719 0.154 1 97.12 242 ALA B CA 1
ATOM 5173 C C . ALA B 1 242 ? -11.719 -20.672 -0.781 1 97.12 242 ALA B C 1
ATOM 5175 O O . ALA B 1 242 ? -11.859 -19.469 -0.554 1 97.12 242 ALA B O 1
ATOM 5176 N N . ALA B 1 243 ? -11.008 -21.109 -1.838 1 97.88 243 ALA B N 1
ATOM 5177 C CA . ALA B 1 243 ? -10.391 -20.203 -2.801 1 97.88 243 ALA B CA 1
ATOM 5178 C C . ALA B 1 243 ? -11.445 -19.406 -3.568 1 97.88 243 ALA B C 1
ATOM 5180 O O . ALA B 1 243 ? -11.242 -18.234 -3.895 1 97.88 243 ALA B O 1
ATOM 5181 N N . ARG B 1 244 ? -12.586 -19.984 -3.828 1 96.12 244 ARG B N 1
ATOM 5182 C CA . ARG B 1 244 ? -13.664 -19.344 -4.574 1 96.12 244 ARG B CA 1
ATOM 5183 C C . ARG B 1 244 ? -14.328 -18.25 -3.748 1 96.12 244 ARG B C 1
ATOM 5185 O O . ARG B 1 244 ? -14.992 -17.375 -4.297 1 96.12 244 ARG B O 1
ATOM 5192 N N . ALA B 1 245 ? -14.133 -18.281 -2.48 1 95.81 245 ALA B N 1
ATOM 5193 C CA . ALA B 1 245 ? -14.805 -17.344 -1.578 1 95.81 245 ALA B CA 1
ATOM 5194 C C . ALA B 1 245 ? -14.07 -16 -1.536 1 95.81 245 ALA B C 1
ATOM 5196 O O . ALA B 1 245 ? -14.609 -15.016 -1.037 1 95.81 245 ALA B O 1
ATOM 5197 N N . PHE B 1 246 ? -12.867 -16.016 -2.119 1 95.88 246 PHE B N 1
ATOM 5198 C CA . PHE B 1 246 ? -12.141 -14.75 -2.129 1 95.88 246 PHE B CA 1
ATOM 5199 C C . PHE B 1 246 ? -12.867 -13.719 -2.977 1 95.88 246 PHE B C 1
ATOM 5201 O O . PHE B 1 246 ? -13.57 -14.07 -3.93 1 95.88 246 PHE B O 1
ATOM 5208 N N . THR B 1 247 ? -12.688 -12.461 -2.637 1 93 247 THR B N 1
ATOM 5209 C CA . THR B 1 247 ? -13.367 -11.367 -3.326 1 93 247 THR B CA 1
ATOM 5210 C C . THR B 1 247 ? -12.492 -10.797 -4.438 1 93 247 THR B C 1
ATOM 5212 O O . THR B 1 247 ? -11.273 -11.016 -4.445 1 93 247 THR B O 1
ATOM 5215 N N . GLY B 1 248 ? -13.086 -10.25 -5.43 1 92.69 248 GLY B N 1
ATOM 5216 C CA . GLY B 1 248 ? -12.359 -9.547 -6.477 1 92.69 248 GLY B CA 1
ATOM 5217 C C . GLY B 1 248 ? -11.859 -10.469 -7.578 1 92.69 248 GLY B C 1
ATOM 5218 O O . GLY B 1 248 ? -10.992 -10.094 -8.367 1 92.69 248 GLY B O 1
ATOM 5219 N N . LEU B 1 249 ? -12.375 -11.648 -7.625 1 96.81 249 LEU B N 1
ATOM 5220 C CA . LEU B 1 249 ? -11.953 -12.602 -8.641 1 96.81 249 LEU B CA 1
ATOM 5221 C C . LEU B 1 249 ? -12.695 -12.359 -9.953 1 96.81 249 LEU B C 1
ATOM 5223 O O . LEU B 1 249 ? -13.891 -12.055 -9.953 1 96.81 249 LEU B O 1
ATOM 5227 N N . GLY B 1 250 ? -12.016 -12.43 -11.031 1 97.06 250 GLY B N 1
ATOM 5228 C CA . GLY B 1 250 ? -12.609 -12.359 -12.352 1 97.06 250 GLY B CA 1
ATOM 5229 C C . GLY B 1 250 ? -13.211 -13.672 -12.812 1 97.06 250 GLY B C 1
ATOM 5230 O O . GLY B 1 250 ? -13.125 -14.68 -12.102 1 97.06 250 GLY B O 1
ATOM 5231 N N . ASP B 1 251 ? -13.844 -13.656 -13.938 1 97.06 251 ASP B N 1
ATOM 5232 C CA . ASP B 1 251 ? -14.523 -14.828 -14.484 1 97.06 251 ASP B CA 1
ATOM 5233 C C . ASP B 1 251 ? -13.539 -15.953 -14.773 1 97.06 251 ASP B C 1
ATOM 5235 O O . ASP B 1 251 ? -13.859 -17.125 -14.586 1 97.06 251 ASP B O 1
ATOM 5239 N N . VAL B 1 252 ? -12.375 -15.609 -15.25 1 97.5 252 VAL B N 1
ATOM 5240 C CA . VAL B 1 252 ? -11.383 -16.625 -15.57 1 97.5 252 VAL B CA 1
ATOM 5241 C C . VAL B 1 252 ? -11 -17.391 -14.305 1 97.5 252 VAL B C 1
ATOM 5243 O O . VAL B 1 252 ? -10.922 -18.625 -14.32 1 97.5 252 VAL B O 1
ATOM 5246 N N . ALA B 1 253 ? -10.781 -16.656 -13.227 1 98 253 ALA B N 1
ATOM 5247 C CA . ALA B 1 253 ? -10.453 -17.297 -11.953 1 98 253 ALA B CA 1
ATOM 5248 C C . ALA B 1 253 ? -11.578 -18.203 -11.492 1 98 253 ALA B C 1
ATOM 5250 O O . ALA B 1 253 ? -11.328 -19.328 -11.031 1 98 253 ALA B O 1
ATOM 5251 N N . ARG B 1 254 ? -12.75 -17.797 -11.625 1 97.38 254 ARG B N 1
ATOM 5252 C CA . ARG B 1 254 ? -13.906 -18.547 -11.164 1 97.38 254 ARG B CA 1
ATOM 5253 C C . ARG B 1 254 ? -14.086 -19.828 -11.969 1 97.38 254 ARG B C 1
ATOM 5255 O O . ARG B 1 254 ? -14.367 -20.891 -11.414 1 97.38 254 ARG B O 1
ATOM 5262 N N . ARG B 1 255 ? -13.945 -19.703 -13.258 1 97.75 255 ARG B N 1
ATOM 5263 C CA . ARG B 1 255 ? -14.039 -20.875 -14.117 1 97.75 255 ARG B CA 1
ATOM 5264 C C . ARG B 1 255 ? -12.938 -21.875 -13.797 1 97.75 255 ARG B C 1
ATOM 5266 O O . ARG B 1 255 ? -13.195 -23.094 -13.727 1 97.75 255 ARG B O 1
ATOM 5273 N N . ARG B 1 256 ? -11.766 -21.391 -13.609 1 98.19 256 ARG B N 1
ATOM 5274 C CA . ARG B 1 256 ? -10.633 -22.25 -13.281 1 98.19 256 ARG B CA 1
ATOM 5275 C C . ARG B 1 256 ? -10.875 -23 -11.977 1 98.19 256 ARG B C 1
ATOM 5277 O O . ARG B 1 256 ? -10.688 -24.219 -11.914 1 98.19 256 ARG B O 1
ATOM 5284 N N . LEU B 1 257 ? -11.312 -22.266 -10.977 1 98.44 257 LEU B N 1
ATOM 5285 C CA . LEU B 1 257 ? -11.531 -22.875 -9.664 1 98.44 257 LEU B CA 1
ATOM 5286 C C . LEU B 1 257 ? -12.695 -23.859 -9.719 1 98.44 257 LEU B C 1
ATOM 5288 O O . LEU B 1 257 ? -12.664 -24.906 -9.055 1 98.44 257 LEU B O 1
ATOM 5292 N N . ALA B 1 258 ? -13.695 -23.531 -10.5 1 98.31 258 ALA B N 1
ATOM 5293 C CA . ALA B 1 258 ? -14.812 -24.453 -10.672 1 98.31 258 ALA B CA 1
ATOM 5294 C C . ALA B 1 258 ? -14.359 -25.75 -11.344 1 98.31 258 ALA B C 1
ATOM 5296 O O . ALA B 1 258 ? -14.789 -26.844 -10.961 1 98.31 258 ALA B O 1
ATOM 5297 N N . ALA B 1 259 ? -13.547 -25.656 -12.344 1 98.5 259 ALA B N 1
ATOM 5298 C CA . ALA B 1 259 ? -13.023 -26.828 -13.031 1 98.5 259 ALA B CA 1
ATOM 5299 C C . ALA B 1 259 ? -12.188 -27.688 -12.086 1 98.5 259 ALA B C 1
ATOM 5301 O O . ALA B 1 259 ? -12.289 -28.922 -12.109 1 98.5 259 ALA B O 1
ATOM 5302 N N . ILE B 1 260 ? -11.367 -27.031 -11.297 1 98.5 260 ILE B N 1
ATOM 5303 C CA . ILE B 1 260 ? -10.531 -27.75 -10.328 1 98.5 260 ILE B CA 1
ATOM 5304 C C . ILE B 1 260 ? -11.414 -28.453 -9.305 1 98.5 260 ILE B C 1
ATOM 5306 O O . ILE B 1 260 ? -11.18 -29.609 -8.961 1 98.5 260 ILE B O 1
ATOM 5310 N N . GLU B 1 261 ? -12.445 -27.766 -8.844 1 98.5 261 GLU B N 1
ATOM 5311 C CA . GLU B 1 261 ? -13.391 -28.344 -7.898 1 98.5 261 GLU B CA 1
ATOM 5312 C C . GLU B 1 261 ? -14.117 -29.547 -8.508 1 98.5 261 GLU B C 1
ATOM 5314 O O . GLU B 1 261 ? -14.32 -30.562 -7.836 1 98.5 261 GLU B O 1
ATOM 5319 N N . ALA B 1 262 ? -14.477 -29.422 -9.766 1 98.69 262 ALA B N 1
ATOM 5320 C CA . ALA B 1 262 ? -15.141 -30.516 -10.461 1 98.69 262 ALA B CA 1
ATOM 5321 C C . ALA B 1 262 ? -14.266 -31.766 -10.477 1 98.69 262 ALA B C 1
ATOM 5323 O O . ALA B 1 262 ? -14.75 -32.875 -10.219 1 98.69 262 ALA B O 1
ATOM 5324 N N . ARG B 1 263 ? -13.016 -31.547 -10.797 1 98.12 263 ARG B N 1
ATOM 5325 C CA . ARG B 1 263 ? -12.086 -32.688 -10.836 1 98.12 263 ARG B CA 1
ATOM 5326 C C . ARG B 1 263 ? -11.945 -33.312 -9.453 1 98.12 263 ARG B C 1
ATOM 5328 O O . ARG B 1 263 ? -11.883 -34.531 -9.328 1 98.12 263 ARG B O 1
ATOM 5335 N N . ALA B 1 264 ? -11.891 -32.5 -8.422 1 97.94 264 ALA B N 1
ATOM 5336 C CA . ALA B 1 264 ? -11.805 -33 -7.055 1 97.94 264 ALA B CA 1
ATOM 5337 C C . ALA B 1 264 ? -13.016 -33.875 -6.707 1 97.94 264 ALA B C 1
ATOM 5339 O O . ALA B 1 264 ? -12.875 -34.969 -6.148 1 97.94 264 ALA B O 1
ATOM 5340 N N . PHE B 1 265 ? -14.203 -33.406 -7.055 1 98.19 265 PHE B N 1
ATOM 5341 C CA . PHE B 1 265 ? -15.422 -34.188 -6.844 1 98.19 265 PHE B CA 1
ATOM 5342 C C . PHE B 1 265 ? -15.375 -35.5 -7.629 1 98.19 265 PHE B C 1
ATOM 5344 O O . PHE B 1 265 ? -15.859 -36.531 -7.16 1 98.19 265 PHE B O 1
ATOM 5351 N N . GLY B 1 266 ? -14.852 -35.406 -8.844 1 97.56 266 GLY B N 1
ATOM 5352 C CA . GLY B 1 266 ? -14.68 -36.625 -9.641 1 97.56 266 GLY B CA 1
ATOM 5353 C C . GLY B 1 266 ? -13.844 -37.688 -8.938 1 97.56 266 GLY B C 1
ATOM 5354 O O . GLY B 1 266 ? -14.227 -38.844 -8.898 1 97.56 266 GLY B O 1
ATOM 5355 N N . HIS B 1 267 ? -12.734 -37.25 -8.375 1 96.25 267 HIS B N 1
ATOM 5356 C CA . HIS B 1 267 ? -11.875 -38.188 -7.645 1 96.25 267 HIS B CA 1
ATOM 5357 C C . HIS B 1 267 ? -12.555 -38.688 -6.375 1 96.25 267 HIS B C 1
ATOM 5359 O O . HIS B 1 267 ? -12.281 -39.812 -5.922 1 96.25 267 HIS B O 1
ATOM 5365 N N . LEU B 1 268 ? -13.445 -37.875 -5.848 1 94.94 268 LEU B N 1
ATOM 5366 C CA . LEU B 1 268 ? -14.18 -38.25 -4.641 1 94.94 268 LEU B CA 1
ATOM 5367 C C . LEU B 1 268 ? -15.297 -39.219 -4.965 1 94.94 268 LEU B C 1
ATOM 5369 O O . LEU B 1 268 ? -15.844 -39.875 -4.066 1 94.94 268 LEU B O 1
ATOM 5373 N N . GLY B 1 269 ? -15.734 -39.312 -6.23 1 95.31 269 GLY B N 1
ATOM 5374 C CA . GLY B 1 269 ? -16.828 -40.156 -6.664 1 95.31 269 GLY B CA 1
ATOM 5375 C C . GLY B 1 269 ? -18.188 -39.5 -6.473 1 95.31 269 GLY B C 1
ATOM 5376 O O . GLY B 1 269 ? -19.219 -40.188 -6.543 1 95.31 269 GLY B O 1
ATOM 5377 N N . ASP B 1 270 ? -18.172 -38.281 -6.152 1 97.56 270 ASP B N 1
ATOM 5378 C CA . ASP B 1 270 ? -19.422 -37.531 -6.039 1 97.56 270 ASP B CA 1
ATOM 5379 C C . ASP B 1 270 ? -19.859 -37 -7.398 1 97.56 270 ASP B C 1
ATOM 5381 O O . ASP B 1 270 ? -19.656 -35.812 -7.707 1 97.56 270 ASP B O 1
ATOM 5385 N N . ILE B 1 271 ? -20.594 -37.781 -8.156 1 97.88 271 ILE B N 1
ATOM 5386 C CA . ILE B 1 271 ? -20.922 -37.531 -9.555 1 97.88 271 ILE B CA 1
ATOM 5387 C C . ILE B 1 271 ? -21.812 -36.312 -9.664 1 97.88 271 ILE B C 1
ATOM 5389 O O . ILE B 1 271 ? -21.562 -35.438 -10.508 1 97.88 271 ILE B O 1
ATOM 5393 N N . ALA B 1 272 ? -22.734 -36.156 -8.797 1 97.88 272 ALA B N 1
ATOM 5394 C CA . ALA B 1 272 ? -23.672 -35.031 -8.859 1 97.88 272 ALA B CA 1
ATOM 5395 C C . ALA B 1 272 ? -22.953 -33.688 -8.664 1 97.88 272 ALA B C 1
ATOM 5397 O O . ALA B 1 272 ? -23.172 -32.75 -9.422 1 97.88 272 ALA B O 1
ATOM 5398 N N . SER B 1 273 ? -22.125 -33.656 -7.617 1 98.31 273 SER B N 1
ATOM 5399 C CA . SER B 1 273 ? -21.375 -32.438 -7.355 1 98.31 273 SER B CA 1
ATOM 5400 C C . SER B 1 273 ? -20.391 -32.125 -8.484 1 98.31 273 SER B C 1
ATOM 5402 O O . SER B 1 273 ? -20.188 -30.969 -8.836 1 98.31 273 SER B O 1
ATOM 5404 N N . ALA B 1 274 ? -19.766 -33.156 -9.031 1 98.38 274 ALA B N 1
ATOM 5405 C CA . ALA B 1 274 ? -18.844 -32.969 -10.156 1 98.38 274 ALA B CA 1
ATOM 5406 C C . ALA B 1 274 ? -19.578 -32.344 -11.352 1 98.38 274 ALA B C 1
ATOM 5408 O O . ALA B 1 274 ? -19.062 -31.406 -11.977 1 98.38 274 ALA B O 1
ATOM 5409 N N . GLN B 1 275 ? -20.781 -32.844 -11.602 1 97.69 275 GLN B N 1
ATOM 5410 C CA . GLN B 1 275 ? -21.578 -32.344 -12.719 1 97.69 275 GLN B CA 1
ATOM 5411 C C . GLN B 1 275 ? -21.953 -30.859 -12.508 1 97.69 275 GLN B C 1
ATOM 5413 O O . GLN B 1 275 ? -21.875 -30.062 -13.438 1 97.69 275 GLN B O 1
ATOM 5418 N N . ARG B 1 276 ? -22.328 -30.516 -11.312 1 97.81 276 ARG B N 1
ATOM 5419 C CA . ARG B 1 276 ? -22.672 -29.141 -11.008 1 97.81 276 ARG B CA 1
ATOM 5420 C C . ARG B 1 276 ? -21.469 -28.219 -11.188 1 97.81 276 ARG B C 1
ATOM 5422 O O . ARG B 1 276 ? -21.578 -27.109 -11.711 1 97.81 276 ARG B O 1
ATOM 5429 N N . ALA B 1 277 ? -20.344 -28.703 -10.727 1 98.06 277 ALA B N 1
ATOM 5430 C CA . ALA B 1 277 ? -19.109 -27.922 -10.844 1 98.06 277 ALA B CA 1
ATOM 5431 C C . ALA B 1 277 ? -18.688 -27.781 -12.297 1 98.06 277 ALA B C 1
ATOM 5433 O O . ALA B 1 277 ? -18.156 -26.75 -12.703 1 98.06 277 ALA B O 1
ATOM 5434 N N . LEU B 1 278 ? -18.859 -28.844 -13.125 1 97.94 278 LEU B N 1
ATOM 5435 C CA . LEU B 1 278 ? -18.609 -28.766 -14.555 1 97.94 278 LEU B CA 1
ATOM 5436 C C . LEU B 1 278 ? -19.469 -27.703 -15.211 1 97.94 278 LEU B C 1
ATOM 5438 O O . LEU B 1 278 ? -18.969 -26.891 -16 1 97.94 278 LEU B O 1
ATOM 5442 N N . ASP B 1 279 ? -20.688 -27.656 -14.797 1 97.31 279 ASP B N 1
ATOM 5443 C CA . ASP B 1 279 ? -21.609 -26.672 -15.344 1 97.31 279 ASP B CA 1
ATOM 5444 C C . ASP B 1 279 ? -21.203 -25.25 -14.93 1 97.31 279 ASP B C 1
ATOM 5446 O O . ASP B 1 279 ? -21.25 -24.328 -15.734 1 97.31 279 ASP B O 1
ATOM 5450 N N . ALA B 1 280 ? -20.797 -25.125 -13.719 1 96.56 280 ALA B N 1
ATOM 5451 C CA . ALA B 1 280 ? -20.359 -23.828 -13.211 1 96.56 280 ALA B CA 1
ATOM 5452 C C . ALA B 1 280 ? -19.109 -23.359 -13.953 1 96.56 280 ALA B C 1
ATOM 5454 O O . ALA B 1 280 ? -18.938 -22.156 -14.18 1 96.56 280 ALA B O 1
ATOM 5455 N N . SER B 1 281 ? -18.234 -24.219 -14.352 1 97.5 281 SER B N 1
ATOM 5456 C CA . SER B 1 281 ? -16.984 -23.875 -15.016 1 97.5 281 SER B CA 1
ATOM 5457 C C . SER B 1 281 ? -17.234 -23.359 -16.438 1 97.5 281 SER B C 1
ATOM 5459 O O . SER B 1 281 ? -16.391 -22.672 -17.016 1 97.5 281 SER B O 1
ATOM 5461 N N . THR B 1 282 ? -18.406 -23.703 -17 1 96.12 282 THR B N 1
ATOM 5462 C CA . THR B 1 282 ? -18.688 -23.297 -18.375 1 96.12 282 THR B CA 1
ATOM 5463 C C . THR B 1 282 ? -19.844 -22.281 -18.422 1 96.12 282 THR B C 1
ATOM 5465 O O . THR B 1 282 ? -20.312 -21.922 -19.5 1 96.12 282 THR B O 1
ATOM 5468 N N . ALA B 1 283 ? -20.281 -21.891 -17.266 1 93.69 283 ALA B N 1
ATOM 5469 C CA . ALA B 1 283 ? -21.391 -20.938 -17.188 1 93.69 283 ALA B CA 1
ATOM 5470 C C . ALA B 1 283 ? -20.953 -19.562 -17.688 1 93.69 283 ALA B C 1
ATOM 5472 O O . ALA B 1 283 ? -19.766 -19.219 -17.641 1 93.69 283 ALA B O 1
ATOM 5473 N N . ASP B 1 284 ? -21.953 -18.781 -18.109 1 88 284 ASP B N 1
ATOM 5474 C CA . ASP B 1 284 ? -21.688 -17.422 -18.547 1 88 284 ASP B CA 1
ATOM 5475 C C . ASP B 1 284 ? -21.172 -16.562 -17.391 1 88 284 ASP B C 1
ATOM 5477 O O . ASP B 1 284 ? -21.672 -16.656 -16.266 1 88 284 ASP B O 1
ATOM 5481 N N . GLY B 1 285 ? -20.172 -15.867 -17.688 1 87.94 285 GLY B N 1
ATOM 5482 C CA . GLY B 1 285 ? -19.594 -15.008 -16.672 1 87.94 285 GLY B CA 1
ATOM 5483 C C . GLY B 1 285 ? -20.281 -13.664 -16.562 1 87.94 285 GLY B C 1
ATOM 5484 O O . GLY B 1 285 ? -21.281 -13.414 -17.25 1 87.94 285 GLY B O 1
ATOM 5485 N N . SER B 1 286 ? -19.875 -12.797 -15.617 1 90.88 286 SER B N 1
ATOM 5486 C CA . SER B 1 286 ? -20.391 -11.461 -15.359 1 90.88 286 SER B CA 1
ATOM 5487 C C . SER B 1 286 ? -19.578 -10.406 -16.094 1 90.88 286 SER B C 1
ATOM 5489 O O . SER B 1 286 ? -19.922 -9.219 -16.078 1 90.88 286 SER B O 1
ATOM 5491 N N . GLY B 1 287 ? -18.578 -10.859 -16.766 1 93.81 287 GLY B N 1
ATOM 5492 C CA . GLY B 1 287 ? -17.703 -9.914 -17.438 1 93.81 287 GLY B CA 1
ATOM 5493 C C . GLY B 1 287 ? -16.641 -9.328 -16.531 1 93.81 287 GLY B C 1
ATOM 5494 O O . GLY B 1 287 ? -15.82 -8.508 -16.969 1 93.81 287 GLY B O 1
ATOM 5495 N N . ARG B 1 288 ? -16.594 -9.758 -15.328 1 95.31 288 ARG B N 1
ATOM 5496 C CA . ARG B 1 288 ? -15.617 -9.25 -14.367 1 95.31 288 ARG B CA 1
ATOM 5497 C C . ARG B 1 288 ? -14.219 -9.75 -14.695 1 95.31 288 ARG B C 1
ATOM 5499 O O . ARG B 1 288 ? -14.047 -10.898 -15.125 1 95.31 288 ARG B O 1
ATOM 5506 N N . ARG B 1 289 ? -13.141 -8.867 -14.523 1 96.5 289 ARG B N 1
ATOM 5507 C CA . ARG B 1 289 ? -11.727 -9.172 -14.734 1 96.5 289 ARG B CA 1
ATOM 5508 C C . ARG B 1 289 ? -10.922 -8.945 -13.453 1 96.5 289 ARG B C 1
ATOM 5510 O O . ARG B 1 289 ? -11.305 -8.133 -12.609 1 96.5 289 ARG B O 1
ATOM 5517 N N . ASP B 1 290 ? -9.945 -9.758 -13.25 1 96.19 290 ASP B N 1
ATOM 5518 C CA . ASP B 1 290 ? -9.062 -9.477 -12.117 1 96.19 290 ASP B CA 1
ATOM 5519 C C . ASP B 1 290 ? -7.625 -9.266 -12.586 1 96.19 290 ASP B C 1
ATOM 5521 O O . ASP B 1 290 ? -7.309 -9.484 -13.758 1 96.19 290 ASP B O 1
ATOM 5525 N N . ASP B 1 291 ? -6.699 -8.867 -11.656 1 95.88 291 ASP B N 1
ATOM 5526 C CA . ASP B 1 291 ? -5.379 -8.344 -12.008 1 95.88 291 ASP B CA 1
ATOM 5527 C C . ASP B 1 291 ? -4.363 -9.477 -12.156 1 95.88 291 ASP B C 1
ATOM 5529 O O . ASP B 1 291 ? -3.178 -9.227 -12.383 1 95.88 291 ASP B O 1
ATOM 5533 N N . LEU B 1 292 ? -4.758 -10.734 -12.016 1 98.25 292 LEU B N 1
ATOM 5534 C CA . LEU B 1 292 ? -3.824 -11.844 -12.141 1 98.25 292 LEU B CA 1
ATOM 5535 C C . LEU B 1 292 ? -4.254 -12.797 -13.258 1 98.25 292 LEU B C 1
ATOM 5537 O O . LEU B 1 292 ? -3.582 -12.891 -14.289 1 98.25 292 LEU B O 1
ATOM 5541 N N . HIS B 1 293 ? -5.469 -13.289 -13.172 1 98.25 293 HIS B N 1
ATOM 5542 C CA . HIS B 1 293 ? -5.918 -14.328 -14.094 1 98.25 293 HIS B CA 1
ATOM 5543 C C . HIS B 1 293 ? -6.211 -13.75 -15.477 1 98.25 293 HIS B C 1
ATOM 5545 O O . HIS B 1 293 ? -5.961 -14.398 -16.5 1 98.25 293 HIS B O 1
ATOM 5551 N N . ASP B 1 294 ? -6.762 -12.539 -15.5 1 95.81 294 ASP B N 1
ATOM 5552 C CA . ASP B 1 294 ? -7.105 -11.875 -16.75 1 95.81 294 ASP B CA 1
ATOM 5553 C C . ASP B 1 294 ? -5.969 -10.969 -17.234 1 95.81 294 ASP B C 1
ATOM 5555 O O . ASP B 1 294 ? -5.52 -11.078 -18.375 1 95.81 294 ASP B O 1
ATOM 5559 N N . GLU B 1 295 ? -5.508 -10.188 -16.359 1 93.94 295 GLU B N 1
ATOM 5560 C CA . GLU B 1 295 ? -4.555 -9.156 -16.75 1 93.94 295 GLU B CA 1
ATOM 5561 C C . GLU B 1 295 ? -3.189 -9.758 -17.078 1 93.94 295 GLU B C 1
ATOM 5563 O O . GLU B 1 295 ? -2.598 -9.438 -18.109 1 93.94 295 GLU B O 1
ATOM 5568 N N . VAL B 1 296 ? -2.615 -10.555 -16.156 1 95.75 296 VAL B N 1
ATOM 5569 C CA . VAL B 1 296 ? -1.343 -11.211 -16.438 1 95.75 296 VAL B CA 1
ATOM 5570 C C . VAL B 1 296 ? -1.567 -12.398 -17.375 1 95.75 296 VAL B C 1
ATOM 5572 O O . VAL B 1 296 ? -0.895 -12.516 -18.406 1 95.75 296 VAL B O 1
ATOM 5575 N N . GLY B 1 297 ? -2.482 -13.211 -17.047 1 95.81 297 GLY B N 1
ATOM 5576 C CA . GLY B 1 297 ? -2.836 -14.352 -17.875 1 95.81 297 GLY B CA 1
ATOM 5577 C C . GLY B 1 297 ? -1.754 -15.414 -17.922 1 95.81 297 GLY B C 1
ATOM 5578 O O . GLY B 1 297 ? -1.148 -15.742 -16.891 1 95.81 297 GLY B O 1
ATOM 5579 N N . GLY B 1 298 ? -1.603 -16.078 -19.094 1 94.25 298 GLY B N 1
ATOM 5580 C CA . GLY B 1 298 ? -0.644 -17.156 -19.203 1 94.25 298 GLY B CA 1
ATOM 5581 C C . GLY B 1 298 ? -0.965 -18.328 -18.297 1 94.25 298 GLY B C 1
ATOM 5582 O O . GLY B 1 298 ? -2.092 -18.828 -18.297 1 94.25 298 GLY B O 1
ATOM 5583 N N . GLU B 1 299 ? 0.049 -18.703 -17.562 1 96.56 299 GLU B N 1
ATOM 5584 C CA . GLU B 1 299 ? -0.147 -19.828 -16.656 1 96.56 299 GLU B CA 1
ATOM 5585 C C . GLU B 1 299 ? -1.179 -19.5 -15.57 1 96.56 299 GLU B C 1
ATOM 5587 O O . GLU B 1 299 ? -1.835 -20.406 -15.039 1 96.56 299 GLU B O 1
ATOM 5592 N N . PHE B 1 300 ? -1.325 -18.234 -15.289 1 97.88 300 PHE B N 1
ATOM 5593 C CA . PHE B 1 300 ? -2.316 -17.844 -14.289 1 97.88 300 PHE B CA 1
ATOM 5594 C C . PHE B 1 300 ? -3.721 -17.875 -14.883 1 97.88 300 PHE B C 1
ATOM 5596 O O . PHE B 1 300 ? -4.707 -17.938 -14.148 1 97.88 300 PHE B O 1
ATOM 5603 N N . GLY B 1 301 ? -3.803 -17.781 -16.078 1 96.44 301 GLY B N 1
ATOM 5604 C CA . GLY B 1 301 ? -5.086 -17.781 -16.766 1 96.44 301 GLY B CA 1
ATOM 5605 C C . GLY B 1 301 ? -5.695 -19.156 -16.891 1 96.44 301 GLY B C 1
ATOM 5606 O O . GLY B 1 301 ? -5.402 -20.047 -16.094 1 96.44 301 GLY B O 1
ATOM 5607 N N . PHE B 1 302 ? -6.609 -19.312 -17.781 1 96.5 302 PHE B N 1
ATOM 5608 C CA . PHE B 1 302 ? -7.301 -20.562 -18.062 1 96.5 302 PHE B CA 1
ATOM 5609 C C . PHE B 1 302 ? -8.008 -20.484 -19.406 1 96.5 302 PHE B C 1
ATOM 5611 O O . PHE B 1 302 ? -9.203 -20.188 -19.484 1 96.5 302 PHE B O 1
ATOM 5618 N N . SER B 1 303 ? -7.238 -20.844 -20.406 1 94.62 303 SER B N 1
ATOM 5619 C CA . SER B 1 303 ? -7.746 -20.719 -21.766 1 94.62 303 SER B CA 1
ATOM 5620 C C . SER B 1 303 ? -8.898 -21.688 -22.031 1 94.62 303 SER B C 1
ATOM 5622 O O . SER B 1 303 ? -9.047 -22.688 -21.312 1 94.62 303 SER B O 1
ATOM 5624 N N . PRO B 1 304 ? -9.688 -21.438 -23.047 1 95.25 304 PRO B N 1
ATOM 5625 C CA . PRO B 1 304 ? -10.828 -22.312 -23.344 1 95.25 304 PRO B CA 1
ATOM 5626 C C . PRO B 1 304 ? -10.414 -23.75 -23.609 1 95.25 304 PRO B C 1
ATOM 5628 O O . PRO B 1 304 ? -11.117 -24.688 -23.219 1 95.25 304 PRO B O 1
ATOM 5631 N N . GLU B 1 305 ? -9.328 -23.953 -24.328 1 96.81 305 GLU B N 1
ATOM 5632 C CA . GLU B 1 305 ? -8.883 -25.312 -24.609 1 96.81 305 GLU B CA 1
ATOM 5633 C C . GLU B 1 305 ? -8.438 -26.031 -23.328 1 96.81 305 GLU B C 1
ATOM 5635 O O . GLU B 1 305 ? -8.656 -27.234 -23.172 1 96.81 305 GLU B O 1
ATOM 5640 N N . ARG B 1 306 ? -7.789 -25.297 -22.438 1 96.44 306 ARG B N 1
ATOM 5641 C CA . ARG B 1 306 ? -7.391 -25.875 -21.156 1 96.44 306 ARG B CA 1
ATOM 5642 C C . ARG B 1 306 ? -8.609 -26.219 -20.312 1 96.44 306 ARG B C 1
ATOM 5644 O O . ARG B 1 306 ? -8.633 -27.266 -19.641 1 96.44 306 ARG B O 1
ATOM 5651 N N . LEU B 1 307 ? -9.586 -25.375 -20.328 1 97.62 307 LEU B N 1
ATOM 5652 C CA . LEU B 1 307 ? -10.836 -25.641 -19.625 1 97.62 307 LEU B CA 1
ATOM 5653 C C . LEU B 1 307 ? -11.5 -26.906 -20.172 1 97.62 307 LEU B C 1
ATOM 5655 O O . LEU B 1 307 ? -11.914 -27.781 -19.406 1 97.62 307 LEU B O 1
ATOM 5659 N N . ALA B 1 308 ? -11.57 -26.969 -21.453 1 98.06 308 ALA B N 1
ATOM 5660 C CA . ALA B 1 308 ? -12.172 -28.141 -22.094 1 98.06 308 ALA B CA 1
ATOM 5661 C C . ALA B 1 308 ? -11.406 -29.422 -21.734 1 98.06 308 ALA B C 1
ATOM 5663 O O . ALA B 1 308 ? -12.008 -30.422 -21.375 1 98.06 308 ALA B O 1
ATOM 5664 N N . MET B 1 309 ? -10.148 -29.328 -21.812 1 97.69 309 MET B N 1
ATOM 5665 C CA . MET B 1 309 ? -9.328 -30.484 -21.453 1 97.69 309 MET B CA 1
ATOM 5666 C C . MET B 1 309 ? -9.594 -30.906 -20.016 1 97.69 309 MET B C 1
ATOM 5668 O O . MET B 1 309 ? -9.773 -32.094 -19.75 1 97.69 309 MET B O 1
ATOM 5672 N N . SER B 1 310 ? -9.602 -29.969 -19.125 1 97.88 310 SER B N 1
ATOM 5673 C CA . SER B 1 310 ? -9.852 -30.266 -17.719 1 97.88 310 SER B CA 1
ATOM 5674 C C . SER B 1 310 ? -11.211 -30.922 -17.531 1 97.88 310 SER B C 1
ATOM 5676 O O . SER B 1 310 ? -11.336 -31.891 -16.781 1 97.88 310 SER B O 1
ATOM 5678 N N . ASN B 1 311 ? -12.18 -30.453 -18.203 1 98.44 311 ASN B N 1
ATOM 5679 C CA . ASN B 1 311 ? -13.539 -30.984 -18.062 1 98.44 311 ASN B CA 1
ATOM 5680 C C . ASN B 1 311 ? -13.656 -32.375 -18.672 1 98.44 311 ASN B C 1
ATOM 5682 O O . ASN B 1 311 ? -14.398 -33.219 -18.156 1 98.44 311 ASN B O 1
ATOM 5686 N N . ALA B 1 312 ? -12.93 -32.625 -19.75 1 98.5 312 ALA B N 1
ATOM 5687 C CA . ALA B 1 312 ? -12.898 -34 -20.328 1 98.5 312 ALA B CA 1
ATOM 5688 C C . ALA B 1 312 ? -12.375 -35 -19.312 1 98.5 312 ALA B C 1
ATOM 5690 O O . ALA B 1 312 ? -12.953 -36.062 -19.141 1 98.5 312 ALA B O 1
ATOM 5691 N N . SER B 1 313 ? -11.328 -34.625 -18.625 1 97.69 313 SER B N 1
ATOM 5692 C CA . SER B 1 313 ? -10.773 -35.469 -17.594 1 97.69 313 SER B CA 1
ATOM 5693 C C . SER B 1 313 ? -11.789 -35.781 -16.5 1 97.69 313 SER B C 1
ATOM 5695 O O . SER B 1 313 ? -11.883 -36.906 -16.016 1 97.69 313 SER B O 1
ATOM 5697 N N . THR B 1 314 ? -12.531 -34.75 -16.125 1 98.19 314 THR B N 1
ATOM 5698 C CA . THR B 1 314 ? -13.531 -34.938 -15.086 1 98.19 314 THR B CA 1
ATOM 5699 C C . THR B 1 314 ? -14.648 -35.875 -15.555 1 98.19 314 THR B C 1
ATOM 5701 O O . THR B 1 314 ? -15.094 -36.75 -14.805 1 98.19 314 THR B O 1
ATOM 5704 N N . CYS B 1 315 ? -15.047 -35.75 -16.781 1 97.94 315 CYS B N 1
ATOM 5705 C CA . CYS B 1 315 ? -16.078 -36.594 -17.328 1 97.94 315 CYS B CA 1
ATOM 5706 C C . CYS B 1 315 ? -15.633 -38.062 -17.344 1 97.94 315 CYS B C 1
ATOM 5708 O O . CYS B 1 315 ? -16.422 -38.969 -17.094 1 97.94 315 CYS B O 1
ATOM 5710 N N . LEU B 1 316 ? -14.391 -38.281 -17.641 1 96.94 316 LEU B N 1
ATOM 5711 C CA . LEU B 1 316 ? -13.852 -39.625 -17.609 1 96.94 316 LEU B CA 1
ATOM 5712 C C . LEU B 1 316 ? -13.914 -40.219 -16.203 1 96.94 316 LEU B C 1
ATOM 5714 O O . LEU B 1 316 ? -14.258 -41.406 -16.031 1 96.94 316 LEU B O 1
ATOM 5718 N N . LEU B 1 317 ? -13.625 -39.406 -15.211 1 95.06 317 LEU B N 1
ATOM 5719 C CA . LEU B 1 317 ? -13.625 -39.844 -13.82 1 95.06 317 LEU B CA 1
ATOM 5720 C C . LEU B 1 317 ? -15.023 -40.281 -13.383 1 95.06 317 LEU B C 1
ATOM 5722 O O . LEU B 1 317 ? -15.164 -41.219 -12.586 1 95.06 317 LEU B O 1
ATOM 5726 N N . ILE B 1 318 ? -16 -39.625 -13.977 1 95.44 318 ILE B N 1
ATOM 5727 C CA . ILE B 1 318 ? -17.344 -39.906 -13.508 1 95.44 318 ILE B CA 1
ATOM 5728 C C . ILE B 1 318 ? -18.016 -40.906 -14.477 1 95.44 318 ILE B C 1
ATOM 5730 O O . ILE B 1 318 ? -19.234 -41.094 -14.406 1 95.44 318 ILE B O 1
ATOM 5734 N N . GLY B 1 319 ? -17.266 -41.406 -15.469 1 93.69 319 GLY B N 1
ATOM 5735 C CA . GLY B 1 319 ? -17.703 -42.5 -16.297 1 93.69 319 GLY B CA 1
ATOM 5736 C C . GLY B 1 319 ? -18.562 -42.062 -17.469 1 93.69 319 GLY B C 1
ATOM 5737 O O . GLY B 1 319 ? -19.234 -42.906 -18.094 1 93.69 319 GLY B O 1
ATOM 5738 N N . ASP B 1 320 ? -18.547 -40.844 -17.703 1 95.38 320 ASP B N 1
ATOM 5739 C CA . ASP B 1 320 ? -19.297 -40.312 -18.859 1 95.38 320 ASP B CA 1
ATOM 5740 C C . ASP B 1 320 ? -18.406 -40.25 -20.094 1 95.38 320 ASP B C 1
ATOM 5742 O O . ASP B 1 320 ? -17.984 -39.188 -20.516 1 95.38 320 ASP B O 1
ATOM 5746 N N . GLY B 1 321 ? -18.25 -41.375 -20.766 1 95.31 321 GLY B N 1
ATOM 5747 C CA . GLY B 1 321 ? -17.359 -41.5 -21.906 1 95.31 321 GLY B CA 1
ATOM 5748 C C . GLY B 1 321 ? -17.812 -40.688 -23.109 1 95.31 321 GLY B C 1
ATOM 5749 O O . GLY B 1 321 ? -16.984 -40.125 -23.812 1 95.31 321 GLY B O 1
ATOM 5750 N N . ASP B 1 322 ? -19.109 -40.594 -23.344 1 96.69 322 ASP B N 1
ATOM 5751 C CA . ASP B 1 322 ? -19.625 -39.844 -24.484 1 96.69 322 ASP B CA 1
ATOM 5752 C C . ASP B 1 322 ? -19.312 -38.344 -24.359 1 96.69 322 ASP B C 1
ATOM 5754 O O . ASP B 1 322 ? -18.797 -37.75 -25.297 1 96.69 322 ASP B O 1
ATOM 5758 N N . ARG B 1 323 ? -19.625 -37.875 -23.203 1 97.12 323 ARG B N 1
ATOM 5759 C CA . ARG B 1 323 ? -19.344 -36.469 -22.984 1 97.12 323 ARG B CA 1
ATOM 5760 C C . ARG B 1 323 ? -17.844 -36.188 -22.984 1 97.12 323 ARG B C 1
ATOM 5762 O O . ARG B 1 323 ? -17.391 -35.156 -23.5 1 97.12 323 ARG B O 1
ATOM 5769 N N . ALA B 1 324 ? -17.094 -37.094 -22.344 1 98.19 324 ALA B N 1
ATOM 5770 C CA . ALA B 1 324 ? -15.633 -36.938 -22.312 1 98.19 324 ALA B CA 1
ATOM 5771 C C . ALA B 1 324 ? -15.062 -36.875 -23.734 1 98.19 324 ALA B C 1
ATOM 5773 O O . ALA B 1 324 ? -14.203 -36.031 -24.016 1 98.19 324 ALA B O 1
ATOM 5774 N N . GLU B 1 325 ? -15.547 -37.719 -24.594 1 98.31 325 GLU B N 1
ATOM 5775 C CA . GLU B 1 325 ? -15.07 -37.75 -25.969 1 98.31 325 GLU B CA 1
ATOM 5776 C C . GLU B 1 325 ? -15.391 -36.438 -26.672 1 98.31 325 GLU B C 1
ATOM 5778 O O . GLU B 1 325 ? -14.523 -35.844 -27.312 1 98.31 325 GLU B O 1
ATOM 5783 N N . ARG B 1 326 ? -16.609 -35.969 -26.562 1 98.31 326 ARG B N 1
ATOM 5784 C CA . ARG B 1 326 ? -17.016 -34.719 -27.203 1 98.31 326 ARG B CA 1
ATOM 5785 C C . ARG B 1 326 ? -16.172 -33.562 -26.734 1 98.31 326 ARG B C 1
ATOM 5787 O O . ARG B 1 326 ? -15.703 -32.75 -27.531 1 98.31 326 ARG B O 1
ATOM 5794 N N . ILE B 1 327 ? -15.992 -33.5 -25.484 1 98.44 327 ILE B N 1
ATOM 5795 C CA . ILE B 1 327 ? -15.281 -32.375 -24.906 1 98.44 327 ILE B CA 1
ATOM 5796 C C . ILE B 1 327 ? -13.789 -32.469 -25.234 1 98.44 327 ILE B C 1
ATOM 5798 O O . ILE B 1 327 ? -13.133 -31.453 -25.453 1 98.44 327 ILE B O 1
ATOM 5802 N N . ALA B 1 328 ? -13.211 -33.656 -25.203 1 98.62 328 ALA B N 1
ATOM 5803 C CA . ALA B 1 328 ? -11.812 -33.812 -25.578 1 98.62 328 ALA B CA 1
ATOM 5804 C C . ALA B 1 328 ? -11.57 -33.406 -27.016 1 98.62 328 ALA B C 1
ATOM 5806 O O . ALA B 1 328 ? -10.555 -32.781 -27.328 1 98.62 328 ALA B O 1
ATOM 5807 N N . VAL B 1 329 ? -12.516 -33.75 -27.875 1 98.38 329 VAL B N 1
ATOM 5808 C CA . VAL B 1 329 ? -12.422 -33.312 -29.266 1 98.38 329 VAL B CA 1
ATOM 5809 C C . VAL B 1 329 ? -12.492 -31.797 -29.359 1 98.38 329 VAL B C 1
ATOM 5811 O O . VAL B 1 329 ? -11.734 -31.188 -30.109 1 98.38 329 VAL B O 1
ATOM 5814 N N . GLN B 1 330 ? -13.391 -31.266 -28.625 1 98.25 330 GLN B N 1
ATOM 5815 C CA . GLN B 1 330 ? -13.492 -29.812 -28.578 1 98.25 330 GLN B CA 1
ATOM 5816 C C . GLN B 1 330 ? -12.18 -29.188 -28.109 1 98.25 330 GLN B C 1
ATOM 5818 O O . GLN B 1 330 ? -11.75 -28.172 -28.656 1 98.25 330 GLN B O 1
ATOM 5823 N N . ALA B 1 331 ? -11.539 -29.719 -27.062 1 98.12 331 ALA B N 1
ATOM 5824 C CA . ALA B 1 331 ? -10.266 -29.219 -26.562 1 98.12 331 ALA B CA 1
ATOM 5825 C C . ALA B 1 331 ? -9.195 -29.234 -27.656 1 98.12 331 ALA B C 1
ATOM 5827 O O . ALA B 1 331 ? -8.453 -28.266 -27.828 1 98.12 331 ALA B O 1
ATOM 5828 N N . LEU B 1 332 ? -9.133 -30.328 -28.391 1 97.38 332 LEU B N 1
ATOM 5829 C CA . LEU B 1 332 ? -8.164 -30.484 -29.469 1 97.38 332 LEU B CA 1
ATOM 5830 C C . LEU B 1 332 ? -8.43 -29.453 -30.578 1 97.38 332 LEU B C 1
ATOM 5832 O O . LEU B 1 332 ? -7.496 -28.844 -31.094 1 97.38 332 LEU B O 1
ATOM 5836 N N . ASP B 1 333 ? -9.688 -29.25 -30.922 1 97.25 333 ASP B N 1
ATOM 5837 C CA . ASP B 1 333 ? -10.055 -28.297 -31.953 1 97.25 333 ASP B CA 1
ATOM 5838 C C . ASP B 1 333 ? -9.672 -26.875 -31.547 1 97.25 333 ASP B C 1
ATOM 5840 O O . ASP B 1 333 ? -9.117 -26.109 -32.344 1 97.25 333 ASP B O 1
ATOM 5844 N N . LEU B 1 334 ? -9.977 -26.547 -30.328 1 96.56 334 LEU B N 1
ATOM 5845 C CA . LEU B 1 334 ? -9.633 -25.234 -29.797 1 96.56 334 LEU B CA 1
ATOM 5846 C C . LEU B 1 334 ? -8.125 -25.016 -29.781 1 96.56 334 LEU B C 1
ATOM 5848 O O . LEU B 1 334 ? -7.641 -23.953 -30.172 1 96.56 334 LEU B O 1
ATOM 5852 N N . ALA B 1 335 ? -7.359 -25.984 -29.359 1 94.31 335 ALA B N 1
ATOM 5853 C CA . ALA B 1 335 ? -5.902 -25.891 -29.297 1 94.31 335 ALA B CA 1
ATOM 5854 C C . ALA B 1 335 ? -5.309 -25.734 -30.688 1 94.31 335 ALA B C 1
ATOM 5856 O O . ALA B 1 335 ? -4.387 -24.938 -30.906 1 94.31 335 ALA B O 1
ATOM 5857 N N . ARG B 1 336 ? -5.848 -26.438 -31.594 1 89.81 336 ARG B N 1
ATOM 5858 C CA . ARG B 1 336 ? -5.332 -26.438 -32.969 1 89.81 336 ARG B CA 1
ATOM 5859 C C . ARG B 1 336 ? -5.672 -25.125 -33.656 1 89.81 336 ARG B C 1
ATOM 5861 O O . ARG B 1 336 ? -5.016 -24.75 -34.625 1 89.81 336 ARG B O 1
ATOM 5868 N N . SER B 1 337 ? -6.672 -24.516 -33.281 1 92.62 337 SER B N 1
ATOM 5869 C CA . SER B 1 337 ? -7.074 -23.25 -33.875 1 92.62 337 SER B CA 1
ATOM 5870 C C . SER B 1 337 ? -6.16 -22.109 -33.438 1 92.62 337 SER B C 1
ATOM 5872 O O . SER B 1 337 ? -6.145 -21.047 -34.062 1 92.62 337 SER B O 1
ATOM 5874 N N . ARG B 1 338 ? -5.332 -22.391 -32.438 1 89.44 338 ARG B N 1
ATOM 5875 C CA . ARG B 1 338 ? -4.383 -21.375 -31.984 1 89.44 338 ARG B CA 1
ATOM 5876 C C . ARG B 1 338 ? -3.156 -21.328 -32.906 1 89.44 338 ARG B C 1
ATOM 5878 O O . ARG B 1 338 ? -2.787 -22.328 -33.5 1 89.44 338 ARG B O 1
ATOM 5885 N N . PRO B 1 339 ? -2.559 -20.062 -32.969 1 86.12 339 PRO B N 1
ATOM 5886 C CA . PRO B 1 339 ? -1.284 -20 -33.688 1 86.12 339 PRO B CA 1
ATOM 5887 C C . PRO B 1 339 ? -0.239 -20.953 -33.094 1 86.12 339 PRO B C 1
ATOM 5889 O O . PRO B 1 339 ? -0.195 -21.172 -31.891 1 86.12 339 PRO B O 1
ATOM 5892 N N . SER B 1 340 ? 0.618 -21.5 -33.938 1 82.12 340 SER B N 1
ATOM 5893 C CA . SER B 1 340 ? 1.591 -22.516 -33.562 1 82.12 340 SER B CA 1
ATOM 5894 C C . SER B 1 340 ? 2.498 -22.031 -32.438 1 82.12 340 SER B C 1
ATOM 5896 O O . SER B 1 340 ? 2.881 -22.812 -31.562 1 82.12 340 SER B O 1
ATOM 5898 N N . ALA B 1 341 ? 2.807 -20.766 -32.469 1 78.81 341 ALA B N 1
ATOM 5899 C CA . ALA B 1 341 ? 3.742 -20.188 -31.5 1 78.81 341 ALA B CA 1
ATOM 5900 C C . ALA B 1 341 ? 3.146 -20.172 -30.094 1 78.81 341 ALA B C 1
ATOM 5902 O O . ALA B 1 341 ? 3.877 -20.172 -29.094 1 78.81 341 ALA B O 1
ATOM 5903 N N . THR B 1 342 ? 1.795 -20.297 -30.031 1 81.81 342 THR B N 1
ATOM 5904 C CA . THR B 1 342 ? 1.154 -20.156 -28.734 1 81.81 342 THR B CA 1
ATOM 5905 C C . THR B 1 342 ? 0.376 -21.422 -28.375 1 81.81 342 THR B C 1
ATOM 5907 O O . THR B 1 342 ? -0.251 -21.5 -27.328 1 81.81 342 THR B O 1
ATOM 5910 N N . ARG B 1 343 ? 0.486 -22.391 -29.266 1 86.31 343 ARG B N 1
ATOM 5911 C CA . ARG B 1 343 ? -0.229 -23.656 -29.031 1 86.31 343 ARG B CA 1
ATOM 5912 C C . ARG B 1 343 ? 0.45 -24.469 -27.938 1 86.31 343 ARG B C 1
ATOM 5914 O O . ARG B 1 343 ? 1.665 -24.688 -27.984 1 86.31 343 ARG B O 1
ATOM 5921 N N . SER B 1 344 ? -0.312 -24.859 -27.031 1 89.19 344 SER B N 1
ATOM 5922 C CA . SER B 1 344 ? 0.219 -25.656 -25.938 1 89.19 344 SER B CA 1
ATOM 5923 C C . SER B 1 344 ? 0.289 -27.141 -26.312 1 89.19 344 SER B C 1
ATOM 5925 O O . SER B 1 344 ? -0.741 -27.812 -26.406 1 89.19 344 SER B O 1
ATOM 5927 N N . VAL B 1 345 ? 1.441 -27.656 -26.406 1 89.94 345 VAL B N 1
ATOM 5928 C CA . VAL B 1 345 ? 1.629 -29.062 -26.719 1 89.94 345 VAL B CA 1
ATOM 5929 C C . VAL B 1 345 ? 1.12 -29.922 -25.562 1 89.94 345 VAL B C 1
ATOM 5931 O O . VAL B 1 345 ? 0.633 -31.031 -25.766 1 89.94 345 VAL B O 1
ATOM 5934 N N . ARG B 1 346 ? 1.164 -29.312 -24.391 1 91 346 ARG B N 1
ATOM 5935 C CA . ARG B 1 346 ? 0.679 -30.031 -23.203 1 91 346 ARG B CA 1
ATOM 5936 C C . ARG B 1 346 ? -0.831 -30.234 -23.281 1 91 346 ARG B C 1
ATOM 5938 O O . ARG B 1 346 ? -1.332 -31.312 -22.938 1 91 346 ARG B O 1
ATOM 5945 N N . VAL B 1 347 ? -1.529 -29.219 -23.734 1 94.38 347 VAL B N 1
ATOM 5946 C CA . VAL B 1 347 ? -2.98 -29.312 -23.844 1 94.38 347 VAL B CA 1
ATOM 5947 C C . VAL B 1 347 ? -3.354 -30.297 -24.953 1 94.38 347 VAL B C 1
ATOM 5949 O O . VAL B 1 347 ? -4.25 -31.125 -24.797 1 94.38 347 VAL B O 1
ATOM 5952 N N . VAL B 1 348 ? -2.607 -30.281 -26.016 1 95.62 348 VAL B N 1
ATOM 5953 C CA . VAL B 1 348 ? -2.871 -31.188 -27.141 1 95.62 348 VAL B CA 1
ATOM 5954 C C . VAL B 1 348 ? -2.627 -32.625 -26.703 1 95.62 348 VAL B C 1
ATOM 5956 O O . VAL B 1 348 ? -3.469 -33.5 -26.922 1 95.62 348 VAL B O 1
ATOM 5959 N N . GLY B 1 349 ? -1.514 -32.812 -26.078 1 96.62 349 GLY B N 1
ATOM 5960 C CA . GLY B 1 349 ? -1.205 -34.156 -25.594 1 96.62 349 GLY B CA 1
ATOM 5961 C C . GLY B 1 349 ? -2.193 -34.656 -24.547 1 96.62 349 GLY B C 1
ATOM 5962 O O . GLY B 1 349 ? -2.637 -35.812 -24.609 1 96.62 349 GLY B O 1
ATOM 5963 N N . GLY B 1 350 ? -2.541 -33.781 -23.625 1 97.25 350 GLY B N 1
ATOM 5964 C CA . GLY B 1 350 ? -3.496 -34.156 -22.594 1 97.25 350 GLY B CA 1
ATOM 5965 C C . GLY B 1 350 ? -4.879 -34.438 -23.125 1 97.25 350 GLY B C 1
ATOM 5966 O O . GLY B 1 350 ? -5.504 -35.438 -22.75 1 97.25 350 GLY B O 1
ATOM 5967 N N . ALA B 1 351 ? -5.328 -33.625 -24.031 1 98.06 351 ALA B N 1
ATOM 5968 C CA . ALA B 1 351 ? -6.633 -33.844 -24.656 1 98.06 351 ALA B CA 1
ATOM 5969 C C . ALA B 1 351 ? -6.637 -35.125 -25.484 1 98.06 351 ALA B C 1
ATOM 5971 O O . ALA B 1 351 ? -7.645 -35.812 -25.531 1 98.06 351 ALA B O 1
ATOM 5972 N N . GLY B 1 352 ? -5.547 -35.406 -26.109 1 98.5 352 GLY B N 1
ATOM 5973 C CA . GLY B 1 352 ? -5.41 -36.656 -26.844 1 98.5 352 GLY B CA 1
ATOM 5974 C C . GLY B 1 352 ? -5.504 -37.875 -25.938 1 98.5 352 GLY B C 1
ATOM 5975 O O . GLY B 1 352 ? -6.16 -38.875 -26.281 1 98.5 352 GLY B O 1
ATOM 5976 N N . ALA B 1 353 ? -4.812 -37.812 -24.859 1 98.38 353 ALA B N 1
ATOM 5977 C CA . ALA B 1 353 ? -4.875 -38.906 -23.875 1 98.38 353 ALA B CA 1
ATOM 5978 C C . ALA B 1 353 ? -6.297 -39.094 -23.344 1 98.38 353 ALA B C 1
ATOM 5980 O O . ALA B 1 353 ? -6.777 -40.219 -23.219 1 98.38 353 ALA B O 1
ATOM 5981 N N . ASP B 1 354 ? -6.965 -38 -23.047 1 98.38 354 ASP B N 1
ATOM 5982 C CA . ASP B 1 354 ? -8.344 -38.062 -22.562 1 98.38 354 ASP B CA 1
ATOM 5983 C C . ASP B 1 354 ? -9.266 -38.625 -23.641 1 98.38 354 ASP B C 1
ATOM 5985 O O . ASP B 1 354 ? -10.164 -39.406 -23.328 1 98.38 354 ASP B O 1
ATOM 5989 N N . LEU B 1 355 ? -9.031 -38.281 -24.859 1 98.69 355 LEU B N 1
ATOM 5990 C CA . LEU B 1 355 ? -9.82 -38.812 -25.953 1 98.69 355 LEU B CA 1
ATOM 5991 C C . LEU B 1 355 ? -9.609 -40.312 -26.094 1 98.69 355 LEU B C 1
ATOM 5993 O O . LEU B 1 355 ? -10.57 -41.062 -26.297 1 98.69 355 LEU B O 1
ATOM 5997 N N . ALA B 1 356 ? -8.398 -40.719 -25.984 1 98.69 356 ALA B N 1
ATOM 5998 C CA . ALA B 1 356 ? -8.094 -42.125 -26.047 1 98.69 356 ALA B CA 1
ATOM 5999 C C . ALA B 1 356 ? -8.828 -42.906 -24.938 1 98.69 356 ALA B C 1
ATOM 6001 O O . ALA B 1 356 ? -9.43 -43.938 -25.188 1 98.69 356 ALA B O 1
ATOM 6002 N N . ALA B 1 357 ? -8.789 -42.375 -23.734 1 97.94 357 ALA B N 1
ATOM 6003 C CA . ALA B 1 357 ? -9.477 -43 -22.609 1 97.94 357 ALA B CA 1
ATOM 6004 C C . ALA B 1 357 ? -10.977 -43.094 -22.859 1 97.94 357 ALA B C 1
ATOM 6006 O O . ALA B 1 357 ? -11.617 -44.094 -22.531 1 97.94 357 ALA B O 1
ATOM 6007 N N . ALA B 1 358 ? -11.508 -42 -23.391 1 98.12 358 ALA B N 1
ATOM 6008 C CA . ALA B 1 358 ? -12.938 -41.969 -23.688 1 98.12 358 ALA B CA 1
ATOM 6009 C C . ALA B 1 358 ? -13.312 -43.031 -24.719 1 98.12 358 ALA B C 1
ATOM 6011 O O . ALA B 1 358 ? -14.328 -43.719 -24.578 1 98.12 358 ALA B O 1
ATOM 6012 N N . ARG B 1 359 ? -12.516 -43.219 -25.656 1 97.81 359 ARG B N 1
ATOM 6013 C CA . ARG B 1 359 ? -12.789 -44.188 -26.719 1 97.81 359 ARG B CA 1
ATOM 6014 C C . ARG B 1 359 ? -12.633 -45.625 -26.219 1 97.81 359 ARG B C 1
ATOM 6016 O O . ARG B 1 359 ? -13.344 -46.5 -26.672 1 97.81 359 ARG B O 1
ATOM 6023 N N . LEU B 1 360 ? -11.688 -45.812 -25.359 1 96.5 360 LEU B N 1
ATOM 6024 C CA . LEU B 1 360 ? -11.578 -47.125 -24.734 1 96.5 360 LEU B CA 1
ATOM 6025 C C . LEU B 1 360 ? -12.844 -47.469 -23.953 1 96.5 360 LEU B C 1
ATOM 6027 O O . LEU B 1 360 ? -13.289 -48.594 -23.953 1 96.5 360 LEU B O 1
ATOM 6031 N N . LEU B 1 361 ? -13.414 -46.469 -23.297 1 93.12 361 LEU B N 1
ATOM 6032 C CA . LEU B 1 361 ? -14.664 -46.688 -22.562 1 93.12 361 LEU B CA 1
ATOM 6033 C C . LEU B 1 361 ? -15.789 -47.062 -23.516 1 93.12 361 LEU B C 1
ATOM 6035 O O . LEU B 1 361 ? -16.75 -47.719 -23.109 1 93.12 361 LEU B O 1
ATOM 6039 N N . ARG B 1 362 ? -15.602 -46.656 -24.734 1 91.75 362 ARG B N 1
ATOM 6040 C CA . ARG B 1 362 ? -16.609 -46.938 -25.75 1 91.75 362 ARG B CA 1
ATOM 6041 C C . ARG B 1 362 ? -16.203 -48.125 -26.625 1 91.75 362 ARG B C 1
ATOM 6043 O O . ARG B 1 362 ? -16.734 -48.281 -27.719 1 91.75 362 ARG B O 1
ATOM 6050 N N . ASP B 1 363 ? -15.188 -48.844 -26.266 1 93 363 ASP B N 1
ATOM 6051 C CA . ASP B 1 363 ? -14.68 -50.062 -26.906 1 93 363 ASP B CA 1
ATOM 6052 C C . ASP B 1 363 ? -14.156 -49.781 -28.312 1 93 363 ASP B C 1
ATOM 6054 O O . ASP B 1 363 ? -14.422 -50.531 -29.25 1 93 363 ASP B O 1
ATOM 6058 N N . ASP B 1 364 ? -13.586 -48.688 -28.438 1 95.94 364 ASP B N 1
ATOM 6059 C CA . ASP B 1 364 ? -12.953 -48.281 -29.688 1 95.94 364 ASP B CA 1
ATOM 6060 C C . ASP B 1 364 ? -11.438 -48.25 -29.547 1 95.94 364 ASP B C 1
ATOM 6062 O O . ASP B 1 364 ? -10.844 -47.156 -29.438 1 95.94 364 ASP B O 1
ATOM 6066 N N . LEU B 1 365 ? -10.789 -49.375 -29.625 1 97.06 365 LEU B N 1
ATOM 6067 C CA . LEU B 1 365 ? -9.344 -49.531 -29.438 1 97.06 365 LEU B CA 1
ATOM 6068 C C . LEU B 1 365 ? -8.578 -48.812 -30.547 1 97.06 365 LEU B C 1
ATOM 6070 O O . LEU B 1 365 ? -7.59 -48.125 -30.281 1 97.06 365 LEU B O 1
ATOM 6074 N N . ASP B 1 366 ? -9.047 -48.969 -31.766 1 97.19 366 ASP B N 1
ATOM 6075 C CA . ASP B 1 366 ? -8.383 -48.312 -32.906 1 97.19 366 ASP B CA 1
ATOM 6076 C C . ASP B 1 366 ? -8.461 -46.812 -32.781 1 97.19 366 ASP B C 1
ATOM 6078 O O . ASP B 1 366 ? -7.48 -46.094 -33.062 1 97.19 366 ASP B O 1
ATOM 6082 N N . GLY B 1 367 ? -9.609 -46.375 -32.438 1 97.69 367 GLY B N 1
ATOM 6083 C CA . GLY B 1 367 ? -9.773 -44.938 -32.188 1 97.69 367 GLY B CA 1
ATOM 6084 C C . GLY B 1 367 ? -8.883 -44.406 -31.094 1 97.69 367 GLY B C 1
ATOM 6085 O O . GLY B 1 367 ? -8.367 -43.281 -31.188 1 97.69 367 GLY B O 1
ATOM 6086 N N . ALA B 1 368 ? -8.766 -45.156 -30.031 1 98.12 368 ALA B N 1
ATOM 6087 C CA . ALA B 1 368 ? -7.879 -44.781 -28.938 1 98.12 368 ALA B CA 1
ATOM 6088 C C . ALA B 1 368 ? -6.434 -44.656 -29.406 1 98.12 368 ALA B C 1
ATOM 6090 O O . ALA B 1 368 ? -5.73 -43.719 -29.047 1 98.12 368 ALA B O 1
ATOM 6091 N N . ALA B 1 369 ? -6.027 -45.625 -30.219 1 97.88 369 ALA B N 1
ATOM 6092 C CA . ALA B 1 369 ? -4.676 -45.594 -30.766 1 97.88 369 ALA B CA 1
ATOM 6093 C C . ALA B 1 369 ? -4.438 -44.312 -31.594 1 97.88 369 ALA B C 1
ATOM 6095 O O . ALA B 1 369 ? -3.377 -43.688 -31.5 1 97.88 369 ALA B O 1
ATOM 6096 N N . GLN B 1 370 ? -5.398 -43.938 -32.375 1 98.06 370 GLN B N 1
ATOM 6097 C CA . GLN B 1 370 ? -5.301 -42.719 -33.188 1 98.06 370 GLN B CA 1
ATOM 6098 C C . GLN B 1 370 ? -5.211 -41.469 -32.312 1 98.06 370 GLN B C 1
ATOM 6100 O O . GLN B 1 370 ? -4.434 -40.562 -32.594 1 98.06 370 GLN B O 1
ATOM 6105 N N . ALA B 1 371 ? -6.02 -41.438 -31.297 1 98.25 371 ALA B N 1
ATOM 6106 C CA . ALA B 1 371 ? -6.059 -40.281 -30.391 1 98.25 371 ALA B CA 1
ATOM 6107 C C . ALA B 1 371 ? -4.723 -40.125 -29.672 1 98.25 371 ALA B C 1
ATOM 6109 O O . ALA B 1 371 ? -4.301 -38.969 -29.422 1 98.25 371 ALA B O 1
ATOM 6110 N N . LEU B 1 372 ? -4 -41.188 -29.359 1 98.25 372 LEU B N 1
ATOM 6111 C CA . LEU B 1 372 ? -2.754 -41.156 -28.594 1 98.25 372 LEU B CA 1
ATOM 6112 C C . LEU B 1 372 ? -1.629 -40.562 -29.422 1 98.25 372 LEU B C 1
ATOM 6114 O O . LEU B 1 372 ? -0.581 -40.188 -28.891 1 98.25 372 LEU B O 1
ATOM 6118 N N . GLU B 1 373 ? -1.834 -40.375 -30.734 1 97 373 GLU B N 1
ATOM 6119 C CA . GLU B 1 373 ? -0.815 -39.781 -31.578 1 97 373 GLU B CA 1
ATOM 6120 C C . GLU B 1 373 ? -0.475 -38.375 -31.109 1 97 373 GLU B C 1
ATOM 6122 O O . GLU B 1 373 ? 0.684 -37.938 -31.172 1 97 373 GLU B O 1
ATOM 6127 N N . ALA B 1 374 ? -1.485 -37.688 -30.656 1 96.19 374 ALA B N 1
ATOM 6128 C CA . ALA B 1 374 ? -1.28 -36.344 -30.156 1 96.19 374 ALA B CA 1
ATOM 6129 C C . ALA B 1 374 ? -0.41 -36.344 -28.891 1 96.19 374 ALA B C 1
ATOM 6131 O O . ALA B 1 374 ? 0.41 -35.438 -28.688 1 96.19 374 ALA B O 1
ATOM 6132 N N . MET B 1 375 ? -0.605 -37.281 -28.031 1 96.81 375 MET B N 1
ATOM 6133 C CA . MET B 1 375 ? 0.151 -37.375 -26.781 1 96.81 375 MET B CA 1
ATOM 6134 C C . MET B 1 375 ? 1.616 -37.719 -27.062 1 96.81 375 MET B C 1
ATOM 6136 O O . MET B 1 375 ? 2.508 -37.156 -26.406 1 96.81 375 MET B O 1
ATOM 6140 N N . TRP B 1 376 ? 1.895 -38.531 -28.156 1 95.81 376 TRP B N 1
ATOM 6141 C CA . TRP B 1 376 ? 3.252 -38.969 -28.469 1 95.81 376 TRP B CA 1
ATOM 6142 C C . TRP B 1 376 ? 4.121 -37.812 -28.906 1 95.81 376 TRP B C 1
ATOM 6144 O O . TRP B 1 376 ? 5.352 -37.875 -28.844 1 95.81 376 TRP B O 1
ATOM 6154 N N . LEU B 1 377 ? 3.488 -36.719 -29.25 1 91.31 377 LEU B N 1
ATOM 6155 C CA . LEU B 1 377 ? 4.215 -35.562 -29.781 1 91.31 377 LEU B CA 1
ATOM 6156 C C . LEU B 1 377 ? 4.77 -34.688 -28.656 1 91.31 377 LEU B C 1
ATOM 6158 O O . LEU B 1 377 ? 5.625 -33.844 -28.891 1 91.31 377 LEU B O 1
ATOM 6162 N N . VAL B 1 378 ? 4.332 -34.938 -27.453 1 93.31 378 VAL B N 1
ATOM 6163 C CA . VAL B 1 378 ? 4.781 -34.125 -26.328 1 93.31 378 VAL B CA 1
ATOM 6164 C C . VAL B 1 378 ? 6.23 -34.469 -26 1 93.31 378 VAL B C 1
ATOM 6166 O O . VAL B 1 378 ? 6.551 -35.594 -25.672 1 93.31 378 VAL B O 1
ATOM 6169 N N . PRO B 1 379 ? 7.062 -33.406 -26.094 1 87.88 379 PRO B N 1
ATOM 6170 C CA . PRO B 1 379 ? 8.469 -33.656 -25.781 1 87.88 379 PRO B CA 1
ATOM 6171 C C . PRO B 1 379 ? 8.68 -34.094 -24.328 1 87.88 379 PRO B C 1
ATOM 6173 O O . PRO B 1 379 ? 7.898 -33.75 -23.453 1 87.88 379 PRO B O 1
ATOM 6176 N N . LYS B 1 380 ? 9.781 -34.844 -24.062 1 85.88 380 LYS B N 1
ATOM 6177 C CA . LYS B 1 380 ? 10.094 -35.438 -22.766 1 85.88 380 LYS B CA 1
ATOM 6178 C C . LYS B 1 380 ? 10.109 -34.375 -21.656 1 85.88 380 LYS B C 1
ATOM 6180 O O . LYS B 1 380 ? 9.625 -34.625 -20.562 1 85.88 380 LYS B O 1
ATOM 6185 N N . GLU B 1 381 ? 10.648 -33.188 -22.016 1 80.81 381 GLU B N 1
ATOM 6186 C CA . GLU B 1 381 ? 10.852 -32.156 -21.031 1 80.81 381 GLU B CA 1
ATOM 6187 C C . GLU B 1 381 ? 9.539 -31.453 -20.672 1 80.81 381 GLU B C 1
ATOM 6189 O O . GLU B 1 381 ? 9.477 -30.703 -19.688 1 80.81 381 GLU B O 1
ATOM 6194 N N . GLN B 1 382 ? 8.414 -31.844 -21.422 1 88.38 382 GLN B N 1
ATOM 6195 C CA . GLN B 1 382 ? 7.129 -31.188 -21.188 1 88.38 382 GLN B CA 1
ATOM 6196 C C . GLN B 1 382 ? 6.082 -32.188 -20.719 1 88.38 382 GLN B C 1
ATOM 6198 O O . GLN B 1 382 ? 4.898 -31.859 -20.609 1 88.38 382 GLN B O 1
ATOM 6203 N N . ARG B 1 383 ? 6.586 -33.438 -20.547 1 91.88 383 ARG B N 1
ATOM 6204 C CA . ARG B 1 383 ? 5.684 -34.469 -20.062 1 91.88 383 ARG B CA 1
ATOM 6205 C C . ARG B 1 383 ? 5.441 -34.344 -18.562 1 91.88 383 ARG B C 1
ATOM 6207 O O . ARG B 1 383 ? 6.016 -35.062 -17.766 1 91.88 383 ARG B O 1
ATOM 6214 N N . ALA B 1 384 ? 4.539 -33.406 -18.25 1 91.56 384 ALA B N 1
ATOM 6215 C CA . ALA B 1 384 ? 4.27 -33 -16.875 1 91.56 384 ALA B CA 1
ATOM 6216 C C . ALA B 1 384 ? 3.371 -34 -16.156 1 91.56 384 ALA B C 1
ATOM 6218 O O . ALA B 1 384 ? 2.803 -34.906 -16.781 1 91.56 384 ALA B O 1
ATOM 6219 N N . THR B 1 385 ? 3.256 -33.781 -14.836 1 91.19 385 THR B N 1
ATOM 6220 C CA . THR B 1 385 ? 2.537 -34.656 -13.922 1 91.19 385 THR B CA 1
ATOM 6221 C C . THR B 1 385 ? 1.104 -34.875 -14.406 1 91.19 385 THR B C 1
ATOM 6223 O O . THR B 1 385 ? 0.6 -36 -14.375 1 91.19 385 THR B O 1
ATOM 6226 N N . GLY B 1 386 ? 0.407 -33.875 -14.891 1 93.25 386 GLY B N 1
ATOM 6227 C CA . GLY B 1 386 ? -0.958 -34 -15.375 1 93.25 386 GLY B CA 1
ATOM 6228 C C . GLY B 1 386 ? -1.086 -34.938 -16.578 1 93.25 386 GLY B C 1
ATOM 6229 O O . GLY B 1 386 ? -2.041 -35.719 -16.656 1 93.25 386 GLY B O 1
ATOM 6230 N N . LEU B 1 387 ? -0.139 -34.875 -17.406 1 94.38 387 LEU B N 1
ATOM 6231 C CA . LEU B 1 387 ? -0.132 -35.719 -18.578 1 94.38 387 LEU B CA 1
ATOM 6232 C C . LEU B 1 387 ? 0.14 -37.188 -18.188 1 94.38 387 LEU B C 1
ATOM 6234 O O . LEU B 1 387 ? -0.473 -38.094 -18.734 1 94.38 387 LEU B O 1
ATOM 6238 N N . LEU B 1 388 ? 1.009 -37.344 -17.266 1 93 388 LEU B N 1
ATOM 6239 C CA . LEU B 1 388 ? 1.349 -38.719 -16.828 1 93 388 LEU B CA 1
ATOM 6240 C C . LEU B 1 388 ? 0.15 -39.375 -16.172 1 93 388 LEU B C 1
ATOM 6242 O O . LEU B 1 388 ? -0.075 -40.594 -16.375 1 93 388 LEU B O 1
ATOM 6246 N N . ALA B 1 389 ? -0.586 -38.625 -15.453 1 92.69 389 ALA B N 1
ATOM 6247 C CA . ALA B 1 389 ? -1.802 -39.156 -14.844 1 92.69 389 ALA B CA 1
ATOM 6248 C C . ALA B 1 389 ? -2.807 -39.594 -15.914 1 92.69 389 ALA B C 1
ATOM 6250 O O . ALA B 1 389 ? -3.477 -40.594 -15.773 1 92.69 389 ALA B O 1
ATOM 6251 N N . ARG B 1 390 ? -2.902 -38.844 -16.938 1 95.44 390 ARG B N 1
ATOM 6252 C CA . ARG B 1 390 ? -3.797 -39.188 -18.047 1 95.44 390 ARG B CA 1
ATOM 6253 C C . ARG B 1 390 ? -3.314 -40.406 -18.781 1 95.44 390 ARG B C 1
ATOM 6255 O O . ARG B 1 390 ? -4.117 -41.281 -19.141 1 95.44 390 ARG B O 1
ATOM 6262 N N . ALA B 1 391 ? -2.012 -40.469 -18.969 1 95.44 391 ALA B N 1
ATOM 6263 C CA . ALA B 1 391 ? -1.43 -41.625 -19.625 1 95.44 391 ALA B CA 1
ATOM 6264 C C . ALA B 1 391 ? -1.683 -42.906 -18.797 1 95.44 391 ALA B C 1
ATOM 6266 O O . ALA B 1 391 ? -1.989 -43.969 -19.359 1 95.44 391 ALA B O 1
ATOM 6267 N N . ALA B 1 392 ? -1.569 -42.75 -17.578 1 93.12 392 ALA B N 1
ATOM 6268 C CA . ALA B 1 392 ? -1.811 -43.875 -16.672 1 93.12 392 ALA B CA 1
ATOM 6269 C C . ALA B 1 392 ? -3.258 -44.344 -16.781 1 93.12 392 ALA B C 1
ATOM 6271 O O . ALA B 1 392 ? -3.527 -45.562 -16.703 1 93.12 392 ALA B O 1
ATOM 6272 N N . ARG B 1 393 ? -4.164 -43.5 -16.891 1 93.44 393 ARG B N 1
ATOM 6273 C CA . ARG B 1 393 ? -5.574 -43.844 -17.031 1 93.44 393 ARG B CA 1
ATOM 6274 C C . ARG B 1 393 ? -5.805 -44.625 -18.312 1 93.44 393 ARG B C 1
ATOM 6276 O O . ARG B 1 393 ? -6.555 -45.625 -18.328 1 93.44 393 ARG B O 1
ATOM 6283 N N . VAL B 1 394 ? -5.172 -44.219 -19.391 1 96.5 394 VAL B N 1
ATOM 6284 C CA . VAL B 1 394 ? -5.285 -44.938 -20.641 1 96.5 394 VAL B CA 1
ATOM 6285 C C . VAL B 1 394 ? -4.711 -46.344 -20.484 1 96.5 394 VAL B C 1
ATOM 6287 O O . VAL B 1 394 ? -5.32 -47.312 -20.922 1 96.5 394 VAL B O 1
ATOM 6290 N N . ARG B 1 395 ? -3.594 -46.406 -19.844 1 94.88 395 ARG B N 1
ATOM 6291 C CA . ARG B 1 395 ? -2.951 -47.688 -19.641 1 94.88 395 ARG B CA 1
ATOM 6292 C C . ARG B 1 395 ? -3.863 -48.625 -18.844 1 94.88 395 ARG B C 1
ATOM 6294 O O . ARG B 1 395 ? -3.984 -49.812 -19.188 1 94.88 395 ARG B O 1
ATOM 6301 N N . SER B 1 396 ? -4.453 -48.125 -17.891 1 92.94 396 SER B N 1
ATOM 6302 C CA . SER B 1 396 ? -5.395 -48.906 -17.094 1 92.94 396 SER B CA 1
ATOM 6303 C C . SER B 1 396 ? -6.555 -49.406 -17.938 1 92.94 396 SER B C 1
ATOM 6305 O O . SER B 1 396 ? -7 -50.531 -17.781 1 92.94 396 SER B O 1
ATOM 6307 N N . GLY B 1 397 ? -7.035 -48.562 -18.812 1 93.38 397 GLY B N 1
ATOM 6308 C CA . GLY B 1 397 ? -8.094 -48.969 -19.734 1 93.38 397 GLY B CA 1
ATOM 6309 C C . GLY B 1 397 ? -7.676 -50.062 -20.688 1 93.38 397 GLY B C 1
ATOM 6310 O O . GLY B 1 397 ? -8.461 -50.969 -20.984 1 93.38 397 GLY B O 1
ATOM 6311 N N . LEU B 1 398 ? -6.445 -50.062 -21.062 1 95.06 398 LEU B N 1
ATOM 6312 C CA . LEU B 1 398 ? -5.91 -51.031 -22 1 95.06 398 LEU B CA 1
ATOM 6313 C C . LEU B 1 398 ? -5.707 -52.375 -21.312 1 95.06 398 LEU B C 1
ATOM 6315 O O . LEU B 1 398 ? -5.621 -53.406 -21.984 1 95.06 398 LEU B O 1
ATOM 6319 N N . SER B 1 399 ? -5.629 -52.312 -20.047 1 90.38 399 SER B N 1
ATOM 6320 C CA . SER B 1 399 ? -5.355 -53.531 -19.281 1 90.38 399 SER B CA 1
ATOM 6321 C C . SER B 1 399 ? -6.645 -54.25 -18.891 1 90.38 399 SER B C 1
ATOM 6323 O O . SER B 1 399 ? -6.613 -55.25 -18.203 1 90.38 399 SER B O 1
ATOM 6325 N N . SER B 1 400 ? -7.695 -53.75 -19.359 1 87.94 400 SER B N 1
ATOM 6326 C CA . SER B 1 400 ? -8.969 -54.406 -19.094 1 87.94 400 SER B CA 1
ATOM 6327 C C . SER B 1 400 ? -9.031 -55.781 -19.75 1 87.94 400 SER B C 1
ATOM 6329 O O . SER B 1 400 ? -8.328 -56.031 -20.719 1 87.94 400 SER B O 1
ATOM 6331 N N . SER B 1 401 ? -9.867 -56.656 -19.25 1 87.62 401 SER B N 1
ATOM 6332 C CA . SER B 1 401 ? -10.023 -58.031 -19.75 1 87.62 401 SER B CA 1
ATOM 6333 C C . SER B 1 401 ? -10.523 -58.031 -21.188 1 87.62 401 SER B C 1
ATOM 6335 O O . SER B 1 401 ? -10.258 -58.969 -21.953 1 87.62 401 SER B O 1
ATOM 6337 N N . ARG B 1 402 ? -11.117 -57.062 -21.547 1 90.56 402 ARG B N 1
ATOM 6338 C CA . ARG B 1 402 ? -11.695 -56.938 -22.875 1 90.56 402 ARG B CA 1
ATOM 6339 C C . ARG B 1 402 ? -10.609 -56.938 -23.953 1 90.56 402 ARG B C 1
ATOM 6341 O O . ARG B 1 402 ? -10.852 -57.375 -25.078 1 90.56 402 ARG B O 1
ATOM 6348 N N . TYR B 1 403 ? -9.453 -56.469 -23.516 1 92.31 403 TYR B N 1
ATOM 6349 C CA . TYR B 1 403 ? -8.398 -56.344 -24.516 1 92.31 403 TYR B CA 1
ATOM 6350 C C . TYR B 1 403 ? -7.242 -57.281 -24.219 1 92.31 403 TYR B C 1
ATOM 6352 O O . TYR B 1 403 ? -6.129 -57.062 -24.703 1 92.31 403 TYR B O 1
ATOM 6360 N N . SER B 1 404 ? -7.43 -58.25 -23.391 1 89.94 404 SER B N 1
ATOM 6361 C CA . SER B 1 404 ? -6.379 -59.125 -22.922 1 89.94 404 SER B CA 1
ATOM 6362 C C . SER B 1 404 ? -5.719 -59.875 -24.078 1 89.94 404 SER B C 1
ATOM 6364 O O . SER B 1 404 ? -4.535 -60.219 -24.016 1 89.94 404 SER B O 1
ATOM 6366 N N . GLN B 1 405 ? -6.461 -60 -25.125 1 91.94 405 GLN B N 1
ATOM 6367 C CA . GLN B 1 405 ? -5.91 -60.75 -26.25 1 91.94 405 GLN B CA 1
ATOM 6368 C C . GLN B 1 405 ? -5.59 -59.844 -27.422 1 91.94 405 GLN B C 1
ATOM 6370 O O . GLN B 1 405 ? -5.145 -60.312 -28.484 1 91.94 405 GLN B O 1
ATOM 6375 N N . ALA B 1 406 ? -5.863 -58.594 -27.219 1 94.12 406 ALA B N 1
ATOM 6376 C CA . ALA B 1 406 ? -5.625 -57.656 -28.312 1 94.12 406 ALA B CA 1
ATOM 6377 C C . ALA B 1 406 ? -4.156 -57.25 -28.375 1 94.12 406 ALA B C 1
ATOM 6379 O O . ALA B 1 406 ? -3.637 -56.656 -27.438 1 94.12 406 ALA B O 1
ATOM 6380 N N . VAL B 1 407 ? -3.484 -57.531 -29.484 1 95.38 407 VAL B N 1
ATOM 6381 C CA . VAL B 1 407 ? -2.07 -57.219 -29.688 1 95.38 407 VAL B CA 1
ATOM 6382 C C . VAL B 1 407 ? -1.849 -55.719 -29.641 1 95.38 407 VAL B C 1
ATOM 6384 O O . VAL B 1 407 ? -0.894 -55.25 -29.016 1 95.38 407 VAL B O 1
ATOM 6387 N N . LEU B 1 408 ? -2.734 -55.031 -30.266 1 96.06 408 LEU B N 1
ATOM 6388 C CA . LEU B 1 408 ? -2.625 -53.562 -30.312 1 96.06 408 LEU B CA 1
ATOM 6389 C C . LEU B 1 408 ? -2.65 -53 -28.906 1 96.06 408 LEU B C 1
ATOM 6391 O O . LEU B 1 408 ? -1.897 -52.062 -28.594 1 96.06 408 LEU B O 1
ATOM 6395 N N . ALA B 1 409 ? -3.523 -53.438 -28.078 1 97 409 ALA B N 1
ATOM 6396 C CA . ALA B 1 409 ? -3.625 -52.938 -26.703 1 97 409 ALA B CA 1
ATOM 6397 C C . ALA B 1 409 ? -2.318 -53.156 -25.938 1 97 409 ALA B C 1
ATOM 6399 O O . ALA B 1 409 ? -1.878 -52.281 -25.188 1 97 409 ALA B O 1
ATOM 6400 N N . ALA B 1 410 ? -1.746 -54.281 -26.125 1 94.75 410 ALA B N 1
ATOM 6401 C CA . ALA B 1 410 ? -0.474 -54.594 -25.484 1 94.75 410 ALA B CA 1
ATOM 6402 C C . ALA B 1 410 ? 0.634 -53.688 -25.969 1 94.75 410 ALA B C 1
ATOM 6404 O O . ALA B 1 410 ? 1.438 -53.188 -25.172 1 94.75 410 ALA B O 1
ATOM 6405 N N . GLU B 1 411 ? 0.673 -53.406 -27.219 1 95.88 411 GLU B N 1
ATOM 6406 C CA . GLU B 1 411 ? 1.675 -52.531 -27.812 1 95.88 411 GLU B CA 1
ATOM 6407 C C . GLU B 1 411 ? 1.534 -51.125 -27.297 1 95.88 411 GLU B C 1
ATOM 6409 O O . GLU B 1 411 ? 2.531 -50.469 -26.969 1 95.88 411 GLU B O 1
ATOM 6414 N N . LEU B 1 412 ? 0.32 -50.688 -27.297 1 97 412 LEU B N 1
ATOM 6415 C CA . LEU B 1 412 ? 0.062 -49.344 -26.797 1 97 412 LEU B CA 1
ATOM 6416 C C . LEU B 1 412 ? 0.44 -49.219 -25.328 1 97 412 LEU B C 1
ATOM 6418 O O . LEU B 1 412 ? 0.995 -48.219 -24.891 1 97 412 LEU B O 1
ATOM 6422 N N . GLY B 1 413 ? 0.09 -50.188 -24.531 1 95.94 413 GLY B N 1
ATOM 6423 C CA . GLY B 1 413 ? 0.46 -50.219 -23.125 1 95.94 413 GLY B CA 1
ATOM 6424 C C . GLY B 1 413 ? 1.956 -50.094 -22.906 1 95.94 413 GLY B C 1
ATOM 6425 O O . GLY B 1 413 ? 2.402 -49.312 -22.062 1 95.94 413 GLY B O 1
ATOM 6426 N N . GLU B 1 414 ? 2.729 -50.844 -23.672 1 93.69 414 GLU B N 1
ATOM 6427 C CA . GLU B 1 414 ? 4.184 -50.781 -23.578 1 93.69 414 GLU B CA 1
ATOM 6428 C C . GLU B 1 414 ? 4.719 -49.406 -23.984 1 93.69 414 GLU B C 1
ATOM 6430 O O . GLU B 1 414 ? 5.648 -48.906 -23.359 1 93.69 414 GLU B O 1
ATOM 6435 N N . ARG B 1 415 ? 4.133 -48.938 -24.953 1 95.5 415 ARG B N 1
ATOM 6436 C CA . ARG B 1 415 ? 4.566 -47.625 -25.438 1 95.5 415 ARG B CA 1
ATOM 6437 C C . ARG B 1 415 ? 4.281 -46.531 -24.406 1 95.5 415 ARG B C 1
ATOM 6439 O O . ARG B 1 415 ? 5.086 -45.625 -24.219 1 95.5 415 ARG B O 1
ATOM 6446 N N . ILE B 1 416 ? 3.131 -46.625 -23.75 1 96.25 416 ILE B N 1
ATOM 6447 C CA . ILE B 1 416 ? 2.777 -45.656 -22.688 1 96.25 416 ILE B CA 1
ATOM 6448 C C . ILE B 1 416 ? 3.779 -45.781 -21.547 1 96.25 416 ILE B C 1
ATOM 6450 O O . ILE B 1 416 ? 4.211 -44.75 -21 1 96.25 416 ILE B O 1
ATOM 6454 N N . GLU B 1 417 ? 4.145 -46.938 -21.141 1 92.25 417 GLU B N 1
ATOM 6455 C CA . GLU B 1 417 ? 5.129 -47.125 -20.078 1 92.25 417 GLU B CA 1
ATOM 6456 C C . GLU B 1 417 ? 6.469 -46.5 -20.453 1 92.25 417 GLU B C 1
ATOM 6458 O O . GLU B 1 417 ? 7.098 -45.844 -19.625 1 92.25 417 GLU B O 1
ATOM 6463 N N . ASP B 1 418 ? 6.863 -46.688 -21.688 1 90.44 418 ASP B N 1
ATOM 6464 C CA . ASP B 1 418 ? 8.109 -46.094 -22.156 1 90.44 418 ASP B CA 1
ATOM 6465 C C . ASP B 1 418 ? 8.016 -44.562 -22.188 1 90.44 418 ASP B C 1
ATOM 6467 O O . ASP B 1 418 ? 8.969 -43.875 -21.797 1 90.44 418 ASP B O 1
ATOM 6471 N N . PHE B 1 419 ? 6.922 -44.125 -22.688 1 93.62 419 PHE B N 1
ATOM 6472 C CA . PHE B 1 419 ? 6.648 -42.688 -22.734 1 93.62 419 PHE B CA 1
ATOM 6473 C C . PHE B 1 419 ? 6.766 -42.094 -21.344 1 93.62 419 PHE B C 1
ATOM 6475 O O . PHE B 1 419 ? 7.43 -41.062 -21.172 1 93.62 419 PHE B O 1
ATOM 6482 N N . THR B 1 420 ? 6.16 -42.688 -20.359 1 91.5 420 THR B N 1
ATOM 6483 C CA . THR B 1 420 ? 6.121 -42.188 -18.984 1 91.5 420 THR B CA 1
ATOM 6484 C C . THR B 1 420 ? 7.5 -42.281 -18.328 1 91.5 420 THR B C 1
ATOM 6486 O O . THR B 1 420 ? 7.914 -41.375 -17.609 1 91.5 420 THR B O 1
ATOM 6489 N N . ARG B 1 421 ? 8.219 -43.281 -18.594 1 86 421 ARG B N 1
ATOM 6490 C CA . ARG B 1 421 ? 9.539 -43.5 -18.016 1 86 421 ARG B CA 1
ATOM 6491 C C . ARG B 1 421 ? 10.516 -42.438 -18.453 1 86 421 ARG B C 1
ATOM 6493 O O . ARG B 1 421 ? 11.438 -42.062 -17.703 1 86 421 ARG B O 1
ATOM 6500 N N . GLN B 1 422 ? 10.258 -41.844 -19.594 1 84.75 422 GLN B N 1
ATOM 6501 C CA . GLN B 1 422 ? 11.172 -40.875 -20.156 1 84.75 422 GLN B CA 1
ATOM 6502 C C . GLN B 1 422 ? 10.82 -39.469 -19.703 1 84.75 422 GLN B C 1
ATOM 6504 O O . GLN B 1 422 ? 11.547 -38.5 -20 1 84.75 422 GLN B O 1
ATOM 6509 N N . SER B 1 423 ? 9.781 -39.375 -19 1 85.69 423 SER B N 1
ATOM 6510 C CA . SER B 1 423 ? 9.312 -38.062 -18.578 1 85.69 423 SER B CA 1
ATOM 6511 C C . SER B 1 423 ? 10.234 -37.438 -17.531 1 85.69 423 SER B C 1
ATOM 6513 O O . SER B 1 423 ? 10.922 -38.188 -16.812 1 85.69 423 SER B O 1
ATOM 6515 N N . ALA B 1 424 ? 10.227 -36.188 -17.516 1 76.44 424 ALA B N 1
ATOM 6516 C CA . ALA B 1 424 ? 11.078 -35.438 -16.578 1 76.44 424 ALA B CA 1
ATOM 6517 C C . ALA B 1 424 ? 10.766 -35.844 -15.133 1 76.44 424 ALA B C 1
ATOM 6519 O O . ALA B 1 424 ? 11.68 -36.156 -14.359 1 76.44 424 ALA B O 1
ATOM 6520 N N . PRO B 1 425 ? 9.539 -35.938 -14.648 1 74.19 425 PRO B N 1
ATOM 6521 C CA . PRO B 1 425 ? 9.266 -36.344 -13.266 1 74.19 425 PRO B CA 1
ATOM 6522 C C . PRO B 1 425 ? 9.875 -37.719 -12.914 1 74.19 425 PRO B C 1
ATOM 6524 O O . PRO B 1 425 ? 10.438 -37.875 -11.836 1 74.19 425 PRO B O 1
ATOM 6527 N N . ARG B 1 426 ? 9.805 -38.594 -13.812 1 76.19 426 ARG B N 1
ATOM 6528 C CA . ARG B 1 426 ? 10.312 -39.938 -13.547 1 76.19 426 ARG B CA 1
ATOM 6529 C C . ARG B 1 426 ? 11.836 -39.938 -13.578 1 76.19 426 ARG B C 1
ATOM 6531 O O . ARG B 1 426 ? 12.461 -40.688 -12.805 1 76.19 426 ARG B O 1
ATOM 6538 N N . GLN B 1 427 ? 12.305 -39.125 -14.461 1 68.62 427 GLN B N 1
ATOM 6539 C CA . GLN B 1 427 ? 13.758 -39.062 -14.555 1 68.62 427 GLN B CA 1
ATOM 6540 C C . GLN B 1 427 ? 14.352 -38.406 -13.312 1 68.62 427 GLN B C 1
ATOM 6542 O O . GLN B 1 427 ? 15.5 -38.656 -12.953 1 68.62 427 GLN B O 1
ATOM 6547 N N . LEU B 1 428 ? 13.445 -37.719 -12.711 1 66.56 428 LEU B N 1
ATOM 6548 C CA . LEU B 1 428 ? 13.914 -37 -11.539 1 66.56 428 LEU B CA 1
ATOM 6549 C C . LEU B 1 428 ? 13.602 -37.75 -10.266 1 66.56 428 LEU B C 1
ATOM 6551 O O . LEU B 1 428 ? 13.844 -37.25 -9.164 1 66.56 428 LEU B O 1
ATOM 6555 N N . GLY B 1 429 ? 13.094 -38.938 -10.367 1 66.19 429 GLY B N 1
ATOM 6556 C CA . GLY B 1 429 ? 12.93 -39.875 -9.25 1 66.19 429 GLY B CA 1
ATOM 6557 C C . GLY B 1 429 ? 11.539 -39.812 -8.641 1 66.19 429 GLY B C 1
ATOM 6558 O O . GLY B 1 429 ? 11.305 -40.375 -7.574 1 66.19 429 GLY B O 1
ATOM 6559 N N . ALA B 1 430 ? 10.625 -39 -9.273 1 71.5 430 ALA B N 1
ATOM 6560 C CA . ALA B 1 430 ? 9.266 -38.969 -8.742 1 71.5 430 ALA B CA 1
ATOM 6561 C C . ALA B 1 430 ? 8.562 -40.312 -8.93 1 71.5 430 ALA B C 1
ATOM 6563 O O . ALA B 1 430 ? 8.703 -40.938 -9.977 1 71.5 430 ALA B O 1
ATOM 6564 N N . GLY B 1 431 ? 8.062 -40.812 -7.766 1 66.81 431 GLY B N 1
ATOM 6565 C CA . GLY B 1 431 ? 7.312 -42.062 -7.828 1 66.81 431 GLY B CA 1
ATOM 6566 C C . GLY B 1 431 ? 5.934 -41.906 -8.438 1 66.81 431 GLY B C 1
ATOM 6567 O O . GLY B 1 431 ? 5.578 -40.812 -8.891 1 66.81 431 GLY B O 1
ATOM 6568 N N . PRO B 1 432 ? 5.168 -42.969 -8.547 1 63.97 432 PRO B N 1
ATOM 6569 C CA . PRO B 1 432 ? 3.807 -42.906 -9.078 1 63.97 432 PRO B CA 1
ATOM 6570 C C . PRO B 1 432 ? 2.869 -42.062 -8.219 1 63.97 432 PRO B C 1
ATOM 6572 O O . PRO B 1 432 ? 3.084 -41.938 -7.008 1 63.97 432 PRO B O 1
ATOM 6575 N N . LEU B 1 433 ? 1.912 -41.5 -8.914 1 68.12 433 LEU B N 1
ATOM 6576 C CA . LEU B 1 433 ? 0.919 -40.656 -8.219 1 68.12 433 LEU B CA 1
ATOM 6577 C C . LEU B 1 433 ? -0.139 -41.531 -7.559 1 68.12 433 LEU B C 1
ATOM 6579 O O . LEU B 1 433 ? -0.391 -42.656 -8.008 1 68.12 433 LEU B O 1
ATOM 6583 N N . ALA B 1 434 ? -0.735 -41.031 -6.512 1 57.09 434 ALA B N 1
ATOM 6584 C CA . ALA B 1 434 ? -1.777 -41.781 -5.797 1 57.09 434 ALA B CA 1
ATOM 6585 C C . ALA B 1 434 ? -2.973 -42.062 -6.707 1 57.09 434 ALA B C 1
ATOM 6587 O O . ALA B 1 434 ? -3.641 -43.094 -6.57 1 57.09 434 ALA B O 1
ATOM 6588 N N . ILE B 1 435 ? -3.104 -41.281 -7.707 1 55.47 435 ILE B N 1
ATOM 6589 C CA . ILE B 1 435 ? -4.312 -41.406 -8.516 1 55.47 435 ILE B CA 1
ATOM 6590 C C . ILE B 1 435 ? -4.094 -42.406 -9.633 1 55.47 435 ILE B C 1
ATOM 6592 O O . ILE B 1 435 ? -5.027 -42.75 -10.352 1 55.47 435 ILE B O 1
ATOM 6596 N N . GLU B 1 436 ? -2.855 -42.844 -9.75 1 60.19 436 GLU B N 1
ATOM 6597 C CA . GLU B 1 436 ? -2.551 -43.812 -10.789 1 60.19 436 GLU B CA 1
ATOM 6598 C C . GLU B 1 436 ? -2.938 -45.219 -10.344 1 60.19 436 GLU B C 1
ATOM 6600 O O . GLU B 1 436 ? -2.98 -46.156 -11.156 1 60.19 436 GLU B O 1
ATOM 6605 N N . GLY B 1 437 ? -3.215 -45.5 -8.953 1 51.03 437 GLY B N 1
ATOM 6606 C CA . GLY B 1 437 ? -3.574 -46.812 -8.469 1 51.03 437 GLY B CA 1
ATOM 6607 C C . GLY B 1 437 ? -5.074 -47 -8.32 1 51.03 437 GLY B C 1
ATOM 6608 O O . GLY B 1 437 ? -5.828 -46.031 -8.281 1 51.03 437 GLY B O 1
#

Nearest PDB structures (foldseek):
  1hz4-assembly1_A  TM=5.473E-01  e=3.495E-03  Escherichia coli
  5a6c-assembly2_A  TM=4.874E-01  e=2.063E-02  Homo sapiens
  7t7t-assembly2_B  TM=4.365E-01  e=4.161E-02  Citrus unshiu
  9e8h-assembly1_V  TM=4.550E-01  e=2.170E-01  Homo sapiens
  8amz-assembly1_S  TM=4.583E-01  e=3.019E-01  Spinacia oleracea

Secondary structure (DSSP, 8-state):
-------HHHHHHHHTT--HHHHHHHHHHHHHHHS-GGGTT----HHHHHHHHTT--SSPPPHHHHHHHHHHHSS-HHHHTSPPPTT----HHHHHHHHHHHHHHHHHHHHHHHH----HHHHHHHHHHHHHHHHHGGGS-HHHHHHHHHHHHHHHHHHHHH---HHHHHHHHHHHHHHHHHHHHHHHHTT-HHHHHHHHHHHHHHHHHHT-HHHHHHHHHHHHHHHHHTT-HHHHHHHHHHHHT-SS--HHHHHHHHHHHHHHHHHHT-HHHHHHHHHHHTS-------TTTTTT-GGGS--HHHHHHHHHHHHHHTT-HHHHHHHHHHHHHHHHTS-GGG--HHHHHHHHHHHHHHHHHTT-HHHHHHHHHHHHTS-GGG--HHHHHHHHHHHHHHTSGGGTT-HHHHHHHHHHHHHHHTSHHHHTT----GGG-/-------HHHHHHHHTT--HHHHHHHHHHHHHHHS-GGGTT----HHHHHHHHTT--SSPPPHHHHHHHHHHHSS-HHHHTSPPPTT----HHHHHHHHHHHHHHHHHHHHHHHH----HHHHHHHHHHHHHHHHHGGGS-HHHHHHHHHHHHHHHHHHHHH---HHHHHHHHHHHHHHHHHHHHHHHHTT-HHHHHHHHHHHHHHHHHHT-HHHHHHHHHHHHHHHHHTT-HHHHHHHHHHHHT-SS--HHHHHHHHHHHHHHHHHHT-HHHHHHHHHHHTS-------TTTTTT-GGGS--HHHHHHHHHHHHHHTT-HHHHHHHHHHHHHHHHTS-GGG--HHHHHHHHHHHHHHHHHTT-HHHHHHHHHHHHTS-GGG--HHHHHHHHHHHHHHTSGGGTT-HHHHHHHHHHHHHHHTSHHHHTT----GGG-

Radius of gyration: 37.81 Å; Cα contacts (8 Å, |Δi|>4): 1514; chains: 2; bounding box: 73×124×93 Å

pLDDT: mean 88.59, std 12.19, range [27.0, 98.75]

Organism: Streptomyces rubellomurinus (strain ATCC 31215) (NCBI:txid359131)

Sequence (874 aa):
MREAPQTLLKILVDQRRWRYVDFERHFRRSATELLDAGARNLTVSESQYRRWTAGRVQTLPGPDACRVLEYMFGIDVATLFGPPPSDLPAPAFNLEDEIDMTARDAQSEAGAAAAASISDIALDQLRDDVATLAREYVTTPTYVVFQKAKEMRESAEANRERTQVPAQQQELLIVAGQACALLATAAFDLGSLDGARRLSRSAALYGEAARFDPLRAFAGGTLAYIAYFSGRPAEGVRVARAARAFTGLGDVARRRLAAIEARAFGHLGDIASAQRALDASTADGSGRRDDLHDEVGGEFGFSPERLAMSNASTCLLIGDGDRAERIAVQALDLARSRPSATRSVRVVGGAGADLAAARLLRDDLDGAAQALEAMWLVPKEQRATGLLARAARVRSGLSSSRYSQAVLAAELGERIEDFTRQSAPRQLGAGPLAIEGMREAPQTLLKILVDQRRWRYVDFERHFRRSATELLDAGARNLTVSESQYRRWTAGRVQTLPGPDACRVLEYMFGIDVATLFGPPPSDLPAPAFNLEDEIDMTARDAQSEAGAAAAASISDIALDQLRDDVATLAREYVTTPTYVVFQKAKEMRESAEANRERTQVPAQQQELLIVAGQACALLATAAFDLGSLDGARRLSRSAALYGEAARFDPLRAFAGGTLAYIAYFSGRPAEGVRVARAARAFTGLGDVARRRLAAIEARAFGHLGDIASAQRALDASTADGSGRRDDLHDEVGGEFGFSPERLAMSNASTCLLIGDGDRAERIAVQALDLARSRPSATRSVRVVGGAGADLAAARLLRDDLDGAAQALEAMWLVPKEQRATGLLARAARVRSGLSSSRYSQAVLAAELGERIEDFTRQSAPRQLGAGPLAIEG

Foldseek 3Di:
DPQPAWFLLLVVCVVVPHDPVRVFVQLLVLLCVPDDPVRSRDTDDPVNVCCQGSLVDPDQDDPSSQVSVCSQAVDHSVRRSDHPDPCPPVPPVNVVVVVVVVVVVCCVVVVVLVVQADDPVVLVVLVVQLLVLLQCVLVDQLVVLLVSLVVSLVVLVVNLVRHNHVVSVLSSLLSNLSSLLSNLVSCQQLQNLVSSLVSLVVSLVSCVVSVNLLSVLLSLLSNLLSCVLQVNLVVSLVSLVVSCPTPQAFLQSQLSSLLSNLQSCLSVLVLVSSVVSLCRSPDDGPRGHHCFQHVSNRNSGADPLNSLLSNLNSCVSNLNLVSSLVSLVVSCVVLVVDDPSNRRLLSQLSSLLSNLLSVLSVVNNVRSVVSNVSNLPDDQSRCTPSNLLSLLSNLVSLPDPVCVPPPSSVVSNVVSVVSNCSHSSNVVPNDRTPSSD/DPQQAWFLLLVVCVVVPHDPVRVFVQLLVLLCVPDDPVRSRDTDDPVNVVCQGSLVDPDQDDPSSQVSVCVQAVDHSVRRSDHPDPCPPVPPVNVVSVVVVVVVVCCVVVVVLVVQADDPVVLVVLVVQLLVLLQCVLVDQLVVLLVSLVVSLVVLVVNLVRHNHVVSVLSSLLSNLSSLLSNLVSCQQLQNLVSSLVSLVVSLVSCVVSVNLLSVLLSLLSNLLSCVLQVRLVVSLVSLVVSCPTPQAFLQSQLSSLLSNLQSCLSVLVLVSSVVSLCRSPDDGPRGHHCFQHVSNRNSGADPLNSLLSNLNSCVSNLNLVSSLVSLVVSCVVLVPDDPSNRRLLSQLSSLLSNLLSVLSVVNNVRSVVSNVSNLPDDQSRCTPSNLLSLLSNLVSLPDPVCVPPPSSVVSNVVSVVSNCSHSSNVVPNDHTPSSD

Solvent-accessible surface area (backbone atoms only — not comparable to full-atom values): 41862 Å² total; per-residue (Å²): 131,81,76,70,67,47,4,26,42,32,50,54,35,53,74,64,65,45,48,68,66,50,47,36,52,50,46,28,52,38,18,46,70,72,39,58,84,89,52,29,80,46,76,68,54,70,71,54,48,51,32,47,27,56,42,62,56,91,62,80,66,58,70,67,55,36,52,31,49,20,64,72,65,74,37,58,50,71,54,31,51,25,66,52,64,89,78,62,64,81,63,24,71,52,49,57,54,46,42,45,51,51,21,51,52,43,32,54,54,20,47,56,35,45,67,27,57,68,60,67,65,60,50,50,48,54,48,49,50,50,37,48,48,28,54,41,42,74,80,41,51,41,69,58,51,32,54,52,24,51,52,49,24,54,48,25,53,56,51,38,74,53,34,53,24,21,73,57,37,27,52,26,31,46,45,22,17,50,20,27,38,49,31,12,53,28,30,34,34,46,40,36,56,67,37,12,45,44,16,18,52,18,11,26,29,17,13,58,27,41,71,35,46,51,48,29,27,51,23,25,37,51,44,12,55,51,26,31,47,65,62,34,18,69,58,6,35,54,36,16,53,57,24,66,66,48,65,72,59,11,38,52,47,50,24,47,34,24,41,52,29,11,37,14,24,17,72,61,65,38,52,68,60,16,52,53,23,49,49,56,32,69,47,85,67,87,78,48,68,23,82,39,28,58,65,50,18,46,68,59,30,61,52,70,31,52,49,29,28,53,49,14,50,25,27,50,58,60,65,36,30,69,60,8,32,54,32,9,50,48,13,41,53,48,39,65,70,40,58,76,91,73,39,41,51,55,53,38,15,38,13,15,27,38,27,16,37,16,26,45,71,67,73,28,61,68,58,17,58,59,30,36,55,44,33,70,66,41,51,46,68,59,43,24,41,71,42,48,50,37,47,42,52,32,41,55,60,40,66,33,79,90,33,70,80,38,65,65,36,53,53,52,41,53,49,49,52,52,55,49,56,56,10,44,16,42,58,39,65,36,74,85,53,54,66,65,108,134,79,77,69,68,47,4,25,41,30,50,53,35,51,75,64,66,47,48,69,68,50,48,36,50,50,45,28,51,38,19,47,70,72,39,58,84,90,53,29,78,46,77,69,53,69,70,55,49,51,32,47,26,55,41,63,56,91,62,80,66,57,70,67,57,37,52,29,47,20,65,72,63,73,38,59,51,74,55,29,50,25,65,53,65,91,78,62,63,80,61,24,72,51,49,58,53,46,42,45,49,52,21,50,52,43,31,53,53,20,48,54,34,45,67,26,58,67,61,68,66,61,51,50,48,54,49,48,50,50,37,48,47,29,54,40,43,72,80,41,50,41,67,58,50,32,53,52,23,49,52,50,24,53,51,25,52,57,51,38,73,53,33,53,25,22,72,58,38,26,52,25,31,46,45,21,18,52,19,29,38,51,31,12,52,28,30,34,34,45,41,34,57,67,38,13,45,44,16,17,52,19,11,26,30,18,13,58,28,42,72,35,45,52,48,28,26,53,21,25,36,52,45,10,54,52,27,30,47,64,62,31,19,67,57,7,34,53,36,18,54,58,24,66,68,48,66,73,61,13,39,50,46,50,24,48,36,24,41,52,29,12,37,16,25,19,74,60,66,39,52,69,60,15,51,53,22,47,49,56,32,69,47,85,67,86,78,50,70,22,83,39,30,58,65,50,18,46,68,57,31,59,51,71,31,53,49,28,29,52,49,14,50,25,26,49,58,61,66,36,29,67,60,9,31,54,31,9,49,49,12,40,52,48,39,65,71,40,59,76,93,72,38,41,51,57,53,39,14,37,11,15,26,39,26,14,37,17,26,46,72,66,72,28,62,69,58,17,58,59,29,36,54,44,33,71,66,41,51,46,66,58,42,24,42,73,42,50,50,38,48,42,51,32,40,55,60,38,65,34,77,89,32,70,82,38,64,66,35,52,53,50,41,53,47,49,53,54,55,49,57,58,9,45,15,43,58,40,66,35,74,85,54,53,66,66,108